Protein 1TU3 (pdb70)

Structure (mmCIF, N/CA/C/O backbone):
data_1TU3
#
_entry.id   1TU3
#
_cell.length_a   112.4
_cell.length_b   83.5
_cell.length_c   144.9
_cell.angle_alpha   90.00
_cell.angle_beta   102.2
_cell.angle_gamma   90.00
#
_symmetry.space_group_name_H-M   'C 1 2 1'
#
loop_
_entity.id
_entity.type
_entity.pdbx_description
1 polymer 'Ras-related protein Rab-5A'
2 polymer 'Rab GTPase binding effector protein 1'
3 non-polymer 'MAGNESIUM ION'
4 non-polymer 'PHOSPHOAMINOPHOSPHONIC ACID-GUANYLATE ESTER'
5 water water
#
loop_
_atom_site.group_PDB
_atom_site.id
_atom_site.type_symbol
_atom_site.label_atom_id
_atom_site.label_alt_id
_atom_site.label_comp_id
_atom_site.label_asym_id
_atom_site.label_entity_id
_atom_site.label_seq_id
_atom_site.pdbx_PDB_ins_code
_atom_site.Cartn_x
_atom_site.Cartn_y
_atom_site.Cartn_z
_atom_site.occupancy
_atom_site.B_iso_or_equiv
_atom_site.auth_seq_id
_atom_site.auth_comp_id
_atom_site.auth_asym_id
_atom_site.auth_atom_id
_atom_site.pdbx_PDB_model_num
ATOM 1 N N . ILE A 1 5 ? 23.288 -39.134 68.524 1.00 86.32 18 ILE A N 1
ATOM 2 C CA . ILE A 1 5 ? 22.345 -40.131 69.119 1.00 87.21 18 ILE A CA 1
ATOM 3 C C . ILE A 1 5 ? 20.917 -39.574 69.102 1.00 85.26 18 ILE A C 1
ATOM 4 O O . ILE A 1 5 ? 19.950 -40.335 69.113 1.00 84.95 18 ILE A O 1
ATOM 9 N N . CYS A 1 6 ? 20.787 -38.248 69.079 1.00 83.13 19 CYS A N 1
ATOM 10 C CA . CYS A 1 6 ? 19.469 -37.603 69.107 1.00 81.34 19 CYS A CA 1
ATOM 11 C C . CYS A 1 6 ? 19.506 -36.189 68.548 1.00 72.16 19 CYS A C 1
ATOM 12 O O . CYS A 1 6 ? 19.993 -35.274 69.203 1.00 69.75 19 CYS A O 1
ATOM 15 N N . GLN A 1 7 ? 18.987 -36.002 67.341 1.00 66.53 20 GLN A N 1
ATOM 16 C CA . GLN A 1 7 ? 18.846 -34.648 66.805 1.00 58.55 20 GLN A CA 1
ATOM 17 C C . GLN A 1 7 ? 17.382 -34.305 66.610 1.00 48.92 20 GLN A C 1
ATOM 18 O O . GLN A 1 7 ? 16.591 -35.133 66.211 1.00 46.00 20 GLN A O 1
ATOM 24 N N . PHE A 1 8 ? 17.007 -33.079 66.904 1.00 47.69 21 PHE A N 1
ATOM 25 C CA . PHE A 1 8 ? 15.607 -32.729 66.725 1.00 52.66 21 PHE A CA 1
ATOM 26 C C . PHE A 1 8 ? 15.418 -31.316 66.166 1.00 48.99 21 PHE A C 1
ATOM 27 O O . PHE A 1 8 ? 16.199 -30.397 66.455 1.00 42.87 21 PHE A O 1
ATOM 35 N N . LYS A 1 9 ? 14.376 -31.163 65.357 1.00 41.19 22 LYS A N 1
ATOM 36 C CA . LYS A 1 9 ? 14.061 -29.889 64.712 1.00 40.62 22 LYS A CA 1
ATOM 37 C C . LYS A 1 9 ? 13.239 -29.007 65.659 1.00 37.10 22 LYS A C 1
ATOM 38 O O . LYS A 1 9 ? 12.212 -29.445 66.173 1.00 31.22 22 LYS A O 1
ATOM 44 N N . LEU A 1 10 ? 13.687 -27.774 65.895 1.00 29.30 23 LEU A N 1
ATOM 45 C CA . LEU A 1 10 ? 12.901 -26.842 66.712 1.00 26.76 23 LEU A CA 1
ATOM 46 C C . LEU A 1 10 ? 12.618 -25.511 65.999 1.00 29.31 23 LEU A C 1
ATOM 47 O O . LEU A 1 10 ? 13.447 -24.996 65.257 1.00 31.02 23 LEU A O 1
ATOM 52 N N . VAL A 1 11 ? 11.458 -24.928 66.255 1.00 28.82 24 VAL A N 1
ATOM 53 C CA . VAL A 1 11 ? 11.069 -23.721 65.528 1.00 29.40 24 VAL A CA 1
ATOM 54 C C . VAL A 1 11 ? 10.743 -22.604 66.489 1.00 23.55 24 VAL A C 1
ATOM 55 O O . VAL A 1 11 ? 10.090 -22.843 67.492 1.00 23.96 24 VAL A O 1
ATOM 59 N N . LEU A 1 12 ? 11.166 -21.379 66.189 1.00 27.38 25 LEU A N 1
ATOM 60 C CA . LEU A 1 12 ? 10.694 -20.237 66.994 1.00 28.44 25 LEU A CA 1
ATOM 61 C C . LEU A 1 12 ? 9.617 -19.455 66.308 1.00 27.04 25 LEU A C 1
ATOM 62 O O . LEU A 1 12 ? 9.693 -19.175 65.120 1.00 25.76 25 LEU A O 1
ATOM 67 N N . LEU A 1 13 ? 8.638 -19.046 67.086 1.00 28.35 26 LEU A N 1
ATOM 68 C CA . LEU A 1 13 ? 7.553 -18.264 66.558 1.00 26.96 26 LEU A CA 1
ATOM 69 C C . LEU A 1 13 ? 7.243 -17.154 67.522 1.00 24.30 26 LEU A C 1
ATOM 70 O O . LEU A 1 13 ? 7.371 -17.304 68.736 1.00 32.23 26 LEU A O 1
ATOM 75 N N . GLY A 1 14 ? 6.795 -16.044 66.965 1.00 31.08 27 GLY A N 1
ATOM 76 C CA . GLY A 1 14 ? 6.424 -14.900 67.768 1.00 32.37 27 GLY A CA 1
ATOM 77 C C . GLY A 1 14 ? 6.215 -13.724 66.836 1.00 28.74 27 GLY A C 1
ATOM 78 O O . GLY A 1 14 ? 6.686 -13.709 65.694 1.00 30.70 27 GLY A O 1
ATOM 79 N N . GLU A 1 15 ? 5.493 -12.737 67.338 1.00 35.42 28 GLU A N 1
ATOM 80 C CA . GLU A 1 15 ? 5.330 -11.444 66.684 1.00 36.54 28 GLU A CA 1
ATOM 81 C C . GLU A 1 15 ? 6.696 -10.791 66.401 1.00 34.09 28 GLU A C 1
ATOM 82 O O . GLU A 1 15 ? 7.657 -10.894 67.179 1.00 33.56 28 GLU A O 1
ATOM 88 N N . SER A 1 16 ? 6.773 -10.083 65.295 1.00 38.28 29 SER A N 1
ATOM 89 C CA . SER A 1 16 ? 8.016 -9.409 64.948 1.00 42.47 29 SER A CA 1
ATOM 90 C C . SER A 1 16 ? 8.570 -8.583 66.122 1.00 37.42 29 SER A C 1
ATOM 91 O O . SER A 1 16 ? 7.833 -7.898 66.832 1.00 29.61 29 SER A O 1
ATOM 94 N N . ALA A 1 17 ? 9.874 -8.677 66.334 1.00 40.35 30 ALA A N 1
ATOM 95 C CA . ALA A 1 17 ? 10.581 -7.800 67.275 1.00 48.15 30 ALA A CA 1
ATOM 96 C C . ALA A 1 17 ? 10.517 -8.234 68.727 1.00 44.42 30 ALA A C 1
ATOM 97 O O . ALA A 1 17 ? 10.916 -7.476 69.597 1.00 50.85 30 ALA A O 1
ATOM 99 N N . VAL A 1 18 ? 10.028 -9.443 68.995 1.00 40.67 31 VAL A N 1
ATOM 100 C CA . VAL A 1 18 ? 9.952 -9.917 70.375 1.00 36.58 31 VAL A CA 1
ATOM 101 C C . VAL A 1 18 ? 11.291 -10.476 70.876 1.00 30.55 31 VAL A C 1
ATOM 102 O O . VAL A 1 18 ? 11.439 -10.717 72.068 1.00 31.58 31 VAL A O 1
ATOM 106 N N . GLY A 1 19 ? 12.242 -10.711 69.974 1.00 26.33 32 GLY A N 1
ATOM 107 C CA . GLY A 1 19 ? 13.522 -11.256 70.394 1.00 29.25 32 GLY A CA 1
ATOM 108 C C . GLY A 1 19 ? 13.973 -12.596 69.841 1.00 38.01 32 GLY A C 1
ATOM 109 O O . GLY A 1 19 ? 14.963 -13.161 70.346 1.00 36.44 32 GLY A O 1
ATOM 110 N N . LYS A 1 20 ? 13.299 -13.106 68.808 1.00 36.06 33 LYS A N 1
ATOM 111 C CA . LYS A 1 20 ? 13.482 -14.512 68.453 1.00 33.64 33 LYS A CA 1
ATOM 112 C C . LYS A 1 20 ? 14.875 -14.728 67.887 1.00 28.34 33 LYS A C 1
ATOM 113 O O . LYS A 1 20 ? 15.592 -15.648 68.296 1.00 28.95 33 LYS A O 1
ATOM 119 N N . SER A 1 21 ? 15.246 -13.901 66.912 1.00 29.32 34 SER A N 1
ATOM 120 C CA . SER A 1 21 ? 16.583 -14.038 66.335 1.00 29.50 34 SER A CA 1
ATOM 121 C C . SER A 1 21 ? 17.698 -13.789 67.417 1.00 37.33 34 SER A C 1
ATOM 122 O O . SER A 1 21 ? 18.707 -14.469 67.437 1.00 28.61 34 SER A O 1
ATOM 125 N N . SER A 1 22 ? 17.481 -12.848 68.327 1.00 29.95 35 SER A N 1
ATOM 126 C CA . SER A 1 22 ? 18.424 -12.603 69.415 1.00 45.59 35 SER A CA 1
ATOM 127 C C . SER A 1 22 ? 18.583 -13.806 70.342 1.00 45.98 35 SER A C 1
ATOM 128 O O . SER A 1 22 ? 19.705 -14.235 70.621 1.00 49.47 35 SER A O 1
ATOM 131 N N . LEU A 1 23 ? 17.458 -14.340 70.811 1.00 38.63 36 LEU A N 1
ATOM 132 C CA . LEU A 1 23 ? 17.438 -15.597 71.544 1.00 35.23 36 LEU A CA 1
ATOM 133 C C . LEU A 1 23 ? 18.314 -16.692 70.925 1.00 35.12 36 LEU A C 1
ATOM 134 O O . LEU A 1 23 ? 19.097 -17.351 71.610 1.00 35.98 36 LEU A O 1
ATOM 139 N N . VAL A 1 24 ? 18.198 -16.881 69.623 1.00 33.57 37 VAL A N 1
ATOM 140 C CA . VAL A 1 24 ? 18.944 -17.929 68.954 1.00 32.58 37 VAL A CA 1
ATOM 141 C C . VAL A 1 24 ? 20.404 -17.537 68.786 1.00 41.60 37 VAL A C 1
ATOM 142 O O . VAL A 1 24 ? 21.283 -18.399 68.793 1.00 31.85 37 VAL A O 1
ATOM 146 N N . LEU A 1 25 ? 20.661 -16.239 68.622 1.00 42.50 38 LEU A N 1
ATOM 147 C CA . LEU A 1 25 ? 22.030 -15.753 68.479 1.00 44.61 38 LEU A CA 1
ATOM 148 C C . LEU A 1 25 ? 22.789 -15.993 69.788 1.00 43.92 38 LEU A C 1
ATOM 149 O O . LEU A 1 25 ? 23.883 -16.522 69.776 1.00 39.15 38 LEU A O 1
ATOM 154 N N . ARG A 1 26 ? 22.176 -15.605 70.904 1.00 40.50 39 ARG A N 1
ATOM 155 C CA . ARG A 1 26 ? 22.660 -15.925 72.240 1.00 38.14 39 ARG A CA 1
ATOM 156 C C . ARG A 1 26 ? 23.004 -17.383 72.379 1.00 50.50 39 ARG A C 1
ATOM 157 O O . ARG A 1 26 ? 24.171 -17.747 72.550 1.00 50.61 39 ARG A O 1
ATOM 165 N N . PHE A 1 27 ? 21.971 -18.218 72.325 1.00 51.67 40 PHE A N 1
ATOM 166 C CA . PHE A 1 27 ? 22.140 -19.649 72.499 1.00 52.99 40 PHE A CA 1
ATOM 167 C C . PHE A 1 27 ? 23.213 -20.242 71.577 1.00 44.29 40 PHE A C 1
ATOM 168 O O . PHE A 1 27 ? 23.895 -21.186 71.959 1.00 50.80 40 PHE A O 1
ATOM 176 N N . VAL A 1 28 ? 23.369 -19.713 70.372 1.00 36.75 41 VAL A N 1
ATOM 177 C CA . VAL A 1 28 ? 24.225 -20.384 69.403 1.00 40.97 41 VAL A CA 1
ATOM 178 C C . VAL A 1 28 ? 25.640 -19.806 69.334 1.00 47.91 41 VAL A C 1
ATOM 179 O O . VAL A 1 28 ? 26.610 -20.529 69.072 1.00 37.52 41 VAL A O 1
ATOM 183 N N . LYS A 1 29 ? 25.745 -18.505 69.574 1.00 47.02 42 LYS A N 1
ATOM 184 C CA . LYS A 1 29 ? 26.990 -17.773 69.362 1.00 51.63 42 LYS A CA 1
ATOM 185 C C . LYS A 1 29 ? 27.274 -16.813 70.515 1.00 50.89 42 LYS A C 1
ATOM 186 O O . LYS A 1 29 ? 28.156 -15.970 70.422 1.00 63.19 42 LYS A O 1
ATOM 192 N N . GLY A 1 30 ? 26.517 -16.938 71.594 1.00 46.98 43 GLY A N 1
ATOM 193 C CA . GLY A 1 30 ? 26.655 -16.010 72.697 1.00 52.82 43 GLY A CA 1
ATOM 194 C C . GLY A 1 30 ? 26.536 -14.541 72.320 1.00 57.03 43 GLY A C 1
ATOM 195 O O . GLY A 1 30 ? 26.795 -13.663 73.147 1.00 53.43 43 GLY A O 1
ATOM 196 N N . GLN A 1 31 ? 26.136 -14.247 71.088 1.00 53.49 44 GLN A N 1
ATOM 197 C CA . GLN A 1 31 ? 26.042 -12.851 70.685 1.00 46.33 44 GLN A CA 1
ATOM 198 C C . GLN A 1 31 ? 24.706 -12.261 71.066 1.00 46.42 44 GLN A C 1
ATOM 199 O O . GLN A 1 31 ? 23.800 -12.968 71.520 1.00 47.57 44 GLN A O 1
ATOM 205 N N . PHE A 1 32 ? 24.612 -10.950 70.869 1.00 47.12 45 PHE A N 1
ATOM 206 C CA . PHE A 1 32 ? 23.411 -10.137 71.095 1.00 45.65 45 PHE A CA 1
ATOM 207 C C . PHE A 1 32 ? 23.666 -8.804 70.418 1.00 49.21 45 PHE A C 1
ATOM 208 O O . PHE A 1 32 ? 24.787 -8.316 70.393 1.00 59.60 45 PHE A O 1
ATOM 216 N N . HIS A 1 33 ? 22.618 -8.218 69.865 1.00 55.06 46 HIS A N 1
ATOM 217 C CA . HIS A 1 33 ? 22.743 -7.013 69.074 1.00 45.86 46 HIS A CA 1
ATOM 218 C C . HIS A 1 33 ? 21.600 -6.100 69.452 1.00 54.04 46 HIS A C 1
ATOM 219 O O . HIS A 1 33 ? 20.431 -6.494 69.366 1.00 58.54 46 HIS A O 1
ATOM 226 N N . GLU A 1 34 ? 21.940 -4.891 69.880 1.00 43.99 47 GLU A N 1
ATOM 227 C CA . GLU A 1 34 ? 20.955 -3.929 70.318 1.00 47.61 47 GLU A CA 1
ATOM 228 C C . GLU A 1 34 ? 20.127 -3.492 69.128 1.00 43.11 47 GLU A C 1
ATOM 229 O O . GLU A 1 34 ? 19.107 -2.842 69.279 1.00 45.61 47 GLU A O 1
ATOM 235 N N . PHE A 1 35 ? 20.590 -3.825 67.937 1.00 47.80 48 PHE A N 1
ATOM 236 C CA . PHE A 1 35 ? 19.921 -3.366 66.733 1.00 56.26 48 PHE A CA 1
ATOM 237 C C . PHE A 1 35 ? 19.755 -4.478 65.728 1.00 57.68 48 PHE A C 1
ATOM 238 O O . PHE A 1 35 ? 19.986 -4.252 64.542 1.00 60.44 48 PHE A O 1
ATOM 246 N N . GLN A 1 36 ? 19.352 -5.668 66.180 1.00 48.80 49 GLN A N 1
ATOM 247 C CA . GLN A 1 36 ? 19.121 -6.776 65.241 1.00 42.56 49 GLN A CA 1
ATOM 248 C C . GLN A 1 36 ? 18.115 -6.419 64.163 1.00 37.21 49 GLN A C 1
ATOM 249 O O . GLN A 1 36 ? 17.002 -5.954 64.448 1.00 45.53 49 GLN A O 1
ATOM 255 N N . GLU A 1 37 ? 18.494 -6.650 62.920 1.00 40.45 50 GLU A N 1
ATOM 256 C CA . GLU A 1 37 ? 17.586 -6.393 61.810 1.00 49.85 50 GLU A CA 1
ATOM 257 C C . GLU A 1 37 ? 16.446 -7.422 61.806 1.00 49.72 50 GLU A C 1
ATOM 258 O O . GLU A 1 37 ? 16.619 -8.563 62.211 1.00 51.35 50 GLU A O 1
ATOM 264 N N . SER A 1 38 ? 15.277 -6.998 61.355 1.00 46.23 51 SER A N 1
ATOM 265 C CA . SER A 1 38 ? 14.133 -7.891 61.185 1.00 50.31 51 SER A CA 1
ATOM 266 C C . SER A 1 38 ? 14.427 -9.025 60.184 1.00 42.63 51 SER A C 1
ATOM 267 O O . SER A 1 38 ? 15.047 -8.810 59.158 1.00 48.51 51 SER A O 1
ATOM 270 N N . THR A 1 39 ? 14.018 -10.245 60.519 1.00 41.86 52 THR A N 1
ATOM 271 C CA . THR A 1 39 ? 14.397 -11.423 59.731 1.00 33.80 52 THR A CA 1
ATOM 272 C C . THR A 1 39 ? 13.594 -11.453 58.439 1.00 32.76 52 THR A C 1
ATOM 273 O O . THR A 1 39 ? 12.426 -11.078 58.431 1.00 33.71 52 THR A O 1
ATOM 277 N N . ILE A 1 40 ? 14.210 -11.900 57.354 1.00 33.94 53 ILE A N 1
ATOM 278 C CA . ILE A 1 40 ? 13.509 -12.002 56.085 1.00 43.24 53 ILE A CA 1
ATOM 279 C C . ILE A 1 40 ? 13.340 -13.462 55.721 1.00 40.58 53 ILE A C 1
ATOM 280 O O . ILE A 1 40 ? 14.312 -14.139 55.399 1.00 33.31 53 ILE A O 1
ATOM 285 N N . GLY A 1 41 ? 12.091 -13.927 55.776 1.00 41.44 54 GLY A N 1
ATOM 286 C CA . GLY A 1 41 ? 11.790 -15.324 55.511 1.00 30.93 54 GLY A CA 1
ATOM 287 C C . GLY A 1 41 ? 12.023 -16.198 56.732 1.00 37.70 54 GLY A C 1
ATOM 288 O O . GLY A 1 41 ? 11.098 -16.504 57.496 1.00 31.24 54 GLY A O 1
ATOM 289 N N . ALA A 1 42 ? 13.275 -16.601 56.920 1.00 29.18 55 ALA A N 1
ATOM 290 C CA . ALA A 1 42 ? 13.626 -17.517 57.998 1.00 35.00 55 ALA A CA 1
ATOM 291 C C . ALA A 1 42 ? 15.125 -17.687 58.010 1.00 35.72 55 ALA A C 1
ATOM 292 O O . ALA A 1 42 ? 15.781 -17.513 56.979 1.00 36.55 55 ALA A O 1
ATOM 294 N N . ALA A 1 43 ? 15.665 -18.009 59.178 1.00 33.95 56 ALA A N 1
ATOM 295 C CA . ALA A 1 43 ? 17.081 -18.339 59.281 1.00 42.82 56 ALA A CA 1
ATOM 296 C C . ALA A 1 43 ? 17.242 -19.675 59.985 1.00 38.77 56 ALA A C 1
ATOM 297 O O . ALA A 1 43 ? 16.372 -20.093 60.751 1.00 43.11 56 ALA A O 1
ATOM 299 N N . PHE A 1 44 ? 18.355 -20.337 59.694 1.00 36.96 57 PHE A N 1
ATOM 300 C CA . PHE A 1 44 ? 18.615 -21.688 60.168 1.00 40.50 57 PHE A CA 1
ATOM 301 C C . PHE A 1 44 ? 19.988 -21.784 60.833 1.00 39.27 57 PHE A C 1
ATOM 302 O O . PHE A 1 44 ? 20.999 -21.423 60.242 1.00 38.29 57 PHE A O 1
ATOM 310 N N . LEU A 1 45 ? 20.006 -22.304 62.048 1.00 41.22 58 LEU A N 1
ATOM 311 C CA . LEU A 1 45 ? 21.252 -22.621 62.732 1.00 44.20 58 LEU A CA 1
ATOM 312 C C . LEU A 1 45 ? 21.092 -23.953 63.442 1.00 40.38 58 LEU A C 1
ATOM 313 O O . LEU A 1 45 ? 19.979 -24.374 63.738 1.00 46.76 58 LEU A O 1
ATOM 318 N N . THR A 1 46 ? 22.216 -24.612 63.708 1.00 49.74 59 THR A N 1
ATOM 319 C CA . THR A 1 46 ? 22.247 -25.781 64.582 1.00 49.44 59 THR A CA 1
ATOM 320 C C . THR A 1 46 ? 23.128 -25.536 65.801 1.00 52.51 59 THR A C 1
ATOM 321 O O . THR A 1 46 ? 23.952 -24.624 65.813 1.00 49.43 59 THR A O 1
ATOM 325 N N . GLN A 1 47 ? 22.939 -26.367 66.818 1.00 53.07 60 GLN A N 1
ATOM 326 C CA . GLN A 1 47 ? 23.785 -26.352 67.993 1.00 52.95 60 GLN A CA 1
ATOM 327 C C . GLN A 1 47 ? 23.809 -27.740 68.601 1.00 56.12 60 GLN A C 1
ATOM 328 O O . GLN A 1 47 ? 22.771 -28.292 68.967 1.00 50.59 60 GLN A O 1
ATOM 334 N N . THR A 1 48 ? 25.005 -28.308 68.699 1.00 66.01 61 THR A N 1
ATOM 335 C CA . THR A 1 48 ? 25.181 -29.594 69.357 1.00 68.05 61 THR A CA 1
ATOM 336 C C . THR A 1 48 ? 25.689 -29.383 70.772 1.00 70.57 61 THR A C 1
ATOM 337 O O . THR A 1 48 ? 26.805 -28.907 70.962 1.00 79.09 61 THR A O 1
ATOM 341 N N . VAL A 1 49 ? 24.856 -29.720 71.757 1.00 73.87 62 VAL A N 1
ATOM 342 C CA . VAL A 1 49 ? 25.267 -29.714 73.165 1.00 83.55 62 VAL A CA 1
ATOM 343 C C . VAL A 1 49 ? 25.075 -31.081 73.849 1.00 88.49 62 VAL A C 1
ATOM 344 O O . VAL A 1 49 ? 24.013 -31.702 73.740 1.00 90.05 62 VAL A O 1
ATOM 348 N N . CYS A 1 50 ? 26.111 -31.540 74.548 1.00 92.28 63 CYS A N 1
ATOM 349 C CA . CYS A 1 50 ? 26.053 -32.814 75.253 1.00 95.37 63 CYS A CA 1
ATOM 350 C C . CYS A 1 50 ? 25.189 -32.678 76.499 1.00 93.41 63 CYS A C 1
ATOM 351 O O . CYS A 1 50 ? 25.527 -31.949 77.429 1.00 92.47 63 CYS A O 1
ATOM 354 N N . LEU A 1 51 ? 24.064 -33.380 76.497 1.00 94.69 64 LEU A N 1
ATOM 355 C CA . LEU A 1 51 ? 23.122 -33.323 77.599 1.00 100.77 64 LEU A CA 1
ATOM 356 C C . LEU A 1 51 ? 23.882 -33.475 78.910 1.00 108.17 64 LEU A C 1
ATOM 357 O O . LEU A 1 51 ? 24.158 -32.490 79.606 1.00 107.21 64 LEU A O 1
ATOM 362 N N . ASP A 1 52 ? 24.212 -34.723 79.235 1.00 113.97 65 ASP A N 1
ATOM 363 C CA . ASP A 1 52 ? 25.044 -35.052 80.390 1.00 114.62 65 ASP A CA 1
ATOM 364 C C . ASP A 1 52 ? 25.831 -36.319 80.076 1.00 113.44 65 ASP A C 1
ATOM 365 O O . ASP A 1 52 ? 26.901 -36.556 80.639 1.00 113.21 65 ASP A O 1
ATOM 370 N N . ASP A 1 53 ? 25.289 -37.123 79.166 1.00 113.19 66 ASP A N 1
ATOM 371 C CA . ASP A 1 53 ? 25.938 -38.350 78.729 1.00 112.21 66 ASP A CA 1
ATOM 372 C C . ASP A 1 53 ? 25.373 -38.769 77.380 1.00 110.69 66 ASP A C 1
ATOM 373 O O . ASP A 1 53 ? 25.153 -39.954 77.117 1.00 107.70 66 ASP A O 1
ATOM 378 N N . THR A 1 54 ? 25.139 -37.776 76.529 1.00 110.80 67 THR A N 1
ATOM 379 C CA . THR A 1 54 ? 24.572 -37.994 75.200 1.00 106.77 67 THR A CA 1
ATOM 380 C C . THR A 1 54 ? 24.454 -36.670 74.447 1.00 101.42 67 THR A C 1
ATOM 381 O O . THR A 1 54 ? 23.981 -35.671 74.996 1.00 97.84 67 THR A O 1
ATOM 385 N N . THR A 1 55 ? 24.892 -36.670 73.192 1.00 96.04 68 THR A N 1
ATOM 386 C CA . THR A 1 55 ? 24.874 -35.465 72.373 1.00 90.69 68 THR A CA 1
ATOM 387 C C . THR A 1 55 ? 23.551 -35.287 71.643 1.00 86.11 68 THR A C 1
ATOM 388 O O . THR A 1 55 ? 23.087 -36.182 70.930 1.00 83.79 68 THR A O 1
ATOM 392 N N . VAL A 1 56 ? 22.950 -34.120 71.833 1.00 78.49 69 VAL A N 1
ATOM 393 C CA . VAL A 1 56 ? 21.701 -33.786 71.167 1.00 73.89 69 VAL A CA 1
ATOM 394 C C . VAL A 1 56 ? 21.934 -32.573 70.261 1.00 60.93 69 VAL A C 1
ATOM 395 O O . VAL A 1 56 ? 22.444 -31.551 70.714 1.00 57.45 69 VAL A O 1
ATOM 399 N N . LYS A 1 57 ? 21.589 -32.710 68.981 1.00 48.81 70 LYS A N 1
ATOM 400 C CA . LYS A 1 57 ? 21.684 -31.605 68.035 1.00 47.50 70 LYS A CA 1
ATOM 401 C C . LYS A 1 57 ? 20.366 -30.810 67.892 1.00 47.14 70 LYS A C 1
ATOM 402 O O . LYS A 1 57 ? 19.298 -31.364 67.608 1.00 49.71 70 LYS A O 1
ATOM 408 N N . PHE A 1 58 ? 20.459 -29.502 68.108 1.00 48.75 71 PHE A N 1
ATOM 409 C CA . PHE A 1 58 ? 19.359 -28.580 67.844 1.00 47.19 71 PHE A CA 1
ATOM 410 C C . PHE A 1 58 ? 19.411 -28.102 66.392 1.00 45.35 71 PHE A C 1
ATOM 411 O O . PHE A 1 58 ? 20.382 -27.462 65.971 1.00 44.78 71 PHE A O 1
ATOM 419 N N . GLU A 1 59 ? 18.376 -28.447 65.629 1.00 37.91 72 GLU A N 1
ATOM 420 C CA . GLU A 1 59 ? 18.162 -27.892 64.291 1.00 30.59 72 GLU A CA 1
ATOM 421 C C . GLU A 1 59 ? 17.068 -26.834 64.460 1.00 35.01 72 GLU A C 1
ATOM 422 O O . GLU A 1 59 ? 15.876 -27.155 64.623 1.00 33.92 72 GLU A O 1
ATOM 428 N N . ILE A 1 60 ? 17.495 -25.575 64.482 1.00 35.42 73 ILE A N 1
ATOM 429 C CA . ILE A 1 60 ? 16.661 -24.480 64.951 1.00 36.56 73 ILE A CA 1
ATOM 430 C C . ILE A 1 60 ? 16.277 -23.580 63.791 1.00 36.61 73 ILE A C 1
ATOM 431 O O . ILE A 1 60 ? 17.146 -23.037 63.102 1.00 35.77 73 ILE A O 1
ATOM 436 N N . TRP A 1 61 ? 14.978 -23.398 63.599 1.00 31.31 74 TRP A N 1
ATOM 437 C CA . TRP A 1 61 ? 14.508 -22.540 62.526 1.00 32.96 74 TRP A CA 1
ATOM 438 C C . TRP A 1 61 ? 13.919 -21.307 63.129 1.00 32.40 74 TRP A C 1
ATOM 439 O O . TRP A 1 61 ? 13.029 -21.368 63.969 1.00 32.25 74 TRP A O 1
ATOM 450 N N . ASP A 1 62 ? 14.436 -20.176 62.704 1.00 35.44 75 ASP A N 1
ATOM 451 C CA . ASP A 1 62 ? 14.077 -18.921 63.311 1.00 36.05 75 ASP A CA 1
ATOM 452 C C . ASP A 1 62 ? 13.220 -18.181 62.293 1.00 37.62 75 ASP A C 1
ATOM 453 O O . ASP A 1 62 ? 13.738 -17.648 61.318 1.00 32.98 75 ASP A O 1
ATOM 458 N N . THR A 1 63 ? 11.911 -18.177 62.489 1.00 30.49 76 THR A N 1
ATOM 459 C CA . THR A 1 63 ? 11.051 -17.636 61.432 1.00 28.89 76 THR A CA 1
ATOM 460 C C . THR A 1 63 ? 10.978 -16.124 61.591 1.00 23.00 76 THR A C 1
ATOM 461 O O . THR A 1 63 ? 11.006 -15.616 62.703 1.00 29.91 76 THR A O 1
ATOM 465 N N . ALA A 1 64 ? 10.866 -15.428 60.473 1.00 29.21 77 ALA A N 1
ATOM 466 C CA . ALA A 1 64 ? 10.368 -14.046 60.451 1.00 29.91 77 ALA A CA 1
ATOM 467 C C . ALA A 1 64 ? 8.965 -13.966 61.025 1.00 29.25 77 ALA A C 1
ATOM 468 O O . ALA A 1 64 ? 8.087 -14.681 60.575 1.00 39.90 77 ALA A O 1
ATOM 470 N N . GLY A 1 65 ? 8.749 -13.081 61.992 1.00 31.69 78 GLY A N 1
ATOM 471 C CA . GLY A 1 65 ? 7.429 -12.948 62.575 1.00 36.46 78 GLY A CA 1
ATOM 472 C C . GLY A 1 65 ? 6.488 -11.875 62.017 1.00 37.31 78 GLY A C 1
ATOM 473 O O . GLY A 1 65 ? 5.389 -11.725 62.528 1.00 40.12 78 GLY A O 1
ATOM 474 N N . GLN A 1 66 ? 6.889 -11.117 60.998 1.00 36.48 79 GLN A N 1
ATOM 475 C CA . GLN A 1 66 ? 5.954 -10.195 60.340 1.00 44.05 79 GLN A CA 1
ATOM 476 C C . GLN A 1 66 ? 4.726 -10.923 59.767 1.00 45.54 79 GLN A C 1
ATOM 477 O O . GLN A 1 66 ? 4.837 -12.056 59.268 1.00 35.32 79 GLN A O 1
ATOM 483 N N . GLU A 1 67 ? 3.567 -10.253 59.822 1.00 50.60 80 GLU A N 1
ATOM 484 C CA . GLU A 1 67 ? 2.286 -10.888 59.491 1.00 48.20 80 GLU A CA 1
ATOM 485 C C . GLU A 1 67 ? 2.216 -11.485 58.086 1.00 40.52 80 GLU A C 1
ATOM 486 O O . GLU A 1 67 ? 1.565 -12.502 57.879 1.00 35.16 80 GLU A O 1
ATOM 492 N N . ARG A 1 68 ? 2.896 -10.867 57.129 1.00 38.46 81 ARG A N 1
ATOM 493 C CA . ARG A 1 68 ? 2.866 -11.358 55.764 1.00 34.47 81 ARG A CA 1
ATOM 494 C C . ARG A 1 68 ? 3.491 -12.762 55.606 1.00 43.96 81 ARG A C 1
ATOM 495 O O . ARG A 1 68 ? 3.351 -13.372 54.553 1.00 37.95 81 ARG A O 1
ATOM 503 N N . TYR A 1 69 ? 4.199 -13.257 56.624 1.00 39.80 82 TYR A N 1
ATOM 504 C CA . TYR A 1 69 ? 4.838 -14.570 56.529 1.00 39.61 82 TYR A CA 1
ATOM 505 C C . TYR A 1 69 ? 4.035 -15.665 57.226 1.00 35.63 82 TYR A C 1
ATOM 506 O O . TYR A 1 69 ? 4.435 -16.830 57.228 1.00 39.17 82 TYR A O 1
ATOM 515 N N . HIS A 1 70 ? 2.912 -15.284 57.820 1.00 34.70 83 HIS A N 1
ATOM 516 C CA . HIS A 1 70 ? 2.115 -16.187 58.656 1.00 37.04 83 HIS A CA 1
ATOM 517 C C . HIS A 1 70 ? 1.672 -17.479 57.945 1.00 39.66 83 HIS A C 1
ATOM 518 O O . HIS A 1 70 ? 1.843 -18.578 58.485 1.00 38.09 83 HIS A O 1
ATOM 525 N N . SER A 1 71 ? 1.123 -17.363 56.740 1.00 34.79 84 SER A N 1
ATOM 526 C CA . SER A 1 71 ? 0.654 -18.555 56.034 1.00 48.12 84 SER A CA 1
ATOM 527 C C . SER A 1 71 ? 1.804 -19.552 55.825 1.00 48.64 84 SER A C 1
ATOM 528 O O . SER A 1 71 ? 1.574 -20.747 55.633 1.00 48.37 84 SER A O 1
ATOM 531 N N . LEU A 1 72 ? 3.037 -19.055 55.866 1.00 42.47 85 LEU A N 1
ATOM 532 C CA . LEU A 1 72 ? 4.216 -19.902 55.670 1.00 29.85 85 LEU A CA 1
ATOM 533 C C . LEU A 1 72 ? 4.691 -20.636 56.922 1.00 20.72 85 LEU A C 1
ATOM 534 O O . LEU A 1 72 ? 5.482 -21.557 56.835 1.00 28.87 85 LEU A O 1
ATOM 539 N N . ALA A 1 73 ? 4.250 -20.236 58.102 1.00 23.68 86 ALA A N 1
ATOM 540 C CA . ALA A 1 73 ? 4.840 -20.878 59.251 1.00 20.66 86 ALA A CA 1
ATOM 541 C C . ALA A 1 73 ? 4.695 -22.417 59.217 1.00 35.66 86 ALA A C 1
ATOM 542 O O . ALA A 1 73 ? 5.637 -23.144 59.548 1.00 31.09 86 ALA A O 1
ATOM 544 N N . PRO A 1 74 ? 3.516 -22.932 58.787 1.00 37.34 87 PRO A N 1
ATOM 545 C CA . PRO A 1 74 ? 3.279 -24.377 58.724 1.00 29.92 87 PRO A CA 1
ATOM 546 C C . PRO A 1 74 ? 4.399 -25.094 58.010 1.00 26.66 87 PRO A C 1
ATOM 547 O O . PRO A 1 74 ? 4.759 -26.205 58.357 1.00 33.94 87 PRO A O 1
ATOM 551 N N . MET A 1 75 ? 4.933 -24.445 56.988 1.00 25.79 88 MET A N 1
ATOM 552 C CA . MET A 1 75 ? 6.004 -25.013 56.221 1.00 23.86 88 MET A CA 1
ATOM 553 C C . MET A 1 75 ? 7.318 -25.170 56.996 1.00 37.81 88 MET A C 1
ATOM 554 O O . MET A 1 75 ? 8.189 -25.918 56.555 1.00 31.88 88 MET A O 1
ATOM 559 N N . TYR A 1 76 ? 7.452 -24.460 58.121 1.00 25.76 89 TYR A N 1
ATOM 560 C CA . TYR A 1 76 ? 8.590 -24.634 59.011 1.00 35.08 89 TYR A CA 1
ATOM 561 C C . TYR A 1 76 ? 8.319 -25.589 60.171 1.00 36.73 89 TYR A C 1
ATOM 562 O O . TYR A 1 76 ? 9.184 -26.421 60.527 1.00 32.17 89 TYR A O 1
ATOM 571 N N . TYR A 1 77 ? 7.136 -25.481 60.786 1.00 29.62 90 TYR A N 1
ATOM 572 C CA . TYR A 1 77 ? 6.884 -26.322 61.962 1.00 29.98 90 TYR A CA 1
ATOM 573 C C . TYR A 1 77 ? 6.291 -27.686 61.716 1.00 35.96 90 TYR A C 1
ATOM 574 O O . TYR A 1 77 ? 6.101 -28.463 62.668 1.00 34.14 90 TYR A O 1
ATOM 583 N N . ARG A 1 78 ? 5.961 -27.991 60.469 1.00 24.86 91 ARG A N 1
ATOM 584 C CA . ARG A 1 78 ? 5.492 -29.339 60.215 1.00 32.84 91 ARG A CA 1
ATOM 585 C C . ARG A 1 78 ? 6.746 -30.241 60.363 1.00 32.81 91 ARG A C 1
ATOM 586 O O . ARG A 1 78 ? 7.838 -29.832 60.004 1.00 31.33 91 ARG A O 1
ATOM 594 N N . GLY A 1 79 ? 6.591 -31.425 60.957 1.00 34.36 92 GLY A N 1
ATOM 595 C CA . GLY A 1 79 ? 7.757 -32.254 61.235 1.00 36.42 92 GLY A CA 1
ATOM 596 C C . GLY A 1 79 ? 8.638 -31.809 62.414 1.00 44.41 92 GLY A C 1
ATOM 597 O O . GLY A 1 79 ? 9.652 -32.438 62.691 1.00 38.94 92 GLY A O 1
ATOM 598 N N . ALA A 1 80 ? 8.258 -30.739 63.114 1.00 44.65 93 ALA A N 1
ATOM 599 C CA . ALA A 1 80 ? 9.042 -30.232 64.250 1.00 38.74 93 ALA A CA 1
ATOM 600 C C . ALA A 1 80 ? 8.675 -30.952 65.534 1.00 30.29 93 ALA A C 1
ATOM 601 O O . ALA A 1 80 ? 7.505 -31.172 65.826 1.00 39.29 93 ALA A O 1
ATOM 603 N N . GLN A 1 81 ? 9.677 -31.329 66.309 1.00 34.34 94 GLN A N 1
ATOM 604 C CA . GLN A 1 81 ? 9.447 -31.981 67.600 1.00 27.99 94 GLN A CA 1
ATOM 605 C C . GLN A 1 81 ? 9.270 -30.953 68.698 1.00 29.28 94 GLN A C 1
ATOM 606 O O . GLN A 1 81 ? 8.723 -31.262 69.756 1.00 34.87 94 GLN A O 1
ATOM 612 N N . ALA A 1 82 ? 9.729 -29.726 68.452 1.00 32.83 95 ALA A N 1
ATOM 613 C CA . ALA A 1 82 ? 9.702 -28.684 69.480 1.00 30.97 95 ALA A CA 1
ATOM 614 C C . ALA A 1 82 ? 9.435 -27.283 68.898 1.00 25.54 95 ALA A C 1
ATOM 615 O O . ALA A 1 82 ? 9.836 -26.977 67.777 1.00 24.63 95 ALA A O 1
ATOM 617 N N . ALA A 1 83 ? 8.753 -26.439 69.660 1.00 26.05 96 ALA A N 1
ATOM 618 C CA . ALA A 1 83 ? 8.609 -25.030 69.284 1.00 31.71 96 ALA A CA 1
ATOM 619 C C . ALA A 1 83 ? 8.897 -24.124 70.472 1.00 31.65 96 ALA A C 1
ATOM 620 O O . ALA A 1 83 ? 8.666 -24.511 71.630 1.00 28.70 96 ALA A O 1
ATOM 622 N N . ILE A 1 84 ? 9.400 -22.922 70.185 1.00 31.10 97 ILE A N 1
ATOM 623 C CA . ILE A 1 84 ? 9.419 -21.868 71.192 1.00 27.54 97 ILE A CA 1
ATOM 624 C C . ILE A 1 84 ? 8.551 -20.716 70.766 1.00 22.99 97 ILE A C 1
ATOM 625 O O . ILE A 1 84 ? 8.739 -20.147 69.699 1.00 33.05 97 ILE A O 1
ATOM 630 N N . VAL A 1 85 ? 7.606 -20.346 71.606 1.00 30.57 98 VAL A N 1
ATOM 631 C CA . VAL A 1 85 ? 6.825 -19.164 71.310 1.00 34.58 98 VAL A CA 1
ATOM 632 C C . VAL A 1 85 ? 7.269 -18.025 72.209 1.00 31.16 98 VAL A C 1
ATOM 633 O O . VAL A 1 85 ? 7.328 -18.167 73.435 1.00 33.84 98 VAL A O 1
ATOM 637 N N . VAL A 1 86 ? 7.591 -16.906 71.576 1.00 30.17 99 VAL A N 1
ATOM 638 C CA . VAL A 1 86 ? 8.269 -15.791 72.233 1.00 33.35 99 VAL A CA 1
ATOM 639 C C . VAL A 1 86 ? 7.363 -14.543 72.219 1.00 36.10 99 VAL A C 1
ATOM 640 O O . VAL A 1 86 ? 6.761 -14.194 71.197 1.00 29.74 99 VAL A O 1
ATOM 644 N N . TYR A 1 87 ? 7.240 -13.892 73.369 1.00 32.89 100 TYR A N 1
ATOM 645 C CA . TYR A 1 87 ? 6.621 -12.564 73.415 1.00 43.52 100 TYR A CA 1
ATOM 646 C C . TYR A 1 87 ? 7.504 -11.629 74.258 1.00 43.46 100 TYR A C 1
ATOM 647 O O . TYR A 1 87 ? 8.423 -12.079 74.970 1.00 46.66 100 TYR A O 1
ATOM 656 N N . ASP A 1 88 ? 7.225 -10.338 74.132 1.00 43.48 101 ASP A N 1
ATOM 657 C CA . ASP A 1 88 ? 7.970 -9.276 74.780 1.00 48.58 101 ASP A CA 1
ATOM 658 C C . ASP A 1 88 ? 7.197 -8.936 76.044 1.00 45.91 101 ASP A C 1
ATOM 659 O O . ASP A 1 88 ? 6.075 -8.410 75.958 1.00 41.33 101 ASP A O 1
ATOM 664 N N . ILE A 1 89 ? 7.788 -9.219 77.206 1.00 46.60 102 ILE A N 1
ATOM 665 C CA . ILE A 1 89 ? 7.110 -8.985 78.491 1.00 54.20 102 ILE A CA 1
ATOM 666 C C . ILE A 1 89 ? 6.716 -7.533 78.708 1.00 55.58 102 ILE A C 1
ATOM 667 O O . ILE A 1 89 ? 6.126 -7.205 79.732 1.00 61.50 102 ILE A O 1
ATOM 672 N N . THR A 1 90 ? 7.064 -6.670 77.755 1.00 56.46 103 THR A N 1
ATOM 673 C CA . THR A 1 90 ? 6.791 -5.235 77.842 1.00 52.09 103 THR A CA 1
ATOM 674 C C . THR A 1 90 ? 5.779 -4.889 76.773 1.00 53.18 103 THR A C 1
ATOM 675 O O . THR A 1 90 ? 5.439 -3.721 76.589 1.00 55.16 103 THR A O 1
ATOM 679 N N . ASN A 1 91 ? 5.323 -5.907 76.048 1.00 53.08 104 ASN A N 1
ATOM 680 C CA . ASN A 1 91 ? 4.360 -5.715 74.967 1.00 48.27 104 ASN A CA 1
ATOM 681 C C . ASN A 1 91 ? 3.166 -6.645 75.177 1.00 55.55 104 ASN A C 1
ATOM 682 O O . ASN A 1 91 ? 3.226 -7.829 74.845 1.00 54.60 104 ASN A O 1
ATOM 687 N N . GLU A 1 92 ? 2.086 -6.102 75.731 1.00 61.34 105 GLU A N 1
ATOM 688 C CA . GLU A 1 92 ? 0.885 -6.882 76.040 1.00 68.14 105 GLU A CA 1
ATOM 689 C C . GLU A 1 92 ? 0.299 -7.490 74.753 1.00 58.61 105 GLU A C 1
ATOM 690 O O . GLU A 1 92 ? -0.171 -8.617 74.737 1.00 61.62 105 GLU A O 1
ATOM 696 N N . GLU A 1 93 ? 0.339 -6.732 73.673 1.00 54.59 106 GLU A N 1
ATOM 697 C CA . GLU A 1 93 ? -0.154 -7.218 72.404 1.00 60.47 106 GLU A CA 1
ATOM 698 C C . GLU A 1 93 ? 0.637 -8.428 71.898 1.00 57.24 106 GLU A C 1
ATOM 699 O O . GLU A 1 93 ? 0.059 -9.341 71.306 1.00 55.91 106 GLU A O 1
ATOM 705 N N . SER A 1 94 ? 1.948 -8.435 72.130 1.00 47.55 107 SER A N 1
ATOM 706 C CA . SER A 1 94 ? 2.770 -9.521 71.637 1.00 44.28 107 SER A CA 1
ATOM 707 C C . SER A 1 94 ? 2.435 -10.813 72.387 1.00 48.69 107 SER A C 1
ATOM 708 O O . SER A 1 94 ? 2.615 -11.911 71.859 1.00 45.33 107 SER A O 1
ATOM 711 N N . PHE A 1 95 ? 1.953 -10.669 73.621 1.00 47.75 108 PHE A N 1
ATOM 712 C CA . PHE A 1 95 ? 1.579 -11.815 74.444 1.00 51.48 108 PHE A CA 1
ATOM 713 C C . PHE A 1 95 ? 0.292 -12.429 73.911 1.00 54.43 108 PHE A C 1
ATOM 714 O O . PHE A 1 95 ? 0.191 -13.639 73.732 1.00 56.92 108 PHE A O 1
ATOM 722 N N . ALA A 1 96 ? -0.684 -11.579 73.637 1.00 44.64 109 ALA A N 1
ATOM 723 C CA . ALA A 1 96 ? -1.891 -12.024 72.982 1.00 46.83 109 ALA A CA 1
ATOM 724 C C . ALA A 1 96 ? -1.561 -12.740 71.679 1.00 48.82 109 ALA A C 1
ATOM 725 O O . ALA A 1 96 ? -2.205 -13.738 71.334 1.00 48.55 109 ALA A O 1
ATOM 727 N N . ARG A 1 97 ? -0.569 -12.228 70.947 1.00 45.47 110 ARG A N 1
ATOM 728 C CA . ARG A 1 97 ? -0.249 -12.800 69.633 1.00 44.05 110 ARG A CA 1
ATOM 729 C C . ARG A 1 97 ? 0.332 -14.194 69.821 1.00 41.96 110 ARG A C 1
ATOM 730 O O . ARG A 1 97 ? 0.116 -15.093 68.990 1.00 39.49 110 ARG A O 1
ATOM 738 N N . ALA A 1 98 ? 1.067 -14.357 70.922 1.00 35.53 111 ALA A N 1
ATOM 739 C CA . ALA A 1 98 ? 1.661 -15.639 71.260 1.00 37.31 111 ALA A CA 1
ATOM 740 C C . ALA A 1 98 ? 0.594 -16.728 71.574 1.00 36.62 111 ALA A C 1
ATOM 741 O O . ALA A 1 98 ? 0.767 -17.888 71.215 1.00 29.69 111 ALA A O 1
ATOM 743 N N . LYS A 1 99 ? -0.488 -16.340 72.247 1.00 37.58 112 LYS A N 1
ATOM 744 C CA . LYS A 1 99 ? -1.593 -17.248 72.569 1.00 43.13 112 LYS A CA 1
ATOM 745 C C . LYS A 1 99 ? -2.161 -17.984 71.347 1.00 33.78 112 LYS A C 1
ATOM 746 O O . LYS A 1 99 ? -2.354 -19.195 71.386 1.00 47.18 112 LYS A O 1
ATOM 752 N N . ASN A 1 100 ? -2.401 -17.236 70.278 1.00 29.58 113 ASN A N 1
ATOM 753 C CA . ASN A 1 100 ? -2.782 -17.758 68.976 1.00 41.06 113 ASN A CA 1
ATOM 754 C C . ASN A 1 100 ? -1.724 -18.571 68.241 1.00 45.45 113 ASN A C 1
ATOM 755 O O . ASN A 1 100 ? -2.070 -19.501 67.520 1.00 52.60 113 ASN A O 1
ATOM 760 N N . TRP A 1 101 ? -0.448 -18.236 68.395 1.00 38.50 114 TRP A N 1
ATOM 761 C CA . TRP A 1 101 ? 0.585 -19.131 67.888 1.00 37.74 114 TRP A CA 1
ATOM 762 C C . TRP A 1 101 ? 0.523 -20.478 68.574 1.00 26.88 114 TRP A C 1
ATOM 763 O O . TRP A 1 101 ? 0.711 -21.506 67.937 1.00 37.06 114 TRP A O 1
ATOM 774 N N . VAL A 1 102 ? 0.263 -20.467 69.876 1.00 32.98 115 VAL A N 1
ATOM 775 C CA . VAL A 1 102 ? 0.177 -21.700 70.671 1.00 33.52 115 VAL A CA 1
ATOM 776 C C . VAL A 1 102 ? -1.037 -22.517 70.222 1.00 39.63 115 VAL A C 1
ATOM 777 O O . VAL A 1 102 ? -0.960 -23.729 69.994 1.00 32.20 115 VAL A O 1
ATOM 781 N N . LYS A 1 103 ? -2.149 -21.810 70.109 1.00 33.99 116 LYS A N 1
ATOM 782 C CA . LYS A 1 103 ? -3.383 -22.366 69.602 1.00 49.94 116 LYS A CA 1
ATOM 783 C C . LYS A 1 103 ? -3.168 -22.977 68.224 1.00 39.33 116 LYS A C 1
ATOM 784 O O . LYS A 1 103 ? -3.565 -24.112 67.982 1.00 42.91 116 LYS A O 1
ATOM 790 N N . GLU A 1 104 ? -2.511 -22.241 67.331 1.00 35.32 117 GLU A N 1
ATOM 791 C CA . GLU A 1 104 ? -2.289 -22.777 65.989 1.00 26.92 117 GLU A CA 1
ATOM 792 C C . GLU A 1 104 ? -1.454 -24.081 66.009 1.00 36.34 117 GLU A C 1
ATOM 793 O O . GLU A 1 104 ? -1.746 -25.011 65.263 1.00 41.75 117 GLU A O 1
ATOM 799 N N . LEU A 1 105 ? -0.431 -24.145 66.858 1.00 26.48 118 LEU A N 1
ATOM 800 C CA . LEU A 1 105 ? 0.392 -25.348 66.990 1.00 27.05 118 LEU A CA 1
ATOM 801 C C . LEU A 1 105 ? -0.378 -26.554 67.588 1.00 25.67 118 LEU A C 1
ATOM 802 O O . LEU A 1 105 ? -0.187 -27.673 67.172 1.00 26.44 118 LEU A O 1
ATOM 807 N N . GLN A 1 106 ? -1.201 -26.301 68.600 1.00 18.79 119 GLN A N 1
ATOM 808 C CA . GLN A 1 106 ? -1.953 -27.330 69.240 1.00 25.95 119 GLN A CA 1
ATOM 809 C C . GLN A 1 106 ? -2.899 -27.996 68.227 1.00 28.61 119 GLN A C 1
ATOM 810 O O . GLN A 1 106 ? -3.118 -29.187 68.288 1.00 28.83 119 GLN A O 1
ATOM 816 N N . ARG A 1 107 ? -3.366 -27.223 67.253 1.00 33.13 120 ARG A N 1
ATOM 817 C CA . ARG A 1 107 ? -4.336 -27.663 66.265 1.00 35.30 120 ARG A CA 1
ATOM 818 C C . ARG A 1 107 ? -3.639 -28.205 65.025 1.00 37.96 120 ARG A C 1
ATOM 819 O O . ARG A 1 107 ? -4.128 -29.129 64.372 1.00 39.10 120 ARG A O 1
ATOM 827 N N . GLN A 1 108 ? -2.498 -27.621 64.673 1.00 33.56 121 GLN A N 1
ATOM 828 C CA . GLN A 1 108 ? -1.890 -27.965 63.410 1.00 24.78 121 GLN A CA 1
ATOM 829 C C . GLN A 1 108 ? -0.545 -28.641 63.460 1.00 30.16 121 GLN A C 1
ATOM 830 O O . GLN A 1 108 ? -0.177 -29.297 62.487 1.00 24.83 121 GLN A O 1
ATOM 836 N N . ALA A 1 109 ? 0.199 -28.487 64.555 1.00 28.38 122 ALA A N 1
ATOM 837 C CA . ALA A 1 109 ? 1.549 -29.084 64.598 1.00 35.68 122 ALA A CA 1
ATOM 838 C C . ALA A 1 109 ? 1.436 -30.554 65.012 1.00 30.28 122 ALA A C 1
ATOM 839 O O . ALA A 1 109 ? 0.352 -31.024 65.359 1.00 25.49 122 ALA A O 1
ATOM 841 N N . SER A 1 110 ? 2.542 -31.276 64.993 1.00 31.56 123 SER A N 1
ATOM 842 C CA . SER A 1 110 ? 2.520 -32.666 65.469 1.00 33.63 123 SER A CA 1
ATOM 843 C C . SER A 1 110 ? 1.955 -32.749 66.870 1.00 31.18 123 SER A C 1
ATOM 844 O O . SER A 1 110 ? 2.290 -31.948 67.744 1.00 29.89 123 SER A O 1
ATOM 847 N N . PRO A 1 111 ? 1.087 -33.736 67.114 1.00 31.22 124 PRO A N 1
ATOM 848 C CA . PRO A 1 111 ? 0.445 -33.924 68.429 1.00 26.98 124 PRO A CA 1
ATOM 849 C C . PRO A 1 111 ? 1.362 -34.071 69.625 1.00 30.19 124 PRO A C 1
ATOM 850 O O . PRO A 1 111 ? 0.957 -33.845 70.762 1.00 29.93 124 PRO A O 1
ATOM 854 N N . ASN A 1 112 ? 2.598 -34.460 69.384 1.00 32.62 125 ASN A N 1
ATOM 855 C CA . ASN A 1 112 ? 3.487 -34.639 70.520 1.00 46.50 125 ASN A CA 1
ATOM 856 C C . ASN A 1 112 ? 4.548 -33.529 70.590 1.00 42.11 125 ASN A C 1
ATOM 857 O O . ASN A 1 112 ? 5.568 -33.701 71.238 1.00 44.64 125 ASN A O 1
ATOM 862 N N . ILE A 1 113 ? 4.307 -32.407 69.913 1.00 29.76 126 ILE A N 1
ATOM 863 C CA . ILE A 1 113 ? 5.268 -31.306 69.914 1.00 38.85 126 ILE A CA 1
ATOM 864 C C . ILE A 1 113 ? 5.460 -30.698 71.328 1.00 36.92 126 ILE A C 1
ATOM 865 O O . ILE A 1 113 ? 4.499 -30.468 72.070 1.00 34.27 126 ILE A O 1
ATOM 870 N N . VAL A 1 114 ? 6.715 -30.459 71.697 1.00 31.67 127 VAL A N 1
ATOM 871 C CA . VAL A 1 114 ? 6.979 -29.750 72.947 1.00 33.35 127 VAL A CA 1
ATOM 872 C C . VAL A 1 114 ? 6.942 -28.246 72.686 1.00 28.67 127 VAL A C 1
ATOM 873 O O . VAL A 1 114 ? 7.737 -27.733 71.895 1.00 30.30 127 VAL A O 1
ATOM 877 N N . ILE A 1 115 ? 6.003 -27.546 73.318 1.00 25.09 128 ILE A N 1
ATOM 878 C CA . ILE A 1 115 ? 5.890 -26.105 73.128 1.00 32.06 128 ILE A CA 1
ATOM 879 C C . ILE A 1 115 ? 6.410 -25.341 74.336 1.00 40.39 128 ILE A C 1
ATOM 880 O O . ILE A 1 115 ? 5.886 -25.513 75.442 1.00 34.48 128 ILE A O 1
ATOM 885 N N . ALA A 1 116 ? 7.422 -24.492 74.130 1.00 34.51 129 ALA A N 1
ATOM 886 C CA . ALA A 1 116 ? 7.876 -23.597 75.209 1.00 34.92 129 ALA A CA 1
ATOM 887 C C . ALA A 1 116 ? 7.353 -22.202 75.014 1.00 36.52 129 ALA A C 1
ATOM 888 O O . ALA A 1 116 ? 7.115 -21.760 73.899 1.00 42.10 129 ALA A O 1
ATOM 890 N N . LEU A 1 117 ? 7.165 -21.514 76.125 1.00 39.91 130 LEU A N 1
ATOM 891 C CA . LEU A 1 117 ? 6.725 -20.133 76.109 1.00 38.37 130 LEU A CA 1
ATOM 892 C C . LEU A 1 117 ? 7.877 -19.286 76.644 1.00 39.78 130 LEU A C 1
ATOM 893 O O . LEU A 1 117 ? 8.370 -19.549 77.736 1.00 38.17 130 LEU A O 1
ATOM 898 N N . SER A 1 118 ? 8.312 -18.296 75.872 1.00 30.87 131 SER A N 1
ATOM 899 C CA . SER A 1 118 ? 9.388 -17.413 76.315 1.00 39.99 131 SER A CA 1
ATOM 900 C C . SER A 1 118 ? 8.907 -15.999 76.592 1.00 38.23 131 SER A C 1
ATOM 901 O O . SER A 1 118 ? 8.455 -15.293 75.689 1.00 43.08 131 SER A O 1
ATOM 904 N N . GLY A 1 119 ? 8.973 -15.590 77.855 1.00 44.11 132 GLY A N 1
ATOM 905 C CA . GLY A 1 119 ? 8.663 -14.208 78.164 1.00 49.07 132 GLY A CA 1
ATOM 906 C C . GLY A 1 119 ? 9.974 -13.478 77.956 1.00 48.05 132 GLY A C 1
ATOM 907 O O . GLY A 1 119 ? 10.805 -13.427 78.870 1.00 50.29 132 GLY A O 1
ATOM 908 N N . ASN A 1 120 ? 10.196 -12.955 76.755 1.00 34.71 133 ASN A N 1
ATOM 909 C CA . ASN A 1 120 ? 11.527 -12.450 76.465 1.00 46.82 133 ASN A CA 1
ATOM 910 C C . ASN A 1 120 ? 11.678 -10.995 76.905 1.00 44.95 133 ASN A C 1
ATOM 911 O O . ASN A 1 120 ? 10.681 -10.297 77.178 1.00 42.67 133 ASN A O 1
ATOM 916 N N . LYS A 1 121 ? 12.937 -10.565 76.974 1.00 49.76 134 LYS A N 1
ATOM 917 C CA . LYS A 1 121 ? 13.302 -9.194 77.322 1.00 50.00 134 LYS A CA 1
ATOM 918 C C . LYS A 1 121 ? 12.959 -8.933 78.771 1.00 48.61 134 LYS A C 1
ATOM 919 O O . LYS A 1 121 ? 12.454 -7.871 79.117 1.00 52.44 134 LYS A O 1
ATOM 925 N N . ALA A 1 122 ? 13.229 -9.927 79.606 1.00 52.29 135 ALA A N 1
ATOM 926 C CA . ALA A 1 122 ? 12.844 -9.876 81.008 1.00 59.26 135 ALA A CA 1
ATOM 927 C C . ALA A 1 122 ? 13.843 -9.002 81.768 1.00 61.16 135 ALA A C 1
ATOM 928 O O . ALA A 1 122 ? 13.592 -8.587 82.906 1.00 57.90 135 ALA A O 1
ATOM 930 N N . ASP A 1 123 ? 14.976 -8.734 81.124 1.00 60.65 136 ASP A N 1
ATOM 931 C CA . ASP A 1 123 ? 15.942 -7.755 81.612 1.00 62.12 136 ASP A CA 1
ATOM 932 C C . ASP A 1 123 ? 15.351 -6.345 81.690 1.00 62.23 136 ASP A C 1
ATOM 933 O O . ASP A 1 123 ? 15.838 -5.520 82.447 1.00 66.26 136 ASP A O 1
ATOM 938 N N . LEU A 1 124 ? 14.294 -6.078 80.929 1.00 59.57 137 LEU A N 1
ATOM 939 C CA . LEU A 1 124 ? 13.612 -4.787 80.997 1.00 55.38 137 LEU A CA 1
ATOM 940 C C . LEU A 1 124 ? 12.416 -4.846 81.928 1.00 61.92 137 LEU A C 1
ATOM 941 O O . LEU A 1 124 ? 11.344 -4.330 81.592 1.00 62.47 137 LEU A O 1
ATOM 946 N N . ALA A 1 125 ? 12.587 -5.474 83.089 1.00 72.65 138 ALA A N 1
ATOM 947 C CA . ALA A 1 125 ? 11.487 -5.633 84.047 1.00 81.57 138 ALA A CA 1
ATOM 948 C C . ALA A 1 125 ? 10.909 -4.273 84.449 1.00 85.13 138 ALA A C 1
ATOM 949 O O . ALA A 1 125 ? 9.785 -4.178 84.962 1.00 85.24 138 ALA A O 1
ATOM 951 N N . ASN A 1 126 ? 11.696 -3.229 84.201 1.00 88.80 139 ASN A N 1
ATOM 952 C CA . ASN A 1 126 ? 11.332 -1.855 84.515 1.00 89.95 139 ASN A CA 1
ATOM 953 C C . ASN A 1 126 ? 10.230 -1.330 83.596 1.00 86.68 139 ASN A C 1
ATOM 954 O O . ASN A 1 126 ? 9.766 -0.204 83.754 1.00 90.99 139 ASN A O 1
ATOM 959 N N . LYS A 1 127 ? 9.810 -2.145 82.636 1.00 80.95 140 LYS A N 1
ATOM 960 C CA . LYS A 1 127 ? 8.655 -1.790 81.816 1.00 84.65 140 LYS A CA 1
ATOM 961 C C . LYS A 1 127 ? 7.695 -2.955 81.577 1.00 76.81 140 LYS A C 1
ATOM 962 O O . LYS A 1 127 ? 6.914 -2.942 80.622 1.00 73.68 140 LYS A O 1
ATOM 968 N N . ARG A 1 128 ? 7.763 -3.945 82.466 1.00 73.73 141 ARG A N 1
ATOM 969 C CA . ARG A 1 128 ? 6.858 -5.094 82.484 1.00 67.45 141 ARG A CA 1
ATOM 970 C C . ARG A 1 128 ? 5.422 -4.695 82.206 1.00 62.31 141 ARG A C 1
ATOM 971 O O . ARG A 1 128 ? 4.812 -3.967 82.970 1.00 64.12 141 ARG A O 1
ATOM 979 N N . ALA A 1 129 ? 4.875 -5.161 81.100 1.00 58.62 142 ALA A N 1
ATOM 980 C CA . ALA A 1 129 ? 3.472 -4.910 80.845 1.00 60.70 142 ALA A CA 1
ATOM 981 C C . ALA A 1 129 ? 2.704 -6.221 80.929 1.00 62.39 142 ALA A C 1
ATOM 982 O O . ALA A 1 129 ? 1.488 -6.250 80.763 1.00 65.09 142 ALA A O 1
ATOM 984 N N . VAL A 1 130 ? 3.422 -7.306 81.201 1.00 61.82 143 VAL A N 1
ATOM 985 C CA . VAL A 1 130 ? 2.811 -8.627 81.254 1.00 62.92 143 VAL A CA 1
ATOM 986 C C . VAL A 1 130 ? 3.136 -9.307 82.559 1.00 61.24 143 VAL A C 1
ATOM 987 O O . VAL A 1 130 ? 4.269 -9.730 82.789 1.00 64.21 143 VAL A O 1
ATOM 991 N N . ASP A 1 131 ? 2.132 -9.420 83.412 1.00 63.93 144 ASP A N 1
ATOM 992 C CA . ASP A 1 131 ? 2.313 -10.067 84.696 1.00 67.64 144 ASP A CA 1
ATOM 993 C C . ASP A 1 131 ? 2.887 -11.474 84.549 1.00 64.13 144 ASP A C 1
ATOM 994 O O . ASP A 1 131 ? 2.336 -12.310 83.829 1.00 63.10 144 ASP A O 1
ATOM 999 N N . PHE A 1 132 ? 3.997 -11.732 85.236 1.00 59.48 145 PHE A N 1
ATOM 1000 C CA . PHE A 1 132 ? 4.617 -13.045 85.189 1.00 59.04 145 PHE A CA 1
ATOM 1001 C C . PHE A 1 132 ? 3.661 -14.163 85.596 1.00 61.56 145 PHE A C 1
ATOM 1002 O O . PHE A 1 132 ? 3.780 -15.287 85.111 1.00 64.53 145 PHE A O 1
ATOM 1010 N N . GLN A 1 133 ? 2.714 -13.861 86.479 1.00 65.75 146 GLN A N 1
ATOM 1011 C CA . GLN A 1 133 ? 1.802 -14.883 86.988 1.00 67.52 146 GLN A CA 1
ATOM 1012 C C . GLN A 1 133 ? 0.588 -15.096 86.074 1.00 65.00 146 GLN A C 1
ATOM 1013 O O . GLN A 1 133 ? 0.149 -16.236 85.897 1.00 69.49 146 GLN A O 1
ATOM 1019 N N . GLU A 1 134 ? 0.063 -14.008 85.502 1.00 53.05 147 GLU A N 1
ATOM 1020 C CA . GLU A 1 134 ? -0.913 -14.066 84.415 1.00 55.84 147 GLU A CA 1
ATOM 1021 C C . GLU A 1 134 ? -0.426 -14.932 83.231 1.00 63.26 147 GLU A C 1
ATOM 1022 O O . GLU A 1 134 ? -1.232 -15.486 82.473 1.00 53.93 147 GLU A O 1
ATOM 1028 N N . ALA A 1 135 ? 0.894 -15.033 83.075 1.00 63.81 148 ALA A N 1
ATOM 1029 C CA . ALA A 1 135 ? 1.490 -15.780 81.979 1.00 62.72 148 ALA A CA 1
ATOM 1030 C C . ALA A 1 135 ? 1.891 -17.174 82.443 1.00 63.96 148 ALA A C 1
ATOM 1031 O O . ALA A 1 135 ? 1.844 -18.130 81.672 1.00 59.89 148 ALA A O 1
ATOM 1033 N N . GLN A 1 136 ? 2.290 -17.293 83.702 1.00 61.27 149 GLN A N 1
ATOM 1034 C CA . GLN A 1 136 ? 2.586 -18.603 84.251 1.00 61.60 149 GLN A CA 1
ATOM 1035 C C . GLN A 1 136 ? 1.301 -19.426 84.335 1.00 62.02 149 GLN A C 1
ATOM 1036 O O . GLN A 1 136 ? 1.339 -20.641 84.217 1.00 56.11 149 GLN A O 1
ATOM 1042 N N . SER A 1 137 ? 0.166 -18.759 84.540 1.00 58.84 150 SER A N 1
ATOM 1043 C CA . SER A 1 137 ? -1.100 -19.475 84.689 1.00 63.67 150 SER A CA 1
ATOM 1044 C C . SER A 1 137 ? -1.565 -20.011 83.354 1.00 63.72 150 SER A C 1
ATOM 1045 O O . SER A 1 137 ? -1.950 -21.180 83.244 1.00 59.52 150 SER A O 1
ATOM 1048 N N . TYR A 1 138 ? -1.539 -19.129 82.355 1.00 63.40 151 TYR A N 1
ATOM 1049 C CA . TYR A 1 138 ? -1.859 -19.486 80.973 1.00 62.18 151 TYR A CA 1
ATOM 1050 C C . TYR A 1 138 ? -1.016 -20.672 80.491 1.00 56.24 151 TYR A C 1
ATOM 1051 O O . TYR A 1 138 ? -1.523 -21.595 79.860 1.00 54.73 151 TYR A O 1
ATOM 1060 N N . ALA A 1 139 ? 0.273 -20.647 80.791 1.00 50.73 152 ALA A N 1
ATOM 1061 C CA . ALA A 1 139 ? 1.122 -21.746 80.387 1.00 51.70 152 ALA A CA 1
ATOM 1062 C C . ALA A 1 139 ? 0.750 -23.070 81.076 1.00 55.16 152 ALA A C 1
ATOM 1063 O O . ALA A 1 139 ? 0.682 -24.115 80.428 1.00 50.13 152 ALA A O 1
ATOM 1065 N N . ASP A 1 140 ? 0.498 -23.042 82.378 1.00 57.58 153 ASP A N 1
ATOM 1066 C CA . ASP A 1 140 ? 0.113 -24.273 83.061 1.00 59.85 153 ASP A CA 1
ATOM 1067 C C . ASP A 1 140 ? -1.183 -24.877 82.531 1.00 54.59 153 ASP A C 1
ATOM 1068 O O . ASP A 1 140 ? -1.267 -26.087 82.343 1.00 50.22 153 ASP A O 1
ATOM 1073 N N . ASP A 1 141 ? -2.181 -24.033 82.282 1.00 49.69 154 ASP A N 1
ATOM 1074 C CA . ASP A 1 141 ? -3.431 -24.477 81.673 1.00 56.08 154 ASP A CA 1
ATOM 1075 C C . ASP A 1 141 ? -3.314 -25.007 80.239 1.00 55.75 154 ASP A C 1
ATOM 1076 O O . ASP A 1 141 ? -4.257 -25.619 79.725 1.00 51.78 154 ASP A O 1
ATOM 1081 N N . ASN A 1 142 ? -2.178 -24.751 79.593 1.00 49.61 155 ASN A N 1
ATOM 1082 C CA . ASN A 1 142 ? -1.933 -25.239 78.238 1.00 44.25 155 ASN A CA 1
ATOM 1083 C C . ASN A 1 142 ? -0.736 -26.192 78.189 1.00 43.48 155 ASN A C 1
ATOM 1084 O O . ASN A 1 142 ? -0.270 -26.554 77.116 1.00 49.97 155 ASN A O 1
ATOM 1089 N N . SER A 1 143 ? -0.245 -26.599 79.359 1.00 48.61 156 SER A N 1
ATOM 1090 C CA . SER A 1 143 ? 0.847 -27.576 79.457 1.00 48.60 156 SER A CA 1
ATOM 1091 C C . SER A 1 143 ? 2.133 -27.136 78.765 1.00 46.22 156 SER A C 1
ATOM 1092 O O . SER A 1 143 ? 2.890 -27.969 78.267 1.00 51.48 156 SER A O 1
ATOM 1095 N N . LEU A 1 144 ? 2.363 -25.826 78.730 1.00 40.61 157 LEU A N 1
ATOM 1096 C CA . LEU A 1 144 ? 3.523 -25.241 78.065 1.00 36.99 157 LEU A CA 1
ATOM 1097 C C . LEU A 1 144 ? 4.712 -25.148 79.043 1.00 41.78 157 LEU A C 1
ATOM 1098 O O . LEU A 1 144 ? 4.533 -25.219 80.254 1.00 41.57 157 LEU A O 1
ATOM 1103 N N . LEU A 1 145 ? 5.923 -25.011 78.518 1.00 42.76 158 LEU A N 1
ATOM 1104 C CA . LEU A 1 145 ? 7.103 -24.740 79.346 1.00 49.27 158 LEU A CA 1
ATOM 1105 C C . LEU A 1 145 ? 7.419 -23.256 79.415 1.00 50.06 158 LEU A C 1
ATOM 1106 O O . LEU A 1 145 ? 8.266 -22.782 78.673 1.00 67.72 158 LEU A O 1
ATOM 1111 N N . PHE A 1 146 ? 6.741 -22.528 80.295 1.00 54.30 159 PHE A N 1
ATOM 1112 C CA . PHE A 1 146 ? 6.958 -21.092 80.444 1.00 53.31 159 PHE A CA 1
ATOM 1113 C C . PHE A 1 146 ? 8.215 -20.742 81.201 1.00 58.35 159 PHE A C 1
ATOM 1114 O O . PHE A 1 146 ? 8.567 -21.398 82.175 1.00 55.89 159 PHE A O 1
ATOM 1122 N N . MET A 1 147 ? 8.878 -19.677 80.765 1.00 61.01 160 MET A N 1
ATOM 1123 C CA . MET A 1 147 ? 10.162 -19.300 81.348 1.00 59.00 160 MET A CA 1
ATOM 1124 C C . MET A 1 147 ? 10.577 -17.949 80.771 1.00 58.52 160 MET A C 1
ATOM 1125 O O . MET A 1 147 ? 10.774 -17.826 79.562 1.00 55.81 160 MET A O 1
ATOM 1130 N N . GLU A 1 148 ? 10.669 -16.926 81.626 1.00 57.42 161 GLU A N 1
ATOM 1131 C CA . GLU A 1 148 ? 11.088 -15.588 81.171 1.00 52.22 161 GLU A CA 1
ATOM 1132 C C . GLU A 1 148 ? 12.590 -15.568 80.911 1.00 43.05 161 GLU A C 1
ATOM 1133 O O . GLU A 1 148 ? 13.369 -16.151 81.655 1.00 52.12 161 GLU A O 1
ATOM 1139 N N . THR A 1 149 ? 12.995 -14.921 79.833 1.00 45.56 162 THR A N 1
ATOM 1140 C CA . THR A 1 149 ? 14.384 -15.015 79.374 1.00 50.03 162 THR A CA 1
ATOM 1141 C C . THR A 1 149 ? 14.909 -13.611 79.052 1.00 45.78 162 THR A C 1
ATOM 1142 O O . THR A 1 149 ? 14.151 -12.643 79.009 1.00 38.02 162 THR A O 1
ATOM 1146 N N . SER A 1 150 ? 16.209 -13.507 78.822 1.00 43.10 163 SER A N 1
ATOM 1147 C CA . SER A 1 150 ? 16.756 -12.283 78.239 1.00 48.50 163 SER A CA 1
ATOM 1148 C C . SER A 1 150 ? 17.871 -12.663 77.307 1.00 44.40 163 SER A C 1
ATOM 1149 O O . SER A 1 150 ? 18.770 -13.430 77.665 1.00 49.66 163 SER A O 1
ATOM 1152 N N . ALA A 1 151 ? 17.805 -12.143 76.095 1.00 44.62 164 ALA A N 1
ATOM 1153 C CA . ALA A 1 151 ? 18.825 -12.472 75.117 1.00 50.57 164 ALA A CA 1
ATOM 1154 C C . ALA A 1 151 ? 20.023 -11.575 75.424 1.00 44.26 164 ALA A C 1
ATOM 1155 O O . ALA A 1 151 ? 21.160 -11.929 75.151 1.00 42.37 164 ALA A O 1
ATOM 1157 N N . LYS A 1 152 ? 19.738 -10.409 75.990 1.00 51.13 165 LYS A N 1
ATOM 1158 C CA . LYS A 1 152 ? 20.787 -9.469 76.339 1.00 60.20 165 LYS A CA 1
ATOM 1159 C C . LYS A 1 152 ? 21.669 -10.023 77.457 1.00 56.41 165 LYS A C 1
ATOM 1160 O O . LYS A 1 152 ? 22.887 -10.034 77.328 1.00 54.06 165 LYS A O 1
ATOM 1166 N N . THR A 1 153 ? 21.051 -10.502 78.537 1.00 58.10 166 THR A N 1
ATOM 1167 C CA . THR A 1 153 ? 21.811 -10.971 79.700 1.00 56.82 166 THR A CA 1
ATOM 1168 C C . THR A 1 153 ? 22.044 -12.470 79.693 1.00 55.80 166 THR A C 1
ATOM 1169 O O . THR A 1 153 ? 22.637 -13.002 80.629 1.00 50.11 166 THR A O 1
ATOM 1173 N N . SER A 1 154 ? 21.539 -13.141 78.655 1.00 57.95 167 SER A N 1
ATOM 1174 C CA . SER A 1 154 ? 21.645 -14.590 78.502 1.00 53.28 167 SER A CA 1
ATOM 1175 C C . SER A 1 154 ? 20.844 -15.376 79.543 1.00 56.13 167 SER A C 1
ATOM 1176 O O . SER A 1 154 ? 21.016 -16.592 79.681 1.00 55.84 167 SER A O 1
ATOM 1179 N N . MET A 1 155 ? 19.963 -14.684 80.262 1.00 53.16 168 MET A N 1
ATOM 1180 C CA . MET A 1 155 ? 19.183 -15.301 81.328 1.00 53.88 168 MET A CA 1
ATOM 1181 C C . MET A 1 155 ? 18.125 -16.321 80.864 1.00 58.19 168 MET A C 1
ATOM 1182 O O . MET A 1 155 ? 17.169 -15.970 80.163 1.00 59.92 168 MET A O 1
ATOM 1187 N N . ASN A 1 156 ? 18.297 -17.568 81.303 1.00 63.15 169 ASN A N 1
ATOM 1188 C CA . ASN A 1 156 ? 17.388 -18.671 80.993 1.00 63.76 169 ASN A CA 1
ATOM 1189 C C . ASN A 1 156 ? 17.418 -19.126 79.536 1.00 62.74 169 ASN A C 1
ATOM 1190 O O . ASN A 1 156 ? 16.504 -19.804 79.081 1.00 65.75 169 ASN A O 1
ATOM 1195 N N . VAL A 1 157 ? 18.458 -18.746 78.808 1.00 53.77 170 VAL A N 1
ATOM 1196 C CA . VAL A 1 157 ? 18.506 -19.037 77.397 1.00 52.44 170 VAL A CA 1
ATOM 1197 C C . VAL A 1 157 ? 18.951 -20.471 77.241 1.00 57.22 170 VAL A C 1
ATOM 1198 O O . VAL A 1 157 ? 18.273 -21.276 76.602 1.00 62.91 170 VAL A O 1
ATOM 1202 N N . ASN A 1 158 ? 20.071 -20.814 77.846 1.00 52.01 171 ASN A N 1
ATOM 1203 C CA . ASN A 1 158 ? 20.443 -22.208 77.852 1.00 58.66 171 ASN A CA 1
ATOM 1204 C C . ASN A 1 158 ? 19.476 -23.113 78.579 1.00 48.32 171 ASN A C 1
ATOM 1205 O O . ASN A 1 158 ? 19.315 -24.260 78.204 1.00 57.62 171 ASN A O 1
ATOM 1210 N N . GLU A 1 159 ? 18.835 -22.598 79.614 1.00 47.04 172 GLU A N 1
ATOM 1211 C CA . GLU A 1 159 ? 17.896 -23.392 80.376 1.00 49.19 172 GLU A CA 1
ATOM 1212 C C . GLU A 1 159 ? 16.726 -23.827 79.489 1.00 51.57 172 GLU A C 1
ATOM 1213 O O . GLU A 1 159 ? 16.531 -25.008 79.254 1.00 52.22 172 GLU A O 1
ATOM 1219 N N . ILE A 1 160 ? 15.951 -22.852 79.020 1.00 50.14 173 ILE A N 1
ATOM 1220 C CA . ILE A 1 160 ? 14.766 -23.103 78.223 1.00 48.02 173 ILE A CA 1
ATOM 1221 C C . ILE A 1 160 ? 15.069 -24.130 77.132 1.00 53.16 173 ILE A C 1
ATOM 1222 O O . ILE A 1 160 ? 14.286 -25.060 76.908 1.00 44.42 173 ILE A O 1
ATOM 1227 N N . PHE A 1 161 ? 16.218 -23.981 76.478 1.00 49.59 174 PHE A N 1
ATOM 1228 C CA . PHE A 1 161 ? 16.595 -24.914 75.435 1.00 43.61 174 PHE A CA 1
ATOM 1229 C C . PHE A 1 161 ? 16.821 -26.269 76.050 1.00 48.33 174 PHE A C 1
ATOM 1230 O O . PHE A 1 161 ? 16.409 -27.295 75.498 1.00 53.49 174 PHE A O 1
ATOM 1238 N N . MET A 1 162 ? 17.466 -26.281 77.208 1.00 43.64 175 MET A N 1
ATOM 1239 C CA . MET A 1 162 ? 17.820 -27.544 77.853 1.00 50.00 175 MET A CA 1
ATOM 1240 C C . MET A 1 162 ? 16.583 -28.209 78.464 1.00 38.94 175 MET A C 1
ATOM 1241 O O . MET A 1 162 ? 16.478 -29.425 78.491 1.00 45.95 175 MET A O 1
ATOM 1246 N N . ALA A 1 163 ? 15.632 -27.402 78.918 1.00 41.57 176 ALA A N 1
ATOM 1247 C CA . ALA A 1 163 ? 14.374 -27.927 79.413 1.00 39.88 176 ALA A CA 1
ATOM 1248 C C . ALA A 1 163 ? 13.637 -28.640 78.284 1.00 47.52 176 ALA A C 1
ATOM 1249 O O . ALA A 1 163 ? 13.129 -29.750 78.460 1.00 51.26 176 ALA A O 1
ATOM 1251 N N . ILE A 1 164 ? 13.598 -27.993 77.124 1.00 47.92 177 ILE A N 1
ATOM 1252 C CA . ILE A 1 164 ? 12.985 -28.577 75.942 1.00 49.24 177 ILE A CA 1
ATOM 1253 C C . ILE A 1 164 ? 13.618 -29.917 75.588 1.00 42.28 177 ILE A C 1
ATOM 1254 O O . ILE A 1 164 ? 12.909 -30.906 75.379 1.00 46.56 177 ILE A O 1
ATOM 1259 N N . ALA A 1 165 ? 14.945 -29.944 75.509 1.00 40.96 178 ALA A N 1
ATOM 1260 C CA . ALA A 1 165 ? 15.659 -31.156 75.121 1.00 43.07 178 ALA A CA 1
ATOM 1261 C C . ALA A 1 165 ? 15.324 -32.247 76.108 1.00 45.42 178 ALA A C 1
ATOM 1262 O O . ALA A 1 165 ? 15.217 -33.422 75.757 1.00 45.36 178 ALA A O 1
ATOM 1264 N N . LYS A 1 166 ? 15.133 -31.832 77.350 1.00 49.56 179 LYS A N 1
ATOM 1265 C CA . LYS A 1 166 ? 14.902 -32.760 78.427 1.00 52.18 179 LYS A CA 1
ATOM 1266 C C . LYS A 1 166 ? 13.537 -33.430 78.283 1.00 51.59 179 LYS A C 1
ATOM 1267 O O . LYS A 1 166 ? 13.440 -34.655 78.335 1.00 48.02 179 LYS A O 1
ATOM 1273 N N . LYS A 1 167 ? 12.506 -32.609 78.085 1.00 48.56 180 LYS A N 1
ATOM 1274 C CA . LYS A 1 167 ? 11.120 -33.048 77.995 1.00 51.39 180 LYS A CA 1
ATOM 1275 C C . LYS A 1 167 ? 10.793 -33.798 76.693 1.00 53.11 180 LYS A C 1
ATOM 1276 O O . LYS A 1 167 ? 9.703 -34.331 76.528 1.00 49.25 180 LYS A O 1
ATOM 1282 N N . LEU A 1 168 ? 11.731 -33.822 75.761 1.00 57.63 181 LEU A N 1
ATOM 1283 C CA . LEU A 1 168 ? 11.516 -34.506 74.503 1.00 60.69 181 LEU A CA 1
ATOM 1284 C C . LEU A 1 168 ? 11.606 -36.012 74.621 1.00 67.28 181 LEU A C 1
ATOM 1285 O O . LEU A 1 168 ? 12.543 -36.542 75.224 1.00 68.51 181 LEU A O 1
ATOM 1290 N N . PRO A 1 169 ? 10.636 -36.727 74.026 1.00 71.98 182 PRO A N 1
ATOM 1291 C CA . PRO A 1 169 ? 10.572 -38.191 74.034 1.00 68.61 182 PRO A CA 1
ATOM 1292 C C . PRO A 1 169 ? 11.610 -38.777 73.090 1.00 67.88 182 PRO A C 1
ATOM 1293 O O . PRO A 1 169 ? 12.806 -38.528 73.240 1.00 75.76 182 PRO A O 1
ATOM 1297 N N . LYS B 1 4 ? 44.011 -7.980 32.743 1.00 100.15 17 LYS B N 1
ATOM 1298 C CA . LYS B 1 4 ? 42.621 -7.515 32.440 1.00 103.85 17 LYS B CA 1
ATOM 1299 C C . LYS B 1 4 ? 41.590 -8.558 32.847 1.00 103.95 17 LYS B C 1
ATOM 1300 O O . LYS B 1 4 ? 41.663 -9.714 32.426 1.00 101.52 17 LYS B O 1
ATOM 1306 N N . ILE B 1 5 ? 40.634 -8.140 33.675 1.00 107.23 18 ILE B N 1
ATOM 1307 C CA . ILE B 1 5 ? 39.594 -9.036 34.182 1.00 108.03 18 ILE B CA 1
ATOM 1308 C C . ILE B 1 5 ? 38.200 -8.568 33.757 1.00 109.43 18 ILE B C 1
ATOM 1309 O O . ILE B 1 5 ? 37.773 -7.460 34.096 1.00 107.94 18 ILE B O 1
ATOM 1314 N N . CYS B 1 6 ? 37.500 -9.425 33.016 1.00 109.83 19 CYS B N 1
ATOM 1315 C CA . CYS B 1 6 ? 36.144 -9.135 32.562 1.00 107.95 19 CYS B CA 1
ATOM 1316 C C . CYS B 1 6 ? 35.188 -10.276 32.917 1.00 102.30 19 CYS B C 1
ATOM 1317 O O . CYS B 1 6 ? 35.094 -11.284 32.206 1.00 99.64 19 CYS B O 1
ATOM 1320 N N . GLN B 1 7 ? 34.487 -10.107 34.032 1.00 95.07 20 GLN B N 1
ATOM 1321 C CA . GLN B 1 7 ? 33.472 -11.060 34.454 1.00 87.66 20 GLN B CA 1
ATOM 1322 C C . GLN B 1 7 ? 32.108 -10.477 34.084 1.00 81.95 20 GLN B C 1
ATOM 1323 O O . GLN B 1 7 ? 31.922 -9.253 34.078 1.00 72.70 20 GLN B O 1
ATOM 1329 N N . PHE B 1 8 ? 31.154 -11.342 33.766 1.00 71.48 21 PHE B N 1
ATOM 1330 C CA . PHE B 1 8 ? 29.812 -10.852 33.521 1.00 63.67 21 PHE B CA 1
ATOM 1331 C C . PHE B 1 8 ? 28.727 -11.881 33.782 1.00 57.57 21 PHE B C 1
ATOM 1332 O O . PHE B 1 8 ? 29.009 -13.070 33.989 1.00 55.64 21 PHE B O 1
ATOM 1340 N N . LYS B 1 9 ? 27.489 -11.388 33.761 1.00 49.29 22 LYS B N 1
ATOM 1341 C CA . LYS B 1 9 ? 26.280 -12.143 34.081 1.00 51.29 22 LYS B CA 1
ATOM 1342 C C . LYS B 1 9 ? 25.630 -12.713 32.811 1.00 47.89 22 LYS B C 1
ATOM 1343 O O . LYS B 1 9 ? 25.356 -11.966 31.876 1.00 43.87 22 LYS B O 1
ATOM 1349 N N . LEU B 1 10 ? 25.374 -14.020 32.789 1.00 45.12 23 LEU B N 1
ATOM 1350 C CA . LEU B 1 10 ? 24.702 -14.666 31.653 1.00 42.89 23 LEU B CA 1
ATOM 1351 C C . LEU B 1 10 ? 23.539 -15.528 32.155 1.00 44.11 23 LEU B C 1
ATOM 1352 O O . LEU B 1 10 ? 23.672 -16.203 33.177 1.00 44.10 23 LEU B O 1
ATOM 1357 N N . VAL B 1 11 ? 22.411 -15.499 31.440 1.00 37.60 24 VAL B N 1
ATOM 1358 C CA . VAL B 1 11 ? 21.182 -16.200 31.855 1.00 40.48 24 VAL B CA 1
ATOM 1359 C C . VAL B 1 11 ? 20.717 -17.217 30.786 1.00 40.47 24 VAL B C 1
ATOM 1360 O O . VAL B 1 11 ? 20.743 -16.951 29.591 1.00 42.95 24 VAL B O 1
ATOM 1364 N N . LEU B 1 12 ? 20.327 -18.403 31.218 1.00 35.83 25 LEU B N 1
ATOM 1365 C CA . LEU B 1 12 ? 19.774 -19.359 30.290 1.00 35.69 25 LEU B CA 1
ATOM 1366 C C . LEU B 1 12 ? 18.262 -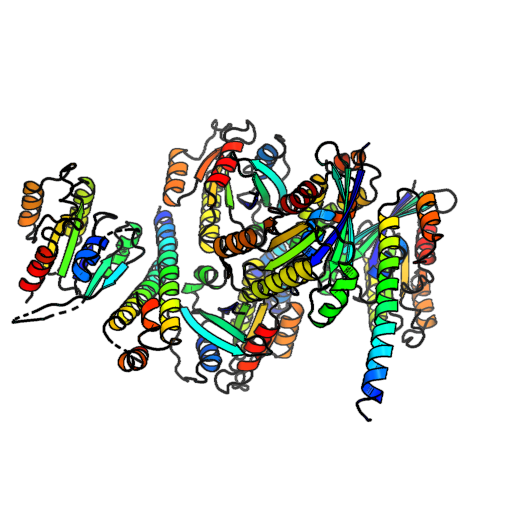19.404 30.429 1.00 34.30 25 LEU B C 1
ATOM 1367 O O . LEU B 1 12 ? 17.734 -19.522 31.529 1.00 34.38 25 LEU B O 1
ATOM 1372 N N . LEU B 1 13 ? 17.580 -19.315 29.296 1.00 35.18 26 LEU B N 1
ATOM 1373 C CA . LEU B 1 13 ? 16.137 -19.326 29.258 1.00 39.21 26 LEU B CA 1
ATOM 1374 C C . LEU B 1 13 ? 15.620 -20.354 28.233 1.00 36.82 26 LEU B C 1
ATOM 1375 O O . LEU B 1 13 ? 16.274 -20.637 27.229 1.00 33.46 26 LEU B O 1
ATOM 1380 N N . GLY B 1 14 ? 14.424 -20.875 28.488 1.00 42.78 27 GLY B N 1
ATOM 1381 C CA . GLY B 1 14 ? 13.860 -21.873 27.618 1.00 36.59 27 GLY B CA 1
ATOM 1382 C C . GLY B 1 14 ? 12.843 -22.766 28.297 1.00 44.64 27 GLY B C 1
ATOM 1383 O O . GLY B 1 14 ? 12.854 -22.934 29.520 1.00 46.12 27 GLY B O 1
ATOM 1384 N N . GLU B 1 15 ? 11.958 -23.353 27.494 1.00 47.02 28 GLU B N 1
ATOM 1385 C CA . GLU B 1 15 ? 10.949 -24.278 27.998 1.00 44.68 28 GLU B CA 1
ATOM 1386 C C . GLU B 1 15 ? 11.581 -25.396 28.819 1.00 38.21 28 GLU B C 1
ATOM 1387 O O . GLU B 1 15 ? 12.723 -25.793 28.578 1.00 41.67 28 GLU B O 1
ATOM 1393 N N . SER B 1 16 ? 10.830 -25.906 29.782 1.00 35.64 29 SER B N 1
ATOM 1394 C CA . SER B 1 16 ? 11.298 -27.014 30.602 1.00 45.45 29 SER B CA 1
ATOM 1395 C C . SER B 1 16 ? 11.743 -28.206 29.770 1.00 56.22 29 SER B C 1
ATOM 1396 O O . SER B 1 16 ? 11.077 -28.583 28.802 1.00 62.45 29 SER B O 1
ATOM 1399 N N . ALA B 1 17 ? 12.881 -28.783 30.146 1.00 59.81 30 ALA B N 1
ATOM 1400 C CA . ALA B 1 17 ? 13.323 -30.094 29.657 1.00 56.20 30 ALA B CA 1
ATOM 1401 C C . ALA B 1 17 ? 13.956 -30.012 28.292 1.00 50.78 30 ALA B C 1
ATOM 1402 O O . ALA B 1 17 ? 14.055 -31.008 27.580 1.00 58.61 30 ALA B O 1
ATOM 1404 N N . VAL B 1 18 ? 14.405 -28.823 27.923 1.00 46.65 31 VAL B N 1
ATOM 1405 C CA . VAL B 1 18 ? 15.139 -28.673 26.676 1.00 40.16 31 VAL B CA 1
ATOM 1406 C C . VAL B 1 18 ? 16.646 -28.801 26.862 1.00 43.33 31 VAL B C 1
ATOM 1407 O O . VAL B 1 18 ? 17.384 -28.866 25.870 1.00 41.20 31 VAL B O 1
ATOM 1411 N N . GLY B 1 19 ? 17.109 -28.836 28.115 1.00 44.10 32 GLY B N 1
ATOM 1412 C CA . GLY B 1 19 ? 18.518 -29.110 28.361 1.00 47.21 32 GLY B CA 1
ATOM 1413 C C . GLY B 1 19 ? 19.408 -27.978 28.851 1.00 55.96 32 GLY B C 1
ATOM 1414 O O . GLY B 1 19 ? 20.647 -28.063 28.732 1.00 54.45 32 GLY B O 1
ATOM 1415 N N . LYS B 1 20 ? 18.796 -26.935 29.417 1.00 54.33 33 LYS B N 1
ATOM 1416 C CA . LYS B 1 20 ? 19.544 -25.805 29.986 1.00 46.53 33 LYS B CA 1
ATOM 1417 C C . LYS B 1 20 ? 20.584 -26.253 31.037 1.00 42.75 33 LYS B C 1
ATOM 1418 O O . LYS B 1 20 ? 21.778 -25.950 30.922 1.00 45.60 33 LYS B O 1
ATOM 1424 N N . SER B 1 21 ? 20.132 -26.956 32.071 1.00 41.32 34 SER B N 1
ATOM 1425 C CA . SER B 1 21 ? 21.018 -27.357 33.176 1.00 39.60 34 SER B CA 1
ATOM 1426 C C . SER B 1 21 ? 22.136 -28.290 32.677 1.00 45.28 34 SER B C 1
ATOM 1427 O O . SER B 1 21 ? 23.321 -28.017 32.884 1.00 39.06 34 SER B O 1
ATOM 1430 N N . SER B 1 22 ? 21.743 -29.366 31.999 1.00 38.03 35 SER B N 1
ATOM 1431 C CA . SER B 1 22 ? 22.671 -30.271 31.340 1.00 44.31 35 SER B CA 1
ATOM 1432 C C . SER B 1 22 ? 23.737 -29.505 30.604 1.00 45.80 35 SER B C 1
ATOM 1433 O O . SER B 1 22 ? 24.929 -29.783 30.746 1.00 53.68 35 SER B O 1
ATOM 1436 N N . LEU B 1 23 ? 23.298 -28.543 29.800 1.00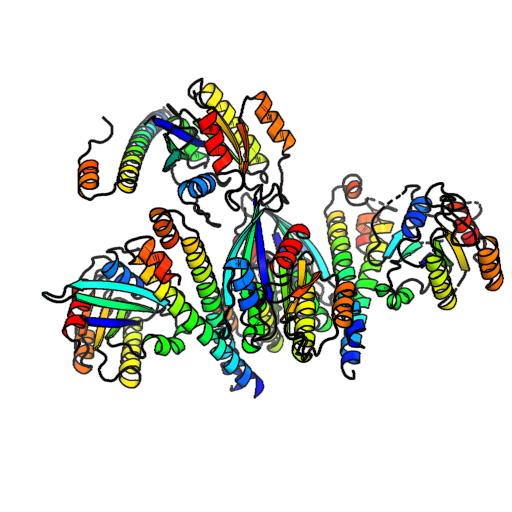 48.15 36 LEU B N 1
ATOM 1437 C CA . LEU B 1 23 ? 24.210 -27.753 29.001 1.00 41.94 36 LEU B CA 1
ATOM 1438 C C . LEU B 1 23 ? 25.218 -27.072 29.915 1.00 45.94 36 LEU B C 1
ATOM 1439 O O . LEU B 1 23 ? 26.407 -26.956 29.578 1.00 41.18 36 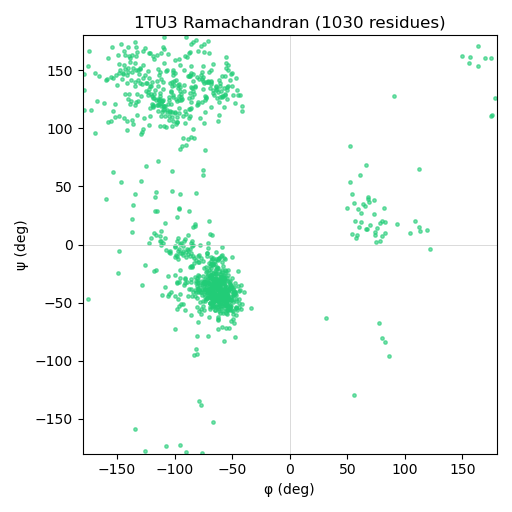LEU B O 1
ATOM 1444 N N . VAL B 1 24 ? 24.733 -26.596 31.060 1.00 42.53 37 VAL B N 1
ATOM 1445 C CA . VAL B 1 24 ? 25.577 -25.836 31.975 1.00 48.98 37 VAL B CA 1
ATOM 1446 C C . VAL B 1 24 ? 26.491 -26.788 32.725 1.00 52.08 37 VAL B C 1
ATOM 1447 O O . VAL B 1 24 ? 27.658 -26.486 32.975 1.00 48.54 37 VAL B O 1
ATOM 1451 N N . LEU B 1 25 ? 25.943 -27.939 33.087 1.00 46.72 38 LEU B N 1
ATOM 1452 C CA . LEU B 1 25 ? 26.711 -28.945 33.786 1.00 54.44 38 LEU B CA 1
ATOM 1453 C C . LEU B 1 25 ? 27.873 -29.304 32.891 1.00 57.26 38 LEU B C 1
ATOM 1454 O O . LEU B 1 25 ? 29.000 -29.452 33.350 1.00 48.50 38 LEU B O 1
ATOM 1459 N N . ARG B 1 26 ? 27.583 -29.440 31.599 1.00 60.62 39 ARG B N 1
ATOM 1460 C CA . ARG B 1 26 ? 28.616 -29.753 30.619 1.00 59.91 39 ARG B CA 1
ATOM 1461 C C . ARG B 1 26 ? 29.706 -28.717 30.637 1.00 60.25 39 ARG B C 1
ATOM 1462 O O . ARG B 1 26 ? 30.878 -29.030 30.832 1.00 71.84 39 ARG B O 1
ATOM 1470 N N . PHE B 1 27 ? 29.324 -27.474 30.420 1.00 50.20 40 PHE B N 1
ATOM 1471 C CA . PHE B 1 27 ? 30.312 -26.437 30.271 1.00 46.21 40 PHE B CA 1
ATOM 1472 C C . PHE B 1 27 ? 31.141 -26.269 31.553 1.00 52.23 40 PHE B C 1
ATOM 1473 O O . PHE B 1 27 ? 32.356 -26.068 31.494 1.00 52.05 40 PHE B O 1
ATOM 1481 N N . VAL B 1 28 ? 30.490 -26.373 32.709 1.00 53.62 41 VAL B N 1
ATOM 1482 C CA . VAL B 1 28 ? 31.100 -25.947 33.965 1.00 57.16 41 VAL B CA 1
ATOM 1483 C C . VAL B 1 28 ? 31.805 -27.109 34.639 1.00 61.33 41 VAL B C 1
ATOM 1484 O O . VAL B 1 28 ? 32.970 -27.007 35.027 1.00 62.66 41 VAL B O 1
ATOM 1488 N N . LYS B 1 29 ? 31.087 -28.212 34.786 1.00 58.01 42 LYS B N 1
ATOM 1489 C CA . LYS B 1 29 ? 31.636 -29.368 35.464 1.00 63.06 42 LYS B CA 1
ATOM 1490 C C . LYS B 1 29 ? 31.936 -30.514 34.492 1.00 65.20 42 LYS B C 1
ATOM 1491 O O . LYS B 1 29 ? 32.307 -31.609 34.918 1.00 69.58 42 LYS B O 1
ATOM 1497 N N . GLY B 1 30 ? 31.779 -30.262 33.196 1.00 60.50 43 GLY B N 1
ATOM 1498 C CA . GLY B 1 30 ? 32.065 -31.283 32.209 1.00 59.64 43 GLY B CA 1
ATOM 1499 C C . GLY B 1 30 ? 31.311 -32.588 32.403 1.00 66.54 43 GLY B C 1
ATOM 1500 O O . GLY B 1 30 ? 31.845 -33.666 32.132 1.00 70.02 43 GLY B O 1
ATOM 1501 N N . GLN B 1 31 ? 30.065 -32.506 32.861 1.00 72.71 44 GLN B N 1
ATOM 1502 C CA . GLN B 1 31 ? 29.276 -33.703 33.141 1.00 74.76 44 GLN B CA 1
ATOM 1503 C C . GLN B 1 31 ? 27.992 -33.726 32.316 1.00 74.74 44 GLN B C 1
ATOM 1504 O O . GLN B 1 31 ? 27.586 -32.712 31.749 1.00 79.89 44 GLN B O 1
ATOM 1510 N N . PHE B 1 32 ? 27.358 -34.891 32.251 1.00 70.01 45 PHE B N 1
ATOM 1511 C CA . PHE B 1 32 ? 26.045 -35.018 31.638 1.00 63.62 45 PHE B CA 1
ATOM 1512 C C . PHE B 1 32 ? 25.242 -36.110 32.330 1.00 70.04 45 PHE B C 1
ATOM 1513 O O . PHE B 1 32 ? 25.546 -37.300 32.207 1.00 72.10 45 PHE B O 1
ATOM 1521 N N . HIS B 1 33 ? 24.211 -35.708 33.058 1.00 72.05 46 HIS B N 1
ATOM 1522 C CA . HIS B 1 33 ? 23.388 -36.659 33.775 1.00 74.48 46 HIS B CA 1
ATOM 1523 C C . HIS B 1 33 ? 22.207 -36.984 32.898 1.00 75.25 46 HIS B C 1
ATOM 1524 O O . HIS B 1 33 ? 21.573 -36.084 32.355 1.00 73.97 46 HIS B O 1
ATOM 1531 N N . GLU B 1 34 ? 21.922 -38.273 32.744 1.00 78.68 47 GLU B N 1
ATOM 1532 C CA . GLU B 1 34 ? 20.897 -38.705 31.808 1.00 82.09 47 GLU B CA 1
ATOM 1533 C C . GLU B 1 34 ? 19.503 -38.446 32.350 1.00 82.45 47 GLU B C 1
ATOM 1534 O O . GLU B 1 34 ? 18.554 -38.253 31.590 1.00 77.86 47 GLU B O 1
ATOM 1540 N N . PHE B 1 35 ? 19.382 -38.426 33.671 1.00 83.42 48 PHE B N 1
ATOM 1541 C CA . PHE B 1 35 ? 18.082 -38.254 34.298 1.00 83.03 48 PHE B CA 1
ATOM 1542 C C . PHE B 1 35 ? 18.030 -36.966 35.117 1.00 77.66 48 PHE B C 1
ATOM 1543 O O . PHE B 1 35 ? 17.489 -36.947 36.220 1.00 77.85 48 PHE B O 1
ATOM 1551 N N . GLN B 1 36 ? 18.603 -35.892 34.582 1.00 75.49 49 GLN B N 1
ATOM 1552 C CA . GLN B 1 36 ? 18.510 -34.577 35.221 1.00 69.88 49 GLN B CA 1
ATOM 1553 C C . GLN B 1 36 ? 17.088 -34.281 35.658 1.00 67.46 49 GLN B C 1
ATOM 1554 O O . GLN B 1 36 ? 16.129 -34.464 34.900 1.00 65.70 49 GLN B O 1
ATOM 1560 N N . GLU B 1 37 ? 16.957 -33.822 36.891 1.00 62.60 50 GLU B N 1
ATOM 1561 C CA . GLU B 1 37 ? 15.647 -33.525 37.428 1.00 64.75 50 GLU B CA 1
ATOM 1562 C C . GLU B 1 37 ? 15.368 -32.056 37.137 1.00 59.19 50 GLU B C 1
ATOM 1563 O O . GLU B 1 37 ? 16.290 -31.255 37.035 1.00 57.10 50 GLU B O 1
ATOM 1569 N N . SER B 1 38 ? 14.096 -31.725 36.967 1.00 55.88 51 SER B N 1
ATOM 1570 C CA . SER B 1 38 ? 13.660 -30.368 36.632 1.00 53.91 51 SER B CA 1
ATOM 1571 C C . SER B 1 38 ? 14.132 -29.339 37.662 1.00 50.53 51 SER B C 1
ATOM 1572 O O . SER B 1 38 ? 14.020 -29.556 38.867 1.00 44.29 51 SER B O 1
ATOM 1575 N N . THR B 1 39 ? 14.658 -28.213 37.192 1.00 50.11 52 THR B N 1
ATOM 1576 C CA . THR B 1 39 ? 15.215 -27.231 38.116 1.00 46.96 52 THR B CA 1
ATOM 1577 C C . THR B 1 39 ? 14.126 -26.562 38.934 1.00 46.54 52 THR B C 1
ATOM 1578 O O . THR B 1 39 ? 13.102 -26.155 38.404 1.00 49.86 52 THR B O 1
ATOM 1582 N N . ILE B 1 40 ? 14.350 -26.448 40.235 1.00 47.24 53 ILE B N 1
ATOM 1583 C CA . ILE B 1 40 ? 13.450 -25.660 41.061 1.00 47.86 53 ILE B CA 1
ATOM 1584 C C . ILE B 1 40 ? 13.925 -24.213 41.204 1.00 48.01 53 ILE B C 1
ATOM 1585 O O . ILE B 1 40 ? 14.955 -23.933 41.834 1.00 39.79 53 ILE B O 1
ATOM 1590 N N . GLY B 1 41 ? 13.172 -23.306 40.589 1.00 43.95 54 GLY B N 1
ATOM 1591 C CA . GLY B 1 41 ? 13.484 -21.896 40.674 1.00 40.18 54 GLY B CA 1
ATOM 1592 C C . GLY B 1 41 ? 14.624 -21.470 39.775 1.00 38.53 54 GLY B C 1
ATOM 1593 O O . GLY B 1 41 ? 14.428 -20.724 38.811 1.00 40.98 54 GLY B O 1
ATOM 1594 N N . ALA B 1 42 ? 15.824 -21.942 40.081 1.00 33.37 55 ALA B N 1
ATOM 1595 C CA . ALA B 1 42 ? 16.988 -21.532 39.328 1.00 36.54 55 ALA B CA 1
ATOM 1596 C C . ALA B 1 42 ? 18.233 -22.122 39.960 1.00 35.92 55 ALA B C 1
ATOM 1597 O O . ALA B 1 42 ? 18.213 -22.537 41.112 1.00 38.95 55 ALA B O 1
ATOM 1599 N N . ALA B 1 43 ? 19.313 -22.174 39.196 1.00 25.97 56 ALA B N 1
ATOM 1600 C CA . ALA B 1 43 ? 20.574 -22.660 39.736 1.00 47.20 56 ALA B CA 1
ATOM 1601 C C . ALA B 1 43 ? 21.657 -21.637 39.387 1.00 44.22 56 ALA B C 1
ATOM 1602 O O . ALA B 1 43 ? 21.553 -20.947 38.376 1.00 43.18 56 ALA B O 1
ATOM 1604 N N . PHE B 1 44 ? 22.686 -21.542 40.226 1.00 45.90 57 PHE B N 1
ATOM 1605 C CA . PHE B 1 44 ? 23.805 -20.647 39.945 1.00 46.48 57 PHE B CA 1
ATOM 1606 C C . PHE B 1 44 ? 25.141 -21.400 39.886 1.00 48.68 57 PHE B C 1
ATOM 1607 O O . PHE B 1 44 ? 25.417 -22.239 40.744 1.00 54.12 57 PHE B O 1
ATOM 1615 N N . LEU B 1 45 ? 25.948 -21.104 38.855 1.00 54.37 58 LEU B N 1
ATOM 1616 C CA . LEU B 1 45 ? 27.340 -21.583 38.732 1.00 52.47 58 LEU B CA 1
ATOM 1617 C C . LEU B 1 45 ? 28.236 -20.519 38.080 1.00 52.51 58 LEU B C 1
ATOM 1618 O O . LEU B 1 45 ? 27.746 -19.679 37.340 1.00 48.26 58 LEU B O 1
ATOM 1623 N N . THR B 1 46 ? 29.541 -20.559 38.369 1.00 52.67 59 THR B N 1
ATOM 1624 C CA . THR B 1 46 ? 30.523 -19.696 37.703 1.00 51.22 59 THR B CA 1
ATOM 1625 C C . THR B 1 46 ? 31.610 -20.521 37.029 1.00 52.93 59 THR B C 1
ATOM 1626 O O . THR B 1 46 ? 31.778 -21.707 37.296 1.00 49.70 59 THR B O 1
ATOM 1630 N N . GLN B 1 47 ? 32.351 -19.861 36.152 1.00 59.25 60 GLN B N 1
ATOM 1631 C CA . GLN B 1 47 ? 33.331 -20.501 35.287 1.00 59.12 60 GLN B CA 1
ATOM 1632 C C . GLN B 1 47 ? 34.189 -19.413 34.648 1.00 67.33 60 GLN B C 1
ATOM 1633 O O . GLN B 1 47 ? 33.682 -18.490 34.003 1.00 63.26 60 GLN B O 1
ATOM 1639 N N . THR B 1 48 ? 35.496 -19.514 34.855 1.00 77.43 61 THR B N 1
ATOM 1640 C CA . THR B 1 48 ? 36.423 -18.547 34.297 1.00 80.29 61 THR B CA 1
ATOM 1641 C C . THR B 1 48 ? 37.115 -19.195 33.122 1.00 85.59 61 THR B C 1
ATOM 1642 O O . THR B 1 48 ? 37.705 -20.269 33.254 1.00 87.98 61 THR B O 1
ATOM 1646 N N . VAL B 1 49 ? 37.028 -18.537 31.973 1.00 86.98 62 VAL B N 1
ATOM 1647 C CA . VAL B 1 49 ? 37.693 -19.005 30.769 1.00 88.64 62 VAL B CA 1
ATOM 1648 C C . VAL B 1 49 ? 38.436 -17.847 30.101 1.00 87.05 62 VAL B C 1
ATOM 1649 O O . VAL B 1 49 ? 37.866 -16.777 29.878 1.00 78.26 62 VAL B O 1
ATOM 1653 N N . CYS B 1 50 ? 39.712 -18.070 29.792 1.00 88.84 63 CYS B N 1
ATOM 1654 C CA . CYS B 1 50 ? 40.543 -17.043 29.177 1.00 89.51 63 CYS B CA 1
ATOM 1655 C C . CYS B 1 50 ? 40.494 -17.153 27.661 1.00 86.45 63 CYS B C 1
ATOM 1656 O O . CYS B 1 50 ? 40.538 -18.256 27.109 1.00 82.94 63 CYS B O 1
ATOM 1659 N N . LEU B 1 51 ? 40.394 -16.001 27.000 1.00 88.44 64 LEU B N 1
ATOM 1660 C CA . LEU B 1 51 ? 40.374 -15.933 25.545 1.00 96.04 64 LEU B CA 1
ATOM 1661 C C . LEU B 1 51 ? 41.777 -16.048 24.943 1.00 103.97 64 LEU B C 1
ATOM 1662 O O . LEU B 1 51 ? 41.984 -16.724 23.928 1.00 105.07 64 LEU B O 1
ATOM 1667 N N . ASP B 1 52 ? 42.739 -15.386 25.574 1.00 110.30 65 ASP B N 1
ATOM 1668 C CA . ASP B 1 52 ? 44.130 -15.473 25.153 1.00 111.56 65 ASP B CA 1
ATOM 1669 C C . ASP B 1 52 ? 44.995 -14.701 26.136 1.00 113.27 65 ASP B C 1
ATOM 1670 O O . ASP B 1 52 ? 46.028 -15.192 26.599 1.00 114.88 65 ASP B O 1
ATOM 1675 N N . ASP B 1 53 ? 44.543 -13.494 26.460 1.00 115.77 66 ASP B N 1
ATOM 1676 C CA . ASP B 1 53 ? 45.299 -12.574 27.305 1.00 116.41 66 ASP B CA 1
ATOM 1677 C C . ASP B 1 53 ? 44.424 -12.073 28.450 1.00 113.12 66 ASP B C 1
ATOM 1678 O O . ASP B 1 53 ? 44.909 -11.845 29.564 1.00 108.05 66 ASP B O 1
ATOM 1683 N N . THR B 1 54 ? 43.135 -11.908 28.159 1.00 108.19 67 THR B N 1
ATOM 1684 C CA . THR B 1 54 ? 42.175 -11.415 29.136 1.00 105.84 67 THR B CA 1
ATOM 1685 C C . THR B 1 54 ? 41.362 -12.566 29.728 1.00 102.30 67 THR B C 1
ATOM 1686 O O . THR B 1 54 ? 40.982 -13.503 29.020 1.00 100.63 67 THR B O 1
ATOM 1690 N N . THR B 1 55 ? 41.111 -12.485 31.034 1.00 99.02 68 THR B N 1
ATOM 1691 C CA . THR B 1 55 ? 40.351 -13.503 31.753 1.00 95.06 68 THR B CA 1
ATOM 1692 C C . THR B 1 55 ? 38.858 -13.167 31.807 1.00 88.03 68 THR B C 1
ATOM 1693 O O . THR B 1 55 ? 38.465 -12.044 32.138 1.00 83.87 68 THR B O 1
ATOM 1697 N N . VAL B 1 56 ? 38.034 -14.155 31.473 1.00 80.99 69 VAL B N 1
ATOM 1698 C CA . VAL B 1 56 ? 36.588 -13.968 31.396 1.00 79.42 69 VAL B CA 1
ATOM 1699 C C . VAL B 1 56 ? 35.874 -14.881 32.397 1.00 74.98 69 VAL B C 1
ATOM 1700 O O . VAL B 1 56 ? 35.972 -16.112 32.319 1.00 69.76 69 VAL B O 1
ATOM 1704 N N . LYS B 1 57 ? 35.161 -14.267 33.338 1.00 71.41 70 LYS B N 1
ATOM 1705 C CA . LYS B 1 57 ? 34.413 -15.017 34.343 1.00 68.81 70 LYS B CA 1
ATOM 1706 C C . LYS B 1 57 ? 32.924 -15.025 34.016 1.00 63.03 70 LYS B C 1
ATOM 1707 O O . LYS B 1 57 ? 32.269 -13.973 33.917 1.00 59.08 70 LYS B O 1
ATOM 1713 N N . PHE B 1 58 ? 32.393 -16.223 33.853 1.00 57.02 71 PHE B N 1
ATOM 1714 C CA . PHE B 1 58 ? 30.975 -16.388 33.587 1.00 60.97 71 PHE B CA 1
ATOM 1715 C C . PHE B 1 58 ? 30.170 -16.523 34.863 1.00 55.67 71 PHE B C 1
ATOM 1716 O O . PHE B 1 58 ? 30.291 -17.525 35.568 1.00 54.25 71 PHE B O 1
ATOM 1724 N N . GLU B 1 59 ? 29.340 -15.524 35.159 1.00 54.80 72 GLU B N 1
ATOM 1725 C CA . GLU B 1 59 ? 28.333 -15.701 36.211 1.00 55.96 72 GLU B CA 1
ATOM 1726 C C . GLU B 1 59 ? 27.023 -16.233 35.628 1.00 48.67 72 GLU B C 1
ATOM 1727 O O . GLU B 1 59 ? 26.275 -15.477 34.999 1.00 42.39 72 GLU B O 1
ATOM 1733 N N . ILE B 1 60 ? 26.757 -17.526 35.846 1.00 41.58 73 ILE B N 1
ATOM 1734 C CA . ILE B 1 60 ? 25.706 -18.238 35.117 1.00 42.42 73 ILE B CA 1
ATOM 1735 C C . ILE B 1 60 ? 24.396 -18.584 35.872 1.00 40.83 73 ILE B C 1
ATOM 1736 O O . ILE B 1 60 ? 24.378 -19.393 36.812 1.00 41.27 73 ILE B O 1
ATOM 1741 N N . TRP B 1 61 ? 23.291 -17.994 35.427 1.00 35.90 74 TRP B N 1
ATOM 1742 C CA . TRP B 1 61 ? 22.004 -18.293 36.015 1.00 36.40 74 TRP B CA 1
ATOM 1743 C C . TRP B 1 61 ? 21.208 -19.215 35.091 1.00 40.41 74 TRP B C 1
ATOM 1744 O O . TRP B 1 61 ? 20.861 -18.857 33.969 1.00 41.46 74 TRP B O 1
ATOM 1755 N N . ASP B 1 62 ? 20.972 -20.431 35.575 1.00 38.13 75 ASP B N 1
ATOM 1756 C CA . ASP B 1 62 ? 20.223 -21.441 34.844 1.00 33.96 75 ASP B CA 1
ATOM 1757 C C . ASP B 1 62 ? 18.817 -21.463 35.446 1.00 31.55 75 ASP B C 1
ATOM 1758 O O . ASP B 1 62 ? 18.617 -21.940 36.570 1.00 35.83 75 ASP B O 1
ATOM 1763 N N . THR B 1 63 ? 17.850 -20.920 34.706 1.00 28.95 76 THR B N 1
ATOM 1764 C CA . THR B 1 63 ? 16.500 -20.696 35.261 1.00 34.73 76 THR B CA 1
ATOM 1765 C C . THR B 1 63 ? 15.619 -21.921 35.096 1.00 30.35 76 THR B C 1
ATOM 1766 O O . THR B 1 63 ? 15.738 -22.641 34.108 1.00 36.98 76 THR B O 1
ATOM 1770 N N . ALA B 1 64 ? 14.754 -22.171 36.070 1.00 34.93 77 ALA B N 1
ATOM 1771 C CA . ALA B 1 64 ? 13.707 -23.173 35.888 1.00 42.32 77 ALA B CA 1
ATOM 1772 C C . ALA B 1 64 ? 12.771 -22.727 34.756 1.00 46.51 77 ALA B C 1
ATOM 1773 O O . ALA B 1 64 ? 12.226 -21.615 34.772 1.00 50.46 77 ALA B O 1
ATOM 1775 N N . GLY B 1 65 ? 12.598 -23.615 33.783 1.00 46.65 78 GLY B N 1
ATOM 1776 C CA . GLY B 1 65 ? 11.878 -23.282 32.571 1.00 49.08 78 GLY B CA 1
ATOM 1777 C C . GLY B 1 65 ? 10.368 -23.425 32.624 1.00 45.84 78 GLY B C 1
ATOM 1778 O O . GLY B 1 65 ? 9.683 -22.861 31.778 1.00 48.40 78 GLY B O 1
ATOM 1779 N N . GLN B 1 66 ? 9.832 -24.168 33.585 1.00 44.56 79 GLN B N 1
ATOM 1780 C CA . GLN B 1 66 ? 8.383 -24.382 33.604 1.00 45.96 79 GLN B CA 1
ATOM 1781 C C . GLN B 1 66 ? 7.655 -23.037 33.610 1.00 47.55 79 GLN B C 1
ATOM 1782 O O . GLN B 1 66 ? 8.175 -22.040 34.122 1.00 52.99 79 GLN B O 1
ATOM 1788 N N . GLU B 1 67 ? 6.443 -23.030 33.064 1.00 47.96 80 GLU B N 1
ATOM 1789 C CA . GLU B 1 67 ? 5.634 -21.821 32.848 1.00 44.12 80 GLU B CA 1
ATOM 1790 C C . GLU B 1 67 ? 5.308 -21.002 34.103 1.00 41.11 80 GLU B C 1
ATOM 1791 O O . GLU B 1 67 ? 5.201 -19.782 34.041 1.00 49.46 80 GLU B O 1
ATOM 1797 N N . ARG B 1 68 ? 5.135 -21.653 35.241 1.00 39.36 81 ARG B N 1
ATOM 1798 C CA . ARG B 1 68 ? 4.824 -20.912 36.452 1.00 43.26 81 ARG B CA 1
ATOM 1799 C C . ARG B 1 68 ? 5.911 -19.895 36.819 1.00 45.64 81 ARG B C 1
ATOM 1800 O O . ARG B 1 68 ? 5.609 -18.862 37.412 1.00 56.26 81 ARG B O 1
ATOM 1808 N N . TYR B 1 69 ? 7.164 -20.169 36.463 1.00 39.14 82 TYR B N 1
ATOM 1809 C CA . TYR B 1 69 ? 8.272 -19.292 36.841 1.00 39.23 82 TYR B CA 1
ATOM 1810 C C . TYR B 1 69 ? 8.470 -18.131 35.871 1.00 44.90 82 TYR B C 1
ATOM 1811 O O . TYR B 1 69 ? 9.390 -17.330 36.045 1.00 52.19 82 TYR B O 1
ATOM 1820 N N . HIS B 1 70 ? 7.603 -18.031 34.868 1.00 48.79 83 HIS B N 1
ATOM 1821 C CA . HIS B 1 70 ? 7.762 -17.044 33.800 1.00 51.82 83 HIS B CA 1
ATOM 1822 C C . HIS B 1 70 ? 7.878 -15.608 34.314 1.00 52.18 83 HIS B C 1
ATOM 1823 O O . HIS B 1 70 ? 8.748 -14.862 33.888 1.00 51.14 83 HIS B O 1
ATOM 1830 N N . SER B 1 71 ? 6.997 -15.224 35.227 1.00 53.08 84 SER B N 1
ATOM 1831 C CA . SER B 1 71 ? 6.967 -13.850 35.695 1.00 53.64 84 SER B CA 1
ATOM 1832 C C . SER B 1 71 ? 8.214 -13.496 36.511 1.00 50.84 84 SER B C 1
ATOM 1833 O O . SER B 1 71 ? 8.507 -12.325 36.723 1.00 52.99 84 SER B O 1
ATOM 1836 N N . LEU B 1 72 ? 8.954 -14.498 36.968 1.00 49.88 85 LEU B N 1
ATOM 1837 C CA . LEU B 1 72 ? 10.130 -14.210 37.781 1.00 44.51 85 LEU B CA 1
ATOM 1838 C C . LEU B 1 72 ? 11.358 -13.926 36.916 1.00 44.18 85 LEU B C 1
ATOM 1839 O O . LEU B 1 72 ? 12.317 -13.311 37.360 1.00 47.49 85 LEU B O 1
ATOM 1844 N N . ALA B 1 73 ? 11.303 -14.365 35.668 1.00 42.64 86 ALA B N 1
ATOM 1845 C CA . ALA B 1 73 ? 12.476 -14.415 34.833 1.00 38.25 86 ALA B CA 1
ATOM 1846 C C . ALA B 1 73 ? 13.290 -13.105 34.867 1.00 47.24 86 ALA B C 1
ATOM 1847 O O . ALA B 1 73 ? 14.525 -13.134 34.927 1.00 44.46 86 ALA B O 1
ATOM 1849 N N . PRO B 1 74 ? 12.608 -11.944 34.824 1.00 45.63 87 PRO B N 1
ATOM 1850 C CA . PRO B 1 74 ? 13.311 -10.650 34.853 1.00 44.43 87 PRO B CA 1
ATOM 1851 C C . PRO B 1 74 ? 14.277 -10.544 36.030 1.00 39.76 87 PRO B C 1
ATOM 1852 O O . PRO B 1 74 ? 15.365 -9.987 35.915 1.00 40.81 87 PRO B O 1
ATOM 1856 N N . MET B 1 75 ? 13.885 -11.079 37.172 1.00 37.86 88 MET B N 1
ATOM 1857 C CA . MET B 1 75 ? 14.760 -11.012 38.316 1.00 42.32 88 MET B CA 1
ATOM 1858 C C . MET B 1 75 ? 16.047 -11.785 38.092 1.00 49.17 88 MET B C 1
ATOM 1859 O O . MET B 1 75 ? 16.943 -11.745 38.909 1.00 47.10 88 MET B O 1
ATOM 1864 N N . TYR B 1 76 ? 16.130 -12.493 36.981 1.00 41.33 89 TYR B N 1
ATOM 1865 C CA . TYR B 1 76 ? 17.353 -13.147 36.634 1.00 38.90 89 TYR B CA 1
ATOM 1866 C C . TYR B 1 76 ? 18.032 -12.479 35.466 1.00 48.24 89 TYR B C 1
ATOM 1867 O O . TYR B 1 76 ? 19.267 -12.413 35.435 1.00 51.13 89 TYR B O 1
ATOM 1876 N N . TYR B 1 77 ? 17.264 -11.979 34.498 1.00 39.56 90 TYR B N 1
ATOM 1877 C CA . TYR B 1 77 ? 17.962 -11.495 33.333 1.00 41.87 90 TYR B CA 1
ATOM 1878 C C . TYR B 1 77 ? 18.186 -10.016 33.369 1.00 46.52 90 TYR B C 1
ATOM 1879 O O . TYR B 1 77 ? 18.954 -9.485 32.567 1.00 46.59 90 TYR B O 1
ATOM 1888 N N . ARG B 1 78 ? 17.522 -9.333 34.293 1.00 42.35 91 ARG B N 1
ATOM 1889 C CA . ARG B 1 78 ? 17.699 -7.892 34.344 1.00 51.95 91 ARG B CA 1
ATOM 1890 C C . ARG B 1 78 ? 19.129 -7.667 34.770 1.00 49.18 91 ARG B C 1
ATOM 1891 O O . ARG B 1 78 ? 19.620 -8.310 35.700 1.00 54.28 91 ARG B O 1
ATOM 1899 N N . GLY B 1 79 ? 19.809 -6.778 34.064 1.00 51.80 92 GLY B N 1
ATOM 1900 C CA . GLY B 1 79 ? 21.206 -6.534 34.355 1.00 55.90 92 GLY B CA 1
ATOM 1901 C C . GLY B 1 79 ? 22.110 -7.661 33.901 1.00 57.99 92 GLY B C 1
ATOM 1902 O O . GLY B 1 79 ? 23.183 -7.860 34.463 1.00 60.60 92 GLY B O 1
ATOM 1903 N N . ALA B 1 80 ? 21.682 -8.408 32.890 1.00 53.91 93 ALA B N 1
ATOM 1904 C CA . ALA B 1 80 ? 22.539 -9.441 32.309 1.00 50.93 93 ALA B CA 1
ATOM 1905 C C . ALA B 1 80 ? 23.075 -8.936 30.983 1.00 49.05 93 ALA B C 1
ATOM 1906 O O . ALA B 1 80 ? 22.337 -8.311 30.207 1.00 44.21 93 ALA B O 1
ATOM 1908 N N . GLN B 1 81 ? 24.354 -9.196 30.720 1.00 48.22 94 GLN B N 1
ATOM 1909 C CA . GLN B 1 81 ? 24.933 -8.759 29.460 1.00 51.67 94 GLN B CA 1
ATOM 1910 C C . GLN B 1 81 ? 24.912 -9.838 28.399 1.00 46.27 94 GLN B C 1
ATOM 1911 O O . GLN B 1 81 ? 25.217 -9.557 27.245 1.00 54.73 94 GLN B O 1
ATOM 1917 N N . ALA B 1 82 ? 24.525 -11.057 28.784 1.00 42.50 95 ALA B N 1
ATOM 1918 C CA . ALA B 1 82 ? 24.414 -12.177 27.840 1.00 34.56 95 ALA B CA 1
ATOM 1919 C C . ALA B 1 82 ? 23.225 -13.082 28.156 1.00 41.59 95 ALA B C 1
ATOM 1920 O O . ALA B 1 82 ? 22.836 -13.226 29.308 1.00 40.29 95 ALA B O 1
ATOM 1922 N N . ALA B 1 83 ? 22.671 -13.724 27.134 1.00 39.08 96 ALA B N 1
ATOM 1923 C CA . ALA B 1 83 ? 21.640 -14.734 27.359 1.00 43.95 96 ALA B CA 1
ATOM 1924 C C . ALA B 1 83 ? 21.720 -15.894 26.371 1.00 40.60 96 ALA B C 1
ATOM 1925 O O . ALA B 1 83 ? 22.077 -15.728 25.214 1.00 40.54 96 ALA B O 1
ATOM 1927 N N . ILE B 1 84 ? 21.371 -17.078 26.837 1.00 40.27 97 ILE B N 1
ATOM 1928 C CA . ILE B 1 84 ? 21.247 -18.185 25.926 1.00 37.67 97 ILE B CA 1
ATOM 1929 C C . ILE B 1 84 ? 19.817 -18.648 25.992 1.00 37.82 97 ILE B C 1
ATOM 1930 O O . ILE B 1 84 ? 19.328 -19.015 27.036 1.00 39.03 97 ILE B O 1
ATOM 1935 N N . VAL B 1 85 ? 19.130 -18.582 24.867 1.00 46.72 98 VAL B N 1
ATOM 1936 C CA . VAL B 1 85 ? 17.811 -19.159 24.800 1.00 48.74 98 VAL B CA 1
ATOM 1937 C C . VAL B 1 85 ? 17.932 -20.521 24.146 1.00 48.96 98 VAL B C 1
ATOM 1938 O O . VAL B 1 85 ? 18.482 -20.634 23.046 1.00 45.43 98 VAL B O 1
ATOM 1942 N N . VAL B 1 86 ? 17.439 -21.549 24.831 1.00 43.62 99 VAL B N 1
ATOM 1943 C CA . VAL B 1 86 ? 17.672 -22.916 24.402 1.00 46.03 99 VAL B CA 1
ATOM 1944 C C . VAL B 1 86 ? 16.352 -23.531 23.974 1.00 55.86 99 VAL B C 1
ATOM 1945 O O . VAL B 1 86 ? 15.300 -23.214 24.544 1.00 54.04 99 VAL B O 1
ATOM 1949 N N . TYR B 1 87 ? 16.404 -24.407 22.973 1.00 57.63 100 TYR B N 1
ATOM 1950 C CA . TYR B 1 87 ? 15.244 -25.219 22.637 1.00 57.94 100 TYR B CA 1
ATOM 1951 C C . TYR B 1 87 ? 15.666 -26.631 22.214 1.00 53.25 100 TYR B C 1
ATOM 1952 O O . TYR B 1 87 ? 16.823 -26.873 21.900 1.00 44.34 100 TYR B O 1
ATOM 1961 N N . ASP B 1 88 ? 14.709 -27.554 22.225 1.00 65.28 101 ASP B N 1
ATOM 1962 C CA . ASP B 1 88 ? 14.933 -28.931 21.798 1.00 70.06 101 ASP B CA 1
ATOM 1963 C C . ASP B 1 88 ? 14.629 -29.045 20.301 1.00 71.35 101 ASP B C 1
ATOM 1964 O O . ASP B 1 88 ? 13.479 -28.867 19.883 1.00 75.73 101 ASP B O 1
ATOM 1969 N N . ILE B 1 89 ? 15.646 -29.340 19.496 1.00 68.16 102 ILE B N 1
ATOM 1970 C CA . ILE B 1 89 ? 15.440 -29.495 18.058 1.00 76.03 102 ILE B CA 1
ATOM 1971 C C . ILE B 1 89 ? 14.425 -30.588 17.677 1.00 74.40 102 ILE B C 1
ATOM 1972 O O . ILE B 1 89 ? 13.952 -30.639 16.542 1.00 76.99 102 ILE B O 1
ATOM 1977 N N . THR B 1 90 ? 14.091 -31.447 18.631 1.00 74.01 103 THR B N 1
ATOM 1978 C CA . THR B 1 90 ? 13.097 -32.490 18.427 1.00 72.74 103 THR B CA 1
ATOM 1979 C C . THR B 1 90 ? 11.739 -32.056 18.979 1.00 78.69 103 THR B C 1
ATOM 1980 O O . THR B 1 90 ? 10.894 -32.899 19.311 1.00 80.83 103 THR B O 1
ATOM 1984 N N . ASN B 1 91 ? 11.536 -30.745 19.088 1.00 76.04 104 ASN B N 1
ATOM 1985 C CA . ASN B 1 91 ? 10.298 -30.202 19.632 1.00 76.70 104 ASN B CA 1
ATOM 1986 C C . ASN B 1 91 ? 10.036 -28.838 19.023 1.00 81.78 104 ASN B C 1
ATOM 1987 O O . ASN B 1 91 ? 10.747 -27.879 19.319 1.00 84.05 104 ASN B O 1
ATOM 1992 N N . GLU B 1 92 ? 9.018 -28.758 18.170 1.00 86.37 105 GLU B N 1
ATOM 1993 C CA . GLU B 1 92 ? 8.720 -27.534 17.433 1.00 83.89 105 GLU B CA 1
ATOM 1994 C C . GLU B 1 92 ? 8.075 -26.535 18.391 1.00 79.09 105 GLU B C 1
ATOM 1995 O O . GLU B 1 92 ? 8.263 -25.326 18.266 1.00 75.19 105 GLU B O 1
ATOM 2001 N N . GLU B 1 93 ? 7.318 -27.055 19.351 1.00 75.93 106 GLU B N 1
ATOM 2002 C CA . GLU B 1 93 ? 6.660 -26.215 20.341 1.00 75.96 106 GLU B CA 1
ATOM 2003 C C . GLU B 1 93 ? 7.662 -25.511 21.249 1.00 71.99 106 GLU B C 1
ATOM 2004 O O . GLU B 1 93 ? 7.384 -24.421 21.752 1.00 68.17 106 GLU B O 1
ATOM 2010 N N . SER B 1 94 ? 8.810 -26.150 21.466 1.00 64.10 107 SER B N 1
ATOM 2011 C CA . SER B 1 94 ? 9.828 -25.614 22.347 1.00 57.59 107 SER B CA 1
ATOM 2012 C C . SER B 1 94 ? 10.656 -24.621 21.556 1.00 57.78 107 SER B C 1
ATOM 2013 O O . SER B 1 94 ? 11.435 -23.859 22.113 1.00 59.93 107 SER B O 1
ATOM 2016 N N . PHE B 1 95 ? 10.471 -24.628 20.242 1.00 59.27 108 PHE B N 1
ATOM 2017 C CA . PHE B 1 95 ? 11.194 -23.702 19.383 1.00 57.21 108 PHE B CA 1
ATOM 2018 C C . PHE B 1 95 ? 10.423 -22.391 19.264 1.00 61.28 108 PHE B C 1
ATOM 2019 O O . PHE B 1 95 ? 11.015 -21.314 19.251 1.00 62.82 108 PHE B O 1
ATOM 2027 N N . ALA B 1 96 ? 9.099 -22.492 19.187 1.00 61.64 109 ALA B N 1
ATOM 2028 C CA . ALA B 1 96 ? 8.241 -21.313 19.216 1.00 60.18 109 ALA B CA 1
ATOM 2029 C C . ALA B 1 96 ? 8.308 -20.626 20.592 1.00 56.94 109 ALA B C 1
ATOM 2030 O O . ALA B 1 96 ? 8.468 -19.416 20.674 1.00 59.74 109 ALA B O 1
ATOM 2032 N N . ARG B 1 97 ? 8.177 -21.402 21.665 1.00 53.98 110 ARG B N 1
ATOM 2033 C CA . ARG B 1 97 ? 8.363 -20.869 23.010 1.00 54.12 110 ARG B CA 1
ATOM 2034 C C . ARG B 1 97 ? 9.702 -20.116 23.071 1.00 54.01 110 ARG B C 1
ATOM 2035 O O . ARG B 1 97 ? 9.787 -19.040 23.658 1.00 64.15 110 ARG B O 1
ATOM 2043 N N . ALA B 1 98 ? 10.733 -20.663 22.435 1.00 46.81 111 ALA B N 1
ATOM 2044 C CA . ALA B 1 98 ? 12.037 -20.026 22.412 1.00 47.77 111 ALA B CA 1
ATOM 2045 C C . ALA B 1 98 ? 11.985 -18.667 21.702 1.00 54.71 111 ALA B C 1
ATOM 2046 O O . ALA B 1 98 ? 12.732 -17.740 22.031 1.00 56.02 111 ALA B O 1
ATOM 2048 N N . LYS B 1 99 ? 11.103 -18.564 20.715 1.00 58.01 112 LYS B N 1
ATOM 2049 C CA . LYS B 1 99 ? 10.924 -17.339 19.950 1.00 57.69 112 LYS B CA 1
ATOM 2050 C C . LYS B 1 99 ? 10.367 -16.230 20.831 1.00 56.59 112 LYS B C 1
ATOM 2051 O O . LYS B 1 99 ? 10.694 -15.051 20.664 1.00 55.75 112 LYS B O 1
ATOM 2057 N N . ASN B 1 100 ? 9.527 -16.613 21.781 1.00 57.03 113 ASN B N 1
ATOM 2058 C CA . ASN B 1 100 ? 8.926 -15.638 22.658 1.00 55.51 113 ASN B CA 1
ATOM 2059 C C . ASN B 1 100 ? 9.907 -15.124 23.685 1.00 54.12 113 ASN B C 1
ATOM 2060 O O . ASN B 1 100 ? 9.827 -13.951 24.081 1.00 51.08 113 ASN B O 1
ATOM 2065 N N . TRP B 1 101 ? 10.844 -15.980 24.101 1.00 45.86 114 TRP B N 1
ATOM 2066 C CA . TRP B 1 101 ? 11.883 -15.532 25.024 1.00 46.24 114 TRP B CA 1
ATOM 2067 C C . TRP B 1 101 ? 12.745 -14.487 24.334 1.00 38.87 114 TRP B C 1
ATOM 2068 O O . TRP B 1 101 ? 13.054 -13.448 24.904 1.00 39.88 114 TRP B O 1
ATOM 2079 N N . VAL B 1 102 ? 13.097 -14.735 23.085 1.00 43.49 115 VAL B N 1
ATOM 2080 C CA . VAL B 1 102 ? 13.867 -13.739 22.357 1.00 50.78 115 VAL B CA 1
ATOM 2081 C C . VAL B 1 102 ? 13.152 -12.396 22.254 1.00 50.76 115 VAL B C 1
ATOM 2082 O O . VAL B 1 102 ? 13.761 -11.351 22.481 1.00 48.16 115 VAL B O 1
ATOM 2086 N N . LYS B 1 103 ? 11.864 -12.424 21.929 1.00 56.92 116 LYS B N 1
ATOM 2087 C CA . LYS B 1 103 ? 11.105 -11.181 21.823 1.00 62.30 116 LYS B CA 1
ATOM 2088 C C . LYS B 1 103 ? 11.046 -10.456 23.176 1.00 56.99 116 LYS B C 1
ATOM 2089 O O . LYS B 1 103 ? 11.237 -9.247 23.246 1.00 60.53 116 LYS B O 1
ATOM 2095 N N . GLU B 1 104 ? 10.786 -11.202 24.246 1.00 54.53 117 GLU B N 1
ATOM 2096 C CA . GLU B 1 104 ? 10.838 -10.631 25.585 1.00 52.84 117 GLU B CA 1
ATOM 2097 C C . GLU B 1 104 ? 12.187 -9.949 25.909 1.00 50.68 117 GLU B C 1
ATOM 2098 O O . GLU B 1 104 ? 12.203 -8.796 26.315 1.00 48.91 117 GLU B O 1
ATOM 2104 N N . LEU B 1 105 ? 13.310 -10.639 25.722 1.00 48.23 118 LEU B N 1
ATOM 2105 C CA . LEU B 1 105 ? 14.606 -10.034 26.018 1.00 47.47 118 LEU B CA 1
ATOM 2106 C C . LEU B 1 105 ? 14.788 -8.743 25.205 1.00 51.54 118 LEU B C 1
ATOM 2107 O O . LEU B 1 105 ? 15.266 -7.732 25.724 1.00 52.69 118 LEU B O 1
ATOM 2112 N N . GLN B 1 106 ? 14.399 -8.781 23.934 1.00 52.56 119 GLN B N 1
ATOM 2113 C CA . GLN B 1 106 ? 14.548 -7.630 23.046 1.00 57.02 119 GLN B CA 1
ATOM 2114 C C . GLN B 1 106 ? 13.737 -6.432 23.516 1.00 56.92 119 GLN B C 1
ATOM 2115 O O . GLN B 1 106 ? 14.139 -5.287 23.325 1.00 58.38 119 GLN B O 1
ATOM 2121 N N . ARG B 1 107 ? 12.601 -6.706 24.143 1.00 60.99 120 ARG B N 1
ATOM 2122 C CA . ARG B 1 107 ? 11.784 -5.664 24.746 1.00 62.94 120 ARG B CA 1
ATOM 2123 C C . ARG B 1 107 ? 12.184 -5.228 26.172 1.00 60.71 120 ARG B C 1
ATOM 2124 O O . ARG B 1 107 ? 12.144 -4.036 26.477 1.00 61.59 120 ARG B O 1
ATOM 2132 N N . GLN B 1 108 ? 12.549 -6.174 27.043 1.00 54.76 121 GLN B N 1
ATOM 2133 C CA . GLN B 1 108 ? 12.786 -5.853 28.458 1.00 55.54 121 GLN B CA 1
ATOM 2134 C C . GLN B 1 108 ? 14.253 -5.573 28.742 1.00 56.27 121 GLN B C 1
ATOM 2135 O O . GLN B 1 108 ? 14.594 -4.556 29.347 1.00 58.30 121 GLN B O 1
ATOM 2141 N N . ALA B 1 109 ? 15.117 -6.486 28.309 1.00 56.97 122 ALA B N 1
ATOM 2142 C CA . ALA B 1 109 ? 16.538 -6.447 28.667 1.00 58.37 122 ALA B CA 1
ATOM 2143 C C . ALA B 1 109 ? 17.302 -5.366 27.912 1.00 62.88 122 ALA B C 1
ATOM 2144 O O . ALA B 1 109 ? 16.826 -4.817 26.908 1.00 68.11 122 ALA B O 1
ATOM 2146 N N . SER B 1 110 ? 18.505 -5.069 28.385 1.00 67.39 123 SER B N 1
ATOM 2147 C CA . SER B 1 110 ? 19.333 -4.088 27.707 1.00 71.42 123 SER B CA 1
ATOM 2148 C C . SER B 1 110 ? 19.461 -4.360 26.218 1.00 76.95 123 SER B C 1
ATOM 2149 O O . SER B 1 110 ? 19.487 -5.512 25.775 1.00 77.12 123 SER B O 1
ATOM 2152 N N . PRO B 1 111 ? 19.557 -3.288 25.421 1.00 80.47 124 PRO B N 1
ATOM 2153 C CA . PRO B 1 111 ? 19.682 -3.443 23.971 1.00 78.34 124 PRO B CA 1
ATOM 2154 C C . PRO B 1 111 ? 21.044 -4.011 23.601 1.00 73.89 124 PRO B C 1
ATOM 2155 O O . PRO B 1 111 ? 21.251 -4.495 22.491 1.00 77.29 124 PRO B O 1
ATOM 2159 N N . ASN B 1 112 ? 21.970 -3.958 24.548 1.00 67.71 125 ASN B N 1
ATOM 2160 C CA . ASN B 1 112 ? 23.333 -4.371 24.286 1.00 64.30 125 ASN B CA 1
ATOM 2161 C C . ASN B 1 112 ? 23.588 -5.850 24.556 1.00 60.52 125 ASN B C 1
ATOM 2162 O O . ASN B 1 112 ? 24.661 -6.360 24.251 1.00 67.46 125 ASN B O 1
ATOM 2167 N N . ILE B 1 113 ? 22.594 -6.542 25.106 1.00 58.93 126 ILE B N 1
ATOM 2168 C CA . ILE B 1 113 ? 22.769 -7.928 25.525 1.00 51.43 126 ILE B CA 1
ATOM 2169 C C . ILE B 1 113 ? 23.065 -8.834 24.340 1.00 52.20 126 ILE B C 1
ATOM 2170 O O . ILE B 1 113 ? 22.449 -8.740 23.279 1.00 55.21 126 ILE B O 1
ATOM 2175 N N . VAL B 1 114 ? 24.023 -9.721 24.517 1.00 46.88 127 VAL B N 1
ATOM 2176 C CA . VAL B 1 114 ? 24.314 -10.677 23.485 1.00 43.36 127 VAL B CA 1
ATOM 2177 C C . VAL B 1 114 ? 23.385 -11.845 23.703 1.00 49.27 127 VAL B C 1
ATOM 2178 O O . VAL B 1 114 ? 23.447 -12.496 24.744 1.00 48.42 127 VAL B O 1
ATOM 2182 N N . ILE B 1 115 ? 22.500 -12.099 22.744 1.00 52.85 128 ILE B N 1
ATOM 2183 C CA . ILE B 1 115 ? 21.625 -13.264 22.837 1.00 50.41 128 ILE B CA 1
ATOM 2184 C C . ILE B 1 115 ? 22.114 -14.412 21.977 1.00 51.77 128 ILE B C 1
ATOM 2185 O O . ILE B 1 115 ? 22.530 -14.219 20.845 1.00 52.19 128 ILE B O 1
ATOM 2190 N N . ALA B 1 116 ? 22.057 -15.617 22.517 1.00 47.46 129 ALA B N 1
ATOM 2191 C CA . ALA B 1 116 ? 22.454 -16.789 21.761 1.00 41.82 129 ALA B CA 1
ATOM 2192 C C . ALA B 1 116 ? 21.278 -17.742 21.717 1.00 41.93 129 ALA B C 1
ATOM 2193 O O . ALA B 1 116 ? 20.521 -17.858 22.688 1.00 40.90 129 ALA B O 1
ATOM 2195 N N . LEU B 1 117 ? 21.113 -18.416 20.582 1.00 53.73 130 LEU B N 1
ATOM 2196 C CA . LEU B 1 117 ? 20.028 -19.377 20.418 1.00 50.66 130 LEU B CA 1
ATOM 2197 C C . LEU B 1 117 ? 20.621 -20.773 20.314 1.00 57.81 130 LEU B C 1
ATOM 2198 O O . LEU B 1 117 ? 21.489 -21.026 19.489 1.00 57.74 130 LEU B O 1
ATOM 2203 N N . SER B 1 118 ? 20.160 -21.679 21.163 1.00 56.18 131 SER B N 1
ATOM 2204 C CA . SER B 1 118 ? 20.704 -23.020 21.166 1.00 53.66 131 SER B CA 1
ATOM 2205 C C . SER B 1 118 ? 19.645 -24.055 20.760 1.00 53.67 131 SER B C 1
ATOM 2206 O O . SER B 1 118 ? 18.586 -24.186 21.404 1.00 47.13 131 SER B O 1
ATOM 2209 N N . GLY B 1 119 ? 19.936 -24.769 19.673 1.00 49.86 132 GLY B N 1
ATOM 2210 C CA . GLY B 1 119 ? 19.154 -25.939 19.313 1.00 54.96 132 GLY B CA 1
ATOM 2211 C C . GLY B 1 119 ? 19.792 -27.178 19.913 1.00 58.16 132 GLY B C 1
ATOM 2212 O O . GLY B 1 119 ? 20.678 -27.790 19.312 1.00 61.82 132 GLY B O 1
ATOM 2213 N N . ASN B 1 120 ? 19.356 -27.546 21.112 1.00 59.00 133 ASN B N 1
ATOM 2214 C CA . ASN B 1 120 ? 20.060 -28.577 21.869 1.00 64.00 133 ASN B CA 1
ATOM 2215 C C . ASN B 1 120 ? 19.506 -29.958 21.588 1.00 59.32 133 ASN B C 1
ATOM 2216 O O . ASN B 1 120 ? 18.390 -30.100 21.099 1.00 49.54 133 ASN B O 1
ATOM 2221 N N . LYS B 1 121 ? 20.305 -30.968 21.924 1.00 67.31 134 LYS B N 1
ATOM 2222 C CA . LYS B 1 121 ? 19.979 -32.367 21.644 1.00 71.23 134 LYS B CA 1
ATOM 2223 C C . LYS B 1 121 ? 20.137 -32.664 20.155 1.00 72.03 134 LYS B C 1
ATOM 2224 O O . LYS B 1 121 ? 19.335 -33.395 19.578 1.00 75.36 134 LYS B O 1
ATOM 2230 N N . ALA B 1 122 ? 21.167 -32.087 19.541 1.00 72.24 135 ALA B N 1
ATOM 2231 C CA . ALA B 1 122 ? 21.472 -32.355 18.144 1.00 78.24 135 ALA B CA 1
ATOM 2232 C C . ALA B 1 122 ? 21.766 -33.848 17.904 1.00 85.25 135 ALA B C 1
ATOM 2233 O O . ALA B 1 122 ? 21.547 -34.361 16.806 1.00 87.88 135 ALA B O 1
ATOM 2235 N N . ASP B 1 123 ? 22.257 -34.532 18.937 1.00 88.08 136 ASP B N 1
ATOM 2236 C CA . ASP B 1 123 ? 22.512 -35.972 18.890 1.00 84.81 136 ASP B CA 1
ATOM 2237 C C . ASP B 1 123 ? 21.241 -36.798 18.656 1.00 82.16 136 ASP B C 1
ATOM 2238 O O . ASP B 1 123 ? 21.303 -37.947 18.224 1.00 84.08 136 ASP B O 1
ATOM 2243 N N . LEU B 1 124 ? 20.090 -36.201 18.936 1.00 78.18 137 LEU B N 1
ATOM 2244 C CA . LEU B 1 124 ? 18.809 -36.870 18.760 1.00 80.22 137 LEU B CA 1
ATOM 2245 C C . LEU B 1 124 ? 18.152 -36.532 17.418 1.00 84.10 137 LEU B C 1
ATOM 2246 O O . LEU B 1 124 ? 16.918 -36.531 17.310 1.00 83.28 137 LEU B O 1
ATOM 2251 N N . ALA B 1 125 ? 18.974 -36.265 16.400 1.00 85.74 138 ALA B N 1
ATOM 2252 C CA . ALA B 1 125 ? 18.482 -35.887 15.066 1.00 92.67 138 ALA B CA 1
ATOM 2253 C C . ALA B 1 125 ? 17.637 -37.003 14.435 1.00 95.26 138 ALA B C 1
ATOM 2254 O O . ALA B 1 125 ? 16.969 -36.802 13.417 1.00 96.00 138 ALA B O 1
ATOM 2256 N N . ASN B 1 126 ? 17.679 -38.177 15.054 1.00 96.58 139 ASN B N 1
ATOM 2257 C CA . ASN B 1 126 ? 16.805 -39.289 14.701 1.00 95.32 139 ASN B CA 1
ATOM 2258 C C . ASN B 1 126 ? 15.343 -38.872 14.627 1.00 93.59 139 ASN B C 1
ATOM 2259 O O . ASN B 1 126 ? 14.558 -39.469 13.892 1.00 93.04 139 ASN B O 1
ATOM 2264 N N . LYS B 1 127 ? 14.977 -37.862 15.410 1.00 90.83 140 LYS B N 1
ATOM 2265 C CA . LYS B 1 127 ? 13.613 -37.350 15.393 1.00 88.83 140 LYS B CA 1
ATOM 2266 C C . LYS B 1 127 ? 13.549 -35.820 15.401 1.00 84.01 140 LYS B C 1
ATOM 2267 O O . LYS B 1 127 ? 12.627 -35.238 15.978 1.00 76.23 140 LYS B O 1
ATOM 2273 N N . ARG B 1 128 ? 14.525 -35.183 14.753 1.00 77.93 141 ARG B N 1
ATOM 2274 C CA . ARG B 1 128 ? 14.507 -33.737 14.554 1.00 79.88 141 ARG B CA 1
ATOM 2275 C C . ARG B 1 128 ? 13.166 -33.204 14.043 1.00 80.58 141 ARG B C 1
ATOM 2276 O O . ARG B 1 128 ? 12.706 -33.598 12.976 1.00 85.16 141 ARG B O 1
ATOM 2284 N N . ALA B 1 129 ? 12.559 -32.291 14.801 1.00 80.73 142 ALA B N 1
ATOM 2285 C CA . ALA B 1 129 ? 11.287 -31.679 14.416 1.00 76.22 142 ALA B CA 1
ATOM 2286 C C . ALA B 1 129 ? 11.460 -30.199 14.087 1.00 72.76 142 ALA B C 1
ATOM 2287 O O . ALA B 1 129 ? 10.475 -29.466 13.949 1.00 74.44 142 ALA B O 1
ATOM 2289 N N . VAL B 1 130 ? 12.709 -29.764 13.962 1.00 69.14 143 VAL B N 1
ATOM 2290 C CA . VAL B 1 130 ? 12.996 -28.374 13.647 1.00 69.41 143 VAL B CA 1
ATOM 2291 C C . VAL B 1 130 ? 14.170 -28.280 12.695 1.00 75.64 143 VAL B C 1
ATOM 2292 O O . VAL B 1 130 ? 15.320 -28.491 13.088 1.00 80.52 143 VAL B O 1
ATOM 2296 N N . ASP B 1 131 ? 13.867 -27.962 11.440 1.00 80.36 144 ASP B N 1
ATOM 2297 C CA . ASP B 1 131 ? 14.878 -27.880 10.388 1.00 85.42 144 ASP B CA 1
ATOM 2298 C C . ASP B 1 131 ? 15.971 -26.874 10.728 1.00 80.27 144 ASP B C 1
ATOM 2299 O O . ASP B 1 131 ? 15.687 -25.722 11.042 1.00 81.93 144 ASP B O 1
ATOM 2304 N N . PHE B 1 132 ? 17.218 -27.324 10.653 1.00 76.94 145 PHE B N 1
ATOM 2305 C CA . PHE B 1 132 ? 18.377 -26.482 10.940 1.00 77.70 145 PHE B CA 1
ATOM 2306 C C . PHE B 1 132 ? 18.320 -25.155 10.200 1.00 80.83 145 PHE B C 1
ATOM 2307 O O . PHE B 1 132 ? 18.626 -24.098 10.760 1.00 81.04 145 PHE B O 1
ATOM 2315 N N . GLN B 1 133 ? 17.949 -25.219 8.928 1.00 81.50 146 GLN B N 1
ATOM 2316 C CA . GLN B 1 133 ? 18.011 -24.054 8.065 1.00 81.68 146 GLN B CA 1
ATOM 2317 C C . GLN B 1 133 ? 16.960 -23.026 8.462 1.00 79.96 146 GLN B C 1
ATOM 2318 O O . GLN B 1 133 ? 17.152 -21.827 8.253 1.00 74.09 146 GLN B O 1
ATOM 2324 N N . GLU B 1 134 ? 15.855 -23.502 9.036 1.00 76.05 147 GLU B N 1
ATOM 2325 C CA . GLU B 1 134 ? 14.784 -22.619 9.476 1.00 75.10 147 GLU B CA 1
ATOM 2326 C C . GLU B 1 134 ? 15.182 -21.929 10.782 1.00 76.58 147 GLU B C 1
ATOM 2327 O O . GLU B 1 134 ? 14.886 -20.748 10.985 1.00 73.60 147 GLU B O 1
ATOM 2333 N N . ALA B 1 135 ? 15.856 -22.674 11.661 1.00 71.66 148 ALA B N 1
ATOM 2334 C CA . ALA B 1 135 ? 16.391 -22.114 12.897 1.00 68.71 148 ALA B CA 1
ATOM 2335 C C . ALA B 1 135 ? 17.533 -21.131 12.621 1.00 65.52 148 ALA B C 1
ATOM 2336 O O . ALA B 1 135 ? 17.651 -20.099 13.278 1.00 59.76 148 ALA B O 1
ATOM 2338 N N . GLN B 1 136 ? 18.380 -21.461 11.655 1.00 63.06 149 GLN B N 1
ATOM 2339 C CA . GLN B 1 136 ? 19.465 -20.572 11.262 1.00 68.05 149 GLN B CA 1
ATOM 2340 C C . GLN B 1 136 ? 18.872 -19.251 10.776 1.00 68.30 149 GLN B C 1
ATOM 2341 O O . GLN B 1 136 ? 19.328 -18.180 11.158 1.00 66.76 149 GLN B O 1
ATOM 2347 N N . SER B 1 137 ? 17.843 -19.345 9.940 1.00 68.95 150 SER B N 1
ATOM 2348 C CA . SER B 1 137 ? 17.253 -18.175 9.299 1.00 73.15 150 SER B CA 1
ATOM 2349 C C . SER B 1 137 ? 16.634 -17.249 10.336 1.00 72.50 150 SER B C 1
ATOM 2350 O O . SER B 1 137 ? 16.933 -16.050 10.365 1.00 68.10 150 SER B O 1
ATOM 2353 N N . TYR B 1 138 ? 15.762 -17.817 11.170 1.00 69.31 151 TYR B N 1
ATOM 2354 C CA . TYR B 1 138 ? 15.177 -17.104 12.300 1.00 64.22 151 TYR B CA 1
ATOM 2355 C C . TYR B 1 138 ? 16.252 -16.307 13.047 1.00 66.43 151 TYR B C 1
ATOM 2356 O O . TYR B 1 138 ? 16.013 -15.181 13.460 1.00 64.61 151 TYR B O 1
ATOM 2365 N N . ALA B 1 139 ? 17.437 -16.895 13.204 1.00 69.47 152 ALA B N 1
ATOM 2366 C CA . ALA B 1 139 ? 18.501 -16.312 14.022 1.00 68.76 152 ALA B CA 1
ATOM 2367 C C . ALA B 1 139 ? 19.136 -15.133 13.323 1.00 70.05 152 ALA B C 1
ATOM 2368 O O . ALA B 1 139 ? 19.367 -14.089 13.925 1.00 75.91 152 ALA B O 1
ATOM 2370 N N . ASP B 1 140 ? 19.426 -15.313 12.042 1.00 80.62 153 ASP B N 1
ATOM 2371 C CA . ASP B 1 140 ? 20.097 -14.289 11.255 1.00 80.89 153 ASP B CA 1
ATOM 2372 C C . ASP B 1 140 ? 19.305 -12.995 11.291 1.00 75.44 153 ASP B C 1
ATOM 2373 O O . ASP B 1 140 ? 19.882 -11.913 11.382 1.00 73.29 153 ASP B O 1
ATOM 2378 N N . ASP B 1 141 ? 17.983 -13.107 11.228 1.00 69.58 154 ASP B N 1
ATOM 2379 C CA . ASP B 1 141 ? 17.147 -11.922 11.166 1.00 72.47 154 ASP B CA 1
ATOM 2380 C C . ASP B 1 141 ? 17.130 -11.184 12.492 1.00 77.11 154 ASP B C 1
ATOM 2381 O O . ASP B 1 141 ? 17.140 -9.947 12.525 1.00 81.61 154 ASP B O 1
ATOM 2386 N N . ASN B 1 142 ? 17.117 -11.943 13.585 1.00 71.43 155 ASN B N 1
ATOM 2387 C CA . ASN B 1 142 ? 17.150 -11.346 14.910 1.00 61.85 155 ASN B CA 1
ATOM 2388 C C . ASN B 1 142 ? 18.574 -11.112 15.422 1.00 63.71 155 ASN B C 1
ATOM 2389 O O . ASN B 1 142 ? 18.757 -10.754 16.585 1.00 55.93 155 ASN B O 1
ATOM 2394 N N . SER B 1 143 ? 19.578 -11.311 14.570 1.00 60.21 156 SER B N 1
ATOM 2395 C CA . SER B 1 143 ? 20.977 -11.145 14.996 1.00 71.62 156 SER B CA 1
ATOM 2396 C C . SER B 1 143 ? 21.307 -11.947 16.275 1.00 70.52 156 SER B C 1
ATOM 2397 O O . SER B 1 143 ? 21.806 -11.405 17.271 1.00 66.66 156 SER B O 1
ATOM 2400 N N . LEU B 1 144 ? 21.015 -13.242 16.224 1.00 62.19 157 LEU B N 1
ATOM 2401 C CA . LEU B 1 144 ? 21.177 -14.141 17.355 1.00 57.98 157 LEU B CA 1
ATOM 2402 C C . LEU B 1 144 ? 22.262 -15.156 16.994 1.00 60.17 157 LEU B C 1
ATOM 2403 O O . LEU B 1 144 ? 22.161 -15.828 15.961 1.00 60.78 157 LEU B O 1
ATOM 2408 N N . LEU B 1 145 ? 23.293 -15.272 17.826 1.00 59.55 158 LEU B N 1
ATOM 2409 C CA . LEU B 1 145 ? 24.269 -16.340 17.658 1.00 59.60 158 LEU B CA 1
ATOM 2410 C C . LEU B 1 145 ? 23.591 -17.693 17.811 1.00 61.29 158 LEU B C 1
ATOM 2411 O O . LEU B 1 145 ? 23.226 -18.099 18.915 1.00 71.99 158 LEU B O 1
ATOM 2416 N N . PHE B 1 146 ? 23.412 -18.384 16.695 1.00 60.51 159 PHE B N 1
ATOM 2417 C CA . PHE B 1 146 ? 22.759 -19.681 16.693 1.00 59.75 159 PHE B CA 1
ATOM 2418 C C . PHE B 1 146 ? 23.855 -20.708 16.640 1.00 62.69 159 PHE B C 1
ATOM 2419 O O . PHE B 1 146 ? 24.975 -20.411 16.208 1.00 58.88 159 PHE B O 1
ATOM 2427 N N . MET B 1 147 ? 23.527 -21.923 17.066 1.00 65.38 160 MET B N 1
ATOM 2428 C CA . MET B 1 147 ? 24.509 -23.000 17.100 1.00 68.56 160 MET B CA 1
ATOM 2429 C C . MET B 1 147 ? 23.828 -24.222 17.664 1.00 69.33 160 MET B C 1
ATOM 2430 O O . MET B 1 147 ? 23.225 -24.155 18.739 1.00 74.37 160 MET B O 1
ATOM 2435 N N . GLU B 1 148 ? 23.891 -25.336 16.939 1.00 68.46 161 GLU B N 1
ATOM 2436 C CA . GLU B 1 148 ? 23.317 -26.567 17.469 1.00 67.18 161 GLU B CA 1
ATOM 2437 C C . GLU B 1 148 ? 24.285 -27.160 18.478 1.00 64.08 161 GLU B C 1
ATOM 2438 O O . GLU B 1 148 ? 25.514 -27.096 18.309 1.00 61.68 161 GLU B O 1
ATOM 2444 N N . THR B 1 149 ? 23.728 -27.728 19.540 1.00 59.43 162 THR B N 1
ATOM 2445 C CA . THR B 1 149 ? 24.558 -28.234 20.625 1.00 54.26 162 THR B CA 1
ATOM 2446 C C . THR B 1 149 ? 24.081 -29.576 21.167 1.00 56.93 162 THR B C 1
ATOM 2447 O O . THR B 1 149 ? 22.923 -30.006 20.974 1.00 49.23 162 THR B O 1
ATOM 2451 N N . SER B 1 150 ? 24.997 -30.249 21.843 1.00 57.62 163 SER B N 1
ATOM 2452 C CA . SER B 1 150 ? 24.653 -31.484 22.518 1.00 63.89 163 SER B CA 1
ATOM 2453 C C . SER B 1 150 ? 25.278 -31.532 23.897 1.00 58.30 163 SER B C 1
ATOM 2454 O O . SER B 1 150 ? 26.480 -31.702 24.030 1.00 58.07 163 SER B O 1
ATOM 2457 N N . ALA B 1 151 ? 24.458 -31.366 24.923 1.00 56.89 164 ALA B N 1
ATOM 2458 C CA . ALA B 1 151 ? 24.953 -31.478 26.280 1.00 61.46 164 ALA B CA 1
ATOM 2459 C C . ALA B 1 151 ? 25.401 -32.931 26.516 1.00 63.10 164 ALA B C 1
ATOM 2460 O O . ALA B 1 151 ? 26.284 -33.197 27.329 1.00 59.60 164 ALA B O 1
ATOM 2462 N N . LYS B 1 152 ? 24.797 -33.860 25.780 1.00 65.32 165 LYS B N 1
ATOM 2463 C CA . LYS B 1 152 ? 25.135 -35.275 25.881 1.00 69.51 165 LYS B CA 1
ATOM 2464 C C . LYS B 1 152 ? 26.542 -35.609 25.368 1.00 70.64 165 LYS B C 1
ATOM 2465 O O . LYS B 1 152 ? 27.285 -36.336 26.037 1.00 71.40 165 LYS B O 1
ATOM 2471 N N . THR B 1 153 ? 26.893 -35.083 24.188 1.00 65.02 166 THR B N 1
ATOM 2472 C CA . THR B 1 153 ? 28.166 -35.397 23.523 1.00 57.63 166 THR B CA 1
ATOM 2473 C C . THR B 1 153 ? 29.152 -34.248 23.668 1.00 57.14 166 THR B C 1
ATOM 2474 O O . THR B 1 153 ? 30.310 -34.373 23.294 1.00 56.50 166 THR B O 1
ATOM 2478 N N . SER B 1 154 ? 28.670 -33.131 24.205 1.00 53.34 167 SER B N 1
ATOM 2479 C CA . SER B 1 154 ? 29.433 -31.888 24.336 1.00 54.31 167 SER B CA 1
ATOM 2480 C C . SER B 1 154 ? 29.642 -31.122 23.019 1.00 57.79 167 SER B C 1
ATOM 2481 O O . SER B 1 154 ? 30.419 -30.162 22.965 1.00 51.59 167 SER B O 1
ATOM 2484 N N . MET B 1 155 ? 28.946 -31.534 21.961 1.00 63.48 168 MET B N 1
ATOM 2485 C CA . MET B 1 155 ? 29.043 -30.834 20.681 1.00 70.55 168 MET B CA 1
ATOM 2486 C C . MET B 1 155 ? 28.675 -29.336 20.753 1.00 72.94 168 MET B C 1
ATOM 2487 O O . MET B 1 155 ? 27.540 -28.970 21.082 1.00 66.01 168 MET B O 1
ATOM 2492 N N . ASN B 1 156 ? 29.644 -28.484 20.427 1.00 72.43 169 ASN B N 1
ATOM 2493 C CA . ASN B 1 156 ? 29.428 -27.044 20.342 1.00 74.49 169 ASN B CA 1
ATOM 2494 C C . ASN B 1 156 ? 29.010 -26.378 21.651 1.00 72.85 169 ASN B C 1
ATOM 2495 O O . ASN B 1 156 ? 28.479 -25.264 21.642 1.00 68.35 169 ASN B O 1
ATOM 2500 N N . VAL B 1 157 ? 29.261 -27.049 22.772 1.00 66.88 170 VAL B N 1
ATOM 2501 C CA . VAL B 1 157 ? 28.899 -26.510 24.078 1.00 58.04 170 VAL B CA 1
ATOM 2502 C C . VAL B 1 157 ? 29.876 -25.403 24.449 1.00 62.06 170 VAL B C 1
ATOM 2503 O O . VAL B 1 157 ? 29.482 -24.261 24.714 1.00 57.73 170 VAL B O 1
ATOM 2507 N N . ASN B 1 158 ? 31.157 -25.740 24.454 1.00 56.65 171 ASN B N 1
ATOM 2508 C CA . ASN B 1 158 ? 32.171 -24.778 24.836 1.00 61.69 171 ASN B CA 1
ATOM 2509 C C . ASN B 1 158 ? 32.272 -23.611 23.859 1.00 58.15 171 ASN B C 1
ATOM 2510 O O . ASN B 1 158 ? 32.584 -22.479 24.252 1.00 56.15 171 ASN B O 1
ATOM 2515 N N . GLU B 1 159 ? 32.000 -23.887 22.586 1.00 64.25 172 GLU B N 1
ATOM 2516 C CA . GLU B 1 159 ? 32.105 -22.872 21.532 1.00 60.14 172 GLU B CA 1
ATOM 2517 C C . GLU B 1 159 ? 31.069 -21.766 21.740 1.00 56.79 172 GLU B C 1
ATOM 2518 O O . GLU B 1 159 ? 31.378 -20.569 21.687 1.00 47.26 172 GLU B O 1
ATOM 2524 N N . ILE B 1 160 ? 29.830 -22.160 21.983 1.00 52.56 173 ILE B N 1
ATOM 2525 C CA . ILE B 1 160 ? 28.783 -21.164 22.044 1.00 56.54 173 ILE B CA 1
ATOM 2526 C C . ILE B 1 160 ? 29.052 -20.232 23.210 1.00 55.15 173 ILE B C 1
ATOM 2527 O O . ILE B 1 160 ? 28.961 -19.006 23.059 1.00 59.79 173 ILE B O 1
ATOM 2532 N N . PHE B 1 161 ? 29.418 -20.794 24.361 1.00 47.35 174 PHE B N 1
ATOM 2533 C CA . PHE B 1 161 ? 29.875 -19.964 25.482 1.00 54.08 174 PHE B CA 1
ATOM 2534 C C . PHE B 1 161 ? 31.060 -19.094 25.080 1.00 59.91 174 PHE B C 1
ATOM 2535 O O . PHE B 1 161 ? 31.070 -17.878 25.304 1.00 55.84 174 PHE B O 1
ATOM 2543 N N . MET B 1 162 ? 32.058 -19.723 24.475 1.00 63.00 175 MET B N 1
ATOM 2544 C CA . MET B 1 162 ? 33.229 -18.988 24.034 1.00 69.10 175 MET B CA 1
ATOM 2545 C C . MET B 1 162 ? 32.867 -17.905 23.018 1.00 65.68 175 MET B C 1
ATOM 2546 O O . MET B 1 162 ? 33.467 -16.820 23.015 1.00 65.48 175 MET B O 1
ATOM 2551 N N . ALA B 1 163 ? 31.885 -18.201 22.165 1.00 56.25 176 ALA B N 1
ATOM 2552 C CA . ALA B 1 163 ? 31.458 -17.244 21.150 1.00 58.49 176 ALA B CA 1
ATOM 2553 C C . ALA B 1 163 ? 30.701 -16.080 21.779 1.00 56.62 176 ALA B C 1
ATOM 2554 O O . ALA B 1 163 ? 30.774 -14.954 21.290 1.00 63.80 176 ALA B O 1
ATOM 2556 N N . ILE B 1 164 ? 29.981 -16.342 22.866 1.00 50.37 177 ILE B N 1
ATOM 2557 C CA . ILE B 1 164 ? 29.357 -15.244 23.602 1.00 55.44 177 ILE B CA 1
ATOM 2558 C C . ILE B 1 164 ? 30.403 -14.269 24.166 1.00 58.54 177 ILE B C 1
ATOM 2559 O O . ILE B 1 164 ? 30.260 -13.044 24.064 1.00 56.99 177 ILE B O 1
ATOM 2564 N N . ALA B 1 165 ? 31.455 -14.819 24.759 1.00 63.44 178 ALA B N 1
ATOM 2565 C CA . ALA B 1 165 ? 32.436 -14.003 25.452 1.00 69.61 178 ALA B CA 1
ATOM 2566 C C . ALA B 1 165 ? 33.081 -13.022 24.478 1.00 74.27 178 ALA B C 1
ATOM 2567 O O . ALA B 1 165 ? 33.282 -11.847 24.802 1.00 70.38 178 ALA B O 1
ATOM 2569 N N . LYS B 1 166 ? 33.386 -13.504 23.277 1.00 75.94 179 LYS B N 1
ATOM 2570 C CA . LYS B 1 166 ? 34.051 -12.678 22.275 1.00 79.63 179 LYS B CA 1
ATOM 2571 C C . LYS B 1 166 ? 33.143 -11.579 21.733 1.00 78.48 179 LYS B C 1
ATOM 2572 O O . LYS B 1 166 ? 33.596 -10.457 21.491 1.00 80.66 179 LYS B O 1
ATOM 2578 N N . LYS B 1 167 ? 31.865 -11.904 21.547 1.00 77.11 180 LYS B N 1
ATOM 2579 C CA . LYS B 1 167 ? 30.898 -10.956 20.983 1.00 76.64 180 LYS B CA 1
ATOM 2580 C C . LYS B 1 167 ? 30.477 -9.953 22.047 1.00 76.18 180 LYS B C 1
ATOM 2581 O O . LYS B 1 167 ? 29.846 -8.940 21.759 1.00 80.80 180 LYS B O 1
ATOM 2587 N N . LEU B 1 168 ? 30.840 -10.247 23.286 1.00 82.43 181 LEU B N 1
ATOM 2588 C CA . LEU B 1 168 ? 30.482 -9.397 24.406 1.00 81.87 181 LEU B CA 1
ATOM 2589 C C . LEU B 1 168 ? 31.325 -8.130 24.342 1.00 83.12 181 LEU B C 1
ATOM 2590 O O . LEU B 1 168 ? 32.548 -8.203 24.269 1.00 82.14 181 LEU B O 1
ATOM 2595 N N . PRO B 1 169 ? 30.679 -6.950 24.366 1.00 85.97 182 PRO B N 1
ATOM 2596 C CA . PRO B 1 169 ? 31.383 -5.664 24.311 1.00 83.49 182 PRO B CA 1
ATOM 2597 C C . PRO B 1 169 ? 32.160 -5.369 25.593 1.00 77.28 182 PRO B C 1
ATOM 2598 O O . PRO B 1 169 ? 33.051 -6.126 25.975 1.00 74.29 182 PRO B O 1
ATOM 2602 N N . CYS C 1 6 ? 24.598 15.129 42.440 1.00 103.85 19 CYS C N 1
ATOM 2603 C CA . CYS C 1 6 ? 24.714 14.122 41.348 1.00 105.27 19 CYS C CA 1
ATOM 2604 C C . CYS C 1 6 ? 23.373 13.935 40.638 1.00 101.98 19 CYS C C 1
ATOM 2605 O O . CYS C 1 6 ? 22.321 13.910 41.280 1.00 100.41 19 CYS C O 1
ATOM 2608 N N . GLN C 1 7 ? 23.424 13.803 39.313 1.00 97.49 20 GLN C N 1
ATOM 2609 C CA . GLN C 1 7 ? 22.226 13.622 38.490 1.00 92.66 20 GLN C CA 1
ATOM 2610 C C . GLN C 1 7 ? 21.711 12.180 38.485 1.00 87.39 20 GLN C C 1
ATOM 2611 O O . GLN C 1 7 ? 22.487 11.229 38.515 1.00 89.40 20 GLN C O 1
ATOM 2617 N N . PHE C 1 8 ? 20.393 12.026 38.439 1.00 81.64 21 PHE C N 1
ATOM 2618 C CA . PHE C 1 8 ? 19.779 10.707 38.371 1.00 75.08 21 PHE C CA 1
ATOM 2619 C C . PHE C 1 8 ? 18.619 10.697 37.354 1.00 69.19 21 PHE C C 1
ATOM 2620 O O . PHE C 1 8 ? 18.124 11.749 36.948 1.00 65.20 21 PHE C O 1
ATOM 2628 N N . LYS C 1 9 ? 18.193 9.510 36.937 1.00 64.35 22 LYS C N 1
ATOM 2629 C CA . LYS C 1 9 ? 17.104 9.412 35.973 1.00 64.80 22 LYS C CA 1
ATOM 2630 C C . LYS C 1 9 ? 15.812 9.051 36.680 1.00 55.28 22 LYS C C 1
ATOM 2631 O O . LYS C 1 9 ? 15.768 8.080 37.453 1.00 48.30 22 LYS C O 1
ATOM 2637 N N . LEU C 1 10 ? 14.774 9.842 36.414 1.00 41.01 23 LEU C N 1
ATOM 2638 C CA . LEU C 1 10 ? 13.464 9.645 37.034 1.00 51.32 23 LEU C CA 1
ATOM 2639 C C . LEU C 1 10 ? 12.398 9.412 35.950 1.00 55.40 23 LEU C C 1
ATOM 2640 O O . LEU C 1 10 ? 12.283 10.210 35.015 1.00 54.91 23 LEU C O 1
ATOM 2645 N N . VAL C 1 11 ? 11.609 8.347 36.098 1.00 44.19 24 VAL C N 1
ATOM 2646 C CA . VAL C 1 11 ? 10.583 8.025 35.121 1.00 47.22 24 VAL C CA 1
ATOM 2647 C C . VAL C 1 11 ? 9.175 8.058 35.734 1.00 51.40 24 VAL C C 1
ATOM 2648 O O . VAL C 1 11 ? 8.918 7.453 36.781 1.00 52.68 24 VAL C O 1
ATOM 2652 N N . LEU C 1 12 ? 8.258 8.776 35.090 1.00 44.82 25 LEU C N 1
ATOM 2653 C CA . LEU C 1 12 ? 6.875 8.736 35.532 1.00 44.57 25 LEU C CA 1
ATOM 2654 C C . LEU C 1 12 ? 6.053 7.758 34.738 1.00 37.02 25 LEU C C 1
ATOM 2655 O O . LEU C 1 12 ? 6.172 7.649 33.512 1.00 29.94 25 LEU C O 1
ATOM 2660 N N . LEU C 1 13 ? 5.236 7.022 35.469 1.00 34.99 26 LEU C N 1
ATOM 2661 C CA . LEU C 1 13 ? 4.388 5.994 34.894 1.00 38.11 26 LEU C CA 1
ATOM 2662 C C . LEU C 1 13 ? 3.028 6.142 35.545 1.00 42.04 26 LEU C C 1
ATOM 2663 O O . LEU C 1 13 ? 2.922 6.582 36.708 1.00 33.40 26 LEU C O 1
ATOM 2668 N N . GLY C 1 14 ? 1.991 5.751 34.808 1.00 43.98 27 GLY C N 1
ATOM 2669 C CA . GLY C 1 14 ? 0.629 5.921 35.287 1.00 40.01 27 GLY C CA 1
ATOM 2670 C C . GLY C 1 14 ? -0.350 5.788 34.140 1.00 43.16 27 GLY C C 1
ATOM 2671 O O . GLY C 1 14 ? 0.003 6.038 32.988 1.00 32.58 27 GLY C O 1
ATOM 2672 N N . GLU C 1 15 ? -1.578 5.380 34.449 1.00 49.20 28 GLU C N 1
ATOM 2673 C CA . GLU C 1 15 ? -2.645 5.342 33.448 1.00 60.50 28 GLU C CA 1
ATOM 2674 C C . GLU C 1 15 ? -2.760 6.712 32.772 1.00 62.15 28 GLU C C 1
ATOM 2675 O O . GLU C 1 15 ? -2.397 7.734 33.356 1.00 63.68 28 GLU C O 1
ATOM 2681 N N . SER C 1 16 ? -3.258 6.736 31.542 1.00 66.44 29 SER C N 1
ATOM 2682 C CA . SER C 1 16 ? -3.418 7.992 30.807 1.00 70.43 29 SER C CA 1
ATOM 2683 C C . SER C 1 16 ? -4.353 8.986 31.511 1.00 71.40 29 SER C C 1
ATOM 2684 O O . SER C 1 16 ? -5.385 8.599 32.054 1.00 72.09 29 SER C O 1
ATOM 2687 N N . ALA C 1 17 ? -3.974 10.264 31.505 1.00 76.93 30 ALA C N 1
ATOM 2688 C CA . ALA C 1 17 ? -4.803 11.338 32.063 1.00 78.62 30 ALA C CA 1
ATOM 2689 C C . ALA C 1 17 ? -4.940 11.296 33.586 1.00 74.24 30 ALA C C 1
ATOM 2690 O O . ALA C 1 17 ? -6.006 11.613 34.129 1.00 71.69 30 ALA C O 1
ATOM 2692 N N . VAL C 1 18 ? -3.873 10.909 34.276 1.00 63.48 31 VAL C N 1
ATOM 2693 C CA . VAL C 1 18 ? -3.893 10.953 35.732 1.00 67.11 31 VAL C CA 1
ATOM 2694 C C . VAL C 1 18 ? -3.087 12.136 36.256 1.00 63.63 31 VAL C C 1
ATOM 2695 O O . VAL C 1 18 ? -3.070 12.401 37.463 1.00 53.60 31 VAL C O 1
ATOM 2699 N N . GLY C 1 19 ? -2.418 12.835 35.343 1.00 54.96 32 GLY C N 1
ATOM 2700 C CA . GLY C 1 19 ? -1.711 14.044 35.710 1.00 57.14 32 GLY C CA 1
ATOM 2701 C C . GLY C 1 19 ? -0.197 13.991 35.642 1.00 56.26 32 GLY C C 1
ATOM 2702 O O . GLY C 1 19 ? 0.467 14.873 36.197 1.00 54.83 32 GLY C O 1
ATOM 2703 N N . LYS C 1 20 ? 0.354 12.979 34.971 1.00 54.83 33 LYS C N 1
ATOM 2704 C CA . LYS C 1 20 ? 1.807 12.876 34.777 1.00 52.77 33 LYS C CA 1
ATOM 2705 C C . LYS C 1 20 ? 2.430 14.145 34.214 1.00 54.43 33 LYS C C 1
ATOM 2706 O O . LYS C 1 20 ? 3.239 14.788 34.869 1.00 48.00 33 LYS C O 1
ATOM 2712 N N . SER C 1 21 ? 2.073 14.483 32.982 1.00 51.44 34 SER C N 1
ATOM 2713 C CA . SER C 1 21 ? 2.602 15.686 32.373 1.00 55.81 34 SER C CA 1
ATOM 2714 C C . SER C 1 21 ? 2.484 16.936 33.274 1.00 53.82 34 SER C C 1
ATOM 2715 O O . SER C 1 21 ? 3.478 17.639 33.470 1.00 44.69 34 SER C O 1
ATOM 2718 N N . SER C 1 22 ? 1.291 17.187 33.822 1.00 44.88 35 SER C N 1
ATOM 2719 C CA . SER C 1 22 ? 1.039 18.355 34.680 1.00 48.95 35 SER C CA 1
ATOM 2720 C C . SER C 1 22 ? 1.966 18.380 35.911 1.00 53.46 35 SER C C 1
ATOM 2721 O O . SER C 1 22 ? 2.492 19.431 36.312 1.00 47.36 35 SER C O 1
ATOM 2724 N N . LEU C 1 23 ? 2.152 17.212 36.512 1.00 56.62 36 LEU C N 1
ATOM 2725 C CA . LEU C 1 23 ? 3.051 17.062 37.651 1.00 53.50 36 LEU C CA 1
ATOM 2726 C C . LEU C 1 23 ? 4.465 17.538 37.335 1.00 51.44 36 LEU C C 1
ATOM 2727 O O . LEU C 1 23 ? 5.053 18.281 38.119 1.00 48.45 36 LEU C O 1
ATOM 2732 N N . VAL C 1 24 ? 5.001 17.131 36.184 1.00 51.95 37 VAL C N 1
ATOM 2733 C CA . VAL C 1 24 ? 6.378 17.474 35.819 1.00 56.98 37 VAL C CA 1
ATOM 2734 C C . VAL C 1 24 ? 6.456 18.941 35.434 1.00 60.30 37 VAL C C 1
ATOM 2735 O O . VAL C 1 24 ? 7.468 19.612 35.671 1.00 54.35 37 VAL C O 1
ATOM 2739 N N . LEU C 1 25 ? 5.380 19.422 34.818 1.00 63.83 38 LEU C N 1
ATOM 2740 C CA . LEU C 1 25 ? 5.299 20.811 34.389 1.00 70.43 38 LEU C CA 1
ATOM 2741 C C . LEU C 1 25 ? 5.237 21.735 35.603 1.00 67.60 38 LEU C C 1
ATOM 2742 O O . LEU C 1 25 ? 5.832 22.810 35.611 1.00 58.53 38 LEU C O 1
ATOM 2747 N N . ARG C 1 26 ? 4.526 21.286 36.631 1.00 60.65 39 ARG C N 1
ATOM 2748 C CA . ARG C 1 26 ? 4.485 21.995 37.894 1.00 60.30 39 ARG C CA 1
ATOM 2749 C C . ARG C 1 26 ? 5.847 22.054 38.593 1.00 62.81 39 ARG C C 1
ATOM 2750 O O . ARG C 1 26 ? 6.284 23.118 39.048 1.00 65.70 39 ARG C O 1
ATOM 2758 N N . PHE C 1 27 ? 6.519 20.913 38.682 1.00 60.34 40 PHE C N 1
ATOM 2759 C CA . PHE C 1 27 ? 7.851 20.866 39.272 1.00 61.32 40 PHE C CA 1
ATOM 2760 C C . PHE C 1 27 ? 8.901 21.638 38.456 1.00 54.52 40 PHE C C 1
ATOM 2761 O O . PHE C 1 27 ? 9.779 22.276 39.022 1.00 59.33 40 PHE C O 1
ATOM 2769 N N . VAL C 1 28 ? 8.805 21.582 37.131 1.00 62.58 41 VAL C N 1
ATOM 2770 C CA . VAL C 1 28 ? 9.804 22.198 36.259 1.00 63.20 41 VAL C CA 1
ATOM 2771 C C . VAL C 1 28 ? 9.479 23.653 35.880 1.00 72.70 41 VAL C C 1
ATOM 2772 O O . VAL C 1 28 ? 10.288 24.558 36.114 1.00 76.10 41 VAL C O 1
ATOM 2776 N N . LYS C 1 29 ? 8.306 23.881 35.295 1.00 74.00 42 LYS C N 1
ATOM 2777 C CA . LYS C 1 29 ? 7.938 25.224 34.846 1.00 76.90 42 LYS C CA 1
ATOM 2778 C C . LYS C 1 29 ? 7.004 25.944 35.830 1.00 75.80 42 LYS C C 1
ATOM 2779 O O . LYS C 1 29 ? 6.635 27.102 35.620 1.00 66.80 42 LYS C O 1
ATOM 2785 N N . GLY C 1 30 ? 6.625 25.256 36.901 1.00 77.51 43 GLY C N 1
ATOM 2786 C CA . GLY C 1 30 ? 5.712 25.843 37.863 1.00 78.41 43 GLY C CA 1
ATOM 2787 C C . GLY C 1 30 ? 4.378 26.225 37.251 1.00 81.62 43 GLY C C 1
ATOM 2788 O O . GLY C 1 30 ? 3.609 26.970 37.850 1.00 82.16 43 GLY C O 1
ATOM 2789 N N . GLN C 1 31 ? 4.091 25.712 36.060 1.00 85.73 44 GLN C N 1
ATOM 2790 C CA . GLN C 1 31 ? 2.850 26.053 35.377 1.00 89.32 44 GLN C CA 1
ATOM 2791 C C . GLN C 1 31 ? 1.862 24.886 35.332 1.00 88.36 44 GLN C C 1
ATOM 2792 O O . GLN C 1 31 ? 2.210 23.748 35.645 1.00 83.98 44 GLN C O 1
ATOM 2798 N N . PHE C 1 32 ? 0.624 25.188 34.949 1.00 90.83 45 PHE C N 1
ATOM 2799 C CA . PHE C 1 32 ? -0.453 24.197 34.904 1.00 92.53 45 PHE C CA 1
ATOM 2800 C C . PHE C 1 32 ? -1.511 24.603 33.878 1.00 93.91 45 PHE C C 1
ATOM 2801 O O . PHE C 1 32 ? -1.811 25.787 33.717 1.00 96.39 45 PHE C O 1
ATOM 2809 N N . HIS C 1 33 ? -2.073 23.613 33.189 1.00 95.76 46 HIS C N 1
ATOM 2810 C CA . HIS C 1 33 ? -3.040 23.866 32.126 1.00 91.41 46 HIS C CA 1
ATOM 2811 C C . HIS C 1 33 ? -4.215 22.927 32.275 1.00 94.47 46 HIS C C 1
ATOM 2812 O O . HIS C 1 33 ? -4.045 21.708 32.234 1.00 94.89 46 HIS C O 1
ATOM 2819 N N . GLU C 1 34 ? -5.401 23.509 32.442 1.00 98.88 47 GLU C N 1
ATOM 2820 C CA . GLU C 1 34 ? -6.642 22.756 32.614 1.00 101.07 47 GLU C CA 1
ATOM 2821 C C . GLU C 1 34 ? -6.898 21.858 31.404 1.00 99.82 47 GLU C C 1
ATOM 2822 O O . GLU C 1 34 ? -7.546 20.812 31.510 1.00 92.40 47 GLU C O 1
ATOM 2828 N N . PHE C 1 35 ? -6.381 22.282 30.254 1.00 101.67 48 PHE C N 1
ATOM 2829 C CA . PHE C 1 35 ? -6.480 21.504 29.028 1.00 104.37 48 PHE C CA 1
ATOM 2830 C C . PHE C 1 35 ? -5.098 21.064 28.586 1.00 103.91 48 PHE C C 1
ATOM 2831 O O . PHE C 1 35 ? -4.553 21.576 27.607 1.00 105.49 48 PHE C O 1
ATOM 2839 N N . GLN C 1 36 ? -4.525 20.118 29.319 1.00 100.80 49 GLN C N 1
ATOM 2840 C CA . GLN C 1 36 ? -3.257 19.532 28.919 1.00 95.76 49 GLN C CA 1
ATOM 2841 C C . GLN C 1 36 ? -3.525 18.444 27.878 1.00 93.40 49 GLN C C 1
ATOM 2842 O O . GLN C 1 36 ? -4.458 17.648 28.021 1.00 90.14 49 GLN C O 1
ATOM 2848 N N . GLU C 1 37 ? -2.715 18.421 26.824 1.00 90.96 50 GLU C N 1
ATOM 2849 C CA . GLU C 1 37 ? -2.891 17.432 25.771 1.00 89.70 50 GLU C CA 1
ATOM 2850 C C . GLU C 1 37 ? -2.158 16.125 26.078 1.00 86.25 50 GLU C C 1
ATOM 2851 O O . GLU C 1 37 ? -0.971 16.135 26.413 1.00 82.49 50 GLU C O 1
ATOM 2857 N N . SER C 1 38 ? -2.872 15.007 25.952 1.00 83.31 51 SER C N 1
ATOM 2858 C CA . SER C 1 38 ? -2.297 13.676 26.164 1.00 79.70 51 SER C CA 1
ATOM 2859 C C . SER C 1 38 ? -0.935 13.522 25.481 1.00 79.43 51 SER C C 1
ATOM 2860 O O . SER C 1 38 ? -0.780 13.807 24.285 1.00 75.97 51 SER C O 1
ATOM 2863 N N . THR C 1 39 ? 0.053 13.072 26.250 1.00 73.80 52 THR C N 1
ATOM 2864 C CA . THR C 1 39 ? 1.402 12.925 25.728 1.00 70.25 52 THR C CA 1
ATOM 2865 C C . THR C 1 39 ? 1.373 11.949 24.556 1.00 74.63 52 THR C C 1
ATOM 2866 O O . THR C 1 39 ? 0.767 10.877 24.650 1.00 73.39 52 THR C O 1
ATOM 2870 N N . ILE C 1 40 ? 2.008 12.327 23.450 1.00 77.20 53 ILE C N 1
ATOM 2871 C CA . ILE C 1 40 ? 2.029 11.476 22.268 1.00 80.12 53 ILE C CA 1
ATOM 2872 C C . ILE C 1 40 ? 2.927 10.284 22.552 1.00 77.36 53 ILE C C 1
ATOM 2873 O O . ILE C 1 40 ? 2.443 9.199 22.856 1.00 84.28 53 ILE C O 1
ATOM 2878 N N . GLY C 1 41 ? 4.235 10.478 22.462 1.00 70.79 54 GLY C N 1
ATOM 2879 C CA . GLY C 1 41 ? 5.128 9.353 22.649 1.00 71.18 54 GLY C CA 1
ATOM 2880 C C . GLY C 1 41 ? 5.702 9.361 24.046 1.00 73.40 54 GLY C C 1
ATOM 2881 O O . GLY C 1 41 ? 5.342 8.548 24.901 1.00 69.37 54 GLY C O 1
ATOM 2882 N N . ALA C 1 42 ? 6.605 10.306 24.273 1.00 74.78 55 ALA C N 1
ATOM 2883 C CA . ALA C 1 42 ? 7.209 10.515 25.580 1.00 71.06 55 ALA C CA 1
ATOM 2884 C C . ALA C 1 42 ? 7.741 11.947 25.648 1.00 68.45 55 ALA C C 1
ATOM 2885 O O . ALA C 1 42 ? 7.938 12.593 24.612 1.00 69.42 55 ALA C O 1
ATOM 2887 N N . ALA C 1 43 ? 7.958 12.443 26.865 1.00 64.90 56 ALA C N 1
ATOM 2888 C CA . ALA C 1 43 ? 8.431 13.817 27.057 1.00 58.72 56 ALA C CA 1
ATOM 2889 C C . ALA C 1 43 ? 9.596 13.854 28.017 1.00 54.15 56 ALA C C 1
ATOM 2890 O O . ALA C 1 43 ? 9.637 13.115 29.008 1.00 55.95 56 ALA C O 1
ATOM 2892 N N . PHE C 1 44 ? 10.557 14.715 27.721 1.00 53.99 57 PHE C N 1
ATOM 2893 C CA . PHE C 1 44 ? 11.769 14.807 28.527 1.00 57.98 57 PHE C CA 1
ATOM 2894 C C . PHE C 1 44 ? 11.957 16.224 29.024 1.00 62.72 57 PHE C C 1
ATOM 2895 O O . PHE C 1 44 ? 11.754 17.198 28.291 1.00 59.69 57 PHE C O 1
ATOM 2903 N N . LEU C 1 45 ? 12.366 16.314 30.281 1.00 66.56 58 LEU C N 1
ATOM 2904 C CA . LEU C 1 45 ? 12.663 17.579 30.925 1.00 67.34 58 LEU C CA 1
ATOM 2905 C C . LEU C 1 45 ? 13.649 17.332 32.060 1.00 69.33 58 LEU C C 1
ATOM 2906 O O . LEU C 1 45 ? 13.600 16.299 32.731 1.00 66.98 58 LEU C O 1
ATOM 2911 N N . THR C 1 46 ? 14.549 18.289 32.259 1.00 74.17 59 THR C N 1
ATOM 2912 C CA . THR C 1 46 ? 15.491 18.246 33.370 1.00 74.29 59 THR C CA 1
ATOM 2913 C C . THR C 1 46 ? 15.134 19.315 34.410 1.00 76.20 59 THR C C 1
ATOM 2914 O O . THR C 1 46 ? 14.167 20.074 34.245 1.00 70.18 59 THR C O 1
ATOM 2918 N N . GLN C 1 47 ? 15.911 19.357 35.488 1.00 79.53 60 GLN C N 1
ATOM 2919 C CA . GLN C 1 47 ? 15.649 20.269 36.594 1.00 80.66 60 GLN C CA 1
ATOM 2920 C C . GLN C 1 47 ? 16.740 20.083 37.633 1.00 77.68 60 GLN C C 1
ATOM 2921 O O . GLN C 1 47 ? 16.878 19.007 38.215 1.00 66.75 60 GLN C O 1
ATOM 2927 N N . THR C 1 48 ? 17.524 21.135 37.844 1.00 83.79 61 THR C N 1
ATOM 2928 C CA . THR C 1 48 ? 18.587 21.119 38.846 1.00 88.28 61 THR C CA 1
ATOM 2929 C C . THR C 1 48 ? 18.111 21.787 40.135 1.00 91.37 61 THR C C 1
ATOM 2930 O O . THR C 1 48 ? 17.676 22.941 40.129 1.00 87.09 61 THR C O 1
ATOM 2934 N N . VAL C 1 49 ? 18.186 21.046 41.236 1.00 99.01 62 VAL C N 1
ATOM 2935 C CA . VAL C 1 49 ? 17.715 21.529 42.531 1.00 106.16 62 VAL C CA 1
ATOM 2936 C C . VAL C 1 49 ? 18.775 21.245 43.591 1.00 109.76 62 VAL C C 1
ATOM 2937 O O . VAL C 1 49 ? 19.028 20.088 43.929 1.00 112.35 62 VAL C O 1
ATOM 2941 N N . CYS C 1 50 ? 19.390 22.305 44.109 1.00 112.28 63 CYS C N 1
ATOM 2942 C CA . CYS C 1 50 ? 20.423 22.174 45.132 1.00 112.79 63 CYS C CA 1
ATOM 2943 C C . CYS C 1 50 ? 19.781 21.900 46.486 1.00 113.11 63 CYS C C 1
ATOM 2944 O O . CYS C 1 50 ? 19.155 22.785 47.068 1.00 113.59 63 CYS C O 1
ATOM 2947 N N . LEU C 1 51 ? 19.931 20.674 46.981 1.00 113.32 64 LEU C N 1
ATOM 2948 C CA . LEU C 1 51 ? 19.393 20.324 48.288 1.00 117.70 64 LEU C CA 1
ATOM 2949 C C . LEU C 1 51 ? 20.354 20.737 49.397 1.00 119.85 64 LEU C C 1
ATOM 2950 O O . LEU C 1 51 ? 20.335 21.886 49.851 1.00 122.14 64 LEU C O 1
ATOM 2955 N N . ASP C 1 52 ? 21.192 19.807 49.843 1.00 118.44 65 ASP C N 1
ATOM 2956 C CA . ASP C 1 52 ? 22.231 20.161 50.798 1.00 115.80 65 ASP C CA 1
ATOM 2957 C C . ASP C 1 52 ? 23.347 20.871 50.047 1.00 114.18 65 ASP C C 1
ATOM 2958 O O . ASP C 1 52 ? 23.088 21.710 49.185 1.00 112.72 65 ASP C O 1
ATOM 2963 N N . ASP C 1 53 ? 24.587 20.533 50.377 1.00 114.70 66 ASP C N 1
ATOM 2964 C CA . ASP C 1 53 ? 25.737 20.998 49.612 1.00 116.78 66 ASP C CA 1
ATOM 2965 C C . ASP C 1 53 ? 25.621 20.503 48.173 1.00 115.37 66 ASP C C 1
ATOM 2966 O O . ASP C 1 53 ? 25.896 21.242 47.221 1.00 113.59 66 ASP C O 1
ATOM 2971 N N . THR C 1 54 ? 25.199 19.245 48.037 1.00 114.35 67 THR C N 1
ATOM 2972 C CA . THR C 1 54 ? 25.107 18.578 46.744 1.00 107.28 67 THR C CA 1
ATOM 2973 C C . THR C 1 54 ? 23.905 19.072 45.942 1.00 102.56 67 THR C C 1
ATOM 2974 O O . THR C 1 54 ? 22.823 19.318 46.480 1.00 97.94 67 THR C O 1
ATOM 2978 N N . THR C 1 55 ? 24.121 19.223 44.644 1.00 100.52 68 THR C N 1
ATOM 2979 C CA . THR C 1 55 ? 23.076 19.650 43.738 1.00 103.00 68 THR C CA 1
ATOM 2980 C C . THR C 1 55 ? 22.695 18.475 42.842 1.00 100.69 68 THR C C 1
ATOM 2981 O O . THR C 1 55 ? 23.559 17.714 42.402 1.00 99.82 68 THR C O 1
ATOM 2985 N N . VAL C 1 56 ? 21.400 18.324 42.584 1.00 97.87 69 VAL C N 1
ATOM 2986 C CA . VAL C 1 56 ? 20.909 17.194 41.805 1.00 93.52 69 VAL C CA 1
ATOM 2987 C C . VAL C 1 56 ? 20.181 17.625 40.534 1.00 89.69 69 VAL C C 1
ATOM 2988 O O . VAL C 1 56 ? 19.418 18.599 40.530 1.00 79.10 69 VAL C O 1
ATOM 2992 N N . LYS C 1 57 ? 20.433 16.887 39.457 1.00 88.22 70 LYS C N 1
ATOM 2993 C CA . LYS C 1 57 ? 19.786 17.133 38.173 1.00 85.41 70 LYS C CA 1
ATOM 2994 C C . LYS C 1 57 ? 18.775 16.020 37.873 1.00 78.58 70 LYS C C 1
ATOM 2995 O O . LYS C 1 57 ? 19.155 14.874 37.637 1.00 75.87 70 LYS C O 1
ATOM 3001 N N . PHE C 1 58 ? 17.492 16.367 37.904 1.00 73.09 71 PHE C N 1
ATOM 3002 C CA . PHE C 1 58 ? 16.422 15.430 37.570 1.00 72.36 71 PHE C CA 1
ATOM 3003 C C . PHE C 1 58 ? 16.329 15.181 36.064 1.00 70.33 71 PHE C C 1
ATOM 3004 O O . PHE C 1 58 ? 15.830 16.024 35.318 1.00 70.10 71 PHE C O 1
ATOM 3012 N N . GLU C 1 59 ? 16.807 14.022 35.622 1.00 71.20 72 GLU C N 1
ATOM 3013 C CA . GLU C 1 59 ? 16.580 13.575 34.250 1.00 69.00 72 GLU C CA 1
ATOM 3014 C C . GLU C 1 59 ? 15.214 12.897 34.228 1.00 65.36 72 GLU C C 1
ATOM 3015 O O . GLU C 1 59 ? 15.075 11.746 34.642 1.00 69.69 72 GLU C O 1
ATOM 3021 N N . ILE C 1 60 ? 14.204 13.623 33.773 1.00 57.05 73 ILE C N 1
ATOM 3022 C CA . ILE C 1 60 ? 12.830 13.189 33.971 1.00 57.20 73 ILE C CA 1
ATOM 3023 C C . ILE C 1 60 ? 12.196 12.727 32.653 1.00 55.50 73 ILE C C 1
ATOM 3024 O O . ILE C 1 60 ? 12.085 13.499 31.700 1.00 56.13 73 ILE C O 1
ATOM 3029 N N . TRP C 1 61 ? 11.778 11.470 32.589 1.00 46.99 74 TRP C N 1
ATOM 3030 C CA . TRP C 1 61 ? 11.062 11.004 31.413 1.00 44.01 74 TRP C CA 1
ATOM 3031 C C . TRP C 1 61 ? 9.572 10.874 31.655 1.00 43.16 74 TRP C C 1
ATOM 3032 O O . TRP C 1 61 ? 9.141 10.077 32.479 1.00 43.28 74 TRP C O 1
ATOM 3043 N N . ASP C 1 62 ? 8.780 11.687 30.967 1.00 43.62 75 ASP C N 1
ATOM 3044 C CA . ASP C 1 62 ? 7.333 11.668 31.181 1.00 49.05 75 ASP C CA 1
ATOM 3045 C C . ASP C 1 62 ? 6.662 10.816 30.085 1.00 52.36 75 ASP C C 1
ATOM 3046 O O . ASP C 1 62 ? 6.521 11.247 28.928 1.00 45.78 75 ASP C O 1
ATOM 3051 N N . THR C 1 63 ? 6.266 9.600 30.451 1.00 44.17 76 THR C N 1
ATOM 3052 C CA . THR C 1 63 ? 5.797 8.651 29.452 1.00 49.52 76 THR C CA 1
ATOM 3053 C C . THR C 1 63 ? 4.303 8.854 29.191 1.00 50.44 76 THR C C 1
ATOM 3054 O O . THR C 1 63 ? 3.537 9.191 30.102 1.00 44.56 76 THR C O 1
ATOM 3058 N N . ALA C 1 64 ? 3.881 8.637 27.952 1.00 45.62 77 ALA C N 1
ATOM 3059 C CA . ALA C 1 64 ? 2.449 8.550 27.679 1.00 47.52 77 ALA C CA 1
ATOM 3060 C C . ALA C 1 64 ? 1.912 7.292 28.366 1.00 47.59 77 ALA C C 1
ATOM 3061 O O . ALA C 1 64 ? 2.486 6.223 28.206 1.00 51.92 77 ALA C O 1
ATOM 3063 N N . GLY C 1 65 ? 0.831 7.418 29.129 1.00 37.65 78 GLY C N 1
ATOM 3064 C CA . GLY C 1 65 ? 0.237 6.256 29.760 1.00 47.75 78 GLY C CA 1
ATOM 3065 C C . GLY C 1 65 ? -0.883 5.458 29.070 1.00 55.25 78 GLY C C 1
ATOM 3066 O O . GLY C 1 65 ? -1.387 4.504 29.674 1.00 58.63 78 GLY C O 1
ATOM 3067 N N . GLN C 1 66 ? -1.282 5.806 27.842 1.00 55.12 79 GLN C N 1
ATOM 3068 C CA . GLN C 1 66 ? -2.241 4.986 27.082 1.00 59.14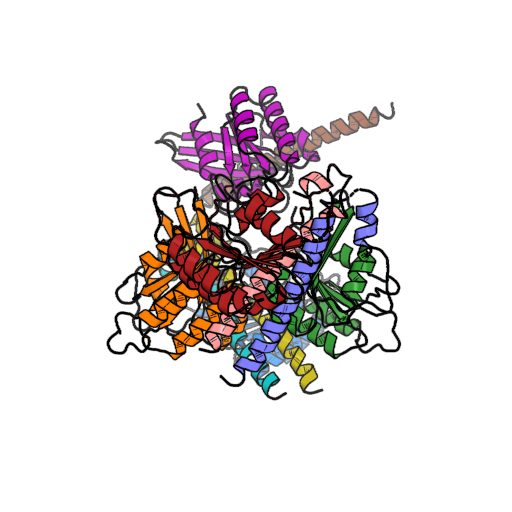 79 GLN C CA 1
ATOM 3069 C C . GLN C 1 66 ? -1.751 3.567 26.796 1.00 60.35 79 GLN C C 1
ATOM 3070 O O . GLN C 1 66 ? -0.578 3.357 26.500 1.00 62.31 79 GLN C O 1
ATOM 3076 N N . GLU C 1 67 ? -2.674 2.607 26.875 1.00 62.18 80 GLU C N 1
ATOM 3077 C CA . GLU C 1 67 ? -2.396 1.175 26.728 1.00 63.12 80 GLU C CA 1
ATOM 3078 C C . GLU C 1 67 ? -1.438 0.812 25.602 1.00 60.92 80 GLU C C 1
ATOM 3079 O O . GLU C 1 67 ? -0.659 -0.131 25.716 1.00 64.02 80 GLU C O 1
ATOM 3085 N N . ARG C 1 68 ? -1.516 1.565 24.516 1.00 60.48 81 ARG C N 1
ATOM 3086 C CA . ARG C 1 68 ? -0.690 1.361 23.333 1.00 60.10 81 ARG C CA 1
ATOM 3087 C C . ARG C 1 68 ? 0.802 1.281 23.622 1.00 55.52 81 ARG C C 1
ATOM 3088 O O . ARG C 1 68 ? 1.517 0.527 22.979 1.00 55.54 81 ARG C O 1
ATOM 3096 N N . TYR C 1 69 ? 1.273 2.071 24.579 1.00 57.30 82 TYR C N 1
ATOM 3097 C CA . TYR C 1 69 ? 2.706 2.272 24.743 1.00 53.80 82 TYR C CA 1
ATOM 3098 C C . TYR C 1 69 ? 3.300 1.347 25.793 1.00 52.48 82 TYR C C 1
ATOM 3099 O O . TYR C 1 69 ? 4.514 1.339 25.987 1.00 48.12 82 TYR C O 1
ATOM 3108 N N . HIS C 1 70 ? 2.445 0.568 26.456 1.00 45.07 83 HIS C N 1
ATOM 3109 C CA . HIS C 1 70 ? 2.875 -0.235 27.591 1.00 50.64 83 HIS C CA 1
ATOM 3110 C C . HIS C 1 70 ? 4.164 -1.000 27.323 1.00 50.18 83 HIS C C 1
ATOM 3111 O O . HIS C 1 70 ? 5.077 -1.002 28.144 1.00 61.47 83 HIS C O 1
ATOM 3118 N N . SER C 1 71 ? 4.232 -1.649 26.170 1.00 49.38 84 SER C N 1
ATOM 3119 C CA . SER C 1 71 ? 5.308 -2.589 25.884 1.00 54.51 84 SER C CA 1
ATOM 3120 C C . SER C 1 71 ? 6.625 -1.846 25.660 1.00 52.11 84 SER C C 1
ATOM 3121 O O . SER C 1 71 ? 7.685 -2.460 25.538 1.00 52.96 84 SER C O 1
ATOM 3124 N N . LEU C 1 72 ? 6.540 -0.521 25.616 1.00 51.67 85 LEU C N 1
ATOM 3125 C CA . LEU C 1 72 ? 7.688 0.310 25.357 1.00 46.31 85 LEU C CA 1
ATOM 3126 C C . LEU C 1 72 ? 8.201 0.994 26.628 1.00 46.89 85 LEU C C 1
ATOM 3127 O O . LEU C 1 72 ? 9.272 1.630 26.618 1.00 44.26 85 LEU C O 1
ATOM 3132 N N . ALA C 1 73 ? 7.466 0.842 27.727 1.00 35.60 86 ALA C N 1
ATOM 3133 C CA . ALA C 1 73 ? 7.889 1.460 28.989 1.00 44.74 86 ALA C CA 1
ATOM 3134 C C . ALA C 1 73 ? 9.314 1.033 29.413 1.00 48.35 86 ALA C C 1
ATOM 3135 O O . ALA C 1 73 ? 10.093 1.848 29.896 1.00 46.80 86 ALA C O 1
ATOM 3137 N N . PRO C 1 74 ? 9.675 -0.245 29.220 1.00 50.33 87 PRO C N 1
ATOM 3138 C CA . PRO C 1 74 ? 11.026 -0.680 29.607 1.00 55.16 87 PRO C CA 1
ATOM 3139 C C . PRO C 1 74 ? 12.107 0.141 28.911 1.00 55.34 87 PRO C C 1
ATOM 3140 O O . PRO C 1 74 ? 13.213 0.272 29.413 1.00 59.80 87 PRO C O 1
ATOM 3144 N N . MET C 1 75 ? 11.782 0.680 27.744 1.00 57.18 88 MET C N 1
ATOM 3145 C CA . MET C 1 75 ? 12.706 1.533 27.004 1.00 58.31 88 MET C CA 1
ATOM 3146 C C . MET C 1 75 ? 13.000 2.787 27.819 1.00 52.72 88 MET C C 1
ATOM 3147 O O . MET C 1 75 ? 13.976 3.475 27.563 1.00 55.92 88 MET C O 1
ATOM 3152 N N . TYR C 1 76 ? 12.124 3.086 28.775 1.00 45.26 89 TYR C N 1
ATOM 3153 C CA . TYR C 1 76 ? 12.237 4.270 29.615 1.00 41.23 89 TYR C CA 1
ATOM 3154 C C . TYR C 1 76 ? 12.693 3.983 31.053 1.00 43.19 89 TYR C C 1
ATOM 3155 O O . TYR C 1 76 ? 13.532 4.693 31.586 1.00 47.50 89 TYR C O 1
ATOM 3164 N N . TYR C 1 77 ? 12.148 2.960 31.699 1.00 44.09 90 TYR C N 1
ATOM 3165 C CA . TYR C 1 77 ? 12.455 2.798 33.104 1.00 44.32 90 TYR C CA 1
ATOM 3166 C C . TYR C 1 77 ? 13.655 1.876 33.321 1.00 55.20 90 TYR C C 1
ATOM 3167 O O . TYR C 1 77 ? 14.157 1.725 34.427 1.00 57.61 90 TYR C O 1
ATOM 3176 N N . ARG C 1 78 ? 14.137 1.287 32.239 1.00 56.16 91 ARG C N 1
ATOM 3177 C CA . ARG C 1 78 ? 15.294 0.421 32.315 1.00 63.47 91 ARG C CA 1
ATOM 3178 C C . ARG C 1 78 ? 16.543 1.301 32.528 1.00 66.49 91 ARG C C 1
ATOM 3179 O O . ARG C 1 78 ? 16.798 2.232 31.748 1.00 67.67 91 ARG C O 1
ATOM 3187 N N . GLY C 1 79 ? 17.294 1.014 33.597 1.00 63.81 92 GLY C N 1
ATOM 3188 C CA . GLY C 1 79 ? 18.438 1.841 33.960 1.00 62.00 92 GLY C CA 1
ATOM 3189 C C . GLY C 1 79 ? 18.090 3.151 34.675 1.00 66.57 92 GLY C C 1
ATOM 3190 O O . GLY C 1 79 ? 18.893 4.075 34.723 1.00 64.94 92 GLY C O 1
ATOM 3191 N N . ALA C 1 80 ? 16.887 3.240 35.228 1.00 67.50 93 ALA C N 1
ATOM 3192 C CA . ALA C 1 80 ? 16.458 4.444 35.924 1.00 68.48 93 ALA C CA 1
ATOM 3193 C C . ALA C 1 80 ? 16.639 4.243 37.434 1.00 69.74 93 ALA C C 1
ATOM 3194 O O . ALA C 1 80 ? 16.403 3.138 37.957 1.00 71.42 93 ALA C O 1
ATOM 3196 N N . GLN C 1 81 ? 17.067 5.304 38.123 1.00 61.78 94 GLN C N 1
ATOM 3197 C CA . GLN C 1 81 ? 17.320 5.232 39.562 1.00 54.91 94 GLN C CA 1
ATOM 3198 C C . GLN C 1 81 ? 16.006 5.367 40.328 1.00 53.48 94 GLN C C 1
ATOM 3199 O O . GLN C 1 81 ? 15.828 4.773 41.398 1.00 56.86 94 GLN C O 1
ATOM 3205 N N . ALA C 1 82 ? 15.087 6.154 39.778 1.00 46.76 95 ALA C N 1
ATOM 3206 C CA . ALA C 1 82 ? 13.820 6.398 40.442 1.00 47.11 95 ALA C CA 1
ATOM 3207 C C . ALA C 1 82 ? 12.635 6.421 39.478 1.00 50.03 95 ALA C C 1
ATOM 3208 O O . ALA C 1 82 ? 12.808 6.567 38.263 1.00 52.84 95 ALA C O 1
ATOM 3210 N N . ALA C 1 83 ? 11.437 6.278 40.034 1.00 38.47 96 ALA C N 1
ATOM 3211 C CA . ALA C 1 83 ? 10.243 6.296 39.233 1.00 49.58 96 ALA C CA 1
ATOM 3212 C C . ALA C 1 83 ? 9.122 6.826 40.082 1.00 49.60 96 ALA C C 1
ATOM 3213 O O . ALA C 1 83 ? 9.104 6.582 41.288 1.00 55.03 96 ALA C O 1
ATOM 3215 N N . ILE C 1 84 ? 8.199 7.552 39.451 1.00 45.32 97 ILE C N 1
ATOM 3216 C CA . ILE C 1 84 ? 6.951 7.964 40.092 1.00 40.24 97 ILE C CA 1
ATOM 3217 C C . ILE C 1 84 ? 5.754 7.309 39.417 1.00 38.24 97 ILE C C 1
ATOM 3218 O O . ILE C 1 84 ? 5.511 7.494 38.223 1.00 39.66 97 ILE C O 1
ATOM 3223 N N . VAL C 1 85 ? 5.005 6.543 40.198 1.00 39.12 98 VAL C N 1
ATOM 3224 C CA . VAL C 1 85 ? 3.791 5.930 39.703 1.00 46.17 98 VAL C CA 1
ATOM 3225 C C . VAL C 1 85 ? 2.610 6.759 40.157 1.00 47.92 98 VAL C C 1
ATOM 3226 O O . VAL C 1 85 ? 2.321 6.866 41.356 1.00 45.26 98 VAL C O 1
ATOM 3230 N N . VAL C 1 86 ? 1.932 7.354 39.187 1.00 48.19 99 VAL C N 1
ATOM 3231 C CA . VAL C 1 86 ? 0.897 8.324 39.488 1.00 51.13 99 VAL C CA 1
ATOM 3232 C C . VAL C 1 86 ? -0.455 7.652 39.300 1.00 57.00 99 VAL C C 1
ATOM 3233 O O . VAL C 1 86 ? -0.676 6.973 38.296 1.00 51.78 99 VAL C O 1
ATOM 3237 N N . TYR C 1 87 ? -1.341 7.811 40.283 1.00 63.72 100 TYR C N 1
ATOM 3238 C CA . TYR C 1 87 ? -2.743 7.420 40.121 1.00 70.22 100 TYR C CA 1
ATOM 3239 C C . TYR C 1 87 ? -3.668 8.584 40.478 1.00 72.63 100 TYR C C 1
ATOM 3240 O O . TYR C 1 87 ? -3.241 9.582 41.071 1.00 68.21 100 TYR C O 1
ATOM 3249 N N . ASP C 1 88 ? -4.937 8.451 40.112 1.00 73.10 101 ASP C N 1
ATOM 3250 C CA . ASP C 1 88 ? -5.929 9.474 40.424 1.00 78.07 101 ASP C CA 1
ATOM 3251 C C . ASP C 1 88 ? -6.703 9.087 41.684 1.00 79.62 101 ASP C C 1
ATOM 3252 O O . ASP C 1 88 ? -7.121 7.930 41.823 1.00 77.14 101 ASP C O 1
ATOM 3257 N N . ILE C 1 89 ? -6.894 10.050 42.592 1.00 81.03 102 ILE C N 1
ATOM 3258 C CA . ILE C 1 89 ? -7.637 9.802 43.834 1.00 79.07 102 ILE C CA 1
ATOM 3259 C C . ILE C 1 89 ? -9.123 9.562 43.548 1.00 77.61 102 ILE C C 1
ATOM 3260 O O . ILE C 1 89 ? -9.799 8.853 44.299 1.00 79.49 102 ILE C O 1
ATOM 3265 N N . THR C 1 90 ? -9.621 10.158 42.464 1.00 71.54 103 THR C N 1
ATOM 3266 C CA . THR C 1 90 ? -11.030 10.047 42.095 1.00 75.58 103 THR C CA 1
ATOM 3267 C C . THR C 1 90 ? -11.303 8.797 41.255 1.00 77.95 103 THR C C 1
ATOM 3268 O O . THR C 1 90 ? -12.456 8.505 40.914 1.00 72.79 103 THR C O 1
ATOM 3272 N N . ASN C 1 91 ? -10.239 8.064 40.933 1.00 83.68 104 ASN C N 1
ATOM 3273 C CA . ASN C 1 91 ? -10.323 6.889 40.059 1.00 89.26 104 ASN C CA 1
ATOM 3274 C C . ASN C 1 91 ? -9.822 5.624 40.758 1.00 91.59 104 ASN C C 1
ATOM 3275 O O . ASN C 1 91 ? -8.620 5.476 41.001 1.00 92.17 104 ASN C O 1
ATOM 3280 N N . GLU C 1 92 ? -10.740 4.708 41.062 1.00 94.45 105 GLU C N 1
ATOM 3281 C CA . GLU C 1 92 ? -10.378 3.455 41.719 1.00 91.35 105 GLU C CA 1
ATOM 3282 C C . GLU C 1 92 ? -9.539 2.580 40.789 1.00 87.66 105 GLU C C 1
ATOM 3283 O O . GLU C 1 92 ? -8.579 1.934 41.225 1.00 80.80 105 GLU C O 1
ATOM 3289 N N . GLU C 1 93 ? -9.914 2.561 39.510 1.00 82.54 106 GLU C N 1
ATOM 3290 C CA . GLU C 1 93 ? -9.222 1.742 38.520 1.00 81.25 106 GLU C CA 1
ATOM 3291 C C . GLU C 1 93 ? -7.741 2.090 38.407 1.00 75.81 106 GLU C C 1
ATOM 3292 O O . GLU C 1 93 ? -6.871 1.203 38.493 1.00 64.67 106 GLU C O 1
ATOM 3298 N N . SER C 1 94 ? -7.468 3.381 38.205 1.00 65.87 107 SER C N 1
ATOM 3299 C CA . SER C 1 94 ? -6.103 3.857 37.988 1.00 60.80 107 SER C CA 1
ATOM 3300 C C . SER C 1 94 ? -5.212 3.473 39.173 1.00 63.14 107 SER C C 1
ATOM 3301 O O . SER C 1 94 ? -3.993 3.296 39.027 1.00 61.44 107 SER C O 1
ATOM 3304 N N . PHE C 1 95 ? -5.831 3.354 40.344 1.00 59.69 108 PHE C N 1
ATOM 3305 C CA . PHE C 1 95 ? -5.120 2.968 41.553 1.00 62.77 108 PHE C CA 1
ATOM 3306 C C . PHE C 1 95 ? -4.625 1.518 41.454 1.00 61.63 108 PHE C C 1
ATOM 3307 O O . PHE C 1 95 ? -3.459 1.238 41.738 1.00 59.14 108 PHE C O 1
ATOM 3315 N N . ALA C 1 96 ? -5.495 0.600 41.034 1.00 56.53 109 ALA C N 1
ATOM 3316 C CA . ALA C 1 96 ? -5.054 -0.769 40.783 1.00 60.62 109 ALA C CA 1
ATOM 3317 C C . ALA C 1 96 ? -4.021 -0.824 39.638 1.00 63.41 109 ALA C C 1
ATOM 3318 O O . ALA C 1 96 ? -3.008 -1.529 39.726 1.00 63.12 109 ALA C O 1
ATOM 3320 N N . ARG C 1 97 ? -4.284 -0.077 38.569 1.00 53.97 110 ARG C N 1
ATOM 3321 C CA . ARG C 1 97 ? -3.285 0.129 37.532 1.00 60.67 110 ARG C CA 1
ATOM 3322 C C . ARG C 1 97 ? -1.910 0.557 38.103 1.00 59.05 110 ARG C C 1
ATOM 3323 O O . ARG C 1 97 ? -0.870 0.083 37.653 1.00 53.18 110 ARG C O 1
ATOM 3331 N N . ALA C 1 98 ? -1.916 1.453 39.087 1.00 55.17 111 ALA C N 1
ATOM 3332 C CA . ALA C 1 98 ? -0.681 1.954 39.672 1.00 56.76 111 ALA C CA 1
ATOM 3333 C C . ALA C 1 98 ? 0.044 0.839 40.421 1.00 58.85 111 ALA C C 1
ATOM 3334 O O . ALA C 1 98 ? 1.276 0.750 40.399 1.00 57.50 111 ALA C O 1
ATOM 3336 N N . LYS C 1 99 ? -0.725 -0.019 41.081 1.00 59.18 112 LYS C N 1
ATOM 3337 C CA . LYS C 1 99 ? -0.135 -1.151 41.781 1.00 61.19 112 LYS C CA 1
ATOM 3338 C C . LYS C 1 99 ? 0.500 -2.127 40.794 1.00 61.20 112 LYS C C 1
ATOM 3339 O O . LYS C 1 99 ? 1.598 -2.633 41.023 1.00 60.83 112 LYS C O 1
ATOM 3345 N N . ASN C 1 100 ? -0.185 -2.385 39.689 1.00 62.09 113 ASN C N 1
ATOM 3346 C CA . ASN C 1 100 ? 0.411 -3.208 38.649 1.00 72.24 113 ASN C CA 1
ATOM 3347 C C . ASN C 1 100 ? 1.728 -2.602 38.171 1.00 68.87 113 ASN C C 1
ATOM 3348 O O . ASN C 1 100 ? 2.729 -3.315 38.046 1.00 72.13 113 ASN C O 1
ATOM 3353 N N . TRP C 1 101 ? 1.726 -1.294 37.916 1.00 58.08 114 TRP C N 1
ATOM 3354 C CA . TRP C 1 101 ? 2.936 -0.589 37.498 1.00 55.65 114 TRP C CA 1
ATOM 3355 C C . TRP C 1 101 ? 4.052 -0.754 38.531 1.00 59.99 114 TRP C C 1
ATOM 3356 O O . TRP C 1 101 ? 5.231 -0.927 38.170 1.00 60.34 114 TRP C O 1
ATOM 3367 N N . VAL C 1 102 ? 3.675 -0.715 39.809 1.00 52.92 115 VAL C N 1
ATOM 3368 C CA . VAL C 1 102 ? 4.637 -0.903 40.889 1.00 57.09 115 VAL C CA 1
ATOM 3369 C C . VAL C 1 102 ? 5.170 -2.343 40.861 1.00 57.68 115 VAL C C 1
ATOM 3370 O O . VAL C 1 102 ? 6.374 -2.579 41.007 1.00 52.89 115 VAL C O 1
ATOM 3374 N N . LYS C 1 103 ? 4.275 -3.303 40.655 1.00 57.39 116 LYS C N 1
ATOM 3375 C CA . LYS C 1 103 ? 4.684 -4.701 40.663 1.00 62.45 116 LYS C CA 1
ATOM 3376 C C . LYS C 1 103 ? 5.629 -4.963 39.485 1.00 55.09 116 LYS C C 1
ATOM 3377 O O . LYS C 1 103 ? 6.659 -5.622 39.631 1.00 54.05 116 LYS C O 1
ATOM 3383 N N . GLU C 1 104 ? 5.280 -4.429 38.316 1.00 51.55 117 GLU C N 1
ATOM 3384 C CA . GLU C 1 104 ? 6.169 -4.504 37.156 1.00 47.21 117 GLU C CA 1
ATOM 3385 C C . GLU C 1 104 ? 7.545 -3.898 37.455 1.00 48.39 117 GLU C C 1
ATOM 3386 O O . GLU C 1 104 ? 8.570 -4.417 37.020 1.00 49.62 117 GLU C O 1
ATOM 3392 N N . LEU C 1 105 ? 7.572 -2.806 38.208 1.00 43.73 118 LEU C N 1
ATOM 3393 C CA . LEU C 1 105 ? 8.833 -2.164 38.526 1.00 52.81 118 LEU C CA 1
ATOM 3394 C C . LEU C 1 105 ? 9.651 -2.976 39.536 1.00 52.35 118 LEU C C 1
ATOM 3395 O O . LEU C 1 105 ? 10.874 -3.055 39.436 1.00 48.22 118 LEU C O 1
ATOM 3400 N N . GLN C 1 106 ? 8.980 -3.579 40.508 1.00 52.32 119 GLN C N 1
ATOM 3401 C CA . GLN C 1 106 ? 9.701 -4.286 41.551 1.00 59.60 119 GLN C CA 1
ATOM 3402 C C . GLN C 1 106 ? 10.460 -5.498 41.010 1.00 67.48 119 GLN C C 1
ATOM 3403 O O . GLN C 1 106 ? 11.501 -5.872 41.547 1.00 68.93 119 GLN C O 1
ATOM 3409 N N . ARG C 1 107 ? 9.960 -6.095 39.930 1.00 73.51 120 ARG C N 1
ATOM 3410 C CA . ARG C 1 107 ? 10.662 -7.218 39.313 1.00 73.12 120 ARG C CA 1
ATOM 3411 C C . ARG C 1 107 ? 11.383 -6.919 38.016 1.00 66.09 120 ARG C C 1
ATOM 3412 O O . ARG C 1 107 ? 12.350 -7.600 37.680 1.00 71.82 120 ARG C O 1
ATOM 3420 N N . GLN C 1 108 ? 10.917 -5.921 37.279 1.00 52.59 121 GLN C N 1
ATOM 3421 C CA . GLN C 1 108 ? 11.466 -5.680 35.964 1.00 51.62 121 GLN C CA 1
ATOM 3422 C C . GLN C 1 108 ? 12.533 -4.613 36.035 1.00 50.26 121 GLN C C 1
ATOM 3423 O O . GLN C 1 108 ? 13.499 -4.615 35.253 1.00 43.58 121 GLN C O 1
ATOM 3429 N N . ALA C 1 109 ? 12.338 -3.675 36.956 1.00 56.19 122 ALA C N 1
ATOM 3430 C CA . ALA C 1 109 ? 13.192 -2.493 37.011 1.00 58.76 122 ALA C CA 1
ATOM 3431 C C . ALA C 1 109 ? 14.488 -2.853 37.737 1.00 65.19 122 ALA C C 1
ATOM 3432 O O . ALA C 1 109 ? 14.646 -3.982 38.228 1.00 58.58 122 ALA C O 1
ATOM 3434 N N . SER C 1 110 ? 15.420 -1.908 37.795 1.00 69.91 123 SER C N 1
ATOM 3435 C CA . SER C 1 110 ? 16.603 -2.093 38.625 1.00 70.86 123 SER C CA 1
ATOM 3436 C C . SER C 1 110 ? 16.161 -2.483 40.034 1.00 66.91 123 SER C C 1
ATOM 3437 O O . SER C 1 110 ? 15.162 -1.979 40.556 1.00 64.63 123 SER C O 1
ATOM 3440 N N . PRO C 1 111 ? 16.898 -3.402 40.662 1.00 63.61 124 PRO C N 1
ATOM 3441 C CA . PRO C 1 111 ? 16.582 -3.866 42.018 1.00 66.05 124 PRO C CA 1
ATOM 3442 C C . PRO C 1 111 ? 16.604 -2.762 43.097 1.00 69.21 124 PRO C C 1
ATOM 3443 O O . PRO C 1 111 ? 15.774 -2.773 44.010 1.00 71.16 124 PRO C O 1
ATOM 3447 N N . ASN C 1 112 ? 17.525 -1.805 42.981 1.00 71.02 125 ASN C N 1
ATOM 3448 C CA . ASN C 1 112 ? 17.630 -0.713 43.960 1.00 81.64 125 ASN C CA 1
ATOM 3449 C C . ASN C 1 112 ? 17.026 0.626 43.491 1.00 80.29 125 ASN C C 1
ATOM 3450 O O . ASN C 1 112 ? 17.630 1.689 43.643 1.00 84.75 125 ASN C O 1
ATOM 3455 N N . ILE C 1 113 ? 15.825 0.565 42.926 1.00 76.45 126 ILE C N 1
ATOM 3456 C CA . ILE C 1 113 ? 15.185 1.740 42.343 1.00 64.32 126 ILE C CA 1
ATOM 3457 C C . ILE C 1 113 ? 14.264 2.309 43.402 1.00 52.91 126 ILE C C 1
ATOM 3458 O O . ILE C 1 113 ? 13.592 1.573 44.098 1.00 45.97 126 ILE C O 1
ATOM 3463 N N . VAL C 1 114 ? 14.242 3.625 43.529 1.00 54.87 127 VAL C N 1
ATOM 3464 C CA . VAL C 1 114 ? 13.328 4.264 44.468 1.00 53.37 127 VAL C CA 1
ATOM 3465 C C . VAL C 1 114 ? 11.959 4.545 43.829 1.00 51.31 127 VAL C C 1
ATOM 3466 O O . VAL C 1 114 ? 11.826 5.424 42.978 1.00 46.73 127 VAL C O 1
ATOM 3470 N N . ILE C 1 115 ? 10.947 3.794 44.238 1.00 50.05 128 ILE C N 1
ATOM 3471 C CA . ILE C 1 115 ? 9.606 3.971 43.684 1.00 54.48 128 ILE C CA 1
ATOM 3472 C C . ILE C 1 115 ? 8.740 4.895 44.527 1.00 57.74 128 ILE C C 1
ATOM 3473 O O . ILE C 1 115 ? 8.543 4.651 45.716 1.00 55.25 128 ILE C O 1
ATOM 3478 N N . ALA C 1 116 ? 8.202 5.941 43.911 1.00 57.42 129 ALA C N 1
ATOM 3479 C CA . ALA C 1 116 ? 7.238 6.783 44.610 1.00 56.16 129 ALA C CA 1
ATOM 3480 C C . ALA C 1 116 ? 5.806 6.568 44.097 1.00 53.84 129 ALA C C 1
ATOM 3481 O O . ALA C 1 116 ? 5.592 6.228 42.932 1.00 54.89 129 ALA C O 1
ATOM 3483 N N . LEU C 1 117 ? 4.830 6.763 44.976 1.00 49.79 130 LEU C N 1
ATOM 3484 C CA . LEU C 1 117 ? 3.423 6.628 44.612 1.00 51.61 130 LEU C CA 1
ATOM 3485 C C . LEU C 1 117 ? 2.699 7.949 44.841 1.00 58.33 130 LEU C C 1
ATOM 3486 O O . LEU C 1 117 ? 2.655 8.468 45.964 1.00 58.61 130 LEU C O 1
ATOM 3491 N N . SER C 1 118 ? 2.121 8.492 43.781 1.00 54.63 131 SER C N 1
ATOM 3492 C CA . SER C 1 118 ? 1.413 9.754 43.904 1.00 53.97 131 SER C CA 1
ATOM 3493 C C . SER C 1 118 ? -0.096 9.613 43.721 1.00 60.40 131 SER C C 1
ATOM 3494 O O . SER C 1 118 ? -0.575 9.135 42.681 1.00 61.74 131 SER C O 1
ATOM 3497 N N . GLY C 1 119 ? -0.838 10.021 44.750 1.00 60.78 132 GLY C N 1
ATOM 3498 C CA . GLY C 1 119 ? -2.276 10.204 44.627 1.00 59.51 132 GLY C CA 1
ATOM 3499 C C . GLY C 1 119 ? -2.611 11.621 44.192 1.00 60.01 132 GLY C C 1
ATOM 3500 O O . GLY C 1 119 ? -2.889 12.500 45.026 1.00 57.76 132 GLY C O 1
ATOM 3501 N N . ASN C 1 120 ? -2.589 11.822 42.874 1.00 61.37 133 ASN C N 1
ATOM 3502 C CA . ASN C 1 120 ? -2.758 13.132 42.246 1.00 61.37 133 ASN C CA 1
ATOM 3503 C C . ASN C 1 120 ? -4.216 13.536 42.172 1.00 64.69 133 ASN C C 1
ATOM 3504 O O . ASN C 1 120 ? -5.118 12.696 42.363 1.00 53.62 133 ASN C O 1
ATOM 3509 N N . LYS C 1 121 ? -4.417 14.826 41.879 1.00 66.79 134 LYS C N 1
ATOM 3510 C CA . LYS C 1 121 ? -5.724 15.480 41.861 1.00 64.69 134 LYS C CA 1
ATOM 3511 C C . LYS C 1 121 ? -6.409 15.516 43.226 1.00 67.83 134 LYS C C 1
ATOM 3512 O O . LYS C 1 121 ? -7.639 15.441 43.310 1.00 64.97 134 LYS C O 1
ATOM 3518 N N . ALA C 1 122 ? -5.610 15.656 44.287 1.00 71.42 135 ALA C N 1
ATOM 3519 C CA . ALA C 1 122 ? -6.118 15.646 45.662 1.00 74.95 135 ALA C CA 1
ATOM 3520 C C . ALA C 1 122 ? -7.086 16.798 45.915 1.00 75.09 135 ALA C C 1
ATOM 3521 O O . ALA C 1 122 ? -8.004 16.685 46.727 1.00 75.20 135 ALA C O 1
ATOM 3523 N N . ASP C 1 123 ? -6.871 17.905 45.216 1.00 77.11 136 ASP C N 1
ATOM 3524 C CA . ASP C 1 123 ? -7.759 19.045 45.323 1.00 79.88 136 ASP C CA 1
ATOM 3525 C C . ASP C 1 123 ? -9.227 18.628 45.193 1.00 81.69 136 ASP C C 1
ATOM 3526 O O . ASP C 1 123 ? -10.079 19.100 45.942 1.00 84.93 136 ASP C O 1
ATOM 3531 N N . LEU C 1 124 ? -9.520 17.734 44.255 1.00 83.70 137 LEU C N 1
ATOM 3532 C CA . LEU C 1 124 ? -10.897 17.320 44.013 1.00 81.79 137 LEU C CA 1
ATOM 3533 C C . LEU C 1 124 ? -11.343 16.381 45.112 1.00 85.32 137 LEU C C 1
ATOM 3534 O O . LEU C 1 124 ? -11.704 15.231 44.848 1.00 85.01 137 LEU C O 1
ATOM 3539 N N . ALA C 1 125 ? -11.317 16.878 46.345 1.00 87.81 138 ALA C N 1
ATOM 3540 C CA . ALA C 1 125 ? -11.645 16.072 47.520 1.00 92.75 138 ALA C CA 1
ATOM 3541 C C . ALA C 1 125 ? -13.084 15.561 47.489 1.00 95.88 138 ALA C C 1
ATOM 3542 O O . ALA C 1 125 ? -13.459 14.684 48.268 1.00 94.34 138 ALA C O 1
ATOM 3544 N N . ASN C 1 126 ? -13.883 16.113 46.582 1.00 101.76 139 ASN C N 1
ATOM 3545 C CA . ASN C 1 126 ? -15.301 15.785 46.491 1.00 105.41 139 ASN C CA 1
ATOM 3546 C C . ASN C 1 126 ? -15.539 14.617 45.535 1.00 106.61 139 ASN C C 1
ATOM 3547 O O . ASN C 1 126 ? -16.493 13.854 45.701 1.00 108.14 139 ASN C O 1
ATOM 3552 N N . LYS C 1 127 ? -14.673 14.478 44.536 1.00 104.23 140 LYS C N 1
ATOM 3553 C CA . LYS C 1 127 ? -14.763 13.353 43.611 1.00 101.12 140 LYS C CA 1
ATOM 3554 C C . LYS C 1 127 ? -13.914 12.182 44.102 1.00 96.36 140 LYS C C 1
ATOM 3555 O O . LYS C 1 127 ? -13.798 11.150 43.428 1.00 94.76 140 LYS C O 1
ATOM 3561 N N . ARG C 1 128 ? -13.340 12.350 45.291 1.00 91.82 141 ARG C N 1
ATOM 3562 C CA . ARG C 1 128 ? -12.419 11.375 45.873 1.00 88.41 141 ARG C CA 1
ATOM 3563 C C . ARG C 1 128 ? -13.006 9.965 45.844 1.00 86.81 141 ARG C C 1
ATOM 3564 O O . ARG C 1 128 ? -14.216 9.791 45.945 1.00 85.32 141 ARG C O 1
ATOM 3572 N N . ALA C 1 129 ? -12.146 8.962 45.693 1.00 84.94 142 ALA C N 1
ATOM 3573 C CA . ALA C 1 129 ? -12.585 7.564 45.649 1.00 82.72 142 ALA C CA 1
ATOM 3574 C C . ALA C 1 129 ? -11.519 6.640 46.243 1.00 84.51 142 ALA C C 1
ATOM 3575 O O . ALA C 1 129 ? -11.742 5.435 46.390 1.00 79.26 142 ALA C O 1
ATOM 3577 N N . VAL C 1 130 ? -10.364 7.215 46.578 1.00 85.17 143 VAL C N 1
ATOM 3578 C CA . VAL C 1 130 ? -9.251 6.450 47.137 1.00 82.72 143 VAL C CA 1
ATOM 3579 C C . VAL C 1 130 ? -8.995 6.847 48.592 1.00 79.67 143 VAL C C 1
ATOM 3580 O O . VAL C 1 130 ? -8.891 8.034 48.927 1.00 61.19 143 VAL C O 1
ATOM 3584 N N . ASP C 1 131 ? -8.899 5.844 49.458 1.00 81.35 144 ASP C N 1
ATOM 3585 C CA . ASP C 1 131 ? -8.660 6.095 50.866 1.00 87.47 144 ASP C CA 1
ATOM 3586 C C . ASP C 1 131 ? -7.173 6.346 51.106 1.00 87.64 144 ASP C C 1
ATOM 3587 O O . ASP C 1 131 ? -6.338 5.484 50.818 1.00 90.05 144 ASP C O 1
ATOM 3592 N N . PHE C 1 132 ? -6.853 7.531 51.625 1.00 86.20 145 PHE C N 1
ATOM 3593 C CA . PHE C 1 132 ? -5.471 7.893 51.931 1.00 87.39 145 PHE C CA 1
ATOM 3594 C C . PHE C 1 132 ? -4.745 6.772 52.683 1.00 85.54 145 PHE C C 1
ATOM 3595 O O . PHE C 1 132 ? -3.737 6.244 52.207 1.00 74.55 145 PHE C O 1
ATOM 3603 N N . GLN C 1 133 ? -5.265 6.422 53.858 1.00 90.68 146 GLN C N 1
ATOM 3604 C CA . GLN C 1 133 ? -4.630 5.432 54.726 1.00 101.81 146 GLN C CA 1
ATOM 3605 C C . GLN C 1 133 ? -4.451 4.063 54.063 1.00 101.61 146 GLN C C 1
ATOM 3606 O O . GLN C 1 133 ? -3.408 3.419 54.224 1.00 100.97 146 GLN C O 1
ATOM 3612 N N . GLU C 1 134 ? -5.466 3.624 53.323 1.00 98.62 147 GLU C N 1
ATOM 3613 C CA . GLU C 1 134 ? -5.316 2.459 52.464 1.00 98.00 147 GLU C CA 1
ATOM 3614 C C . GLU C 1 134 ? -4.088 2.600 51.572 1.00 95.98 147 GLU C C 1
ATOM 3615 O O . GLU C 1 134 ? -3.235 1.714 51.527 1.00 94.57 147 GLU C O 1
ATOM 3621 N N . ALA C 1 135 ? -4.009 3.717 50.857 1.00 93.03 148 ALA C N 1
ATOM 3622 C CA . ALA C 1 135 ? -2.884 3.969 49.969 1.00 90.91 148 ALA C CA 1
ATOM 3623 C C . ALA C 1 135 ? -1.594 4.075 50.767 1.00 87.14 148 ALA C C 1
ATOM 3624 O O . ALA C 1 135 ? -0.536 3.628 50.314 1.00 84.11 148 ALA C O 1
ATOM 3626 N N . GLN C 1 136 ? -1.692 4.666 51.956 1.00 85.17 149 GLN C N 1
ATOM 3627 C CA . GLN C 1 136 ? -0.530 4.844 52.818 1.00 86.97 149 GLN C CA 1
ATOM 3628 C C . GLN C 1 136 ? -0.021 3.506 53.332 1.00 83.49 149 GLN C C 1
ATOM 3629 O O . GLN C 1 136 ? 1.177 3.231 53.289 1.00 78.91 149 GLN C O 1
ATOM 3635 N N . SER C 1 137 ? -0.936 2.677 53.817 1.00 81.51 150 SER C N 1
ATOM 3636 C CA . SER C 1 137 ? -0.573 1.336 54.263 1.00 85.38 150 SER C CA 1
ATOM 3637 C C . SER C 1 137 ? 0.014 0.503 53.114 1.00 81.86 150 SER C C 1
ATOM 3638 O O . SER C 1 137 ? 1.091 -0.093 53.258 1.00 76.80 150 SER C O 1
ATOM 3641 N N . TYR C 1 138 ? -0.694 0.469 51.981 1.00 76.17 151 TYR C N 1
ATOM 3642 C CA . TYR C 1 138 ? -0.165 -0.142 50.764 1.00 69.42 151 TYR C CA 1
ATOM 3643 C C . TYR C 1 138 ? 1.272 0.291 50.451 1.00 69.58 151 TYR C C 1
ATOM 3644 O O . TYR C 1 138 ? 2.126 -0.554 50.153 1.00 74.24 151 TYR C O 1
ATOM 3653 N N . ALA C 1 139 ? 1.531 1.597 50.501 1.00 62.84 152 ALA C N 1
ATOM 3654 C CA . ALA C 1 139 ? 2.882 2.124 50.285 1.00 69.36 152 ALA C CA 1
ATOM 3655 C C . ALA C 1 139 ? 3.896 1.526 51.263 1.00 72.13 152 ALA C C 1
ATOM 3656 O O . ALA C 1 139 ? 4.982 1.096 50.862 1.00 73.16 152 ALA C O 1
ATOM 3658 N N . ASP C 1 140 ? 3.532 1.524 52.547 1.00 78.50 153 ASP C N 1
ATOM 3659 C CA . ASP C 1 140 ? 4.414 1.077 53.627 1.00 76.59 153 ASP C CA 1
ATOM 3660 C C . ASP C 1 140 ? 4.746 -0.382 53.430 1.00 72.86 153 ASP C C 1
ATOM 3661 O O . ASP C 1 140 ? 5.913 -0.784 53.481 1.00 64.03 153 ASP C O 1
ATOM 3666 N N . ASP C 1 141 ? 3.704 -1.173 53.197 1.00 74.51 154 ASP C N 1
ATOM 3667 C CA . ASP C 1 141 ? 3.870 -2.610 53.035 1.00 80.98 154 ASP C CA 1
ATOM 3668 C C . ASP C 1 141 ? 4.735 -2.940 51.819 1.00 80.79 154 ASP C C 1
ATOM 3669 O O . ASP C 1 141 ? 5.184 -4.071 51.666 1.00 83.66 154 ASP C O 1
ATOM 3674 N N . ASN C 1 142 ? 4.968 -1.948 50.962 1.00 78.83 155 ASN C N 1
ATOM 3675 C CA . ASN C 1 142 ? 5.658 -2.161 49.694 1.00 72.39 155 ASN C CA 1
ATOM 3676 C C . ASN C 1 142 ? 6.921 -1.331 49.569 1.00 74.79 155 ASN C C 1
ATOM 3677 O O . ASN C 1 142 ? 7.572 -1.326 48.521 1.00 75.87 155 ASN C O 1
ATOM 3682 N N . SER C 1 143 ? 7.271 -0.636 50.644 1.00 74.43 156 SER C N 1
ATOM 3683 C CA . SER C 1 143 ? 8.481 0.179 50.657 1.00 82.67 156 SER C CA 1
ATOM 3684 C C . SER C 1 143 ? 8.367 1.339 49.672 1.00 80.33 156 SER C C 1
ATOM 3685 O O . SER C 1 143 ? 9.361 1.755 49.071 1.00 78.32 156 SER C O 1
ATOM 3688 N N . LEU C 1 144 ? 7.154 1.856 49.502 1.00 76.65 157 LEU C N 1
ATOM 3689 C CA . LEU C 1 144 ? 6.938 2.940 48.557 1.00 80.01 157 LEU C CA 1
ATOM 3690 C C . LEU C 1 144 ? 7.118 4.273 49.273 1.00 82.46 157 LEU C C 1
ATOM 3691 O O . LEU C 1 144 ? 7.376 4.309 50.475 1.00 87.81 157 LEU C O 1
ATOM 3696 N N . LEU C 1 145 ? 6.980 5.366 48.534 1.00 85.93 158 LEU C N 1
ATOM 3697 C CA . LEU C 1 145 ? 7.064 6.696 49.120 1.00 84.72 158 LEU C CA 1
ATOM 3698 C C . LEU C 1 145 ? 5.808 7.491 48.781 1.00 81.24 158 LEU C C 1
ATOM 3699 O O . LEU C 1 145 ? 5.846 8.469 48.044 1.00 90.51 158 LEU C O 1
ATOM 3704 N N . PHE C 1 146 ? 4.689 7.052 49.335 1.00 79.82 159 PHE C N 1
ATOM 3705 C CA . PHE C 1 146 ? 3.388 7.620 49.027 1.00 79.02 159 PHE C CA 1
ATOM 3706 C C . PHE C 1 146 ? 3.246 9.046 49.499 1.00 79.93 159 PHE C C 1
ATOM 3707 O O . PHE C 1 146 ? 3.907 9.467 50.448 1.00 76.95 159 PHE C O 1
ATOM 3715 N N . MET C 1 147 ? 2.351 9.774 48.836 1.00 80.91 160 MET C N 1
ATOM 3716 C CA . MET C 1 147 ? 2.197 11.208 49.045 1.00 80.67 160 MET C CA 1
ATOM 3717 C C . MET C 1 147 ? 1.161 11.721 48.053 1.00 80.39 160 MET C C 1
ATOM 3718 O O . MET C 1 147 ? 1.409 11.738 46.849 1.00 80.90 160 MET C O 1
ATOM 3723 N N . GLU C 1 148 ? 0.000 12.129 48.556 1.00 79.02 161 GLU C N 1
ATOM 3724 C CA . GLU C 1 148 ? -1.026 12.723 47.707 1.00 79.38 161 GLU C CA 1
ATOM 3725 C C . GLU C 1 148 ? -0.557 14.087 47.206 1.00 77.09 161 GLU C C 1
ATOM 3726 O O . GLU C 1 148 ? 0.227 14.757 47.874 1.00 76.27 161 GLU C O 1
ATOM 3732 N N . THR C 1 149 ? -1.019 14.484 46.023 1.00 73.98 162 THR C N 1
ATOM 3733 C CA . THR C 1 149 ? -0.501 15.683 45.356 1.00 67.29 162 THR C CA 1
ATOM 3734 C C . THR C 1 149 ? -1.585 16.392 44.551 1.00 65.16 162 THR C C 1
ATOM 3735 O O . THR C 1 149 ? -2.693 15.884 44.375 1.00 53.39 162 THR C O 1
ATOM 3739 N N . SER C 1 150 ? -1.249 17.566 44.042 1.00 64.93 163 SER C N 1
ATOM 3740 C CA . SER C 1 150 ? -2.156 18.280 43.164 1.00 63.08 163 SER C CA 1
ATOM 3741 C C . SER C 1 150 ? -1.324 19.186 42.292 1.00 60.06 163 SER C C 1
ATOM 3742 O O . SER C 1 150 ? -0.788 20.187 42.761 1.00 61.46 163 SER C O 1
ATOM 3745 N N . ALA C 1 151 ? -1.201 18.802 41.027 1.00 59.05 164 ALA C N 1
ATOM 3746 C CA . ALA C 1 151 ? -0.452 19.573 40.052 1.00 61.83 164 ALA C CA 1
ATOM 3747 C C . ALA C 1 151 ? -1.163 20.914 39.863 1.00 66.30 164 ALA C C 1
ATOM 3748 O O . ALA C 1 151 ? -0.542 21.916 39.472 1.00 56.52 164 ALA C O 1
ATOM 3750 N N . LYS C 1 152 ? -2.466 20.917 40.150 1.00 64.91 165 LYS C N 1
ATOM 3751 C CA . LYS C 1 152 ? -3.294 22.114 40.025 1.00 66.11 165 LYS C CA 1
ATOM 3752 C C . LYS C 1 152 ? -2.929 23.163 41.086 1.00 66.98 165 LYS C C 1
ATOM 3753 O O . LYS C 1 152 ? -2.597 24.294 40.756 1.00 69.25 165 LYS C O 1
ATOM 3759 N N . THR C 1 153 ? -2.974 22.777 42.358 1.00 69.24 166 THR C N 1
ATOM 3760 C CA . THR C 1 153 ? -2.615 23.677 43.458 1.00 67.81 166 THR C CA 1
ATOM 3761 C C . THR C 1 153 ? -1.129 23.652 43.816 1.00 66.02 166 THR C C 1
ATOM 3762 O O . THR C 1 153 ? -0.683 24.424 44.659 1.00 62.18 166 THR C O 1
ATOM 3766 N N . SER C 1 154 ? -0.367 22.769 43.176 1.00 66.77 167 SER C N 1
ATOM 3767 C CA . SER C 1 154 ? 1.058 22.611 43.477 1.00 61.65 167 SER C CA 1
ATOM 3768 C C . SER C 1 154 ? 1.294 21.887 44.796 1.00 61.48 167 SER C C 1
ATOM 3769 O O . SER C 1 154 ? 2.429 21.805 45.268 1.00 58.15 167 SER C O 1
ATOM 3772 N N . MET C 1 155 ? 0.230 21.353 45.390 1.00 60.62 168 MET C N 1
ATOM 3773 C CA . MET C 1 155 ? 0.354 20.680 46.683 1.00 60.34 168 MET C CA 1
ATOM 3774 C C . MET C 1 155 ? 1.207 19.398 46.625 1.00 64.75 168 MET C C 1
ATOM 3775 O O . MET C 1 155 ? 0.989 18.500 45.792 1.00 58.11 168 MET C O 1
ATOM 3780 N N . ASN C 1 156 ? 2.182 19.335 47.528 1.00 67.84 169 ASN C N 1
ATOM 3781 C CA . ASN C 1 156 ? 3.090 18.196 47.643 1.00 69.49 169 ASN C CA 1
ATOM 3782 C C . ASN C 1 156 ? 3.871 17.867 46.398 1.00 68.24 169 ASN C C 1
ATOM 3783 O O . ASN C 1 156 ? 4.586 16.867 46.361 1.00 73.06 169 ASN C O 1
ATOM 3788 N N . VAL C 1 157 ? 3.742 18.708 45.386 1.00 63.52 170 VAL C N 1
ATOM 3789 C CA . VAL C 1 157 ? 4.394 18.439 44.131 1.00 58.15 170 VAL C CA 1
ATOM 3790 C C . VAL C 1 157 ? 5.903 18.471 44.305 1.00 62.27 170 VAL C C 1
ATOM 3791 O O . VAL C 1 157 ? 6.602 17.560 43.853 1.00 62.20 170 VAL C O 1
ATOM 3795 N N . ASN C 1 158 ? 6.408 19.518 44.953 1.00 62.78 171 ASN C N 1
ATOM 3796 C CA . ASN C 1 158 ? 7.849 19.668 45.122 1.00 66.97 171 ASN C CA 1
ATOM 3797 C C . ASN C 1 158 ? 8.385 18.658 46.111 1.00 66.16 171 ASN C C 1
ATOM 3798 O O . ASN C 1 158 ? 9.457 18.096 45.917 1.00 64.68 171 ASN C O 1
ATOM 3803 N N . GLU C 1 159 ? 7.641 18.432 47.184 1.00 66.44 172 GLU C N 1
ATOM 3804 C CA . GLU C 1 159 ? 8.145 17.569 48.239 1.00 72.97 172 GLU C CA 1
ATOM 3805 C C . GLU C 1 159 ? 8.320 16.118 47.782 1.00 72.89 172 GLU C C 1
ATOM 3806 O O . GLU C 1 159 ? 9.227 15.425 48.247 1.00 67.69 172 GLU C O 1
ATOM 3812 N N . ILE C 1 160 ? 7.471 15.654 46.868 1.00 70.35 173 ILE C N 1
ATOM 3813 C CA . ILE C 1 160 ? 7.559 14.262 46.472 1.00 68.22 173 ILE C CA 1
ATOM 3814 C C . ILE C 1 160 ? 8.813 14.053 45.623 1.00 66.01 173 ILE C C 1
ATOM 3815 O O . ILE C 1 160 ? 9.585 13.119 45.869 1.00 57.03 173 ILE C O 1
ATOM 3820 N N . PHE C 1 161 ? 9.047 14.936 44.654 1.00 62.13 174 PHE C N 1
ATOM 3821 C CA . PHE C 1 161 ? 10.302 14.869 43.911 1.00 61.78 174 PHE C CA 1
ATOM 3822 C C . PHE C 1 161 ? 11.476 14.921 44.886 1.00 64.28 174 PHE C C 1
ATOM 3823 O O . PHE C 1 161 ? 12.355 14.058 44.873 1.00 58.11 174 PHE C O 1
ATOM 3831 N N . MET C 1 162 ? 11.474 15.941 45.736 1.00 68.17 175 MET C N 1
ATOM 3832 C CA . MET C 1 162 ? 12.508 16.102 46.741 1.00 71.73 175 MET C CA 1
ATOM 3833 C C . MET C 1 162 ? 12.670 14.881 47.638 1.00 69.68 175 MET C C 1
ATOM 3834 O O . MET C 1 162 ? 13.802 14.465 47.936 1.00 62.88 175 MET C O 1
ATOM 3839 N N . ALA C 1 163 ? 11.547 14.303 48.060 1.00 59.78 176 ALA C N 1
ATOM 3840 C CA . ALA C 1 163 ? 11.585 13.092 48.868 1.00 52.66 176 ALA C CA 1
ATOM 3841 C C . ALA C 1 163 ? 12.425 12.016 48.180 1.00 56.55 176 ALA C C 1
ATOM 3842 O O . ALA C 1 163 ? 13.167 11.285 48.830 1.00 65.63 176 ALA C O 1
ATOM 3844 N N . ILE C 1 164 ? 12.315 11.928 46.861 1.00 58.69 177 ILE C N 1
ATOM 3845 C CA . ILE C 1 164 ? 13.034 10.908 46.108 1.00 62.87 177 ILE C CA 1
ATOM 3846 C C . ILE C 1 164 ? 14.520 11.238 46.075 1.00 65.03 177 ILE C C 1
ATOM 3847 O O . ILE C 1 164 ? 15.371 10.374 46.298 1.00 62.56 177 ILE C O 1
ATOM 3852 N N . ALA C 1 165 ? 14.827 12.498 45.798 1.00 71.33 178 ALA C N 1
ATOM 3853 C CA . ALA C 1 165 ? 16.210 12.931 45.697 1.00 74.26 178 ALA C CA 1
ATOM 3854 C C . ALA C 1 165 ? 16.989 12.520 46.949 1.00 79.12 178 ALA C C 1
ATOM 3855 O O . ALA C 1 165 ? 18.160 12.120 46.873 1.00 71.74 178 ALA C O 1
ATOM 3857 N N . LYS C 1 166 ? 16.331 12.611 48.100 1.00 80.44 179 LYS C N 1
ATOM 3858 C CA . LYS C 1 166 ? 17.010 12.400 49.367 1.00 82.02 179 LYS C CA 1
ATOM 3859 C C . LYS C 1 166 ? 17.021 10.914 49.700 1.00 82.28 179 LYS C C 1
ATOM 3860 O O . LYS C 1 166 ? 17.829 10.450 50.504 1.00 83.23 179 LYS C O 1
ATOM 3866 N N . LYS C 1 167 ? 16.136 10.160 49.062 1.00 80.78 180 LYS C N 1
ATOM 3867 C CA . LYS C 1 167 ? 16.098 8.721 49.280 1.00 82.49 180 LYS C CA 1
ATOM 3868 C C . LYS C 1 167 ? 17.095 7.997 48.374 1.00 83.85 180 LYS C C 1
ATOM 3869 O O . LYS C 1 167 ? 17.203 6.772 48.409 1.00 83.11 180 LYS C O 1
ATOM 3875 N N . LEU C 1 168 ? 17.829 8.766 47.576 1.00 89.59 181 LEU C N 1
ATOM 3876 C CA . LEU C 1 168 ? 18.804 8.217 46.635 1.00 98.04 181 LEU C CA 1
ATOM 3877 C C . LEU C 1 168 ? 20.207 8.172 47.229 1.00 104.03 181 LEU C C 1
ATOM 3878 O O . LEU C 1 168 ? 20.701 9.170 47.760 1.00 104.14 181 LEU C O 1
ATOM 3883 N N . PRO C 1 169 ? 20.868 7.007 47.147 1.00 110.35 182 PRO C N 1
ATOM 3884 C CA . PRO C 1 169 ? 22.225 6.824 47.676 1.00 114.12 182 PRO C CA 1
ATOM 3885 C C . PRO C 1 169 ? 23.291 7.345 46.711 1.00 116.69 182 PRO C C 1
ATOM 3886 O O . PRO C 1 169 ? 23.677 8.513 46.773 1.00 120.49 182 PRO C O 1
ATOM 3890 N N . LYS C 1 170 ? 23.759 6.470 45.825 1.00 119.04 183 LYS C N 1
ATOM 3891 C CA . LYS C 1 170 ? 24.715 6.837 44.780 1.00 120.67 183 LYS C CA 1
ATOM 3892 C C . LYS C 1 170 ? 25.977 7.477 45.369 1.00 120.77 183 LYS C C 1
ATOM 3893 O O . LYS C 1 170 ? 26.582 6.931 46.293 1.00 122.43 183 LYS C O 1
ATOM 3899 N N . ASN C 1 171 ? 26.365 8.633 44.829 1.00 119.38 184 ASN C N 1
ATOM 3900 C CA . ASN C 1 171 ? 27.541 9.362 45.304 1.00 116.11 184 ASN C CA 1
ATOM 3901 C C . ASN C 1 171 ? 27.194 10.821 45.614 1.00 115.86 184 ASN C C 1
ATOM 3902 O O . ASN C 1 171 ? 26.179 11.114 46.253 1.00 114.80 184 ASN C O 1
ATOM 3907 N N . LYS D 1 9 ? 10.639 20.377 -0.559 1.00 74.78 22 LYS D N 1
ATOM 3908 C CA . LYS D 1 9 ? 10.772 19.076 0.163 1.00 80.28 22 LYS D CA 1
ATOM 3909 C C . LYS D 1 9 ? 11.175 17.938 -0.775 1.00 74.57 22 LYS D C 1
ATOM 3910 O O . LYS D 1 9 ? 10.506 17.661 -1.775 1.00 77.17 22 LYS D O 1
ATOM 3916 N N . LEU D 1 10 ? 12.272 17.274 -0.431 1.00 69.04 23 LEU D N 1
ATOM 3917 C CA . LEU D 1 10 ? 12.852 16.227 -1.269 1.00 59.78 23 LEU D CA 1
ATOM 3918 C C . LEU D 1 10 ? 13.210 15.033 -0.405 1.00 60.65 23 LEU D C 1
ATOM 3919 O O . LEU D 1 10 ? 13.782 15.177 0.679 1.00 68.96 23 LEU D O 1
ATOM 3924 N N . VAL D 1 11 ? 12.885 13.851 -0.892 1.00 53.26 24 VAL D N 1
ATOM 3925 C CA . VAL D 1 11 ? 13.091 12.654 -0.120 1.00 56.00 24 VAL D CA 1
ATOM 3926 C C . VAL D 1 11 ? 13.965 11.681 -0.892 1.00 56.46 24 VAL D C 1
ATOM 3927 O O . VAL D 1 11 ? 13.687 11.383 -2.043 1.00 58.47 24 VAL D O 1
ATOM 3931 N N . LEU D 1 12 ? 15.023 11.185 -0.262 1.00 57.98 25 LEU D N 1
ATOM 3932 C CA . LEU D 1 12 ? 15.856 10.176 -0.891 1.00 53.05 25 LEU D CA 1
ATOM 3933 C C . LEU D 1 12 ? 15.427 8.785 -0.450 1.00 54.54 25 LEU D C 1
ATOM 3934 O O . LEU D 1 12 ? 15.185 8.538 0.732 1.00 56.10 25 LEU D O 1
ATOM 3939 N N . LEU D 1 13 ? 15.342 7.874 -1.408 1.00 49.59 26 LEU D N 1
ATOM 3940 C CA . LEU D 1 13 ? 14.928 6.514 -1.120 1.00 58.01 26 LEU D CA 1
ATOM 3941 C C . LEU D 1 13 ? 15.891 5.604 -1.845 1.00 55.93 26 LEU D C 1
ATOM 3942 O O . LEU D 1 13 ? 16.504 6.014 -2.830 1.00 54.95 26 LEU D O 1
ATOM 3947 N N . GLY D 1 14 ? 16.034 4.375 -1.364 1.00 56.46 27 GLY D N 1
ATOM 3948 C CA . GLY D 1 14 ? 16.918 3.433 -2.032 1.00 57.73 27 GLY D CA 1
ATOM 3949 C C . GLY D 1 14 ? 17.523 2.459 -1.064 1.00 62.29 27 GLY D C 1
ATOM 3950 O O . GLY D 1 14 ? 17.536 2.696 0.147 1.00 61.48 27 GLY D O 1
ATOM 3951 N N . GLU D 1 15 ? 18.029 1.355 -1.593 1.00 69.14 28 GLU D N 1
ATOM 3952 C CA . GLU D 1 15 ? 18.590 0.304 -0.757 1.00 70.97 28 GLU D CA 1
ATOM 3953 C C . GLU D 1 15 ? 19.684 0.842 0.155 1.00 72.36 28 GLU D C 1
ATOM 3954 O O . GLU D 1 15 ? 20.245 1.91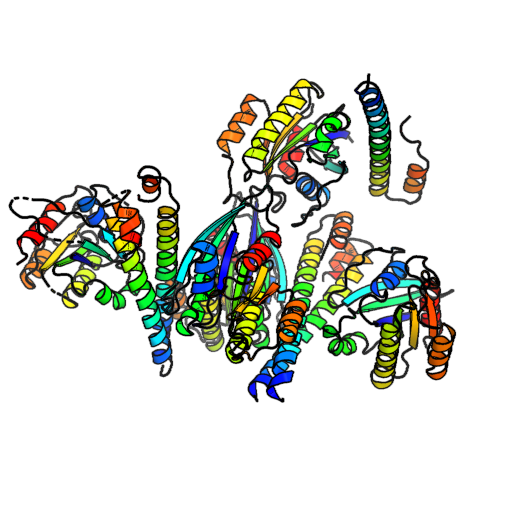6 -0.087 1.00 73.87 28 GLU D O 1
ATOM 3960 N N . SER D 1 16 ? 19.986 0.083 1.204 1.00 67.03 29 SER D N 1
ATOM 3961 C CA . SER D 1 16 ? 20.872 0.547 2.265 1.00 70.12 29 SER D CA 1
ATOM 3962 C C . SER D 1 16 ? 22.310 0.617 1.776 1.00 68.56 29 SER D C 1
ATOM 3963 O O . SER D 1 16 ? 22.767 -0.278 1.052 1.00 59.86 29 SER D O 1
ATOM 3966 N N . ALA D 1 17 ? 23.000 1.685 2.194 1.00 68.86 30 ALA D N 1
ATOM 3967 C CA . ALA D 1 17 ? 24.447 1.863 2.018 1.00 68.69 30 ALA D CA 1
ATOM 3968 C C . ALA D 1 17 ? 24.861 2.242 0.602 1.00 69.58 30 ALA D C 1
ATOM 3969 O O . ALA D 1 17 ? 26.045 2.165 0.257 1.00 67.13 30 ALA D O 1
ATOM 3971 N N . VAL D 1 18 ? 23.881 2.655 -0.204 1.00 69.73 31 VAL D N 1
ATOM 3972 C CA . VAL D 1 18 ? 24.106 2.990 -1.604 1.00 60.78 31 VAL D CA 1
ATOM 3973 C C . VAL D 1 18 ? 24.737 4.351 -1.734 1.00 54.01 31 VAL D C 1
ATOM 3974 O O . VAL D 1 18 ? 25.000 4.814 -2.837 1.00 62.57 31 VAL D O 1
ATOM 3978 N N . GLY D 1 19 ? 24.963 4.998 -0.603 1.00 53.86 32 GLY D N 1
ATOM 3979 C CA . GLY D 1 19 ? 25.652 6.273 -0.613 1.00 55.56 32 GLY D CA 1
ATOM 3980 C C . GLY D 1 19 ? 24.699 7.431 -0.401 1.00 52.71 32 GLY D C 1
ATOM 3981 O O . GLY D 1 19 ? 25.070 8.593 -0.561 1.00 53.91 32 GLY D O 1
ATOM 3982 N N . LYS D 1 20 ? 23.467 7.088 -0.041 1.00 53.95 33 LYS D N 1
ATOM 3983 C CA . LYS D 1 20 ? 22.354 8.021 0.098 1.00 52.74 33 LYS D CA 1
ATOM 3984 C C . LYS D 1 20 ? 22.566 9.109 1.164 1.00 54.33 33 LYS D C 1
ATOM 3985 O O . LYS D 1 20 ? 22.322 10.286 0.903 1.00 58.15 33 LYS D O 1
ATOM 3991 N N . SER D 1 21 ? 23.020 8.734 2.360 1.00 61.97 34 SER D N 1
ATOM 3992 C CA . SER D 1 21 ? 23.266 9.730 3.417 1.00 65.40 34 SER D CA 1
ATOM 3993 C C . SER D 1 21 ? 24.383 10.689 3.029 1.00 64.48 34 SER D C 1
ATOM 3994 O O . SER D 1 21 ? 24.201 11.907 3.017 1.00 65.87 34 SER D O 1
ATOM 3997 N N . SER D 1 22 ? 25.545 10.132 2.725 1.00 64.27 35 SER D N 1
ATOM 3998 C CA . SER D 1 22 ? 26.708 10.942 2.405 1.00 76.00 35 SER D CA 1
ATOM 3999 C C . SER D 1 22 ? 26.400 11.874 1.228 1.00 79.38 35 SER D C 1
ATOM 4000 O O . SER D 1 22 ? 26.901 13.007 1.152 1.00 79.51 35 SER D O 1
ATOM 4003 N N . LEU D 1 23 ? 25.558 11.389 0.324 1.00 76.81 36 LEU D N 1
ATOM 4004 C CA . LEU D 1 23 ? 25.095 12.176 -0.803 1.00 72.34 36 LEU D CA 1
ATOM 4005 C C . LEU D 1 23 ? 24.411 13.442 -0.301 1.00 73.98 36 LEU D C 1
ATOM 4006 O O . LEU D 1 23 ? 24.427 14.481 -0.962 1.00 75.13 36 LEU D O 1
ATOM 4011 N N . VAL D 1 24 ? 23.820 13.359 0.884 1.00 73.03 37 VAL D N 1
ATOM 4012 C CA . VAL D 1 24 ? 23.177 14.519 1.478 1.00 78.07 37 VAL D CA 1
ATOM 4013 C C . VAL D 1 24 ? 24.203 15.417 2.135 1.00 81.51 37 VAL D C 1
ATOM 4014 O O . VAL D 1 24 ? 24.176 16.636 1.972 1.00 80.17 37 VAL D O 1
ATOM 4018 N N . LEU D 1 25 ? 25.103 14.806 2.894 1.00 88.32 38 LEU D N 1
ATOM 4019 C CA . LEU D 1 25 ? 26.163 15.555 3.551 1.00 93.67 38 LEU D CA 1
ATOM 4020 C C . LEU D 1 25 ? 26.949 16.367 2.525 1.00 91.22 38 LEU D C 1
ATOM 4021 O O . LEU D 1 25 ? 27.027 17.602 2.616 1.00 86.87 38 LEU D O 1
ATOM 4026 N N . ARG D 1 26 ? 27.521 15.663 1.550 1.00 86.67 39 ARG D N 1
ATOM 4027 C CA . ARG D 1 26 ? 28.245 16.302 0.458 1.00 88.59 39 ARG D CA 1
ATOM 4028 C C . ARG D 1 26 ? 27.508 17.533 -0.068 1.00 88.73 39 ARG D C 1
ATOM 4029 O O . ARG D 1 26 ? 28.059 18.631 -0.120 1.00 90.10 39 ARG D O 1
ATOM 4037 N N . PHE D 1 27 ? 26.256 17.343 -0.460 1.00 89.40 40 PHE D N 1
ATOM 4038 C CA . PHE D 1 27 ? 25.435 18.447 -0.927 1.00 88.63 40 PHE D CA 1
ATOM 4039 C C . PHE D 1 27 ? 25.230 19.511 0.150 1.00 91.89 40 PHE D C 1
ATOM 4040 O O . PHE D 1 27 ? 25.554 20.678 -0.066 1.00 90.45 40 PHE D O 1
ATOM 4048 N N . VAL D 1 28 ? 24.694 19.109 1.303 1.00 94.55 41 VAL D N 1
ATOM 4049 C CA . VAL D 1 28 ? 24.252 20.063 2.318 1.00 98.50 41 VAL D CA 1
ATOM 4050 C C . VAL D 1 28 ? 25.434 20.782 2.955 1.00 102.13 41 VAL D C 1
ATOM 4051 O O . VAL D 1 28 ? 25.485 22.019 2.993 1.00 102.52 41 VAL D O 1
ATOM 4055 N N . LYS D 1 29 ? 26.385 20.008 3.458 1.00 101.37 42 LYS D N 1
ATOM 4056 C CA . LYS D 1 29 ? 27.529 20.594 4.132 1.00 103.49 42 LYS D CA 1
ATOM 4057 C C . LYS D 1 29 ? 28.704 20.686 3.174 1.00 104.64 42 LYS D C 1
ATOM 4058 O O . LYS D 1 29 ? 29.255 21.764 2.945 1.00 103.75 42 LYS D O 1
ATOM 4064 N N . GLY D 1 30 ? 29.069 19.546 2.603 1.00 105.34 43 GLY D N 1
ATOM 4065 C CA . GLY D 1 30 ? 30.265 19.474 1.787 1.00 103.81 43 GLY D CA 1
ATOM 4066 C C . GLY D 1 30 ? 31.194 18.430 2.363 1.00 102.65 43 GLY D C 1
ATOM 4067 O O . GLY D 1 30 ? 32.241 18.126 1.797 1.00 102.81 43 GLY D O 1
ATOM 4068 N N . GLN D 1 31 ? 30.790 17.872 3.497 1.00 103.11 44 GLN D N 1
ATOM 4069 C CA . GLN D 1 31 ? 31.578 16.865 4.198 1.00 106.51 44 GLN D CA 1
ATOM 4070 C C . GLN D 1 31 ? 31.493 15.493 3.519 1.00 104.59 44 GLN D C 1
ATOM 4071 O O . GLN D 1 31 ? 30.827 15.335 2.497 1.00 103.14 44 GLN D O 1
ATOM 4077 N N . PHE D 1 32 ? 32.177 14.508 4.098 1.00 101.99 45 PHE D N 1
ATOM 4078 C CA . PHE D 1 32 ? 32.075 13.124 3.646 1.00 100.16 45 PHE D CA 1
ATOM 4079 C C . PHE D 1 32 ? 32.534 12.165 4.742 1.00 101.92 45 PHE D C 1
ATOM 4080 O O . PHE D 1 32 ? 33.588 12.356 5.350 1.00 101.42 45 PHE D O 1
ATOM 4088 N N . GLN D 1 36 ? 30.942 6.163 7.392 1.00 103.00 49 GLN D N 1
ATOM 4089 C CA . GLN D 1 36 ? 29.860 6.688 8.216 1.00 103.91 49 GLN D CA 1
ATOM 4090 C C . GLN D 1 36 ? 28.853 5.588 8.553 1.00 104.98 49 GLN D C 1
ATOM 4091 O O . GLN D 1 36 ? 28.797 4.545 7.883 1.00 105.46 49 GLN D O 1
ATOM 4097 N N . GLU D 1 37 ? 28.059 5.836 9.592 1.00 100.29 50 GLU D N 1
ATOM 4098 C CA . GLU D 1 37 ? 27.133 4.838 10.120 1.00 99.12 50 GLU D CA 1
ATOM 4099 C C . GLU D 1 37 ? 25.980 4.601 9.152 1.00 92.30 50 GLU D C 1
ATOM 4100 O O . GLU D 1 37 ? 25.756 5.380 8.234 1.00 92.02 50 GLU D O 1
ATOM 4106 N N . SER D 1 38 ? 25.253 3.514 9.369 1.00 87.42 51 SER D N 1
ATOM 4107 C CA . SER D 1 38 ? 23.982 3.287 8.698 1.00 78.11 51 SER D CA 1
ATOM 4108 C C . SER D 1 38 ? 22.935 4.162 9.369 1.00 74.55 51 SER D C 1
ATOM 4109 O O . SER D 1 38 ? 22.995 4.397 10.570 1.00 78.43 51 SER D O 1
ATOM 4112 N N . THR D 1 39 ? 21.982 4.661 8.596 1.00 69.61 52 THR D N 1
ATOM 4113 C CA . THR D 1 39 ? 21.021 5.597 9.149 1.00 70.10 52 THR D CA 1
ATOM 4114 C C . THR D 1 39 ? 19.888 4.850 9.824 1.00 70.78 52 THR D C 1
ATOM 4115 O O . THR D 1 39 ? 19.328 3.913 9.260 1.00 69.85 52 THR D O 1
ATOM 4119 N N . ILE D 1 40 ? 19.555 5.273 11.037 1.00 71.16 53 ILE D N 1
ATOM 4120 C CA . ILE D 1 40 ? 18.447 4.692 11.778 1.00 69.07 53 ILE D CA 1
ATOM 4121 C C . ILE D 1 40 ? 17.198 5.562 11.630 1.00 63.90 53 ILE D C 1
ATOM 4122 O O . ILE D 1 40 ? 17.138 6.668 12.165 1.00 59.39 53 ILE D O 1
ATOM 4127 N N . GLY D 1 41 ? 16.205 5.059 10.899 1.00 66.86 54 GLY D N 1
ATOM 4128 C CA . GLY D 1 41 ? 14.982 5.815 10.678 1.00 69.52 54 GLY D CA 1
ATOM 4129 C C . GLY D 1 41 ? 15.079 6.758 9.493 1.00 69.80 54 GLY D C 1
ATOM 4130 O O . GLY D 1 41 ? 14.879 6.356 8.348 1.00 72.18 54 GLY D O 1
ATOM 4131 N N . ALA D 1 42 ? 15.395 8.019 9.764 1.00 69.06 55 ALA D N 1
ATOM 4132 C CA . ALA D 1 42 ? 15.561 8.997 8.700 1.00 63.77 55 ALA D CA 1
ATOM 4133 C C . ALA D 1 42 ? 16.164 10.251 9.285 1.00 62.55 55 ALA D C 1
ATOM 4134 O O . ALA D 1 42 ? 15.901 10.575 10.439 1.00 70.41 55 ALA D O 1
ATOM 4136 N N . ALA D 1 43 ? 16.978 10.947 8.492 1.00 64.63 56 ALA D N 1
ATOM 4137 C CA . ALA D 1 43 ? 17.531 12.246 8.880 1.00 63.63 56 ALA D CA 1
ATOM 4138 C C . ALA D 1 43 ? 16.977 13.406 8.036 1.00 67.85 56 ALA D C 1
ATOM 4139 O O . ALA D 1 43 ? 16.376 13.200 6.980 1.00 69.07 56 ALA D O 1
ATOM 4141 N N . PHE D 1 44 ? 17.182 14.629 8.515 1.00 70.50 57 PHE D N 1
ATOM 4142 C CA . PHE D 1 44 ? 16.594 15.813 7.894 1.00 72.06 57 PHE D CA 1
ATOM 4143 C C . PHE D 1 44 ? 17.583 16.967 7.875 1.00 72.61 57 PHE D C 1
ATOM 4144 O O . PHE D 1 44 ? 18.174 17.305 8.897 1.00 68.69 57 PHE D O 1
ATOM 4152 N N . LEU D 1 45 ? 17.750 17.564 6.699 1.00 77.86 58 LEU D N 1
ATOM 4153 C CA . LEU D 1 45 ? 18.619 18.727 6.508 1.00 80.55 58 LEU D CA 1
ATOM 4154 C C . LEU D 1 45 ? 18.021 19.655 5.449 1.00 85.02 58 LEU D C 1
ATOM 4155 O O . LEU D 1 45 ? 17.431 19.196 4.460 1.00 83.36 58 LEU D O 1
ATOM 4160 N N . THR D 1 46 ? 18.164 20.961 5.670 1.00 87.86 59 THR D N 1
ATOM 4161 C CA . THR D 1 46 ? 17.797 21.961 4.672 1.00 88.16 59 THR D CA 1
ATOM 4162 C C . THR D 1 46 ? 19.053 22.674 4.206 1.00 90.88 59 THR D C 1
ATOM 4163 O O . THR D 1 46 ? 20.030 22.797 4.951 1.00 89.92 59 THR D O 1
ATOM 4167 N N . GLN D 1 47 ? 19.017 23.136 2.963 1.00 97.13 60 GLN D N 1
ATOM 4168 C CA . GLN D 1 47 ? 20.167 23.779 2.340 1.00 101.35 60 GLN D CA 1
ATOM 4169 C C . GLN D 1 47 ? 19.717 24.429 1.034 1.00 104.10 60 GLN D C 1
ATOM 4170 O O . GLN D 1 47 ? 19.642 23.763 -0.002 1.00 102.39 60 GLN D O 1
ATOM 4176 N N . THR D 1 48 ? 19.411 25.725 1.092 1.00 106.73 61 THR D N 1
ATOM 4177 C CA . THR D 1 48 ? 18.930 26.450 -0.081 1.00 109.86 61 THR D CA 1
ATOM 4178 C C . THR D 1 48 ? 20.002 27.392 -0.626 1.00 111.59 61 THR D C 1
ATOM 4179 O O . THR D 1 48 ? 20.838 27.905 0.127 1.00 111.16 61 THR D O 1
ATOM 4183 N N . VAL D 1 49 ? 19.974 27.606 -1.940 1.00 113.28 62 VAL D N 1
ATOM 4184 C CA . VAL D 1 49 ? 20.896 28.525 -2.605 1.00 113.40 62 VAL D CA 1
ATOM 4185 C C . VAL D 1 49 ? 20.197 29.262 -3.754 1.00 113.38 62 VAL D C 1
ATOM 4186 O O . VAL D 1 49 ? 19.095 28.882 -4.171 1.00 110.75 62 VAL D O 1
ATOM 4190 N N . CYS D 1 50 ? 20.842 30.317 -4.252 1.00 111.91 63 CYS D N 1
ATOM 4191 C CA . CYS D 1 50 ? 20.265 31.156 -5.297 1.00 109.34 63 CYS D CA 1
ATOM 4192 C C . CYS D 1 50 ? 20.970 30.915 -6.624 1.00 106.64 63 CYS D C 1
ATOM 4193 O O . CYS D 1 50 ? 21.146 29.774 -7.045 1.00 103.73 63 CYS D O 1
ATOM 4196 N N . ASP D 1 53 ? 18.755 34.439 -9.211 1.00 116.83 66 ASP D N 1
ATOM 4197 C CA . ASP D 1 53 ? 17.461 34.866 -9.737 1.00 116.88 66 ASP D CA 1
ATOM 4198 C C . ASP D 1 53 ? 16.301 34.428 -8.840 1.00 115.90 66 ASP D C 1
ATOM 4199 O O . ASP D 1 53 ? 15.588 35.267 -8.279 1.00 114.51 66 ASP D O 1
ATOM 4204 N N . THR D 1 54 ? 16.120 33.116 -8.711 1.00 114.17 67 THR D N 1
ATOM 4205 C CA . THR D 1 54 ? 15.064 32.558 -7.874 1.00 109.64 67 THR D CA 1
ATOM 4206 C C . THR D 1 54 ? 15.665 31.732 -6.743 1.00 108.48 67 THR D C 1
ATOM 4207 O O . THR D 1 54 ? 16.814 31.294 -6.830 1.00 104.59 67 THR D O 1
ATOM 4211 N N . THR D 1 55 ? 14.883 31.524 -5.686 1.00 110.17 68 THR D N 1
ATOM 4212 C CA . THR D 1 55 ? 15.339 30.759 -4.526 1.00 112.91 68 THR D CA 1
ATOM 4213 C C . THR D 1 55 ? 14.164 30.117 -3.773 1.00 112.04 68 THR D C 1
ATOM 4214 O O . THR D 1 55 ? 13.921 30.434 -2.604 1.00 112.35 68 THR D O 1
ATOM 4218 N N . VAL D 1 56 ? 13.439 29.225 -4.450 1.00 110.48 69 VAL D N 1
ATOM 4219 C CA . VAL D 1 56 ? 12.293 28.536 -3.853 1.00 106.94 69 VAL D CA 1
ATOM 4220 C C . VAL D 1 56 ? 12.816 27.432 -2.931 1.00 108.73 69 VAL D C 1
ATOM 4221 O O . VAL D 1 56 ? 13.996 27.427 -2.556 1.00 106.36 69 VAL D O 1
ATOM 4225 N N . GLU D 1 59 ? 14.796 21.168 2.516 1.00 80.91 72 GLU D N 1
ATOM 4226 C CA . GLU D 1 59 ? 13.959 20.163 3.169 1.00 77.73 72 GLU D CA 1
ATOM 4227 C C . GLU D 1 59 ? 14.256 18.756 2.649 1.00 68.04 72 GLU D C 1
ATOM 4228 O O . GLU D 1 59 ? 13.409 18.108 2.037 1.00 62.75 72 GLU D O 1
ATOM 4234 N N . ILE D 1 60 ? 15.465 18.286 2.914 1.00 65.11 73 ILE D N 1
ATOM 4235 C CA . ILE D 1 60 ? 15.886 16.962 2.461 1.00 69.84 73 ILE D CA 1
ATOM 4236 C C . ILE D 1 60 ? 15.714 15.876 3.529 1.00 69.16 73 ILE D C 1
ATOM 4237 O O . ILE D 1 60 ? 16.342 15.932 4.591 1.00 61.00 73 ILE D O 1
ATOM 4242 N N . TRP D 1 61 ? 14.865 14.892 3.240 1.00 63.05 74 TRP D N 1
ATOM 4243 C CA . TRP D 1 61 ? 14.685 13.760 4.133 1.00 59.33 74 TRP D CA 1
ATOM 4244 C C . TRP D 1 61 ? 15.502 12.556 3.695 1.00 58.13 74 TRP D C 1
ATOM 4245 O O . TRP D 1 61 ? 15.144 11.882 2.739 1.00 58.74 74 TRP D O 1
ATOM 4256 N N . ASP D 1 62 ? 16.593 12.288 4.409 1.00 57.42 75 ASP D N 1
ATOM 4257 C CA . ASP D 1 62 ? 17.439 11.115 4.165 1.00 52.96 75 ASP D CA 1
ATOM 4258 C C . ASP D 1 62 ? 16.909 9.833 4.858 1.00 56.70 75 ASP D C 1
ATOM 4259 O O . ASP D 1 62 ? 17.242 9.549 6.022 1.00 57.97 75 ASP D O 1
ATOM 4264 N N . THR D 1 63 ? 16.089 9.050 4.160 1.00 48.71 76 THR D N 1
ATOM 4265 C CA . THR D 1 63 ? 15.505 7.878 4.809 1.00 51.26 76 THR D CA 1
ATOM 4266 C C . THR D 1 63 ? 16.492 6.737 4.979 1.00 53.19 76 THR D C 1
ATOM 4267 O O . THR D 1 63 ? 17.457 6.602 4.221 1.00 46.88 76 THR D O 1
ATOM 4271 N N . ALA D 1 64 ? 16.232 5.914 5.989 1.00 54.19 77 ALA D N 1
ATOM 4272 C CA . ALA D 1 64 ? 16.913 4.635 6.126 1.00 55.46 77 ALA D CA 1
ATOM 4273 C C . ALA D 1 64 ? 16.396 3.633 5.075 1.00 51.85 77 ALA D C 1
ATOM 4274 O O . ALA D 1 64 ? 15.189 3.400 4.950 1.00 46.99 77 ALA D O 1
ATOM 4276 N N . GLY D 1 65 ? 17.323 3.045 4.327 1.00 52.77 78 GLY D N 1
ATOM 4277 C CA . GLY D 1 65 ? 16.949 2.180 3.229 1.00 64.29 78 GLY D CA 1
ATOM 4278 C C . GLY D 1 65 ? 16.638 0.746 3.623 1.00 67.26 78 GLY D C 1
ATOM 4279 O O . GLY D 1 65 ? 16.131 -0.031 2.809 1.00 71.10 78 GLY D O 1
ATOM 4280 N N . GLN D 1 66 ? 16.931 0.388 4.869 1.00 68.36 79 GLN D N 1
ATOM 4281 C CA . GLN D 1 66 ? 16.752 -0.986 5.309 1.00 65.71 79 GLN D CA 1
ATOM 4282 C C . GLN D 1 66 ? 15.293 -1.420 5.248 1.00 61.50 79 GLN D C 1
ATOM 4283 O O . GLN D 1 66 ? 14.404 -0.696 5.685 1.00 61.02 79 GLN D O 1
ATOM 4289 N N . GLU D 1 67 ? 15.071 -2.609 4.690 1.00 62.30 80 GLU D N 1
ATOM 4290 C CA . GLU D 1 67 ? 13.738 -3.127 4.376 1.00 64.12 80 GLU D CA 1
ATOM 4291 C C . GLU D 1 67 ? 12.695 -2.898 5.460 1.00 63.77 80 GLU D C 1
ATOM 4292 O O . GLU D 1 67 ? 11.529 -2.608 5.164 1.00 60.36 80 GLU D O 1
ATOM 4298 N N . ARG D 1 68 ? 13.108 -3.037 6.714 1.00 63.54 81 ARG D N 1
ATOM 4299 C CA . ARG D 1 68 ? 12.174 -2.924 7.830 1.00 59.99 81 ARG D CA 1
ATOM 4300 C C . ARG D 1 68 ? 11.437 -1.593 7.837 1.00 57.95 81 ARG D C 1
ATOM 4301 O O . ARG D 1 68 ? 10.294 -1.509 8.290 1.00 52.28 81 ARG D O 1
ATOM 4309 N N . TYR D 1 69 ? 12.086 -0.557 7.315 1.00 51.69 82 TYR D N 1
ATOM 4310 C CA . TYR D 1 69 ? 11.493 0.782 7.296 1.00 52.88 82 TYR D CA 1
ATOM 4311 C C . TYR D 1 69 ? 10.471 0.993 6.181 1.00 47.08 82 TYR D C 1
ATOM 4312 O O . TYR D 1 69 ? 9.695 1.948 6.217 1.00 47.46 82 TYR D O 1
ATOM 4321 N N . HIS D 1 70 ? 10.466 0.084 5.211 1.00 55.75 83 HIS D N 1
ATOM 4322 C CA . HIS D 1 70 ? 9.719 0.245 3.960 1.00 65.18 83 HIS D CA 1
ATOM 4323 C C . HIS D 1 70 ? 8.285 0.745 4.135 1.00 62.26 83 HIS D C 1
ATOM 4324 O O . HIS D 1 70 ? 7.892 1.764 3.562 1.00 70.80 83 HIS D O 1
ATOM 4331 N N . SER D 1 71 ? 7.504 0.021 4.922 1.00 62.46 84 SER D N 1
ATOM 4332 C CA . SER D 1 71 ? 6.110 0.374 5.163 1.00 61.55 84 SER D CA 1
ATOM 4333 C C . SER D 1 71 ? 5.966 1.764 5.781 1.00 63.55 84 SER D C 1
ATOM 4334 O O . SER D 1 71 ? 4.860 2.283 5.912 1.00 63.18 84 SER D O 1
ATOM 4337 N N . LEU D 1 72 ? 7.083 2.364 6.173 1.00 60.57 85 LEU D N 1
ATOM 4338 C CA . LEU D 1 72 ? 7.035 3.679 6.792 1.00 59.75 85 LEU D CA 1
ATOM 4339 C C . LEU D 1 72 ? 7.268 4.768 5.756 1.00 57.90 85 LEU D C 1
ATOM 4340 O O . LEU D 1 72 ? 6.791 5.887 5.902 1.00 51.96 85 LEU D O 1
ATOM 4345 N N . ALA D 1 73 ? 8.023 4.425 4.717 1.00 57.03 86 ALA D N 1
ATOM 4346 C CA . ALA D 1 73 ? 8.375 5.366 3.657 1.00 56.56 86 ALA D CA 1
ATOM 4347 C C . ALA D 1 73 ? 7.265 6.379 3.378 1.00 57.75 86 ALA D C 1
ATOM 4348 O O . ALA D 1 73 ? 7.490 7.590 3.434 1.00 45.82 86 ALA D O 1
ATOM 4350 N N . PRO D 1 74 ? 6.043 5.889 3.088 1.00 59.19 87 PRO D N 1
ATOM 4351 C CA . PRO D 1 74 ? 4.923 6.790 2.804 1.00 56.81 87 PRO D CA 1
ATOM 4352 C C . PRO D 1 74 ? 4.836 7.944 3.777 1.00 56.96 87 PRO D C 1
ATOM 4353 O O . PRO D 1 74 ? 4.260 8.971 3.474 1.00 57.05 87 PRO D O 1
ATOM 4357 N N . MET D 1 75 ? 5.414 7.769 4.959 1.00 71.65 88 MET D N 1
ATOM 4358 C CA . MET D 1 75 ? 5.393 8.813 5.991 1.00 73.18 88 MET D CA 1
ATOM 4359 C C . MET D 1 75 ? 6.290 9.956 5.564 1.00 71.33 88 MET D C 1
ATOM 4360 O O . MET D 1 75 ? 6.099 11.092 5.977 1.00 73.30 88 MET D O 1
ATOM 4365 N N . TYR D 1 76 ? 7.278 9.647 4.737 1.00 71.17 89 TYR D N 1
ATOM 4366 C CA . TYR D 1 76 ? 8.247 10.651 4.332 1.00 72.03 89 TYR D CA 1
ATOM 4367 C C . TYR D 1 76 ? 7.970 11.255 2.958 1.00 69.94 89 TYR D C 1
ATOM 4368 O O . TYR D 1 76 ? 8.056 12.468 2.791 1.00 69.55 89 TYR D O 1
ATOM 4377 N N . TYR D 1 77 ? 7.640 10.418 1.978 1.00 69.25 90 TYR D N 1
ATOM 4378 C CA . TYR D 1 77 ? 7.405 10.916 0.633 1.00 69.82 90 TYR D CA 1
ATOM 4379 C C . TYR D 1 77 ? 5.968 11.344 0.418 1.00 77.57 90 TYR D C 1
ATOM 4380 O O . TYR D 1 77 ? 5.440 11.285 -0.688 1.00 72.39 90 TYR D O 1
ATOM 4389 N N . ARG D 1 78 ? 5.348 11.774 1.505 1.00 84.07 91 ARG D N 1
ATOM 4390 C CA . ARG D 1 78 ? 4.003 12.308 1.485 1.00 84.99 91 ARG D CA 1
ATOM 4391 C C . ARG D 1 78 ? 4.188 13.817 1.561 1.00 86.98 91 ARG D C 1
ATOM 4392 O O . ARG D 1 78 ? 4.612 14.339 2.588 1.00 87.68 91 ARG D O 1
ATOM 4400 N N . GLY D 1 79 ? 3.896 14.513 0.467 1.00 89.93 92 GLY D N 1
ATOM 4401 C CA . GLY D 1 79 ? 3.952 15.963 0.485 1.00 91.73 92 GLY D CA 1
ATOM 4402 C C . GLY D 1 79 ? 5.291 16.504 0.023 1.00 94.18 92 GLY D C 1
ATOM 4403 O O . GLY D 1 79 ? 5.623 17.668 0.269 1.00 92.90 92 GLY D O 1
ATOM 4404 N N . ALA D 1 80 ? 6.061 15.655 -0.650 1.00 93.10 93 ALA D N 1
ATOM 4405 C CA . ALA D 1 80 ? 7.358 16.054 -1.178 1.00 93.20 93 ALA D CA 1
ATOM 4406 C C . ALA D 1 80 ? 7.300 16.122 -2.702 1.00 91.71 93 ALA D C 1
ATOM 4407 O O . ALA D 1 80 ? 7.103 15.104 -3.373 1.00 91.33 93 ALA D O 1
ATOM 4409 N N . GLN D 1 81 ? 7.475 17.323 -3.243 1.00 90.69 94 GLN D N 1
ATOM 4410 C CA . GLN D 1 81 ? 7.359 17.546 -4.686 1.00 91.54 94 GLN D CA 1
ATOM 4411 C C . GLN D 1 81 ? 8.458 16.852 -5.497 1.00 84.96 94 GLN D C 1
ATOM 4412 O O . GLN D 1 81 ? 8.333 16.681 -6.722 1.00 81.04 94 GLN D O 1
ATOM 4418 N N . ALA D 1 82 ? 9.523 16.448 -4.808 1.00 76.63 95 ALA D N 1
ATOM 4419 C CA . ALA D 1 82 ? 10.673 15.841 -5.466 1.00 69.63 95 ALA D CA 1
ATOM 4420 C C . ALA D 1 82 ? 11.242 14.684 -4.652 1.00 62.25 95 ALA D C 1
ATOM 4421 O O . ALA D 1 82 ? 11.146 14.664 -3.428 1.00 62.18 95 ALA D O 1
ATOM 4423 N N . ALA D 1 83 ? 11.848 13.729 -5.343 1.00 53.39 96 ALA D N 1
ATOM 4424 C CA . ALA D 1 83 ? 12.503 12.612 -4.689 1.00 54.08 96 ALA D CA 1
ATOM 4425 C C . ALA D 1 83 ? 13.679 12.081 -5.511 1.00 58.01 96 ALA D C 1
ATOM 4426 O O . ALA D 1 83 ? 13.579 11.922 -6.732 1.00 59.18 96 ALA D O 1
ATOM 4428 N N . ILE D 1 84 ? 14.786 11.782 -4.838 1.00 50.22 97 ILE D N 1
ATOM 4429 C CA . ILE D 1 84 ? 15.883 11.082 -5.490 1.00 48.84 97 ILE D CA 1
ATOM 4430 C C . ILE D 1 84 ? 15.893 9.596 -5.132 1.00 44.62 97 ILE D C 1
ATOM 4431 O O . ILE D 1 84 ? 15.877 9.231 -3.958 1.00 45.61 97 ILE D O 1
ATOM 4436 N N . VAL D 1 85 ? 15.917 8.734 -6.144 1.00 48.24 98 VAL D N 1
ATOM 4437 C CA . VAL D 1 85 ? 16.134 7.311 -5.888 1.00 48.78 98 VAL D CA 1
ATOM 4438 C C . VAL D 1 85 ? 17.558 6.876 -6.206 1.00 50.77 98 VAL D C 1
ATOM 4439 O O . VAL D 1 85 ? 17.990 6.882 -7.357 1.00 59.73 98 VAL D O 1
ATOM 4443 N N . VAL D 1 86 ? 18.281 6.490 -5.163 1.00 54.42 99 VAL D N 1
ATOM 4444 C CA . VAL D 1 86 ? 19.690 6.170 -5.282 1.00 60.58 99 VAL D CA 1
ATOM 4445 C C . VAL D 1 86 ? 19.974 4.668 -5.293 1.00 67.03 99 VAL D C 1
ATOM 4446 O O . VAL D 1 86 ? 19.420 3.919 -4.491 1.00 75.03 99 VAL D O 1
ATOM 4450 N N . TYR D 1 87 ? 20.852 4.235 -6.195 1.00 75.65 100 TYR D N 1
ATOM 4451 C CA . TYR D 1 87 ? 21.388 2.872 -6.160 1.00 84.22 100 TYR D CA 1
ATOM 4452 C C . TYR D 1 87 ? 22.916 2.941 -6.150 1.00 89.48 100 TYR D C 1
ATOM 4453 O O . TYR D 1 87 ? 23.485 4.029 -6.115 1.00 90.01 100 TYR D O 1
ATOM 4462 N N . ASP D 1 88 ? 23.584 1.794 -6.173 1.00 93.69 101 ASP D N 1
ATOM 4463 C CA . ASP D 1 88 ? 25.036 1.790 -6.039 1.00 96.58 101 ASP D CA 1
ATOM 4464 C C . ASP D 1 88 ? 25.638 1.123 -7.262 1.00 99.81 101 ASP D C 1
ATOM 4465 O O . ASP D 1 88 ? 25.390 -0.053 -7.515 1.00 101.90 101 ASP D O 1
ATOM 4470 N N . ILE D 1 89 ? 26.423 1.888 -8.019 1.00 103.87 102 ILE D N 1
ATOM 4471 C CA . ILE D 1 89 ? 26.976 1.428 -9.291 1.00 107.18 102 ILE D CA 1
ATOM 4472 C C . ILE D 1 89 ? 27.933 0.244 -9.136 1.00 109.64 102 ILE D C 1
ATOM 4473 O O . ILE D 1 89 ? 28.124 -0.541 -10.070 1.00 108.12 102 ILE D O 1
ATOM 4478 N N . THR D 1 90 ? 28.521 0.120 -7.950 1.00 110.59 103 THR D N 1
ATOM 4479 C CA . THR D 1 90 ? 29.374 -1.013 -7.618 1.00 110.51 103 THR D CA 1
ATOM 4480 C C . THR D 1 90 ? 28.528 -2.183 -7.122 1.00 108.32 103 THR D C 1
ATOM 4481 O O . THR D 1 90 ? 29.048 -3.253 -6.808 1.00 110.43 103 THR D O 1
ATOM 4485 N N . ASN D 1 91 ? 27.216 -1.974 -7.062 1.00 106.78 104 ASN D N 1
ATOM 4486 C CA . ASN D 1 91 ? 26.288 -3.004 -6.594 1.00 105.21 104 ASN D CA 1
ATOM 4487 C C . ASN D 1 91 ? 25.148 -3.178 -7.589 1.00 104.42 104 ASN D C 1
ATOM 4488 O O . ASN D 1 91 ? 24.157 -2.448 -7.537 1.00 104.09 104 ASN D O 1
ATOM 4493 N N . GLU D 1 92 ? 25.281 -4.147 -8.486 1.00 103.27 105 GLU D N 1
ATOM 4494 C CA . GLU D 1 92 ? 24.248 -4.375 -9.482 1.00 105.32 105 GLU D CA 1
ATOM 4495 C C . GLU D 1 92 ? 22.898 -4.638 -8.824 1.00 101.82 105 GLU D C 1
ATOM 4496 O O . GLU D 1 92 ? 21.847 -4.348 -9.405 1.00 92.16 105 GLU D O 1
ATOM 4502 N N . GLU D 1 93 ? 22.939 -5.185 -7.610 1.00 100.50 106 GLU D N 1
ATOM 4503 C CA . GLU D 1 93 ? 21.723 -5.557 -6.891 1.00 97.86 106 GLU D CA 1
ATOM 4504 C C . GLU D 1 93 ? 21.064 -4.311 -6.293 1.00 93.61 106 GLU D C 1
ATOM 4505 O O . GLU D 1 93 ? 19.840 -4.166 -6.336 1.00 91.36 106 GLU D O 1
ATOM 4511 N N . SER D 1 94 ? 21.880 -3.412 -5.746 1.00 90.88 107 SER D N 1
ATOM 4512 C CA . SER D 1 94 ? 21.393 -2.104 -5.304 1.00 87.32 107 SER D CA 1
ATOM 4513 C C . SER D 1 94 ? 20.552 -1.447 -6.392 1.00 76.76 107 SER D C 1
ATOM 4514 O O . SER D 1 94 ? 19.572 -0.778 -6.106 1.00 69.54 107 SER D O 1
ATOM 4517 N N . PHE D 1 95 ? 20.958 -1.643 -7.639 1.00 78.76 108 PHE D N 1
ATOM 4518 C CA . PHE D 1 95 ? 20.233 -1.103 -8.777 1.00 85.66 108 PHE D CA 1
ATOM 4519 C C . PHE D 1 95 ? 18.931 -1.881 -8.971 1.00 83.75 108 PHE D C 1
ATOM 4520 O O . PHE D 1 95 ? 17.879 -1.308 -9.284 1.00 69.91 108 PHE D O 1
ATOM 4528 N N . ALA D 1 96 ? 19.025 -3.193 -8.768 1.00 88.35 109 ALA D N 1
ATOM 4529 C CA . ALA D 1 96 ? 17.870 -4.078 -8.818 1.00 87.46 109 ALA D CA 1
ATOM 4530 C C . ALA D 1 96 ? 16.810 -3.538 -7.868 1.00 84.20 109 ALA D C 1
ATOM 4531 O O . ALA D 1 96 ? 15.683 -3.256 -8.278 1.00 84.81 109 ALA D O 1
ATOM 4533 N N . ARG D 1 97 ? 17.183 -3.374 -6.605 1.00 83.97 110 ARG D N 1
ATOM 4534 C CA . ARG D 1 97 ? 16.269 -2.802 -5.623 1.00 92.56 110 ARG D CA 1
ATOM 4535 C C . ARG D 1 97 ? 15.806 -1.411 -6.073 1.00 89.76 110 ARG D C 1
ATOM 4536 O O . ARG D 1 97 ? 14.608 -1.104 -6.054 1.00 83.85 110 ARG D O 1
ATOM 4544 N N . ALA D 1 98 ? 16.773 -0.585 -6.477 1.00 88.22 111 ALA D N 1
ATOM 4545 C CA . ALA D 1 98 ? 16.523 0.782 -6.916 1.00 82.46 111 ALA D CA 1
ATOM 4546 C C . ALA D 1 98 ? 15.271 0.844 -7.781 1.00 82.10 111 ALA D C 1
ATOM 4547 O O . ALA D 1 98 ? 14.365 1.653 -7.541 1.00 71.72 111 ALA D O 1
ATOM 4549 N N . LYS D 1 99 ? 15.242 -0.031 -8.784 1.00 84.46 112 LYS D N 1
ATOM 4550 C CA . LYS D 1 99 ? 14.117 -0.149 -9.706 1.00 85.26 112 LYS D CA 1
ATOM 4551 C C . LYS D 1 99 ? 12.783 -0.329 -8.983 1.00 81.52 112 LYS D C 1
ATOM 4552 O O . LYS D 1 99 ? 11.781 0.339 -9.314 1.00 68.56 112 LYS D O 1
ATOM 4558 N N . ASN D 1 100 ? 12.778 -1.234 -8.004 1.00 77.02 113 ASN D N 1
ATOM 4559 C CA . ASN D 1 100 ? 11.594 -1.450 -7.182 1.00 78.16 113 ASN D CA 1
ATOM 4560 C C . ASN D 1 100 ? 11.067 -0.181 -6.517 1.00 73.06 113 ASN D C 1
ATOM 4561 O O . ASN D 1 100 ? 9.841 0.054 -6.516 1.00 62.60 113 ASN D O 1
ATOM 4566 N N . TRP D 1 101 ? 11.981 0.629 -5.965 1.00 61.93 114 TRP D N 1
ATOM 4567 C CA . TRP D 1 101 ? 11.583 1.897 -5.332 1.00 66.89 114 TRP D CA 1
ATOM 4568 C C . TRP D 1 101 ? 10.834 2.788 -6.317 1.00 62.99 114 TRP D C 1
ATOM 4569 O O . TRP D 1 101 ? 9.775 3.369 -5.990 1.00 45.40 114 TRP D O 1
ATOM 4580 N N . VAL D 1 102 ? 11.400 2.870 -7.527 1.00 65.99 115 VAL D N 1
ATOM 4581 C CA . VAL D 1 102 ? 10.807 3.624 -8.639 1.00 74.45 115 VAL D CA 1
ATOM 4582 C C . VAL D 1 102 ? 9.365 3.192 -8.919 1.00 72.15 115 VAL D C 1
ATOM 4583 O O . VAL D 1 102 ? 8.430 4.011 -8.911 1.00 68.86 115 VAL D O 1
ATOM 4587 N N . LYS D 1 103 ? 9.192 1.900 -9.176 1.00 70.67 116 LYS D N 1
ATOM 4588 C CA . LYS D 1 103 ? 7.859 1.355 -9.376 1.00 80.16 116 LYS D CA 1
ATOM 4589 C C . LYS D 1 103 ? 6.873 1.762 -8.270 1.00 81.80 116 LYS D C 1
ATOM 4590 O O . LYS D 1 103 ? 5.699 2.054 -8.554 1.00 75.26 116 LYS D O 1
ATOM 4596 N N . GLU D 1 104 ? 7.352 1.811 -7.025 1.00 79.25 117 GLU D N 1
ATOM 4597 C CA . GLU D 1 104 ? 6.485 2.145 -5.891 1.00 81.37 117 GLU D CA 1
ATOM 4598 C C . GLU D 1 104 ? 6.062 3.617 -5.961 1.00 79.94 117 GLU D C 1
ATOM 4599 O O . GLU D 1 104 ? 5.086 4.058 -5.331 1.00 65.70 117 GLU D O 1
ATOM 4605 N N . LEU D 1 105 ? 6.821 4.375 -6.735 1.00 84.16 118 LEU D N 1
ATOM 4606 C CA . LEU D 1 105 ? 6.560 5.785 -6.895 1.00 87.15 118 LEU D CA 1
ATOM 4607 C C . LEU D 1 105 ? 5.715 6.019 -8.142 1.00 87.58 118 LEU D C 1
ATOM 4608 O O . LEU D 1 105 ? 4.483 5.943 -8.085 1.00 87.25 118 LEU D O 1
ATOM 4613 N N . ILE D 1 113 ? 5.432 14.734 -9.126 1.00 105.06 126 ILE D N 1
ATOM 4614 C CA . ILE D 1 113 ? 6.651 14.477 -8.368 1.00 102.59 126 ILE D CA 1
ATOM 4615 C C . ILE D 1 113 ? 7.833 14.293 -9.305 1.00 101.52 126 ILE D C 1
ATOM 4616 O O . ILE D 1 113 ? 7.786 13.480 -10.229 1.00 103.82 126 ILE D O 1
ATOM 4621 N N . VAL D 1 114 ? 8.896 15.049 -9.059 1.00 98.09 127 VAL D N 1
ATOM 4622 C CA . VAL D 1 114 ? 10.130 14.878 -9.812 1.00 93.67 127 VAL D CA 1
ATOM 4623 C C . VAL D 1 114 ? 10.901 13.692 -9.246 1.00 87.10 127 VAL D C 1
ATOM 4624 O O . VAL D 1 114 ? 11.223 13.664 -8.065 1.00 90.73 127 VAL D O 1
ATOM 4628 N N . ILE D 1 115 ? 11.191 12.714 -10.090 1.00 80.31 128 ILE D N 1
ATOM 4629 C CA . ILE D 1 115 ? 11.931 11.540 -9.663 1.00 75.46 128 ILE D CA 1
ATOM 4630 C C . ILE D 1 115 ? 13.316 11.488 -10.329 1.00 78.49 128 ILE D C 1
ATOM 4631 O O . ILE D 1 115 ? 13.439 11.112 -11.499 1.00 81.62 128 ILE D O 1
ATOM 4636 N N . ALA D 1 116 ? 14.354 11.854 -9.582 1.00 71.75 129 ALA D N 1
ATOM 4637 C CA . ALA D 1 116 ? 15.715 11.756 -10.085 1.00 63.42 129 ALA D CA 1
ATOM 4638 C C . ALA D 1 116 ? 16.286 10.379 -9.821 1.00 61.27 129 ALA D C 1
ATOM 4639 O O . ALA D 1 116 ? 15.998 9.770 -8.803 1.00 71.52 129 ALA D O 1
ATOM 4641 N N . LEU D 1 117 ? 17.106 9.895 -10.738 1.00 60.55 130 LEU D N 1
ATOM 4642 C CA . LEU D 1 117 ? 17.797 8.635 -10.556 1.00 65.17 130 LEU D CA 1
ATOM 4643 C C . LEU D 1 117 ? 19.289 8.907 -10.323 1.00 69.58 130 LEU D C 1
ATOM 4644 O O . LEU D 1 117 ? 19.793 9.952 -10.714 1.00 73.52 130 LEU D O 1
ATOM 4649 N N . SER D 1 118 ? 19.992 7.980 -9.678 1.00 66.99 131 SER D N 1
ATOM 4650 C CA . SER D 1 118 ? 21.362 8.244 -9.255 1.00 63.26 131 SER D CA 1
ATOM 4651 C C . SER D 1 118 ? 22.241 6.994 -9.134 1.00 67.43 131 SER D C 1
ATOM 4652 O O . SER D 1 118 ? 21.999 6.141 -8.293 1.00 65.75 131 SER D O 1
ATOM 4655 N N . GLY D 1 119 ? 23.269 6.896 -9.969 1.00 65.02 132 GLY D N 1
ATOM 4656 C CA . GLY D 1 119 ? 24.216 5.823 -9.803 1.00 66.85 132 GLY D CA 1
ATOM 4657 C C . GLY D 1 119 ? 25.360 6.315 -8.952 1.00 72.16 132 GLY D C 1
ATOM 4658 O O . GLY D 1 119 ? 26.375 6.754 -9.482 1.00 77.61 132 GLY D O 1
ATOM 4659 N N . ASN D 1 120 ? 25.210 6.263 -7.634 1.00 75.46 133 ASN D N 1
ATOM 4660 C CA . ASN D 1 120 ? 26.213 6.838 -6.736 1.00 83.39 133 ASN D CA 1
ATOM 4661 C C . ASN D 1 120 ? 27.489 5.976 -6.634 1.00 85.66 133 ASN D C 1
ATOM 4662 O O . ASN D 1 120 ? 27.541 4.860 -7.156 1.00 79.66 133 ASN D O 1
ATOM 4667 N N . LYS D 1 121 ? 28.510 6.513 -5.965 1.00 89.11 134 LYS D N 1
ATOM 4668 C CA . LYS D 1 121 ? 29.824 5.874 -5.867 1.00 96.26 134 LYS D CA 1
ATOM 4669 C C . LYS D 1 121 ? 30.441 5.589 -7.241 1.00 103.21 134 LYS D C 1
ATOM 4670 O O . LYS D 1 121 ? 31.337 4.749 -7.368 1.00 104.97 134 LYS D O 1
ATOM 4676 N N . ALA D 1 122 ? 29.961 6.299 -8.260 1.00 105.62 135 ALA D N 1
ATOM 4677 C CA . ALA D 1 122 ? 30.472 6.145 -9.617 1.00 103.49 135 ALA D CA 1
ATOM 4678 C C . ALA D 1 122 ? 31.984 6.342 -9.646 1.00 103.41 135 ALA D C 1
ATOM 4679 O O . ALA D 1 122 ? 32.675 5.771 -10.491 1.00 96.24 135 ALA D O 1
ATOM 4681 N N . ASP D 1 123 ? 32.489 7.149 -8.715 1.00 105.51 136 ASP D N 1
ATOM 4682 C CA . ASP D 1 123 ? 33.924 7.369 -8.580 1.00 110.42 136 ASP D CA 1
ATOM 4683 C C . ASP D 1 123 ? 34.686 6.048 -8.588 1.00 114.08 136 ASP D C 1
ATOM 4684 O O . ASP D 1 123 ? 35.751 5.939 -9.195 1.00 120.06 136 ASP D O 1
ATOM 4689 N N . LEU D 1 124 ? 34.139 5.044 -7.914 1.00 114.62 137 LEU D N 1
ATOM 4690 C CA . LEU D 1 124 ? 34.784 3.740 -7.858 1.00 113.33 137 LEU D CA 1
ATOM 4691 C C . LEU D 1 124 ? 34.643 3.013 -9.197 1.00 114.36 137 LEU D C 1
ATOM 4692 O O . LEU D 1 124 ? 33.766 2.163 -9.355 1.00 118.38 137 LEU D O 1
ATOM 4697 N N . ALA D 1 125 ? 35.503 3.353 -10.157 1.00 111.81 138 ALA D N 1
ATOM 4698 C CA . ALA D 1 125 ? 35.506 2.691 -11.464 1.00 110.69 138 ALA D CA 1
ATOM 4699 C C . ALA D 1 125 ? 35.944 1.238 -11.322 1.00 111.55 138 ALA D C 1
ATOM 4700 O O . ALA D 1 125 ? 35.580 0.380 -12.133 1.00 110.44 138 ALA D O 1
ATOM 4702 N N . ASN D 1 126 ? 36.732 0.974 -10.283 1.00 112.41 139 ASN D N 1
ATOM 4703 C CA . ASN D 1 126 ? 37.240 -0.365 -10.017 1.00 111.02 139 ASN D CA 1
ATOM 4704 C C . ASN D 1 126 ? 36.113 -1.392 -10.097 1.00 109.42 139 ASN D C 1
ATOM 4705 O O . ASN D 1 126 ? 36.326 -2.534 -10.512 1.00 108.24 139 ASN D O 1
ATOM 4710 N N . LYS D 1 127 ? 34.913 -0.967 -9.710 1.00 108.49 140 LYS D N 1
ATOM 4711 C CA . LYS D 1 127 ? 33.719 -1.804 -9.797 1.00 108.73 140 LYS D CA 1
ATOM 4712 C C . LYS D 1 127 ? 32.616 -1.111 -10.596 1.00 107.87 140 LYS D C 1
ATOM 4713 O O . LYS D 1 127 ? 32.307 0.062 -10.374 1.00 105.42 140 LYS D O 1
ATOM 4719 N N . ARG D 1 128 ? 32.023 -1.845 -11.527 1.00 106.26 141 ARG D N 1
ATOM 4720 C CA . ARG D 1 128 ? 30.984 -1.289 -12.374 1.00 108.12 141 ARG D CA 1
ATOM 4721 C C . ARG D 1 128 ? 29.962 -2.367 -12.719 1.00 109.73 141 ARG D C 1
ATOM 4722 O O . ARG D 1 128 ? 29.672 -2.616 -13.888 1.00 111.44 141 ARG D O 1
ATOM 4730 N N . ALA D 1 129 ? 29.419 -3.007 -11.689 1.00 109.59 142 ALA D N 1
ATOM 4731 C CA . ALA D 1 129 ? 28.434 -4.064 -11.885 1.00 109.92 142 ALA D CA 1
ATOM 4732 C C . ALA D 1 129 ? 27.225 -3.544 -12.655 1.00 109.40 142 ALA D C 1
ATOM 4733 O O . ALA D 1 129 ? 26.560 -4.300 -13.363 1.00 110.24 142 ALA D O 1
ATOM 4735 N N . VAL D 1 130 ? 26.941 -2.253 -12.513 1.00 108.47 143 VAL D N 1
ATOM 4736 C CA . VAL D 1 130 ? 25.805 -1.646 -13.196 1.00 109.06 143 VAL D CA 1
ATOM 4737 C C . VAL D 1 130 ? 26.263 -0.989 -14.502 1.00 112.52 143 VAL D C 1
ATOM 4738 O O . VAL D 1 130 ? 27.448 -0.692 -14.679 1.00 110.04 143 VAL D O 1
ATOM 4742 N N . ASP D 1 131 ? 25.321 -0.770 -15.417 1.00 116.73 144 ASP D N 1
ATOM 4743 C CA . ASP D 1 131 ? 25.633 -0.165 -16.711 1.00 117.72 144 ASP D CA 1
ATOM 4744 C C . ASP D 1 131 ? 24.992 1.208 -16.836 1.00 116.06 144 ASP D C 1
ATOM 4745 O O . ASP D 1 131 ? 23.767 1.337 -16.745 1.00 114.48 144 ASP D O 1
ATOM 4750 N N . PHE D 1 132 ? 25.831 2.225 -17.044 1.00 112.72 145 PHE D N 1
ATOM 4751 C CA . PHE D 1 132 ? 25.368 3.595 -17.259 1.00 108.38 145 PHE D CA 1
ATOM 4752 C C . PHE D 1 132 ? 24.316 3.691 -18.360 1.00 103.59 145 PHE D C 1
ATOM 4753 O O . PHE D 1 132 ? 23.237 4.244 -18.164 1.00 94.17 145 PHE D O 1
ATOM 4761 N N . GLN D 1 133 ? 24.651 3.171 -19.532 1.00 106.70 146 GLN D N 1
ATOM 4762 C CA . GLN D 1 133 ? 23.774 3.319 -20.679 1.00 110.04 146 GLN D CA 1
ATOM 4763 C C . GLN D 1 133 ? 22.462 2.556 -20.480 1.00 109.85 146 GLN D C 1
ATOM 4764 O O . GLN D 1 133 ? 21.406 3.012 -20.919 1.00 105.15 146 GLN D O 1
ATOM 4770 N N . GLU D 1 134 ? 22.531 1.403 -19.816 1.00 111.48 147 GLU D N 1
ATOM 4771 C CA . GLU D 1 134 ? 21.326 0.654 -19.477 1.00 114.10 147 GLU D CA 1
ATOM 4772 C C . GLU D 1 134 ? 20.512 1.423 -18.449 1.00 114.46 147 GLU D C 1
ATOM 4773 O O . GLU D 1 134 ? 19.304 1.621 -18.622 1.00 116.50 147 GLU D O 1
ATOM 4779 N N . ALA D 1 135 ? 21.181 1.850 -17.379 1.00 109.80 148 ALA D N 1
ATOM 4780 C CA . ALA D 1 135 ? 20.539 2.675 -16.362 1.00 103.87 148 ALA D CA 1
ATOM 4781 C C . ALA D 1 135 ? 19.932 3.885 -17.054 1.00 100.93 148 ALA D C 1
ATOM 4782 O O . ALA D 1 135 ? 18.813 4.299 -16.747 1.00 92.62 148 ALA D O 1
ATOM 4784 N N . GLN D 1 136 ? 20.685 4.435 -18.003 1.00 104.54 149 GLN D N 1
ATOM 4785 C CA . GLN D 1 136 ? 20.214 5.540 -18.827 1.00 108.15 149 GLN D CA 1
ATOM 4786 C C . GLN D 1 136 ? 18.938 5.118 -19.547 1.00 110.32 149 GLN D C 1
ATOM 4787 O O . GLN D 1 136 ? 17.941 5.848 -19.559 1.00 109.84 149 GLN D O 1
ATOM 4793 N N . SER D 1 137 ? 18.986 3.933 -20.149 1.00 110.55 150 SER D N 1
ATOM 4794 C CA . SER D 1 137 ? 17.825 3.354 -20.805 1.00 110.90 150 SER D CA 1
ATOM 4795 C C . SER D 1 137 ? 16.665 3.346 -19.825 1.00 109.57 150 SER D C 1
ATOM 4796 O O . SER D 1 137 ? 15.716 4.125 -19.967 1.00 111.72 150 SER D O 1
ATOM 4799 N N . TYR D 1 138 ? 16.761 2.466 -18.829 1.00 103.50 151 TYR D N 1
ATOM 4800 C CA . TYR D 1 138 ? 15.757 2.353 -17.775 1.00 97.41 151 TYR D CA 1
ATOM 4801 C C . TYR D 1 138 ? 15.277 3.748 -17.379 1.00 91.22 151 TYR D C 1
ATOM 4802 O O . TYR D 1 138 ? 14.082 3.971 -17.170 1.00 86.30 151 TYR D O 1
ATOM 4811 N N . ALA D 1 139 ? 16.218 4.687 -17.298 1.00 85.23 152 ALA D N 1
ATOM 4812 C CA . ALA D 1 139 ? 15.918 6.044 -16.847 1.00 85.29 152 ALA D CA 1
ATOM 4813 C C . ALA D 1 139 ? 14.934 6.718 -17.792 1.00 85.85 152 ALA D C 1
ATOM 4814 O O . ALA D 1 139 ? 13.808 7.039 -17.414 1.00 71.26 152 ALA D O 1
ATOM 4816 N N . ASP D 1 140 ? 15.387 6.929 -19.025 1.00 95.55 153 ASP D N 1
ATOM 4817 C CA . ASP D 1 140 ? 14.571 7.523 -20.077 1.00 102.26 153 ASP D CA 1
ATOM 4818 C C . ASP D 1 140 ? 13.331 6.675 -20.342 1.00 104.08 153 ASP D C 1
ATOM 4819 O O . ASP D 1 140 ? 12.309 7.181 -20.812 1.00 102.06 153 ASP D O 1
ATOM 4824 N N . ASP D 1 141 ? 13.443 5.385 -20.027 1.00 106.26 154 ASP D N 1
ATOM 4825 C CA . ASP D 1 141 ? 12.330 4.436 -20.087 1.00 107.30 154 ASP D CA 1
ATOM 4826 C C . ASP D 1 141 ? 11.196 4.751 -19.112 1.00 106.25 154 ASP D C 1
ATOM 4827 O O . ASP D 1 141 ? 10.068 4.296 -19.306 1.00 103.49 154 ASP D O 1
ATOM 4832 N N . ASN D 1 142 ? 11.496 5.515 -18.063 1.00 104.68 155 ASN D N 1
ATOM 4833 C CA . ASN D 1 142 ? 10.490 5.839 -17.055 1.00 107.67 155 ASN D CA 1
ATOM 4834 C C . ASN D 1 142 ? 10.303 7.348 -16.898 1.00 108.06 155 ASN D C 1
ATOM 4835 O O . ASN D 1 142 ? 9.509 7.801 -16.065 1.00 104.05 155 ASN D O 1
ATOM 4840 N N . SER D 1 143 ? 11.035 8.119 -17.701 1.00 109.22 156 SER D N 1
ATOM 4841 C CA . SER D 1 143 ? 11.042 9.576 -17.574 1.00 108.66 156 SER D CA 1
ATOM 4842 C C . SER D 1 143 ? 11.672 10.011 -16.244 1.00 109.34 156 SER D C 1
ATOM 4843 O O . SER D 1 143 ? 10.987 10.540 -15.360 1.00 111.74 156 SER D O 1
ATOM 4846 N N . LEU D 1 144 ? 12.978 9.793 -16.105 1.00 104.54 157 LEU D N 1
ATOM 4847 C CA . LEU D 1 144 ? 13.661 10.060 -14.840 1.00 101.08 157 LEU D CA 1
ATOM 4848 C C . LEU D 1 144 ? 14.971 10.816 -15.068 1.00 99.67 157 LEU D C 1
ATOM 4849 O O . LEU D 1 144 ? 15.703 10.517 -16.013 1.00 102.26 157 LEU D O 1
ATOM 4854 N N . LEU D 1 145 ? 15.270 11.779 -14.197 1.00 91.77 158 LEU D N 1
ATOM 4855 C CA . LEU D 1 145 ? 16.467 12.604 -14.344 1.00 85.02 158 LEU D CA 1
ATOM 4856 C C . LEU D 1 145 ? 17.733 11.857 -13.951 1.00 84.82 158 LEU D C 1
ATOM 4857 O O . LEU D 1 145 ? 18.412 12.239 -12.997 1.00 88.50 158 LEU D O 1
ATOM 4862 N N . PHE D 1 146 ? 18.055 10.803 -14.694 1.00 83.65 159 PHE D N 1
ATOM 4863 C CA . PHE D 1 146 ? 19.226 9.981 -14.398 1.00 80.37 159 PHE D CA 1
ATOM 4864 C C . PHE D 1 146 ? 20.496 10.808 -14.346 1.00 79.09 159 PHE D C 1
ATOM 4865 O O . PHE D 1 146 ? 20.569 11.880 -14.948 1.00 83.13 159 PHE D O 1
ATOM 4873 N N . MET D 1 147 ? 21.497 10.301 -13.631 1.00 74.41 160 MET D N 1
ATOM 4874 C CA . MET D 1 147 ? 22.745 11.017 -13.463 1.00 69.59 160 MET D CA 1
ATOM 4875 C C . MET D 1 147 ? 23.665 10.271 -12.505 1.00 72.48 160 MET D C 1
ATOM 4876 O O . MET D 1 147 ? 23.372 10.181 -11.313 1.00 75.83 160 MET D O 1
ATOM 4881 N N . GLU D 1 148 ? 24.761 9.718 -13.021 1.00 67.29 161 GLU D N 1
ATOM 4882 C CA . GLU D 1 148 ? 25.714 9.019 -12.168 1.00 69.31 161 GLU D CA 1
ATOM 4883 C C . GLU D 1 148 ? 26.483 10.013 -11.331 1.00 71.01 161 GLU D C 1
ATOM 4884 O O . GLU D 1 148 ? 26.864 11.071 -11.823 1.00 79.73 161 GLU D O 1
ATOM 4890 N N . THR D 1 149 ? 26.715 9.674 -10.066 1.00 68.84 162 THR D N 1
ATOM 4891 C CA . THR D 1 149 ? 27.313 10.613 -9.126 1.00 66.31 162 THR D CA 1
ATOM 4892 C C . THR D 1 149 ? 28.307 9.925 -8.208 1.00 63.95 162 THR D C 1
ATOM 4893 O O . THR D 1 149 ? 28.399 8.712 -8.173 1.00 65.67 162 THR D O 1
ATOM 4897 N N . SER D 1 150 ? 29.051 10.717 -7.456 1.00 68.63 163 SER D N 1
ATOM 4898 C CA . SER D 1 150 ? 29.972 10.183 -6.464 1.00 78.38 163 SER D CA 1
ATOM 4899 C C . SER D 1 150 ? 30.025 11.091 -5.229 1.00 82.49 163 SER D C 1
ATOM 4900 O O . SER D 1 150 ? 30.575 12.195 -5.285 1.00 81.79 163 SER D O 1
ATOM 4903 N N . ALA D 1 151 ? 29.454 10.633 -4.116 1.00 80.87 164 ALA D N 1
ATOM 4904 C CA . ALA D 1 151 ? 29.527 11.397 -2.876 1.00 80.95 164 ALA D CA 1
ATOM 4905 C C . ALA D 1 151 ? 30.991 11.713 -2.602 1.00 77.86 164 ALA D C 1
ATOM 4906 O O . ALA D 1 151 ? 31.324 12.766 -2.049 1.00 74.26 164 ALA D O 1
ATOM 4908 N N . LYS D 1 152 ? 31.860 10.795 -3.017 1.00 82.36 165 LYS D N 1
ATOM 4909 C CA . LYS D 1 152 ? 33.301 10.942 -2.824 1.00 88.77 165 LYS D CA 1
ATOM 4910 C C . LYS D 1 152 ? 33.805 12.234 -3.468 1.00 90.15 165 LYS D C 1
ATOM 4911 O O . LYS D 1 152 ? 33.948 13.257 -2.792 1.00 84.45 165 LYS D O 1
ATOM 4917 N N . THR D 1 153 ? 34.057 12.167 -4.777 1.00 93.26 166 THR D N 1
ATOM 4918 C CA . THR D 1 153 ? 34.564 13.293 -5.572 1.00 91.96 166 THR D CA 1
ATOM 4919 C C . THR D 1 153 ? 33.564 14.453 -5.694 1.00 89.83 166 THR D C 1
ATOM 4920 O O . THR D 1 153 ? 33.953 15.598 -5.921 1.00 87.43 166 THR D O 1
ATOM 4924 N N . SER D 1 154 ? 32.280 14.137 -5.541 1.00 89.14 167 SER D N 1
ATOM 4925 C CA . SER D 1 154 ? 31.171 15.091 -5.640 1.00 89.73 167 SER D CA 1
ATOM 4926 C C . SER D 1 154 ? 30.760 15.328 -7.093 1.00 87.94 167 SER D C 1
ATOM 4927 O O . SER D 1 154 ? 30.102 16.323 -7.412 1.00 82.44 167 SER D O 1
ATOM 4930 N N . MET D 1 155 ? 31.146 14.403 -7.968 1.00 88.22 168 MET D N 1
ATOM 4931 C CA . MET D 1 155 ? 30.717 14.440 -9.363 1.00 90.82 168 MET D CA 1
ATOM 4932 C C . MET D 1 155 ? 29.192 14.399 -9.473 1.00 86.73 168 MET D C 1
ATOM 4933 O O . MET D 1 155 ? 28.545 13.515 -8.913 1.00 85.45 168 MET D O 1
ATOM 4938 N N . ASN D 1 156 ? 28.635 15.360 -10.202 1.00 79.81 169 ASN D N 1
ATOM 4939 C CA . ASN D 1 156 ? 27.202 15.437 -10.459 1.00 79.74 169 ASN D CA 1
ATOM 4940 C C . ASN D 1 156 ? 26.346 15.532 -9.207 1.00 77.70 169 ASN D C 1
ATOM 4941 O O . ASN D 1 156 ? 25.119 15.463 -9.284 1.00 76.76 169 ASN D O 1
ATOM 4946 N N . VAL D 1 157 ? 26.988 15.700 -8.057 1.00 74.18 170 VAL D N 1
ATOM 4947 C CA . VAL D 1 157 ? 26.255 15.836 -6.814 1.00 70.47 170 VAL D CA 1
ATOM 4948 C C . VAL D 1 157 ? 25.373 17.077 -6.859 1.00 73.61 170 VAL D C 1
ATOM 4949 O O . VAL D 1 157 ? 24.146 16.963 -6.979 1.00 73.48 170 VAL D O 1
ATOM 4953 N N . ASN D 1 158 ? 25.982 18.259 -6.765 1.00 73.76 171 ASN D N 1
ATOM 4954 C CA . ASN D 1 158 ? 25.209 19.500 -6.764 1.00 71.48 171 ASN D CA 1
ATOM 4955 C C . ASN D 1 158 ? 24.352 19.552 -8.035 1.00 72.65 171 ASN D C 1
ATOM 4956 O O . ASN D 1 158 ? 23.270 20.136 -8.053 1.00 59.42 171 ASN D O 1
ATOM 4961 N N . GLU D 1 159 ? 24.841 18.914 -9.093 1.00 72.50 172 GLU D N 1
ATOM 4962 C CA . GLU D 1 159 ? 24.173 18.948 -10.381 1.00 75.10 172 GLU D CA 1
ATOM 4963 C C . GLU D 1 159 ? 22.823 18.243 -10.320 1.00 73.89 172 GLU D C 1
ATOM 4964 O O . GLU D 1 159 ? 21.802 18.821 -10.705 1.00 67.52 172 GLU D O 1
ATOM 4970 N N . ILE D 1 160 ? 22.819 16.999 -9.835 1.00 69.88 173 ILE D N 1
ATOM 4971 C CA . ILE D 1 160 ? 21.579 16.230 -9.735 1.00 63.45 173 ILE D CA 1
ATOM 4972 C C . ILE D 1 160 ? 20.570 17.056 -8.942 1.00 60.67 173 ILE D C 1
ATOM 4973 O O . ILE D 1 160 ? 19.408 17.172 -9.331 1.00 54.13 173 ILE D O 1
ATOM 4978 N N . PHE D 1 161 ? 21.017 17.655 -7.845 1.00 57.09 174 PHE D N 1
ATOM 4979 C CA . PHE D 1 161 ? 20.118 18.488 -7.069 1.00 65.93 174 PHE D CA 1
ATOM 4980 C C . PHE D 1 161 ? 19.594 19.660 -7.889 1.00 68.00 174 PHE D C 1
ATOM 4981 O O . PHE D 1 161 ? 18.383 19.798 -8.071 1.00 62.68 174 PHE D O 1
ATOM 4989 N N . MET D 1 162 ? 20.514 20.484 -8.391 1.00 69.86 175 MET D N 1
ATOM 4990 C CA . MET D 1 162 ? 20.177 21.694 -9.140 1.00 70.24 175 MET D CA 1
ATOM 4991 C C . MET D 1 162 ? 19.200 21.356 -10.250 1.00 66.74 175 MET D C 1
ATOM 4992 O O . MET D 1 162 ? 18.192 22.037 -10.436 1.00 71.52 175 MET D O 1
ATOM 4997 N N . ALA D 1 163 ? 19.527 20.303 -10.988 1.00 57.89 176 ALA D N 1
ATOM 4998 C CA . ALA D 1 163 ? 18.690 19.783 -12.059 1.00 60.33 176 ALA D CA 1
ATOM 4999 C C . ALA D 1 163 ? 17.259 19.482 -11.625 1.00 69.28 176 ALA D C 1
ATOM 5000 O O . ALA D 1 163 ? 16.325 19.594 -12.420 1.00 70.35 176 ALA D O 1
ATOM 5002 N N . ILE D 1 164 ? 17.084 19.091 -10.367 1.00 75.39 177 ILE D N 1
ATOM 5003 C CA . ILE D 1 164 ? 15.754 18.808 -9.848 1.00 75.71 177 ILE D CA 1
ATOM 5004 C C . ILE D 1 164 ? 15.013 20.091 -9.470 1.00 79.16 177 ILE D C 1
ATOM 5005 O O . ILE D 1 164 ? 13.809 20.206 -9.704 1.00 81.95 177 ILE D O 1
ATOM 5010 N N . ALA D 1 165 ? 15.728 21.061 -8.904 1.00 82.57 178 ALA D N 1
ATOM 5011 C CA . ALA D 1 165 ? 15.109 22.330 -8.510 1.00 90.64 178 ALA D CA 1
ATOM 5012 C C . ALA D 1 165 ? 14.607 23.123 -9.718 1.00 97.14 178 ALA D C 1
ATOM 5013 O O . ALA D 1 165 ? 13.587 23.817 -9.642 1.00 100.12 178 ALA D O 1
ATOM 5015 N N . LYS D 1 166 ? 15.331 23.013 -10.830 1.00 100.62 179 LYS D N 1
ATOM 5016 C CA . LYS D 1 166 ? 15.003 23.753 -12.044 1.00 100.83 179 LYS D CA 1
ATOM 5017 C C . LYS D 1 166 ? 13.870 23.084 -12.822 1.00 100.46 179 LYS D C 1
ATOM 5018 O O . LYS D 1 166 ? 13.327 23.659 -13.770 1.00 99.17 179 LYS D O 1
ATOM 5024 N N . LYS D 1 167 ? 13.507 21.874 -12.410 1.00 98.10 180 LYS D N 1
ATOM 5025 C CA . LYS D 1 167 ? 12.439 21.135 -13.074 1.00 94.07 180 LYS D CA 1
ATOM 5026 C C . LYS D 1 167 ? 11.125 21.305 -12.321 1.00 91.98 180 LYS D C 1
ATOM 5027 O O . LYS D 1 167 ? 10.117 20.711 -12.682 1.00 88.81 180 LYS D O 1
ATOM 5033 N N . LEU D 1 168 ? 11.146 22.120 -11.273 1.00 95.93 181 LEU D N 1
ATOM 5034 C CA . LEU D 1 168 ? 9.973 22.315 -10.428 1.00 103.51 181 LEU D CA 1
ATOM 5035 C C . LEU D 1 168 ? 9.060 23.400 -11.013 1.00 108.42 181 LEU D C 1
ATOM 5036 O O . LEU D 1 168 ? 9.527 24.290 -11.733 1.00 114.31 181 LEU D O 1
ATOM 5041 N N . PRO D 1 169 ? 7.746 23.340 -10.713 1.00 108.50 182 PRO D N 1
ATOM 5042 C CA . PRO D 1 169 ? 6.779 24.323 -11.217 1.00 108.63 182 PRO D CA 1
ATOM 5043 C C . PRO D 1 169 ? 6.888 25.695 -10.550 1.00 109.99 182 PRO D C 1
ATOM 5044 O O . PRO D 1 169 ? 7.984 26.173 -10.258 1.00 110.47 182 PRO D O 1
ATOM 5048 N N . ASN E 1 3 ? 61.774 -19.414 53.601 1.00 72.22 16 ASN E N 1
ATOM 5049 C CA . ASN E 1 3 ? 62.565 -19.086 54.822 1.00 75.82 16 ASN E CA 1
ATOM 5050 C C . ASN E 1 3 ? 62.746 -17.574 55.020 1.00 77.33 16 ASN E C 1
ATOM 5051 O O . ASN E 1 3 ? 62.793 -17.100 56.159 1.00 80.65 16 ASN E O 1
ATOM 5056 N N . LYS E 1 4 ? 62.851 -16.830 53.916 1.00 74.45 17 LYS E N 1
ATOM 5057 C CA . LYS E 1 4 ? 63.077 -15.380 53.960 1.00 71.14 17 LYS E CA 1
ATOM 5058 C C . LYS E 1 4 ? 61.769 -14.584 54.178 1.00 69.98 17 LYS E C 1
ATOM 5059 O O . LYS E 1 4 ? 60.741 -14.867 53.558 1.00 59.45 17 LYS E O 1
ATOM 5065 N N . ILE E 1 5 ? 61.817 -13.594 55.069 1.00 65.39 18 ILE E N 1
ATOM 5066 C CA . ILE E 1 5 ? 60.625 -12.833 55.427 1.00 61.48 18 ILE E CA 1
ATOM 5067 C C . ILE E 1 5 ? 60.860 -11.318 55.402 1.00 59.01 18 ILE E C 1
ATOM 5068 O O . ILE E 1 5 ? 61.755 -10.820 56.082 1.00 64.18 18 ILE E O 1
ATOM 5073 N N . CYS E 1 6 ? 60.057 -10.609 54.607 1.00 49.51 19 CYS E N 1
ATOM 5074 C CA . CYS E 1 6 ? 59.901 -9.165 54.681 1.00 46.92 19 CYS E CA 1
ATOM 5075 C C . CYS E 1 6 ? 58.466 -8.799 55.118 1.00 49.09 19 CYS E C 1
ATOM 5076 O O . CYS E 1 6 ? 57.505 -9.081 54.402 1.00 56.73 19 CYS E O 1
ATOM 5079 N N . GLN E 1 7 ? 58.314 -8.186 56.293 1.00 49.18 20 GLN E N 1
ATOM 5080 C CA . GLN E 1 7 ? 57.046 -7.548 56.626 1.00 50.61 20 GLN E CA 1
ATOM 5081 C C . GLN E 1 7 ? 57.144 -6.030 56.690 1.00 48.01 20 GLN E C 1
ATOM 5082 O O . GLN E 1 7 ? 58.139 -5.476 57.120 1.00 47.64 20 GLN E O 1
ATOM 5088 N N . PHE E 1 8 ? 56.107 -5.349 56.237 1.00 41.88 21 PHE E N 1
ATOM 5089 C CA . PHE E 1 8 ? 56.208 -3.920 56.117 1.00 37.37 21 PHE E CA 1
ATOM 5090 C C . PHE E 1 8 ? 54.884 -3.185 56.352 1.00 44.37 21 PHE E C 1
ATOM 5091 O O . PHE E 1 8 ? 53.779 -3.703 56.088 1.00 36.76 21 PHE E O 1
ATOM 5099 N N . LYS E 1 9 ? 55.015 -1.963 56.855 1.00 35.89 22 LYS E N 1
ATOM 5100 C CA . LYS E 1 9 ? 53.859 -1.128 57.110 1.00 34.20 22 LYS E CA 1
ATOM 5101 C C . LYS E 1 9 ? 53.432 -0.409 55.831 1.00 36.76 22 LYS E C 1
ATOM 5102 O O . LYS E 1 9 ? 54.253 0.215 55.118 1.00 26.37 22 LYS E O 1
ATOM 5108 N N . LEU E 1 10 ? 52.140 -0.528 55.537 1.00 34.35 23 LEU E N 1
ATOM 5109 C CA . LEU E 1 10 ? 51.548 0.126 54.366 1.00 37.39 23 LEU E CA 1
ATOM 5110 C C . LEU E 1 10 ? 50.317 0.933 54.796 1.00 33.61 23 LEU E C 1
ATOM 5111 O O . LEU E 1 10 ? 49.534 0.475 55.614 1.00 30.31 23 LEU E O 1
ATOM 5116 N N . VAL E 1 11 ? 50.151 2.138 54.269 1.00 22.83 24 VAL E N 1
ATOM 5117 C CA . VAL E 1 11 ? 49.054 2.962 54.741 1.00 32.45 24 VAL E CA 1
ATOM 5118 C C . VAL E 1 11 ? 48.230 3.450 53.524 1.00 32.55 24 VAL E C 1
ATOM 5119 O O . VAL E 1 11 ? 48.776 3.710 52.461 1.00 32.23 24 VAL E O 1
ATOM 5123 N N . LEU E 1 12 ? 46.914 3.529 53.667 1.00 31.00 25 LEU E N 1
ATOM 5124 C CA . LEU E 1 12 ? 46.095 3.983 52.543 1.00 34.59 25 LEU E CA 1
ATOM 5125 C C . LEU E 1 12 ? 45.509 5.357 52.803 1.00 20.90 25 LEU E C 1
ATOM 5126 O O . LEU E 1 12 ? 44.947 5.631 53.855 1.00 25.09 25 LEU E O 1
ATOM 5131 N N . LEU E 1 13 ? 45.614 6.218 51.818 1.00 20.21 26 LEU E N 1
ATOM 5132 C CA . LEU E 1 13 ? 45.180 7.565 52.032 1.00 27.35 26 LEU E CA 1
ATOM 5133 C C . LEU E 1 13 ? 44.272 7.971 50.887 1.00 30.25 26 LEU E C 1
ATOM 5134 O O . LEU E 1 13 ? 44.453 7.553 49.732 1.00 28.93 26 LEU E O 1
ATOM 5139 N N . GLY E 1 14 ? 43.299 8.807 51.211 1.00 28.14 27 GLY E N 1
ATOM 5140 C CA . GLY E 1 14 ? 42.579 9.481 50.163 1.00 34.34 27 GLY E CA 1
ATOM 5141 C C . GLY E 1 14 ? 41.275 10.059 50.653 1.00 27.60 27 GLY E C 1
ATOM 5142 O O . GLY E 1 14 ? 40.828 9.788 51.762 1.00 21.87 27 GLY E O 1
ATOM 5143 N N . GLU E 1 15 ? 40.666 10.855 49.787 1.00 31.66 28 GLU E N 1
ATOM 5144 C CA . GLU E 1 15 ? 39.357 11.419 50.050 1.00 42.24 28 GLU E CA 1
ATOM 5145 C C . GLU E 1 15 ? 38.363 10.361 50.577 1.00 27.82 28 GLU E C 1
ATOM 5146 O O . GLU E 1 15 ? 38.361 9.203 50.162 1.00 32.68 28 GLU E O 1
ATOM 5152 N N . SER E 1 16 ? 37.510 10.778 51.490 1.00 34.09 29 SER E N 1
ATOM 5153 C CA . SER E 1 16 ? 36.375 9.960 51.864 1.00 37.45 29 SER E CA 1
ATOM 5154 C C . SER E 1 16 ? 35.619 9.467 50.633 1.00 43.56 29 SER E C 1
ATOM 5155 O O . SER E 1 16 ? 35.276 10.260 49.714 1.00 37.75 29 SER E O 1
ATOM 5158 N N . ALA E 1 17 ? 35.407 8.146 50.614 1.00 40.45 30 ALA E N 1
ATOM 5159 C CA . ALA E 1 17 ? 34.486 7.466 49.700 1.00 41.48 30 ALA E CA 1
ATOM 5160 C C . ALA E 1 17 ? 35.074 7.209 48.341 1.00 41.67 30 ALA E C 1
ATOM 5161 O O . ALA E 1 17 ? 34.351 7.202 47.353 1.00 51.21 30 ALA E O 1
ATOM 5163 N N . VAL E 1 18 ? 36.385 6.994 48.282 1.00 43.96 31 VAL E N 1
ATOM 5164 C CA . VAL E 1 18 ? 37.049 6.730 47.015 1.00 38.91 31 VAL E CA 1
ATOM 5165 C C . VAL E 1 18 ? 37.297 5.233 46.805 1.00 36.43 31 VAL E C 1
ATOM 5166 O O . VAL E 1 18 ? 37.675 4.804 45.703 1.00 33.07 31 VAL E O 1
ATOM 5170 N N . GLY E 1 19 ? 37.090 4.436 47.852 1.00 33.01 32 GLY E N 1
ATOM 5171 C CA . GLY E 1 19 ? 37.358 3.003 47.752 1.00 36.32 32 GLY E CA 1
ATOM 5172 C C . GLY E 1 19 ? 38.493 2.381 48.570 1.00 38.44 32 GLY E C 1
ATOM 5173 O O . GLY E 1 19 ? 38.887 1.232 48.323 1.00 46.79 32 GLY E O 1
ATOM 5174 N N . LYS E 1 20 ? 39.041 3.129 49.525 1.00 44.45 33 LYS E N 1
ATOM 5175 C CA . LYS E 1 20 ? 40.144 2.648 50.351 1.00 36.32 33 LYS E CA 1
ATOM 5176 C C . LYS E 1 20 ? 39.790 1.365 51.096 1.00 31.84 33 LYS E C 1
ATOM 5177 O O . LYS E 1 20 ? 40.446 0.342 50.930 1.00 26.73 33 LYS E O 1
ATOM 5183 N N . SER E 1 21 ? 38.746 1.417 51.912 1.00 30.81 34 SER E N 1
ATOM 5184 C CA . SER E 1 21 ? 38.358 0.229 52.652 1.00 39.01 34 SER E CA 1
ATOM 5185 C C . SER E 1 21 ? 38.010 -0.937 51.700 1.00 44.53 34 SER E C 1
ATOM 5186 O O . SER E 1 21 ? 38.463 -2.071 51.887 1.00 41.48 34 SER E O 1
ATOM 5189 N N . SER E 1 22 ? 37.258 -0.652 50.646 1.00 42.47 35 SER E N 1
ATOM 5190 C CA . SER E 1 22 ? 36.949 -1.686 49.675 1.00 41.51 35 SER E CA 1
ATOM 5191 C C . SER E 1 22 ? 38.204 -2.345 49.089 1.00 38.53 35 SER E C 1
ATOM 5192 O O . SER E 1 22 ? 38.274 -3.572 48.993 1.00 48.66 35 SER E O 1
ATOM 5195 N N . LEU E 1 23 ? 39.193 -1.533 48.714 1.00 37.17 36 LEU E N 1
ATOM 5196 C CA . LEU E 1 23 ? 40.426 -2.039 48.140 1.00 38.81 36 LEU E CA 1
ATOM 5197 C C . LEU E 1 23 ? 41.095 -3.046 49.077 1.00 37.46 36 LEU E C 1
ATOM 5198 O O . LEU E 1 23 ? 41.518 -4.121 48.656 1.00 34.66 36 LEU E O 1
ATOM 5203 N N . VAL E 1 24 ? 41.179 -2.682 50.349 1.00 38.59 37 VAL E N 1
ATOM 5204 C CA . VAL E 1 24 ? 41.800 -3.521 51.343 1.00 33.89 37 VAL E CA 1
ATOM 5205 C C . VAL E 1 24 ? 40.966 -4.786 51.510 1.00 42.69 37 VAL E C 1
ATOM 5206 O O . VAL E 1 24 ? 41.507 -5.886 51.381 1.00 45.01 37 VAL E O 1
ATOM 5210 N N . LEU E 1 25 ? 39.659 -4.646 51.758 1.00 40.73 38 LEU E N 1
ATOM 5211 C CA . LEU E 1 25 ? 38.791 -5.832 51.911 1.00 46.63 38 LEU E CA 1
ATOM 5212 C C . LEU E 1 25 ? 38.882 -6.789 50.740 1.00 44.31 38 LEU E C 1
ATOM 5213 O O . LEU E 1 25 ? 38.883 -8.006 50.925 1.00 45.45 38 LEU E O 1
ATOM 5218 N N . ARG E 1 26 ? 38.970 -6.236 49.538 1.00 40.78 39 ARG E N 1
ATOM 5219 C CA . ARG E 1 26 ? 39.191 -7.052 48.356 1.00 41.91 39 ARG E CA 1
ATOM 5220 C C . ARG E 1 26 ? 40.497 -7.837 48.410 1.00 46.50 39 ARG E C 1
ATOM 5221 O O . ARG E 1 26 ? 40.509 -9.050 48.199 1.00 51.25 39 ARG E O 1
ATOM 5229 N N . PHE E 1 27 ? 41.598 -7.145 48.698 1.00 48.99 40 PHE E N 1
ATOM 5230 C CA . PHE E 1 27 ? 42.927 -7.771 48.767 1.00 50.12 40 PHE E CA 1
ATOM 5231 C C . PHE E 1 27 ? 43.056 -8.763 49.927 1.00 49.25 40 PHE E C 1
ATOM 5232 O O . PHE E 1 27 ? 43.790 -9.739 49.835 1.00 53.52 40 PHE E O 1
ATOM 5240 N N . VAL E 1 28 ? 42.358 -8.501 51.025 1.00 40.54 41 VAL E N 1
ATOM 5241 C CA . VAL E 1 28 ? 42.540 -9.294 52.227 1.00 42.25 41 VAL E CA 1
ATOM 5242 C C . VAL E 1 28 ? 41.496 -10.400 52.378 1.00 48.66 41 VAL E C 1
ATOM 5243 O O . VAL E 1 28 ? 41.825 -11.532 52.696 1.00 52.31 41 VAL E O 1
ATOM 5247 N N . LYS E 1 29 ? 40.233 -10.051 52.185 1.00 53.69 42 LYS E N 1
ATOM 5248 C CA . LYS E 1 29 ? 39.139 -10.967 52.451 1.00 58.41 42 LYS E CA 1
ATOM 5249 C C . LYS E 1 29 ? 38.379 -11.297 51.168 1.00 59.81 42 LYS E C 1
ATOM 5250 O O . LYS E 1 29 ? 37.326 -11.935 51.203 1.00 59.40 42 LYS E O 1
ATOM 5256 N N . GLY E 1 30 ? 38.928 -10.853 50.045 1.00 56.92 43 GLY E N 1
ATOM 5257 C CA . GLY E 1 30 ? 38.291 -11.061 48.768 1.00 51.81 43 GLY E CA 1
ATOM 5258 C C . GLY E 1 30 ? 36.830 -10.662 48.759 1.00 55.81 43 GLY E C 1
ATOM 5259 O O . GLY E 1 30 ? 36.050 -11.273 48.042 1.00 58.57 43 GLY E O 1
ATOM 5260 N N . GLN E 1 31 ? 36.448 -9.656 49.544 1.00 51.69 44 GLN E N 1
ATOM 5261 C CA . GLN E 1 31 ? 35.056 -9.225 49.603 1.00 46.65 44 GLN E CA 1
ATOM 5262 C C . GLN E 1 31 ? 34.867 -7.854 48.954 1.00 54.95 44 GLN E C 1
ATOM 5263 O O . GLN E 1 31 ? 35.835 -7.157 48.625 1.00 56.75 44 GLN E O 1
ATOM 5269 N N . PHE E 1 32 ? 33.607 -7.472 48.778 1.00 52.20 45 PHE E N 1
ATOM 5270 C CA . PHE E 1 32 ? 33.255 -6.170 48.249 1.00 57.25 45 PHE E CA 1
ATOM 5271 C C . PHE E 1 32 ? 31.802 -5.863 48.607 1.00 53.13 45 PHE E C 1
ATOM 5272 O O . PHE E 1 32 ? 30.894 -6.606 48.260 1.00 65.67 45 PHE E O 1
ATOM 5280 N N . HIS E 1 33 ? 31.590 -4.769 49.317 1.00 48.24 46 HIS E N 1
ATOM 5281 C CA . HIS E 1 33 ? 30.267 -4.377 49.757 1.00 51.72 46 HIS E CA 1
ATOM 5282 C C . HIS E 1 33 ? 29.874 -3.092 49.036 1.00 62.04 46 HIS E C 1
ATOM 5283 O O . HIS E 1 33 ? 30.625 -2.099 49.033 1.00 64.63 46 HIS E O 1
ATOM 5290 N N . GLU E 1 34 ? 28.702 -3.121 48.414 1.00 60.95 47 GLU E N 1
ATOM 5291 C CA . GLU E 1 34 ? 28.190 -1.994 47.644 1.00 61.65 47 GLU E CA 1
ATOM 5292 C C . GLU E 1 34 ? 27.854 -0.860 48.601 1.00 58.78 47 GLU E C 1
ATOM 5293 O O . GLU E 1 34 ? 27.701 0.282 48.186 1.00 58.64 47 GLU E O 1
ATOM 5299 N N . PHE E 1 35 ? 27.739 -1.168 49.886 1.00 56.18 48 PHE E N 1
ATOM 5300 C CA . PHE E 1 35 ? 27.360 -0.138 50.842 1.00 60.88 48 PHE E CA 1
ATOM 5301 C C . PHE E 1 35 ? 28.280 -0.055 52.057 1.00 56.29 48 PHE E C 1
ATOM 5302 O O . PHE E 1 35 ? 27.831 -0.121 53.197 1.00 56.01 48 PHE E O 1
ATOM 5310 N N . GLN E 1 36 ? 29.572 0.105 51.803 1.00 61.78 49 GLN E N 1
ATOM 5311 C CA . GLN E 1 36 ? 30.571 0.235 52.868 1.00 60.76 49 GLN E CA 1
ATOM 5312 C C . GLN E 1 36 ? 30.328 1.447 53.753 1.00 58.29 49 GLN E C 1
ATOM 5313 O O . GLN E 1 36 ? 30.300 2.583 53.274 1.00 63.55 49 GLN E O 1
ATOM 5319 N N . GLU E 1 37 ? 30.172 1.205 55.047 1.00 47.71 50 GLU E N 1
ATOM 5320 C CA . GLU E 1 37 ? 30.077 2.295 55.995 1.00 46.51 50 GLU E CA 1
ATOM 5321 C C . GLU E 1 37 ? 31.418 3.095 56.008 1.00 58.36 50 GLU E C 1
ATOM 5322 O O . GLU E 1 37 ? 32.523 2.514 56.054 1.00 50.59 50 GLU E O 1
ATOM 5328 N N . SER E 1 38 ? 31.317 4.422 55.947 1.00 53.14 51 SER E N 1
ATOM 5329 C CA . SER E 1 38 ? 32.471 5.311 56.156 1.00 54.62 51 SER E CA 1
ATOM 5330 C C . SER E 1 38 ? 33.345 4.880 57.347 1.00 46.65 51 SER E C 1
ATOM 5331 O O . SER E 1 38 ? 32.841 4.668 58.457 1.00 36.67 51 SER E O 1
ATOM 5334 N N . THR E 1 39 ? 34.654 4.754 57.120 1.00 45.64 52 THR E N 1
ATOM 5335 C CA . THR E 1 39 ? 35.558 4.320 58.191 1.00 40.42 52 THR E CA 1
ATOM 5336 C C . THR E 1 39 ? 35.656 5.399 59.271 1.00 43.86 52 THR E C 1
ATOM 5337 O O . THR E 1 39 ? 35.729 6.614 58.969 1.00 35.71 52 THR E O 1
ATOM 5341 N N . ILE E 1 40 ? 35.636 4.955 60.526 1.00 36.67 53 ILE E N 1
ATOM 5342 C CA . ILE E 1 40 ? 35.820 5.847 61.655 1.00 41.96 53 ILE E CA 1
ATOM 5343 C C . ILE E 1 40 ? 37.217 5.688 62.268 1.00 43.19 53 ILE E C 1
ATOM 5344 O O . ILE E 1 40 ? 37.532 4.659 62.882 1.00 38.39 53 ILE E O 1
ATOM 5349 N N . GLY E 1 41 ? 38.044 6.724 62.097 1.00 45.44 54 GLY E N 1
ATOM 5350 C CA . GLY E 1 41 ? 39.412 6.694 62.622 1.00 40.39 54 GLY E CA 1
ATOM 5351 C C . GLY E 1 41 ? 40.387 5.913 61.754 1.00 34.08 54 GLY E C 1
ATOM 5352 O O . GLY E 1 41 ? 41.110 6.487 60.934 1.00 30.37 54 GLY E O 1
ATOM 5353 N N . ALA E 1 42 ? 40.373 4.593 61.881 1.00 30.93 55 ALA E N 1
ATOM 5354 C CA . ALA E 1 42 ? 41.187 3.773 61.001 1.00 27.03 55 ALA E CA 1
ATOM 5355 C C . ALA E 1 42 ? 40.887 2.326 61.255 1.00 32.40 55 ALA E C 1
ATOM 5356 O O . ALA E 1 42 ? 40.258 1.970 62.263 1.00 39.31 55 ALA E O 1
ATOM 5358 N N . ALA E 1 43 ? 41.353 1.486 60.344 1.00 30.59 56 ALA E N 1
ATOM 5359 C CA . ALA E 1 43 ? 41.198 0.049 60.495 1.00 39.31 56 ALA E CA 1
ATOM 5360 C C . ALA E 1 43 ? 42.526 -0.629 60.229 1.00 34.12 56 ALA E C 1
ATOM 5361 O O . ALA E 1 43 ? 43.336 -0.140 59.455 1.00 36.29 56 ALA E O 1
ATOM 5363 N N . PHE E 1 44 ? 42.752 -1.759 60.877 1.00 38.97 57 PHE E N 1
ATOM 5364 C CA . PHE E 1 44 ? 43.980 -2.495 60.654 1.00 28.88 57 PHE E CA 1
ATOM 5365 C C . PHE E 1 44 ? 43.722 -3.900 60.147 1.00 30.99 57 PHE E C 1
ATOM 5366 O O . PHE E 1 44 ? 42.856 -4.620 60.666 1.00 31.93 57 PHE E O 1
ATOM 5374 N N . LEU E 1 45 ? 44.495 -4.310 59.153 1.00 36.31 58 LEU E N 1
ATOM 5375 C CA . LEU E 1 45 ? 44.473 -5.703 58.698 1.00 33.68 58 LEU E CA 1
ATOM 5376 C C . LEU E 1 45 ? 45.831 -6.110 58.186 1.00 36.94 58 LEU E C 1
ATOM 5377 O O . LEU E 1 45 ? 46.623 -5.262 57.739 1.00 39.12 58 LEU E O 1
ATOM 5382 N N . THR E 1 46 ? 46.099 -7.410 58.223 1.00 38.89 59 THR E N 1
ATOM 5383 C CA . THR E 1 46 ? 47.348 -7.918 57.669 1.00 43.85 59 THR E CA 1
ATOM 5384 C C . THR E 1 46 ? 47.023 -8.954 56.627 1.00 41.00 59 THR E C 1
ATOM 5385 O O . THR E 1 46 ? 46.014 -9.627 56.723 1.00 45.59 59 THR E O 1
ATOM 5389 N N . GLN E 1 47 ? 47.888 -9.048 55.629 1.00 43.30 60 GLN E N 1
ATOM 5390 C CA . GLN E 1 47 ? 47.811 -10.076 54.609 1.00 48.26 60 GLN E CA 1
ATOM 5391 C C . GLN E 1 47 ? 49.215 -10.541 54.276 1.00 45.75 60 GLN E C 1
ATOM 5392 O O . GLN E 1 47 ? 50.146 -9.733 54.162 1.00 45.07 60 GLN E O 1
ATOM 5398 N N . THR E 1 48 ? 49.365 -11.849 54.110 1.00 54.50 61 THR E N 1
ATOM 5399 C CA . THR E 1 48 ? 50.668 -12.423 53.814 1.00 61.33 61 THR E CA 1
ATOM 5400 C C . THR E 1 48 ? 50.642 -13.037 52.420 1.00 59.11 61 THR E C 1
ATOM 5401 O O . THR E 1 48 ? 49.681 -13.702 52.039 1.00 66.00 61 THR E O 1
ATOM 5405 N N . VAL E 1 49 ? 51.699 -12.791 51.660 1.00 60.66 62 VAL E N 1
ATOM 5406 C CA . VAL E 1 49 ? 51.786 -13.260 50.291 1.00 62.52 62 VAL E CA 1
ATOM 5407 C C . VAL E 1 49 ? 53.196 -13.744 49.990 1.00 64.27 62 VAL E C 1
ATOM 5408 O O . VAL E 1 49 ? 54.169 -13.234 50.547 1.00 55.51 62 VAL E O 1
ATOM 5412 N N . CYS E 1 50 ? 53.291 -14.733 49.106 1.00 66.77 63 CYS E N 1
ATOM 5413 C CA . CYS E 1 50 ? 54.571 -15.265 48.686 1.00 63.58 63 CYS E CA 1
ATOM 5414 C C . CYS E 1 50 ? 54.969 -14.591 47.393 1.00 56.51 63 CYS E C 1
ATOM 5415 O O . CYS E 1 50 ? 54.228 -14.627 46.423 1.00 59.26 63 CYS E O 1
ATOM 5418 N N . LEU E 1 51 ? 56.143 -13.977 47.369 1.00 56.08 64 LEU E N 1
ATOM 5419 C CA . LEU E 1 51 ? 56.505 -13.146 46.240 1.00 59.16 64 LEU E CA 1
ATOM 5420 C C . LEU E 1 51 ? 57.969 -13.325 45.922 1.00 64.70 64 LEU E C 1
ATOM 5421 O O . LEU E 1 51 ? 58.814 -12.726 46.562 1.00 69.03 64 LEU E O 1
ATOM 5426 N N . ASP E 1 52 ? 58.269 -14.159 44.934 1.00 73.40 65 ASP E N 1
ATOM 5427 C CA . ASP E 1 52 ? 59.648 -14.377 44.506 1.00 78.49 65 ASP E CA 1
ATOM 5428 C C . ASP E 1 52 ? 60.509 -14.941 45.625 1.00 78.96 65 ASP E C 1
ATOM 5429 O O . ASP E 1 52 ? 61.504 -14.318 46.018 1.00 81.69 65 ASP E O 1
ATOM 5434 N N . ASP E 1 53 ? 60.124 -16.110 46.132 1.00 73.06 66 ASP E N 1
ATOM 5435 C CA . ASP E 1 53 ? 60.903 -16.803 47.150 1.00 73.35 66 ASP E CA 1
ATOM 5436 C C . ASP E 1 53 ? 60.998 -15.964 48.416 1.00 71.18 66 ASP E C 1
ATOM 5437 O O . ASP E 1 53 ? 61.958 -16.075 49.192 1.00 71.59 66 ASP E O 1
ATOM 5442 N N . THR E 1 54 ? 60.006 -15.112 48.629 1.00 68.71 67 THR E N 1
ATOM 5443 C CA . THR E 1 54 ? 60.006 -14.277 49.823 1.00 60.38 67 THR E CA 1
ATOM 5444 C C . THR E 1 54 ? 58.616 -14.168 50.372 1.00 51.15 67 THR E C 1
ATOM 5445 O O . THR E 1 54 ? 57.713 -13.778 49.655 1.00 51.62 67 THR E O 1
ATOM 5449 N N . THR E 1 55 ? 58.454 -14.519 51.642 1.00 44.43 68 THR E N 1
ATOM 5450 C CA . THR E 1 55 ? 57.196 -14.312 52.311 1.00 50.08 68 THR E CA 1
ATOM 5451 C C . THR E 1 55 ? 57.047 -12.830 52.659 1.00 53.42 68 THR E C 1
ATOM 5452 O O . THR E 1 55 ? 57.903 -12.252 53.335 1.00 50.22 68 THR E O 1
ATOM 5456 N N . VAL E 1 56 ? 55.966 -12.219 52.178 1.00 47.80 69 VAL E N 1
ATOM 5457 C CA . VAL E 1 56 ? 55.733 -10.802 52.417 1.00 44.11 69 VAL E CA 1
ATOM 5458 C C . VAL E 1 56 ? 54.515 -10.624 53.300 1.00 42.52 69 VAL E C 1
ATOM 5459 O O . VAL E 1 56 ? 53.440 -11.119 52.973 1.00 49.75 69 VAL E O 1
ATOM 5463 N N . LYS E 1 57 ? 54.698 -9.934 54.427 1.00 32.30 70 LYS E N 1
ATOM 5464 C CA . LYS E 1 57 ? 53.589 -9.603 55.329 1.00 32.39 70 LYS E CA 1
ATOM 5465 C C . LYS E 1 57 ? 53.226 -8.114 55.235 1.00 38.30 70 LYS E C 1
ATOM 5466 O O . LYS E 1 57 ? 54.023 -7.242 55.597 1.00 39.96 70 LYS E O 1
ATOM 5472 N N . PHE E 1 58 ? 52.024 -7.840 54.735 1.00 36.86 71 PHE E N 1
ATOM 5473 C CA . PHE E 1 58 ? 51.498 -6.486 54.636 1.00 36.19 71 PHE E CA 1
ATOM 5474 C C . PHE E 1 58 ? 50.836 -6.145 55.971 1.00 41.19 71 PHE E C 1
ATOM 5475 O O . PHE E 1 58 ? 49.931 -6.866 56.405 1.00 38.77 71 PHE E O 1
ATOM 5483 N N . GLU E 1 59 ? 51.279 -5.068 56.622 1.00 31.89 72 GLU E N 1
ATOM 5484 C CA . GLU E 1 59 ? 50.531 -4.497 57.738 1.00 30.07 72 GLU E CA 1
ATOM 5485 C C . GLU E 1 59 ? 49.842 -3.203 57.238 1.00 38.25 72 GLU E C 1
ATOM 5486 O O . GLU E 1 59 ? 50.494 -2.172 57.010 1.00 33.42 72 GLU E O 1
ATOM 5492 N N . ILE E 1 60 ? 48.527 -3.283 57.061 1.00 37.03 73 ILE E N 1
ATOM 5493 C CA . ILE E 1 60 ? 47.780 -2.346 56.217 1.00 35.12 73 ILE E CA 1
ATOM 5494 C C . ILE E 1 60 ? 46.946 -1.442 57.112 1.00 31.25 73 ILE E C 1
ATOM 5495 O O . ILE E 1 60 ? 46.115 -1.897 57.906 1.00 30.76 73 ILE E O 1
ATOM 5500 N N . TRP E 1 61 ? 47.201 -0.154 57.042 1.00 31.83 74 TRP E N 1
ATOM 5501 C CA . TRP E 1 61 ? 46.422 0.760 57.853 1.00 39.50 74 TRP E CA 1
ATOM 5502 C C . TRP E 1 61 ? 45.540 1.547 56.908 1.00 38.69 74 TRP E C 1
ATOM 5503 O O . TRP E 1 61 ? 46.018 2.223 55.995 1.00 37.30 74 TRP E O 1
ATOM 5514 N N . ASP E 1 62 ? 44.246 1.393 57.111 1.00 36.46 75 ASP E N 1
ATOM 5515 C CA . ASP E 1 62 ? 43.258 1.910 56.183 1.00 38.99 75 ASP E CA 1
ATOM 5516 C C . ASP E 1 62 ? 42.642 3.089 56.887 1.00 35.19 75 ASP E C 1
ATOM 5517 O O . ASP E 1 62 ? 41.818 2.912 57.799 1.00 35.12 75 ASP E O 1
ATOM 5522 N N . THR E 1 63 ? 43.071 4.289 56.520 1.00 27.90 76 THR E N 1
ATOM 5523 C CA . THR E 1 63 ? 42.639 5.437 57.301 1.00 31.05 76 THR E CA 1
ATOM 5524 C C . THR E 1 63 ? 41.300 5.945 56.829 1.00 30.85 76 THR E C 1
ATOM 5525 O O . THR E 1 63 ? 40.969 5.888 55.650 1.00 26.39 76 THR E O 1
ATOM 5529 N N . ALA E 1 64 ? 40.561 6.456 57.796 1.00 29.37 77 ALA E N 1
ATOM 5530 C CA . ALA E 1 64 ? 39.354 7.248 57.585 1.00 27.58 77 ALA E CA 1
ATOM 5531 C C . ALA E 1 64 ? 39.698 8.514 56.800 1.00 33.44 77 ALA E C 1
ATOM 5532 O O . ALA E 1 64 ? 40.363 9.404 57.309 1.00 38.57 77 ALA E O 1
ATOM 5534 N N . GLY E 1 65 ? 39.233 8.595 55.567 1.00 35.24 78 GLY E N 1
ATOM 5535 C CA . GLY E 1 65 ? 39.580 9.731 54.728 1.00 40.97 78 GLY E CA 1
ATOM 5536 C C . GLY E 1 65 ? 38.751 11.006 54.880 1.00 38.56 78 GLY E C 1
ATOM 5537 O O . GLY E 1 65 ? 38.832 11.886 54.039 1.00 40.39 78 GLY E O 1
ATOM 5538 N N . GLN E 1 66 ? 37.969 11.134 55.946 1.00 40.47 79 GLN E N 1
ATOM 5539 C CA . GLN E 1 66 ? 37.215 12.367 56.153 1.00 45.02 79 GLN E CA 1
ATOM 5540 C C . GLN E 1 66 ? 38.107 13.496 56.665 1.00 50.89 79 GLN E C 1
ATOM 5541 O O . GLN E 1 66 ? 39.074 13.274 57.389 1.00 45.19 79 GLN E O 1
ATOM 5547 N N . GLU E 1 67 ? 37.753 14.715 56.285 1.00 53.74 80 GLU E N 1
ATOM 5548 C CA . GLU E 1 67 ? 38.588 15.873 56.523 1.00 54.00 80 GLU E CA 1
ATOM 5549 C C . GLU E 1 67 ? 39.088 15.980 57.964 1.00 46.17 80 GLU E C 1
ATOM 5550 O O . GLU E 1 67 ? 40.248 16.283 58.209 1.00 42.23 80 GLU E O 1
ATOM 5556 N N . ARG E 1 68 ? 38.206 15.748 58.917 1.00 38.20 81 ARG E N 1
ATOM 5557 C CA . ARG E 1 68 ? 38.526 16.036 60.297 1.00 39.10 81 ARG E CA 1
ATOM 5558 C C . ARG E 1 68 ? 39.612 15.091 60.871 1.00 41.99 81 ARG E C 1
ATOM 5559 O O . ARG E 1 68 ? 40.119 15.295 61.979 1.00 35.30 81 ARG E O 1
ATOM 5567 N N . TYR E 1 69 ? 39.922 14.043 60.119 1.00 26.49 82 TYR E N 1
ATOM 5568 C CA . TYR E 1 69 ? 40.967 13.082 60.461 1.00 43.49 82 TYR E CA 1
ATOM 5569 C C . TYR E 1 69 ? 42.322 13.432 59.831 1.00 36.33 82 TYR E C 1
ATOM 5570 O O . TYR E 1 69 ? 43.308 12.780 60.109 1.00 46.02 82 TYR E O 1
ATOM 5579 N N . HIS E 1 70 ? 42.343 14.437 58.962 1.00 39.94 83 HIS E N 1
ATOM 5580 C CA . HIS E 1 70 ? 43.563 14.811 58.246 1.00 44.08 83 HIS E CA 1
ATOM 5581 C C . HIS E 1 70 ? 44.785 14.899 59.163 1.00 45.96 83 HIS E C 1
ATOM 5582 O O . HIS E 1 70 ? 45.799 14.266 58.889 1.00 38.31 83 HIS E O 1
ATOM 5589 N N . SER E 1 71 ? 44.685 15.673 60.244 1.00 35.07 84 SER E N 1
ATOM 5590 C CA . SER E 1 71 ? 45.879 16.033 60.991 1.00 43.02 84 SER E CA 1
ATOM 5591 C C . SER E 1 71 ? 46.462 14.816 61.677 1.00 43.18 84 SER E C 1
ATOM 5592 O O . SER E 1 71 ? 47.599 14.837 62.140 1.00 31.09 84 SER E O 1
ATOM 5595 N N . LEU E 1 72 ? 45.664 13.754 61.722 1.00 39.16 85 LEU E N 1
ATOM 5596 C CA . LEU E 1 72 ? 46.027 12.539 62.416 1.00 26.59 85 LEU E CA 1
ATOM 5597 C C . LEU E 1 72 ? 46.757 11.593 61.497 1.00 25.69 85 LEU E C 1
ATOM 5598 O O . LEU E 1 72 ? 47.332 10.586 61.923 1.00 33.16 85 LEU E O 1
ATOM 5603 N N . ALA E 1 73 ? 46.739 11.915 60.218 1.00 27.32 86 ALA E N 1
ATOM 5604 C CA . ALA E 1 73 ? 47.348 11.021 59.261 1.00 21.15 86 ALA E CA 1
ATOM 5605 C C . ALA E 1 73 ? 48.823 10.687 59.563 1.00 35.30 86 ALA E C 1
ATOM 5606 O O . ALA E 1 73 ? 49.225 9.535 59.460 1.00 23.14 86 ALA E O 1
ATOM 5608 N N . PRO E 1 74 ? 49.632 11.691 59.966 1.00 32.61 87 PRO E N 1
ATOM 5609 C CA . PRO E 1 74 ? 51.047 11.440 60.256 1.00 22.78 87 PRO E CA 1
ATOM 5610 C C . PRO E 1 74 ? 51.264 10.376 61.300 1.00 27.94 87 PRO E C 1
ATOM 5611 O O . PRO E 1 74 ? 52.215 9.598 61.219 1.00 21.79 87 PRO E O 1
ATOM 5615 N N . MET E 1 75 ? 50.366 10.344 62.277 1.00 29.47 88 MET E N 1
ATOM 5616 C CA . MET E 1 75 ? 50.393 9.280 63.246 1.00 30.50 88 MET E CA 1
ATOM 5617 C C . MET E 1 75 ? 50.183 7.898 62.623 1.00 37.36 88 MET E C 1
ATOM 5618 O O . MET E 1 75 ? 50.376 6.901 63.318 1.00 34.54 88 MET E O 1
ATOM 5623 N N . TYR E 1 76 ? 49.772 7.816 61.355 1.00 26.82 89 TYR E N 1
ATOM 5624 C CA . TYR E 1 76 ? 49.614 6.506 60.773 1.00 25.63 89 TYR E CA 1
ATOM 5625 C C . TYR E 1 76 ? 50.723 6.219 59.842 1.00 30.58 89 TYR E C 1
ATOM 5626 O O . TYR E 1 76 ? 51.280 5.102 59.850 1.00 26.95 89 TYR E O 1
ATOM 5635 N N . TYR E 1 77 ? 51.085 7.213 59.040 1.00 23.45 90 TYR E N 1
ATOM 5636 C CA . TYR E 1 77 ? 52.142 6.898 58.105 1.00 33.26 90 TYR E CA 1
ATOM 5637 C C . TYR E 1 77 ? 53.605 7.069 58.591 1.00 33.33 90 TYR E C 1
ATOM 5638 O O . TYR E 1 77 ? 54.525 6.651 57.900 1.00 28.13 90 TYR E O 1
ATOM 5647 N N . ARG E 1 78 ? 53.828 7.678 59.751 1.00 23.37 91 ARG E N 1
ATOM 5648 C CA . ARG E 1 78 ? 55.217 7.703 60.295 1.00 35.48 91 ARG E CA 1
ATOM 5649 C C . ARG E 1 78 ? 55.710 6.248 60.416 1.00 33.72 91 ARG E C 1
ATOM 5650 O O . ARG E 1 78 ? 55.013 5.384 60.983 1.00 41.33 91 ARG E O 1
ATOM 5658 N N . GLY E 1 79 ? 56.896 5.982 59.884 1.00 35.81 92 GLY E N 1
ATOM 5659 C CA . GLY E 1 79 ? 57.435 4.636 59.950 1.00 45.94 92 GLY E CA 1
ATOM 5660 C C . GLY E 1 79 ? 56.895 3.651 58.919 1.00 43.34 92 GLY E C 1
ATOM 5661 O O . GLY E 1 79 ? 57.207 2.475 58.967 1.00 45.79 92 GLY E O 1
ATOM 5662 N N . ALA E 1 80 ? 56.102 4.133 57.972 1.00 43.14 93 ALA E N 1
ATOM 5663 C CA . ALA E 1 80 ? 55.483 3.267 56.976 1.00 38.02 93 ALA E CA 1
ATOM 5664 C C . ALA E 1 80 ? 56.460 3.145 55.824 1.00 29.32 93 ALA E C 1
ATOM 5665 O O . ALA E 1 80 ? 57.167 4.093 55.525 1.00 35.17 93 ALA E O 1
ATOM 5667 N N . GLN E 1 81 ? 56.536 1.991 55.178 1.00 28.00 94 GLN E N 1
ATOM 5668 C CA . GLN E 1 81 ? 57.463 1.898 54.046 1.00 34.35 94 GLN E CA 1
ATOM 5669 C C . GLN E 1 81 ? 56.731 2.078 52.731 1.00 30.03 94 GLN E C 1
ATOM 5670 O O . GLN E 1 81 ? 57.352 2.204 51.677 1.00 32.58 94 GLN E O 1
ATOM 5676 N N . ALA E 1 82 ? 55.403 2.091 52.796 1.00 32.83 95 ALA E N 1
ATOM 5677 C CA . ALA E 1 82 ? 54.610 2.131 51.581 1.00 32.55 95 ALA E CA 1
ATOM 5678 C C . ALA E 1 82 ? 53.309 2.890 51.806 1.00 32.85 95 ALA E C 1
ATOM 5679 O O . ALA E 1 82 ? 52.747 2.867 52.893 1.00 29.01 95 ALA E O 1
ATOM 5681 N N . ALA E 1 83 ? 52.827 3.567 50.773 1.00 27.64 96 ALA E N 1
ATOM 5682 C CA . ALA E 1 83 ? 51.504 4.188 50.860 1.00 35.37 96 ALA E CA 1
ATOM 5683 C C . ALA E 1 83 ? 50.712 3.996 49.570 1.00 37.45 96 ALA E C 1
ATOM 5684 O O . ALA E 1 83 ? 51.256 4.051 48.456 1.00 31.87 96 ALA E O 1
ATOM 5686 N N . ILE E 1 84 ? 49.418 3.765 49.704 1.00 33.17 97 ILE E N 1
ATOM 5687 C CA . ILE E 1 84 ? 48.607 3.796 48.508 1.00 31.33 97 ILE E CA 1
ATOM 5688 C C . ILE E 1 84 ? 47.738 5.028 48.558 1.00 29.85 97 ILE E C 1
ATOM 5689 O O . ILE E 1 84 ? 46.929 5.198 49.468 1.00 37.49 97 ILE E O 1
ATOM 5694 N N . VAL E 1 85 ? 47.934 5.929 47.609 1.00 25.21 98 VAL E N 1
ATOM 5695 C CA . VAL E 1 85 ? 47.033 7.072 47.548 1.00 35.19 98 VAL E CA 1
ATOM 5696 C C . VAL E 1 85 ? 45.931 6.776 46.524 1.00 36.91 98 VAL E C 1
ATOM 5697 O O . VAL E 1 85 ? 46.199 6.375 45.376 1.00 33.55 98 VAL E O 1
ATOM 5701 N N . VAL E 1 86 ? 44.689 6.931 46.957 1.00 36.12 99 VAL E N 1
ATOM 5702 C CA . VAL E 1 86 ? 43.558 6.430 46.164 1.00 41.82 99 VAL E CA 1
ATOM 5703 C C . VAL E 1 86 ? 42.629 7.557 45.776 1.00 44.41 99 VAL E C 1
ATOM 5704 O O . VAL E 1 86 ? 42.195 8.353 46.627 1.00 44.15 99 VAL E O 1
ATOM 5708 N N . TYR E 1 87 ? 42.332 7.644 44.487 1.00 42.43 100 TYR E N 1
ATOM 5709 C CA . TYR E 1 87 ? 41.333 8.618 44.063 1.00 48.89 100 TYR E CA 1
ATOM 5710 C C . TYR E 1 87 ? 40.208 7.957 43.245 1.00 44.32 100 TYR E C 1
ATOM 5711 O O . TYR E 1 87 ? 40.292 6.785 42.862 1.00 40.80 100 TYR E O 1
ATOM 5720 N N . ASP E 1 88 ? 39.143 8.712 43.016 1.00 50.50 101 ASP E N 1
ATOM 5721 C CA . ASP E 1 88 ? 37.964 8.220 42.292 1.00 49.84 101 ASP E CA 1
ATOM 5722 C C . ASP E 1 88 ? 38.051 8.670 40.837 1.00 41.94 101 ASP E C 1
ATOM 5723 O O . ASP E 1 88 ? 37.835 9.837 40.560 1.00 47.05 101 ASP E O 1
ATOM 5728 N N . ILE E 1 89 ? 38.363 7.785 39.902 1.00 43.89 102 ILE E N 1
ATOM 5729 C CA . ILE E 1 89 ? 38.368 8.225 38.498 1.00 59.55 102 ILE E CA 1
ATOM 5730 C C . ILE E 1 89 ? 37.093 8.986 38.040 1.00 59.06 102 ILE E C 1
ATOM 5731 O O . ILE E 1 89 ? 37.082 9.551 36.952 1.00 57.09 102 ILE E O 1
ATOM 5736 N N . THR E 1 90 ? 36.035 8.997 38.853 1.00 54.89 103 THR E N 1
ATOM 5737 C CA . THR E 1 90 ? 34.780 9.620 38.446 1.00 57.60 103 THR E CA 1
ATOM 5738 C C . THR E 1 90 ? 34.555 10.922 39.195 1.00 65.85 103 THR E C 1
ATOM 5739 O O . THR E 1 90 ? 33.595 11.663 38.944 1.00 67.44 103 THR E O 1
ATOM 5743 N N . ASN E 1 91 ? 35.454 11.198 40.125 1.00 67.67 104 ASN E N 1
ATOM 5744 C CA . ASN E 1 91 ? 35.381 12.406 40.925 1.00 61.93 104 ASN E CA 1
ATOM 5745 C C . ASN E 1 91 ? 36.697 13.170 40.715 1.00 60.92 104 ASN E C 1
ATOM 5746 O O . ASN E 1 91 ? 37.739 12.804 41.258 1.00 58.44 104 ASN E O 1
ATOM 5751 N N . GLU E 1 92 ? 36.646 14.212 39.897 1.00 59.02 105 GLU E N 1
ATOM 5752 C CA . GLU E 1 92 ? 37.846 14.957 39.545 1.00 66.09 105 GLU E CA 1
ATOM 5753 C C . GLU E 1 92 ? 38.467 15.675 40.760 1.00 62.02 105 GLU E C 1
ATOM 5754 O O . GLU E 1 92 ? 39.655 15.983 40.785 1.00 55.64 105 GLU E O 1
ATOM 5760 N N . GLU E 1 93 ? 37.661 15.929 41.777 1.00 56.75 106 GLU E N 1
ATOM 5761 C CA . GLU E 1 93 ? 38.160 16.650 42.928 1.00 61.76 106 GLU E CA 1
ATOM 5762 C C . GLU E 1 93 ? 38.931 15.656 43.801 1.00 61.97 106 GLU E C 1
ATOM 5763 O O . GLU E 1 93 ? 39.974 15.975 44.367 1.00 60.40 106 GLU E O 1
ATOM 5769 N N . SER E 1 94 ? 38.430 14.433 43.872 1.00 56.21 107 SER E N 1
ATOM 5770 C CA . SER E 1 94 ? 39.108 13.405 44.626 1.00 49.77 107 SER E CA 1
ATOM 5771 C C . SER E 1 94 ? 40.541 13.255 44.095 1.00 48.32 107 SER E C 1
ATOM 5772 O O . SER E 1 94 ? 41.425 12.806 44.818 1.00 39.44 107 SER E O 1
ATOM 5775 N N . PHE E 1 95 ? 40.752 13.636 42.832 1.00 41.62 108 PHE E N 1
ATOM 5776 C CA . PHE E 1 95 ? 42.069 13.544 42.208 1.00 42.14 108 PHE E CA 1
ATOM 5777 C C . PHE E 1 95 ? 42.999 14.689 42.647 1.00 50.62 108 PHE E C 1
ATOM 5778 O O . PHE E 1 95 ? 44.212 14.514 42.776 1.00 50.81 108 PHE E O 1
ATOM 5786 N N . ALA E 1 96 ? 42.416 15.859 42.862 1.00 45.27 109 ALA E N 1
ATOM 5787 C CA . ALA E 1 96 ? 43.139 17.002 43.357 1.00 43.76 109 ALA E CA 1
ATOM 5788 C C . ALA E 1 96 ? 43.587 16.704 44.788 1.00 48.03 109 ALA E C 1
ATOM 5789 O O . ALA E 1 96 ? 44.611 17.221 45.261 1.00 52.99 109 ALA E O 1
ATOM 5791 N N . ARG E 1 97 ? 42.796 15.888 45.480 1.00 44.11 110 ARG E N 1
ATOM 5792 C CA . ARG E 1 97 ? 43.013 15.630 46.898 1.00 42.55 110 ARG E CA 1
ATOM 5793 C C . ARG E 1 97 ? 44.202 14.663 47.036 1.00 41.20 110 ARG E C 1
ATOM 5794 O O . ARG E 1 97 ? 45.063 14.859 47.876 1.00 45.15 110 ARG E O 1
ATOM 5802 N N . ALA E 1 98 ? 44.216 13.648 46.176 1.00 29.00 111 ALA E N 1
ATOM 5803 C CA . ALA E 1 98 ? 45.255 12.653 46.086 1.00 41.39 111 ALA E CA 1
ATOM 5804 C C . ALA E 1 98 ? 46.635 13.277 45.819 1.00 41.02 111 ALA E C 1
ATOM 5805 O O . ALA E 1 98 ? 47.630 12.894 46.437 1.00 37.96 111 ALA E O 1
ATOM 5807 N N . LYS E 1 99 ? 46.683 14.208 44.874 1.00 38.68 112 LYS E N 1
ATOM 5808 C CA . LYS E 1 99 ? 47.898 14.945 44.590 1.00 42.66 112 LYS E CA 1
ATOM 5809 C C . LYS E 1 99 ? 48.472 15.589 45.855 1.00 40.82 112 LYS E C 1
ATOM 5810 O O . LYS E 1 99 ? 49.672 15.482 46.127 1.00 37.13 112 LYS E O 1
ATOM 5816 N N . ASN E 1 100 ? 47.615 16.249 46.626 1.00 37.18 113 ASN E N 1
ATOM 5817 C CA . ASN E 1 100 ? 48.048 16.786 47.897 1.00 47.64 113 ASN E CA 1
ATOM 5818 C C . ASN E 1 100 ? 48.484 15.757 48.950 1.00 41.02 113 ASN E C 1
ATOM 5819 O O . ASN E 1 100 ? 49.345 16.058 49.758 1.00 42.26 113 ASN E O 1
ATOM 5824 N N . TRP E 1 101 ? 47.887 14.569 48.960 1.00 36.15 114 TRP E N 1
ATOM 5825 C CA . TRP E 1 101 ? 48.359 13.515 49.862 1.00 40.57 114 TRP E CA 1
ATOM 5826 C C . TRP E 1 101 ? 49.782 13.089 49.490 1.00 29.91 114 TRP E C 1
ATOM 5827 O O . TRP E 1 101 ? 50.632 12.964 50.353 1.00 34.42 114 TRP E O 1
ATOM 5838 N N . VAL E 1 102 ? 50.003 12.876 48.196 1.00 28.87 115 VAL E N 1
ATOM 5839 C CA . VAL E 1 102 ? 51.286 12.492 47.650 1.00 33.88 115 VAL E CA 1
ATOM 5840 C C . VAL E 1 102 ? 52.334 13.542 48.052 1.00 46.56 115 VAL E C 1
ATOM 5841 O O . VAL E 1 102 ? 53.461 13.206 48.463 1.00 36.95 115 VAL E O 1
ATOM 5845 N N . LYS E 1 103 ? 51.940 14.807 47.933 1.00 31.02 116 LYS E N 1
ATOM 5846 C CA . LYS E 1 103 ? 52.841 15.910 48.176 1.00 37.72 116 LYS E CA 1
ATOM 5847 C C . LYS E 1 103 ? 53.196 15.907 49.654 1.00 37.78 116 LYS E C 1
ATOM 5848 O O . LYS E 1 103 ? 54.347 16.132 50.026 1.00 37.78 116 LYS E O 1
ATOM 5854 N N . GLU E 1 104 ? 52.189 15.663 50.489 1.00 31.47 117 GLU E N 1
ATOM 5855 C CA . GLU E 1 104 ? 52.403 15.550 51.923 1.00 30.43 117 GLU E CA 1
ATOM 5856 C C . GLU E 1 104 ? 53.368 14.433 52.334 1.00 36.66 117 GLU E C 1
ATOM 5857 O O . GLU E 1 104 ? 54.068 14.578 53.333 1.00 34.05 117 GLU E O 1
ATOM 5863 N N . LEU E 1 105 ? 53.390 13.335 51.579 1.00 25.04 118 LEU E N 1
ATOM 5864 C CA . LEU E 1 105 ? 54.141 12.157 51.961 1.00 31.66 118 LEU E CA 1
ATOM 5865 C C . LEU E 1 105 ? 55.602 12.342 51.592 1.00 22.02 118 LEU E C 1
ATOM 5866 O O . LEU E 1 105 ? 56.507 11.910 52.303 1.00 32.27 118 LEU E O 1
ATOM 5871 N N . GLN E 1 106 ? 55.784 12.926 50.419 1.00 17.11 119 GLN E N 1
ATOM 5872 C CA . GLN E 1 106 ? 57.079 13.216 49.868 1.00 26.89 119 GLN E CA 1
ATOM 5873 C C . GLN E 1 106 ? 57.820 14.211 50.772 1.00 35.07 119 GLN E C 1
ATOM 5874 O O . GLN E 1 106 ? 59.036 14.172 50.875 1.00 40.01 119 GLN E O 1
ATOM 5880 N N . ARG E 1 107 ? 57.064 15.068 51.451 1.00 40.31 120 ARG E N 1
ATOM 5881 C CA . ARG E 1 107 ? 57.622 16.049 52.365 1.00 41.52 120 ARG E CA 1
ATOM 5882 C C . ARG E 1 107 ? 57.744 15.557 53.808 1.00 45.40 120 ARG E C 1
ATOM 5883 O O . ARG E 1 107 ? 58.640 16.009 54.542 1.00 43.69 120 ARG E O 1
ATOM 5891 N N . GLN E 1 108 ? 56.871 14.634 54.222 1.00 33.82 121 GLN E N 1
ATOM 5892 C CA . GLN E 1 108 ? 56.746 14.328 55.649 1.00 23.87 121 GLN E CA 1
ATOM 5893 C C . GLN E 1 108 ? 56.907 12.868 56.016 1.00 33.26 121 GLN E C 1
ATOM 5894 O O . GLN E 1 108 ? 57.123 12.549 57.176 1.00 28.63 121 GLN E O 1
ATOM 5900 N N . ALA E 1 109 ? 56.785 11.967 55.048 1.00 32.66 122 ALA E N 1
ATOM 5901 C CA . ALA E 1 109 ? 56.901 10.546 55.385 1.00 35.52 122 ALA E CA 1
ATOM 5902 C C . ALA E 1 109 ? 58.377 10.162 55.256 1.00 37.54 122 ALA E C 1
ATOM 5903 O O . ALA E 1 109 ? 59.202 11.004 54.927 1.00 38.09 122 ALA E O 1
ATOM 5905 N N . SER E 1 110 ? 58.694 8.898 55.491 1.00 31.04 123 SER E N 1
ATOM 5906 C CA . SER E 1 110 ? 60.051 8.393 55.282 1.00 32.36 123 SER E CA 1
ATOM 5907 C C . SER E 1 110 ? 60.529 8.698 53.858 1.00 38.19 123 SER E C 1
ATOM 5908 O O . SER E 1 110 ? 59.803 8.450 52.895 1.00 38.58 123 SER E O 1
ATOM 5911 N N . PRO E 1 111 ? 61.766 9.234 53.708 1.00 34.43 124 PRO E N 1
ATOM 5912 C CA . PRO E 1 111 ? 62.310 9.574 52.383 1.00 29.33 124 PRO E CA 1
ATOM 5913 C C . PRO E 1 111 ? 62.303 8.477 51.330 1.00 30.73 124 PRO E C 1
ATOM 5914 O O . PRO E 1 111 ? 62.353 8.762 50.110 1.00 35.37 124 PRO E O 1
ATOM 5918 N N . ASN E 1 112 ? 62.238 7.224 51.755 1.00 33.09 125 ASN E N 1
ATOM 5919 C CA . ASN E 1 112 ? 62.234 6.163 50.757 1.00 37.74 125 ASN E CA 1
ATOM 5920 C C . ASN E 1 112 ? 60.935 5.350 50.730 1.00 37.30 125 ASN E C 1
ATOM 5921 O O . ASN E 1 112 ? 60.927 4.173 50.363 1.00 37.78 125 ASN E O 1
ATOM 5926 N N . ILE E 1 113 ? 59.833 5.992 51.110 1.00 32.18 126 ILE E N 1
ATOM 5927 C CA . ILE E 1 113 ? 58.503 5.375 51.083 1.00 29.50 126 ILE E CA 1
ATOM 5928 C C . ILE E 1 113 ? 58.145 5.021 49.655 1.00 30.58 126 ILE E C 1
ATOM 5929 O O . ILE E 1 113 ? 58.278 5.835 48.745 1.00 31.83 126 ILE E O 1
ATOM 5934 N N . VAL E 1 114 ? 57.691 3.800 49.445 1.00 32.74 127 VAL E N 1
ATOM 5935 C CA . VAL E 1 114 ? 57.133 3.480 48.127 1.00 35.05 127 VAL E CA 1
ATOM 5936 C C . VAL E 1 114 ? 55.683 4.039 48.070 1.00 28.66 127 VAL E C 1
ATOM 5937 O O . VAL E 1 114 ? 54.846 3.711 48.919 1.00 28.47 127 VAL E O 1
ATOM 5941 N N . ILE E 1 115 ? 55.415 4.928 47.116 1.00 28.00 128 ILE E N 1
ATOM 5942 C CA . ILE E 1 115 ? 54.071 5.515 46.970 1.00 38.35 128 ILE E CA 1
ATOM 5943 C C . ILE E 1 115 ? 53.365 5.045 45.695 1.00 37.07 128 ILE E C 1
ATOM 5944 O O . ILE E 1 115 ? 53.882 5.183 44.588 1.00 33.64 128 ILE E O 1
ATOM 5949 N N . ALA E 1 116 ? 52.183 4.475 45.873 1.00 34.88 129 ALA E N 1
ATOM 5950 C CA . ALA E 1 116 ? 51.399 3.987 44.758 1.00 34.59 129 ALA E CA 1
ATOM 5951 C C . ALA E 1 116 ? 50.155 4.867 44.646 1.00 31.69 129 ALA E C 1
ATOM 5952 O O . ALA E 1 116 ? 49.645 5.405 45.638 1.00 34.95 129 ALA E O 1
ATOM 5954 N N . LEU E 1 117 ? 49.692 5.020 43.422 1.00 28.03 130 LEU E N 1
ATOM 5955 C CA . LEU E 1 117 ? 48.532 5.847 43.138 1.00 37.75 130 LEU E CA 1
ATOM 5956 C C . LEU E 1 117 ? 47.488 4.898 42.530 1.00 41.06 130 LEU E C 1
ATOM 5957 O O . LEU E 1 117 ? 47.773 4.171 41.578 1.00 31.52 130 LEU E O 1
ATOM 5962 N N . SER E 1 118 ? 46.299 4.891 43.114 1.00 35.72 131 SER E N 1
ATOM 5963 C CA . SER E 1 118 ? 45.207 4.087 42.592 1.00 41.08 131 SER E CA 1
ATOM 5964 C C . SER E 1 118 ? 44.086 4.958 42.012 1.00 35.24 131 SER E C 1
ATOM 5965 O O . SER E 1 118 ? 43.490 5.779 42.710 1.00 27.63 131 SER E O 1
ATOM 5968 N N . GLY E 1 119 ? 43.823 4.775 40.723 1.00 42.91 132 GLY E N 1
ATOM 5969 C CA . GLY E 1 119 ? 42.578 5.265 40.159 1.00 48.54 132 GLY E CA 1
ATOM 5970 C C . GLY E 1 119 ? 41.494 4.204 40.308 1.00 51.50 132 GLY E C 1
ATOM 5971 O O . GLY E 1 119 ? 41.322 3.338 39.435 1.00 51.29 132 GLY E O 1
ATOM 5972 N N . ASN E 1 120 ? 40.766 4.266 41.418 1.00 41.98 133 ASN E N 1
ATOM 5973 C CA . ASN E 1 120 ? 39.790 3.231 41.740 1.00 44.64 133 ASN E CA 1
ATOM 5974 C C . ASN E 1 120 ? 38.410 3.482 41.106 1.00 45.99 133 ASN E C 1
ATOM 5975 O O . ASN E 1 120 ? 38.135 4.572 40.616 1.00 45.28 133 ASN E O 1
ATOM 5980 N N . LYS E 1 121 ? 37.560 2.452 41.113 1.00 53.19 134 LYS E N 1
ATOM 5981 C CA . LYS E 1 121 ? 36.238 2.498 40.473 1.00 53.94 134 LYS E CA 1
ATOM 5982 C C . LYS E 1 121 ? 36.340 2.580 38.939 1.00 54.13 134 LYS E C 1
ATOM 5983 O O . LYS E 1 121 ? 35.584 3.309 38.305 1.00 52.37 134 LYS E O 1
ATOM 5989 N N . ALA E 1 122 ? 37.291 1.853 38.359 1.00 52.60 135 ALA E N 1
ATOM 5990 C CA . ALA E 1 122 ? 37.579 1.976 36.941 1.00 59.01 135 ALA E CA 1
ATOM 5991 C C . ALA E 1 122 ? 36.521 1.196 36.161 1.00 69.20 135 ALA E C 1
ATOM 5992 O O . ALA E 1 122 ? 36.445 1.271 34.926 1.00 68.92 135 ALA E O 1
ATOM 5994 N N . ASP E 1 123 ? 35.715 0.443 36.905 1.00 70.20 136 ASP E N 1
ATOM 5995 C CA . ASP E 1 123 ? 34.636 -0.338 36.332 1.00 71.13 136 ASP E CA 1
ATOM 5996 C C . ASP E 1 123 ? 33.561 0.622 35.839 1.00 73.33 136 ASP E C 1
ATOM 5997 O O . ASP E 1 123 ? 32.905 0.373 34.829 1.00 75.53 136 ASP E O 1
ATOM 6002 N N . LEU E 1 124 ? 33.407 1.734 36.551 1.00 69.33 137 LEU E N 1
ATOM 6003 C CA . LEU E 1 124 ? 32.477 2.783 36.168 1.00 67.57 137 LEU E CA 1
ATOM 6004 C C . LEU E 1 124 ? 33.102 3.676 35.096 1.00 72.84 137 LEU E C 1
ATOM 6005 O O . LEU E 1 124 ? 32.995 4.906 35.157 1.00 65.29 137 LEU E O 1
ATOM 6010 N N . ALA E 1 125 ? 33.733 3.040 34.107 1.00 80.35 138 ALA E N 1
ATOM 6011 C CA . ALA E 1 125 ? 34.528 3.731 33.087 1.00 85.73 138 ALA E CA 1
ATOM 6012 C C . ALA E 1 125 ? 33.676 4.604 32.165 1.00 88.11 138 ALA E C 1
ATOM 6013 O O . ALA E 1 125 ? 34.167 5.136 31.165 1.00 88.38 138 ALA E O 1
ATOM 6015 N N . ASN E 1 126 ? 32.404 4.751 32.522 1.00 89.86 139 ASN E N 1
ATOM 6016 C CA . ASN E 1 126 ? 31.453 5.574 31.779 1.00 87.51 139 ASN E CA 1
ATOM 6017 C C . ASN E 1 126 ? 31.240 6.957 32.422 1.00 84.76 139 ASN E C 1
ATOM 6018 O O . ASN E 1 126 ? 30.894 7.925 31.733 1.00 82.93 139 ASN E O 1
ATOM 6023 N N . LYS E 1 127 ? 31.460 7.048 33.733 1.00 82.97 140 LYS E N 1
ATOM 6024 C CA . LYS E 1 127 ? 31.348 8.321 34.448 1.00 78.39 140 LYS E CA 1
ATOM 6025 C C . LYS E 1 127 ? 32.714 8.995 34.640 1.00 72.83 140 LYS E C 1
ATOM 6026 O O . LYS E 1 127 ? 32.824 10.036 35.313 1.00 59.88 140 LYS E O 1
ATOM 6032 N N . ARG E 1 128 ? 33.739 8.387 34.041 1.00 66.51 141 ARG E N 1
ATOM 6033 C CA . ARG E 1 128 ? 35.107 8.860 34.151 1.00 66.26 141 ARG E CA 1
ATOM 6034 C C . ARG E 1 128 ? 35.215 10.374 34.059 1.00 66.45 141 ARG E C 1
ATOM 6035 O O . ARG E 1 128 ? 34.843 10.976 33.051 1.00 69.89 141 ARG E O 1
ATOM 6043 N N . ALA E 1 129 ? 35.733 10.983 35.118 1.00 56.71 142 ALA E N 1
ATOM 6044 C CA . ALA E 1 129 ? 35.967 12.412 35.133 1.00 53.95 142 ALA E CA 1
ATOM 6045 C C . ALA E 1 129 ? 37.468 12.702 35.145 1.00 60.28 142 ALA E C 1
ATOM 6046 O O . ALA E 1 129 ? 37.873 13.867 35.204 1.00 63.47 142 ALA E O 1
ATOM 6048 N N . VAL E 1 130 ? 38.284 11.645 35.076 1.00 56.47 143 VAL E N 1
ATOM 6049 C CA . VAL E 1 130 ? 39.737 11.793 35.121 1.00 49.83 143 VAL E CA 1
ATOM 6050 C C . VAL E 1 130 ? 40.434 10.971 34.046 1.00 48.38 143 VAL E C 1
ATOM 6051 O O . VAL E 1 130 ? 40.279 9.758 33.970 1.00 49.46 143 VAL E O 1
ATOM 6055 N N . ASP E 1 131 ? 41.217 11.647 33.216 1.00 53.48 144 ASP E N 1
ATOM 6056 C CA . ASP E 1 131 ? 41.815 11.007 32.058 1.00 58.33 144 ASP E CA 1
ATOM 6057 C C . ASP E 1 131 ? 42.955 10.096 32.519 1.00 60.07 144 ASP E C 1
ATOM 6058 O O . ASP E 1 131 ? 43.839 10.527 33.251 1.00 65.20 144 ASP E O 1
ATOM 6063 N N . PHE E 1 132 ? 42.918 8.838 32.094 1.00 56.32 145 PHE E N 1
ATOM 6064 C CA . PHE E 1 132 ? 43.977 7.892 32.408 1.00 55.01 145 PHE E CA 1
ATOM 6065 C C . PHE E 1 132 ? 45.379 8.401 32.089 1.00 63.41 145 PHE E C 1
ATOM 6066 O O . PHE E 1 132 ? 46.349 8.069 32.778 1.00 53.72 145 PHE E O 1
ATOM 6074 N N . GLN E 1 133 ? 45.494 9.173 31.018 1.00 67.62 146 GLN E N 1
ATOM 6075 C CA . GLN E 1 133 ? 46.801 9.571 30.525 1.00 70.23 146 GLN E CA 1
ATOM 6076 C C . GLN E 1 133 ? 47.263 10.816 31.271 1.00 64.40 146 GLN E C 1
ATOM 6077 O O . GLN E 1 133 ? 48.450 11.029 31.449 1.00 64.19 146 GLN E O 1
ATOM 6083 N N . GLU E 1 134 ? 46.311 11.630 31.710 1.00 69.72 147 GLU E N 1
ATOM 6084 C CA . GLU E 1 134 ? 46.602 12.772 32.570 1.00 70.63 147 GLU E CA 1
ATOM 6085 C C . GLU E 1 134 ? 47.091 12.261 33.928 1.00 73.23 147 GLU E C 1
ATOM 6086 O O . GLU E 1 134 ? 47.957 12.866 34.560 1.00 77.76 147 GLU E O 1
ATOM 6092 N N . ALA E 1 135 ? 46.536 11.136 34.366 1.00 67.13 148 ALA E N 1
ATOM 6093 C CA . ALA E 1 135 ? 46.946 10.521 35.618 1.00 60.02 148 ALA E CA 1
ATOM 6094 C C . ALA E 1 135 ? 48.299 9.828 35.499 1.00 57.51 148 ALA E C 1
ATOM 6095 O O . ALA E 1 135 ? 49.121 9.930 36.403 1.00 58.18 148 ALA E O 1
ATOM 6097 N N . GLN E 1 136 ? 48.520 9.115 34.397 1.00 49.00 149 GLN E N 1
ATOM 6098 C CA . GLN E 1 136 ? 49.729 8.335 34.222 1.00 48.85 149 GLN E CA 1
ATOM 6099 C C . GLN E 1 136 ? 50.900 9.271 33.985 1.00 57.42 149 GLN E C 1
ATOM 6100 O O . GLN E 1 136 ? 52.055 8.925 34.214 1.00 59.34 149 GLN E O 1
ATOM 6106 N N . SER E 1 137 ? 50.588 10.468 33.517 1.00 60.55 150 SER E N 1
ATOM 6107 C CA . SER E 1 137 ? 51.597 11.477 33.298 1.00 60.84 150 SER E CA 1
ATOM 6108 C C . SER E 1 137 ? 52.030 12.071 34.639 1.00 60.04 150 SER E C 1
ATOM 6109 O O . SER E 1 137 ? 53.222 12.198 34.907 1.00 61.82 150 SER E O 1
ATOM 6112 N N . TYR E 1 138 ? 51.055 12.443 35.471 1.00 55.01 151 TYR E N 1
ATOM 6113 C CA . TYR E 1 138 ? 51.331 12.924 36.820 1.00 48.07 151 TYR E CA 1
ATOM 6114 C C . TYR E 1 138 ? 52.185 11.938 37.619 1.00 53.38 151 TYR E C 1
ATOM 6115 O O . TYR E 1 138 ? 53.161 12.321 38.263 1.00 57.32 151 TYR E O 1
ATOM 6124 N N . ALA E 1 139 ? 51.804 10.667 37.580 1.00 51.97 152 ALA E N 1
ATOM 6125 C CA . ALA E 1 139 ? 52.519 9.635 38.305 1.00 51.80 152 ALA E CA 1
ATOM 6126 C C . ALA E 1 139 ? 53.965 9.482 37.830 1.00 53.55 152 ALA E C 1
ATOM 6127 O O . ALA E 1 139 ? 54.841 9.124 38.614 1.00 62.39 152 ALA E O 1
ATOM 6129 N N . ASP E 1 140 ? 54.233 9.749 36.560 1.00 50.28 153 ASP E N 1
ATOM 6130 C CA . ASP E 1 140 ? 55.597 9.609 36.062 1.00 53.27 153 ASP E CA 1
ATOM 6131 C C . ASP E 1 140 ? 56.497 10.716 36.543 1.00 49.41 153 ASP E C 1
ATOM 6132 O O . ASP E 1 140 ? 57.664 10.493 36.861 1.00 51.00 153 ASP E O 1
ATOM 6137 N N . ASP E 1 141 ? 55.951 11.918 36.598 1.00 49.40 154 ASP E N 1
ATOM 6138 C CA . ASP E 1 141 ? 56.742 13.062 36.981 1.00 51.62 154 ASP E CA 1
ATOM 6139 C C . ASP E 1 141 ? 56.990 13.066 38.477 1.00 51.12 154 ASP E C 1
ATOM 6140 O O . ASP E 1 141 ? 57.838 13.800 38.965 1.00 56.22 154 ASP E O 1
ATOM 6145 N N . ASN E 1 142 ? 56.242 12.248 39.204 1.00 47.95 155 ASN E N 1
ATOM 6146 C CA . ASN E 1 142 ? 56.372 12.213 40.649 1.00 48.61 155 ASN E CA 1
ATOM 6147 C C . ASN E 1 142 ? 56.945 10.903 41.165 1.00 50.09 155 ASN E C 1
ATOM 6148 O O . ASN E 1 142 ? 56.999 10.677 42.371 1.00 39.62 155 ASN E O 1
ATOM 6153 N N . SER E 1 143 ? 57.375 10.063 40.225 1.00 49.85 156 SER E N 1
ATOM 6154 C CA . SER E 1 143 ? 57.872 8.731 40.519 1.00 55.88 156 SER E CA 1
ATOM 6155 C C . SER E 1 143 ? 56.893 7.885 41.336 1.00 56.60 156 SER E C 1
ATOM 6156 O O . SER E 1 143 ? 57.281 7.192 42.269 1.00 58.99 156 SER E O 1
ATOM 6159 N N . LEU E 1 144 ? 55.619 7.937 40.961 1.00 54.07 157 LEU E N 1
ATOM 6160 C CA . LEU E 1 144 ? 54.598 7.151 41.632 1.00 46.60 157 LEU E CA 1
ATOM 6161 C C . LEU E 1 144 ? 54.270 5.900 40.831 1.00 46.99 157 LEU E C 1
ATOM 6162 O O . LEU E 1 144 ? 54.317 5.890 39.617 1.00 46.60 157 LEU E O 1
ATOM 6167 N N . LEU E 1 145 ? 53.929 4.832 41.527 1.00 52.63 158 LEU E N 1
ATOM 6168 C CA . LEU E 1 145 ? 53.502 3.620 40.861 1.00 48.18 158 LEU E CA 1
ATOM 6169 C C . LEU E 1 145 ? 52.001 3.755 40.610 1.00 52.82 158 LEU E C 1
ATOM 6170 O O . LEU E 1 145 ? 51.206 3.756 41.556 1.00 62.84 158 LEU E O 1
ATOM 6175 N N . PHE E 1 146 ? 51.603 3.896 39.349 1.00 49.05 159 PHE E N 1
ATOM 6176 C CA . PHE E 1 146 ? 50.197 4.155 39.036 1.00 44.71 159 PHE E CA 1
ATOM 6177 C C . PHE E 1 146 ? 49.446 2.918 38.552 1.00 49.58 159 PHE E C 1
ATOM 6178 O O . PHE E 1 146 ? 50.024 2.050 37.913 1.00 39.67 159 PHE E O 1
ATOM 6186 N N . MET E 1 147 ? 48.161 2.839 38.907 1.00 50.69 160 MET E N 1
ATOM 6187 C CA . MET E 1 147 ? 47.235 1.847 38.345 1.00 56.04 160 MET E CA 1
ATOM 6188 C C . MET E 1 147 ? 45.772 2.248 38.495 1.00 56.31 160 MET E C 1
ATOM 6189 O O . MET E 1 147 ? 45.338 2.826 39.519 1.00 46.60 160 MET E O 1
ATOM 6194 N N . GLU E 1 148 ? 45.002 1.922 37.460 1.00 58.59 161 GLU E N 1
ATOM 6195 C CA . GLU E 1 148 ? 43.554 2.015 37.545 1.00 51.86 161 GLU E CA 1
ATOM 6196 C C . GLU E 1 148 ? 43.104 0.710 38.174 1.00 46.88 161 GLU E C 1
ATOM 6197 O O . GLU E 1 148 ? 43.606 -0.363 37.837 1.00 49.21 161 GLU E O 1
ATOM 6203 N N . THR E 1 149 ? 42.210 0.812 39.141 1.00 35.48 162 THR E N 1
ATOM 6204 C CA . THR E 1 149 ? 41.790 -0.365 39.872 1.00 48.74 162 THR E CA 1
ATOM 6205 C C . THR E 1 149 ? 40.282 -0.400 40.007 1.00 46.25 162 THR E C 1
ATOM 6206 O O . THR E 1 149 ? 39.595 0.616 39.840 1.00 43.55 162 THR E O 1
ATOM 6210 N N . SER E 1 150 ? 39.769 -1.580 40.326 1.00 49.20 163 SER E N 1
ATOM 6211 C CA . SER E 1 150 ? 38.370 -1.705 40.715 1.00 50.01 163 SER E CA 1
ATOM 6212 C C . SER E 1 150 ? 38.275 -2.675 41.888 1.00 46.61 163 SER E C 1
ATOM 6213 O O . SER E 1 150 ? 38.701 -3.825 41.789 1.00 51.24 163 SER E O 1
ATOM 6216 N N . ALA E 1 151 ? 37.741 -2.196 43.004 1.00 43.11 164 ALA E N 1
ATOM 6217 C CA . ALA E 1 151 ? 37.502 -3.053 44.153 1.00 47.48 164 ALA E CA 1
ATOM 6218 C C . ALA E 1 151 ? 36.359 -3.997 43.778 1.00 53.58 164 ALA E C 1
ATOM 6219 O O . ALA E 1 151 ? 36.325 -5.146 44.205 1.00 44.31 164 ALA E O 1
ATOM 6221 N N . LYS E 1 152 ? 35.435 -3.489 42.964 1.00 61.53 165 LYS E N 1
ATOM 6222 C CA . LYS E 1 152 ? 34.240 -4.228 42.606 1.00 66.42 165 LYS E CA 1
ATOM 6223 C C . LYS E 1 152 ? 34.533 -5.454 41.735 1.00 65.93 165 LYS E C 1
ATOM 6224 O O . LYS E 1 152 ? 34.018 -6.531 42.005 1.00 68.10 165 LYS E O 1
ATOM 6230 N N . THR E 1 153 ? 35.371 -5.303 40.710 1.00 67.76 166 THR E N 1
ATOM 6231 C CA . THR E 1 153 ? 35.730 -6.430 39.838 1.00 64.57 166 THR E CA 1
ATOM 6232 C C . THR E 1 153 ? 37.072 -7.072 40.232 1.00 66.47 166 THR E C 1
ATOM 6233 O O . THR E 1 153 ? 37.443 -8.127 39.705 1.00 66.97 166 THR E O 1
ATOM 6237 N N . SER E 1 154 ? 37.788 -6.410 41.143 1.00 57.61 167 SER E N 1
ATOM 6238 C CA . SER E 1 154 ? 39.094 -6.838 41.633 1.00 50.59 167 SER E CA 1
ATOM 6239 C C . SER E 1 154 ? 40.251 -6.544 40.691 1.00 54.36 167 SER E C 1
ATOM 6240 O O . SER E 1 154 ? 41.402 -6.907 40.967 1.00 53.94 167 SER E O 1
ATOM 6243 N N . MET E 1 155 ? 39.963 -5.894 39.574 1.00 55.83 168 MET E N 1
ATOM 6244 C CA . MET E 1 155 ? 41.005 -5.629 38.585 1.00 57.79 168 MET E CA 1
ATOM 6245 C C . MET E 1 155 ? 42.169 -4.769 39.125 1.00 52.60 168 MET E C 1
ATOM 6246 O O . MET E 1 155 ? 41.958 -3.674 39.657 1.00 47.21 168 MET E O 1
ATOM 6251 N N . ASN E 1 156 ? 43.389 -5.274 38.957 1.00 52.79 169 ASN E N 1
ATOM 6252 C CA . ASN E 1 156 ? 44.599 -4.575 39.377 1.00 59.70 169 ASN E CA 1
ATOM 6253 C C . ASN E 1 156 ? 44.721 -4.416 40.890 1.00 61.32 169 ASN E C 1
ATOM 6254 O O . ASN E 1 156 ? 45.545 -3.640 41.364 1.00 63.90 169 ASN E O 1
ATOM 6259 N N . VAL E 1 157 ? 43.901 -5.131 41.647 1.00 53.56 170 VAL E N 1
ATOM 6260 C CA . VAL E 1 157 ? 43.955 -4.987 43.083 1.00 54.70 170 VAL E CA 1
ATOM 6261 C C . VAL E 1 157 ? 45.168 -5.729 43.671 1.00 59.24 170 VAL E C 1
ATOM 6262 O O . VAL E 1 157 ? 46.002 -5.127 44.363 1.00 59.34 170 VAL E O 1
ATOM 6266 N N . ASN E 1 158 ? 45.283 -7.020 43.385 1.00 51.70 171 ASN E N 1
ATOM 6267 C CA . ASN E 1 158 ? 46.431 -7.754 43.853 1.00 53.84 171 ASN E CA 1
ATOM 6268 C C . ASN E 1 158 ? 47.654 -7.266 43.112 1.00 54.49 171 ASN E C 1
ATOM 6269 O O . ASN E 1 158 ? 48.776 -7.377 43.598 1.00 61.79 171 ASN E O 1
ATOM 6274 N N . GLU E 1 159 ? 47.443 -6.705 41.933 1.00 51.68 172 GLU E N 1
ATOM 6275 C CA . GLU E 1 159 ? 48.581 -6.349 41.103 1.00 60.75 172 GLU E CA 1
ATOM 6276 C C . GLU E 1 159 ? 49.284 -5.116 41.673 1.00 59.25 172 GLU E C 1
ATOM 6277 O O . GLU E 1 159 ? 50.506 -4.988 41.582 1.00 55.29 172 GLU E O 1
ATOM 6283 N N . ILE E 1 160 ? 48.510 -4.221 42.274 1.00 47.95 173 ILE E N 1
ATOM 6284 C CA . ILE E 1 160 ? 49.083 -3.012 42.807 1.00 48.75 173 ILE E CA 1
ATOM 6285 C C . ILE E 1 160 ? 49.735 -3.265 44.169 1.00 49.39 173 ILE E C 1
ATOM 6286 O O . ILE E 1 160 ? 50.771 -2.679 44.482 1.00 42.51 173 ILE E O 1
ATOM 6291 N N . PHE E 1 161 ? 49.147 -4.149 44.971 1.00 46.99 174 PHE E N 1
ATOM 6292 C CA . PHE E 1 161 ? 49.768 -4.483 46.242 1.00 42.84 174 PHE E CA 1
ATOM 6293 C C . PHE E 1 161 ? 51.055 -5.221 45.990 1.00 47.29 174 PHE E C 1
ATOM 6294 O O . PHE E 1 161 ? 52.065 -4.969 46.651 1.00 46.38 174 PHE E O 1
ATOM 6302 N N . MET E 1 162 ? 51.028 -6.137 45.027 1.00 46.79 175 MET E N 1
ATOM 6303 C CA . MET E 1 162 ? 52.222 -6.915 44.720 1.00 45.95 175 MET E CA 1
ATOM 6304 C C . MET E 1 162 ? 53.306 -6.064 44.090 1.00 42.28 175 MET E C 1
ATOM 6305 O O . MET E 1 162 ? 54.492 -6.295 44.310 1.00 47.71 175 MET E O 1
ATOM 6310 N N . ALA E 1 163 ? 52.892 -5.086 43.289 1.00 38.84 176 ALA E N 1
ATOM 6311 C CA . ALA E 1 163 ? 53.843 -4.217 42.621 1.00 43.76 176 ALA E CA 1
ATOM 6312 C C . ALA E 1 163 ? 54.543 -3.338 43.671 1.00 46.59 176 ALA E C 1
ATOM 6313 O O . ALA E 1 163 ? 55.767 -3.159 43.626 1.00 40.67 176 ALA E O 1
ATOM 6315 N N . ILE E 1 164 ? 53.770 -2.814 44.620 1.00 33.48 177 ILE E N 1
ATOM 6316 C CA . ILE E 1 164 ? 54.354 -2.163 45.789 1.00 41.14 177 ILE E CA 1
ATOM 6317 C C . ILE E 1 164 ? 55.426 -3.030 46.449 1.00 48.93 177 ILE E C 1
ATOM 6318 O O . ILE E 1 164 ? 56.577 -2.602 46.597 1.00 52.27 177 ILE E O 1
ATOM 6323 N N . ALA E 1 165 ? 55.058 -4.247 46.844 1.00 48.12 178 ALA E N 1
ATOM 6324 C CA . ALA E 1 165 ? 56.012 -5.129 47.493 1.00 45.01 178 ALA E CA 1
ATOM 6325 C C . ALA E 1 165 ? 57.259 -5.366 46.647 1.00 52.12 178 ALA E C 1
ATOM 6326 O O . ALA E 1 165 ? 58.371 -5.506 47.182 1.00 58.14 178 ALA E O 1
ATOM 6328 N N . LYS E 1 166 ? 57.094 -5.411 45.330 1.00 49.80 179 LYS E N 1
ATOM 6329 C CA . LYS E 1 166 ? 58.245 -5.618 44.469 1.00 51.18 179 LYS E CA 1
ATOM 6330 C C . LYS E 1 166 ? 59.192 -4.433 44.434 1.00 52.01 179 LYS E C 1
ATOM 6331 O O . LYS E 1 166 ? 60.396 -4.597 44.232 1.00 57.02 179 LYS E O 1
ATOM 6337 N N . LYS E 1 167 ? 58.667 -3.235 44.645 1.00 51.90 180 LYS E N 1
ATOM 6338 C CA . LYS E 1 167 ? 59.488 -2.044 44.528 1.00 53.35 180 LYS E CA 1
ATOM 6339 C C . LYS E 1 167 ? 60.180 -1.697 45.862 1.00 56.08 180 LYS E C 1
ATOM 6340 O O . LYS E 1 167 ? 61.039 -0.830 45.914 1.00 53.90 180 LYS E O 1
ATOM 6346 N N . LEU E 1 168 ? 59.813 -2.389 46.936 1.00 56.72 181 LEU E N 1
ATOM 6347 C CA . LEU E 1 168 ? 60.459 -2.194 48.231 1.00 58.80 181 LEU E CA 1
ATOM 6348 C C . LEU E 1 168 ? 61.876 -2.768 48.202 1.00 64.58 181 LEU E C 1
ATOM 6349 O O . LEU E 1 168 ? 62.101 -3.833 47.631 1.00 64.32 181 LEU E O 1
ATOM 6354 N N . PRO E 1 169 ? 62.849 -2.071 48.827 1.00 70.35 182 PRO E N 1
ATOM 6355 C CA . PRO E 1 169 ? 64.254 -2.501 48.887 1.00 67.50 182 PRO E CA 1
ATOM 6356 C C . PRO E 1 169 ? 64.454 -3.827 49.627 1.00 70.89 182 PRO E C 1
ATOM 6357 O O . PRO E 1 169 ? 63.762 -4.120 50.607 1.00 70.81 182 PRO E O 1
ATOM 6361 N N . ALA F 2 21 ? -11.962 -12.470 39.826 1.00 89.87 804 ALA F N 1
ATOM 6362 C CA . ALA F 2 21 ? -12.638 -13.395 38.871 1.00 96.90 804 ALA F CA 1
ATOM 6363 C C . ALA F 2 21 ? -12.207 -14.849 39.099 1.00 96.40 804 ALA F C 1
ATOM 6364 O O . ALA F 2 21 ? -11.637 -15.187 40.135 1.00 94.44 804 ALA F O 1
ATOM 6366 N N . GLN F 2 22 ? -12.502 -15.702 38.124 1.00 99.55 805 GLN F N 1
ATOM 6367 C CA . GLN F 2 22 ? -12.063 -17.097 38.130 1.00 97.28 805 GLN F CA 1
ATOM 6368 C C . GLN F 2 22 ? -10.553 -17.170 37.915 1.00 95.83 805 GLN F C 1
ATOM 6369 O O . GLN F 2 22 ? -9.870 -18.026 38.484 1.00 93.39 805 GLN F O 1
ATOM 6375 N N . ARG F 2 23 ? -10.041 -16.264 37.087 1.00 94.97 806 ARG F N 1
ATOM 6376 C CA . ARG F 2 23 ? -8.640 -16.290 36.692 1.00 91.51 806 ARG F CA 1
ATOM 6377 C C . ARG F 2 23 ? -7.776 -15.695 37.797 1.00 85.85 806 ARG F C 1
ATOM 6378 O O . ARG F 2 23 ? -6.644 -16.124 38.010 1.00 82.90 806 ARG F O 1
ATOM 6386 N N . LEU F 2 24 ? -8.327 -14.714 38.502 1.00 80.59 807 LEU F N 1
ATOM 6387 C CA . LEU F 2 24 ? -7.612 -14.061 39.582 1.00 78.29 807 LEU F CA 1
ATOM 6388 C C . LEU F 2 24 ? -7.291 -15.090 40.664 1.00 79.58 807 LEU F C 1
ATOM 6389 O O . LEU F 2 24 ? -6.256 -14.998 41.331 1.00 81.52 807 LEU F O 1
ATOM 6394 N N . GLN F 2 25 ? -8.185 -16.067 40.826 1.00 73.26 808 GLN F N 1
ATOM 6395 C CA . GLN F 2 25 ? -8.008 -17.138 41.805 1.00 69.25 808 GLN F CA 1
ATOM 6396 C C . GLN F 2 25 ? -6.912 -18.101 41.377 1.00 67.76 808 GLN F C 1
ATOM 6397 O O . GLN F 2 25 ? -6.122 -18.559 42.205 1.00 56.69 808 GLN F O 1
ATOM 6403 N N . THR F 2 26 ? -6.895 -18.420 40.085 1.00 69.33 809 THR F N 1
ATOM 6404 C CA . THR F 2 26 ? -5.912 -19.340 39.524 1.00 71.45 809 THR F CA 1
ATOM 6405 C C . THR F 2 26 ? -4.560 -18.633 39.459 1.00 71.11 809 THR F C 1
ATOM 6406 O O . THR F 2 26 ? -3.509 -19.259 39.598 1.00 60.51 809 THR F O 1
ATOM 6410 N N . GLU F 2 27 ? -4.602 -17.320 39.243 1.00 72.37 810 GLU F N 1
ATOM 6411 C CA . GLU F 2 27 ? -3.398 -16.502 39.294 1.00 71.20 810 GLU F CA 1
ATOM 6412 C C . GLU F 2 27 ? -2.779 -16.593 40.692 1.00 71.02 810 GLU F C 1
ATOM 6413 O O . GLU F 2 27 ? -1.581 -16.848 40.830 1.00 72.39 810 GLU F O 1
ATOM 6419 N N . LEU F 2 28 ? -3.602 -16.382 41.720 1.00 64.39 811 LEU F N 1
ATOM 6420 C CA . LEU F 2 28 ? -3.160 -16.526 43.105 1.00 58.52 811 LEU F CA 1
ATOM 6421 C C . LEU F 2 28 ? -2.539 -17.901 43.366 1.00 55.23 811 LEU F C 1
ATOM 6422 O O . LEU F 2 28 ? -1.453 -18.002 43.926 1.00 61.91 811 LEU F O 1
ATOM 6427 N N . ASP F 2 29 ? -3.222 -18.958 42.952 1.00 53.45 812 ASP F N 1
ATOM 6428 C CA . ASP F 2 29 ? -2.722 -20.302 43.184 1.00 56.38 812 ASP F CA 1
ATOM 6429 C C . ASP F 2 29 ? -1.320 -20.500 42.619 1.00 52.38 812 ASP F C 1
ATOM 6430 O O . ASP F 2 29 ? -0.427 -20.966 43.326 1.00 56.39 812 ASP F O 1
ATOM 6435 N N . VAL F 2 30 ? -1.126 -20.134 41.357 1.00 48.42 813 VAL F N 1
ATOM 6436 C CA . VAL F 2 30 ? 0.177 -20.237 40.705 1.00 51.85 813 VAL F CA 1
ATOM 6437 C C . VAL F 2 30 ? 1.252 -19.450 41.467 1.00 53.24 813 VAL F C 1
ATOM 6438 O O . VAL F 2 30 ? 2.366 -19.936 41.690 1.00 48.69 813 VAL F O 1
ATOM 6442 N N . SER F 2 31 ? 0.880 -18.239 41.859 1.00 40.77 814 SER F N 1
ATOM 6443 C CA . SER F 2 31 ? 1.702 -17.348 42.643 1.00 45.04 814 SER F CA 1
ATOM 6444 C C . SER F 2 31 ? 2.212 -18.074 43.891 1.00 51.41 814 SER F C 1
ATOM 6445 O O . SER F 2 31 ? 3.415 -18.123 44.163 1.00 46.88 814 SER F O 1
ATOM 6448 N N . GLU F 2 32 ? 1.275 -18.637 44.647 1.00 45.88 815 GLU F N 1
ATOM 6449 C CA . GLU F 2 32 ? 1.586 -19.218 45.936 1.00 36.24 815 GLU F CA 1
ATOM 6450 C C . GLU F 2 32 ? 2.353 -20.530 45.758 1.00 40.94 815 GLU F C 1
ATOM 6451 O O . GLU F 2 32 ? 3.090 -20.949 46.640 1.00 44.88 815 GLU F O 1
ATOM 6457 N N . GLN F 2 33 ? 2.184 -21.158 44.601 1.00 40.69 816 GLN F N 1
ATOM 6458 C CA . GLN F 2 33 ? 2.893 -22.384 44.266 1.00 42.68 816 GLN F CA 1
ATOM 6459 C C . GLN F 2 33 ? 4.391 -22.062 44.070 1.00 42.33 816 GLN F C 1
ATOM 6460 O O . GLN F 2 33 ? 5.242 -22.766 44.596 1.00 33.17 816 GLN F O 1
ATOM 6466 N N . VAL F 2 34 ? 4.684 -20.993 43.324 1.00 37.81 817 VAL F N 1
ATOM 6467 C CA . VAL F 2 34 ? 6.053 -20.538 43.075 1.00 42.17 817 VAL F CA 1
ATOM 6468 C C . VAL F 2 34 ? 6.667 -20.067 44.409 1.00 44.32 817 VAL F C 1
ATOM 6469 O O . VAL F 2 34 ? 7.796 -20.440 44.772 1.00 39.29 817 VAL F O 1
ATOM 6473 N N . GLN F 2 35 ? 5.896 -19.274 45.144 1.00 41.67 818 GLN F N 1
ATOM 6474 C CA . GLN F 2 35 ? 6.302 -18.809 46.455 1.00 39.28 818 GLN F CA 1
ATOM 6475 C C . GLN F 2 35 ? 6.807 -19.975 47.305 1.00 46.47 818 GLN F C 1
ATOM 6476 O O . GLN F 2 35 ? 7.802 -19.848 48.028 1.00 52.86 818 GLN F O 1
ATOM 6482 N N . ARG F 2 36 ? 6.128 -21.115 47.211 1.00 46.23 819 ARG F N 1
ATOM 6483 C CA . ARG F 2 36 ? 6.505 -22.270 48.009 1.00 41.12 819 ARG F CA 1
ATOM 6484 C C . ARG F 2 36 ? 7.694 -23.001 47.401 1.00 38.27 819 ARG F C 1
ATOM 6485 O O . ARG F 2 36 ? 8.506 -23.592 48.121 1.00 35.58 819 ARG F O 1
ATOM 6493 N N . ASP F 2 37 ? 7.814 -22.947 46.079 1.00 35.80 820 ASP F N 1
ATOM 6494 C CA . ASP F 2 37 ? 8.987 -23.525 45.478 1.00 39.00 820 ASP F CA 1
ATOM 6495 C C . ASP F 2 37 ? 10.209 -22.818 46.057 1.00 39.41 820 ASP F C 1
ATOM 6496 O O . ASP F 2 37 ? 11.180 -23.473 46.374 1.00 29.83 820 ASP F O 1
ATOM 6501 N N . PHE F 2 38 ? 10.154 -21.493 46.199 1.00 25.60 821 PHE F N 1
ATOM 6502 C CA . PHE F 2 38 ? 11.360 -20.793 46.569 1.00 26.08 821 PHE F CA 1
ATOM 6503 C C . PHE F 2 38 ? 11.577 -20.874 48.086 1.00 31.10 821 PHE F C 1
ATOM 6504 O O . PHE F 2 38 ? 12.706 -20.948 48.533 1.00 30.77 821 PHE F O 1
ATOM 6512 N N . VAL F 2 39 ? 10.500 -20.923 48.869 1.00 31.41 822 VAL F N 1
ATOM 6513 C CA . VAL F 2 39 ? 10.648 -21.249 50.282 1.00 31.70 822 VAL F CA 1
ATOM 6514 C C . VAL F 2 39 ? 11.381 -22.568 50.491 1.00 40.54 822 VAL F C 1
ATOM 6515 O O . VAL F 2 39 ? 12.351 -22.611 51.228 1.00 43.55 822 VAL F O 1
ATOM 6519 N N . LYS F 2 40 ? 10.922 -23.635 49.843 1.00 40.31 823 LYS F N 1
ATOM 6520 C CA . LYS F 2 40 ? 11.607 -24.920 49.934 1.00 41.48 823 LYS F CA 1
ATOM 6521 C C . LYS F 2 40 ? 13.058 -24.819 49.508 1.00 40.70 823 LYS F C 1
ATOM 6522 O O . LYS F 2 40 ? 13.954 -25.254 50.227 1.00 40.69 823 LYS F O 1
ATOM 6528 N N . LEU F 2 41 ? 13.267 -24.259 48.319 1.00 33.36 824 LEU F N 1
ATOM 6529 C CA . LEU F 2 41 ? 14.599 -24.037 47.810 1.00 35.02 824 LEU F CA 1
ATOM 6530 C C . LEU F 2 41 ? 15.491 -23.295 48.830 1.00 37.56 824 LEU F C 1
ATOM 6531 O O . LEU F 2 41 ? 16.614 -23.698 49.044 1.00 35.34 824 LEU F O 1
ATOM 6536 N N . SER F 2 42 ? 14.985 -22.234 49.460 1.00 38.62 825 SER F N 1
ATOM 6537 C CA . SER F 2 42 ? 15.774 -21.509 50.451 1.00 38.20 825 SER F CA 1
ATOM 6538 C C . SER F 2 42 ? 16.083 -22.378 51.680 1.00 41.51 825 SER F C 1
ATOM 6539 O O . SER F 2 42 ? 17.150 -22.251 52.265 1.00 37.36 825 SER F O 1
ATOM 6542 N N . GLN F 2 43 ? 15.158 -23.265 52.054 1.00 30.50 826 GLN F N 1
ATOM 6543 C CA . GLN F 2 43 ? 15.367 -24.136 53.186 1.00 30.68 826 GLN F CA 1
ATOM 6544 C C . GLN F 2 43 ? 16.515 -25.100 52.949 1.00 31.12 826 GLN F C 1
ATOM 6545 O O . GLN F 2 43 ? 17.308 -25.360 53.854 1.00 31.24 826 GLN F O 1
ATOM 6551 N N . THR F 2 44 ? 16.599 -25.608 51.724 1.00 30.67 827 THR F N 1
ATOM 6552 C CA . THR F 2 44 ? 17.651 -26.538 51.346 1.00 37.78 827 THR F CA 1
ATOM 6553 C C . THR F 2 44 ? 19.019 -25.822 51.356 1.00 38.97 827 THR F C 1
ATOM 6554 O O . THR F 2 44 ? 19.953 -26.280 52.012 1.00 41.48 827 THR F O 1
ATOM 6558 N N . LEU F 2 45 ? 19.113 -24.704 50.634 1.00 31.01 828 LEU F N 1
ATOM 6559 C CA . LEU F 2 45 ? 20.308 -23.863 50.650 1.00 39.11 828 LEU F CA 1
ATOM 6560 C C . LEU F 2 45 ? 20.791 -23.482 52.076 1.00 42.38 828 LEU F C 1
ATOM 6561 O O . LEU F 2 45 ? 21.973 -23.612 52.393 1.00 36.05 828 LEU F O 1
ATOM 6566 N N . GLN F 2 46 ? 19.881 -23.049 52.941 1.00 40.00 829 GLN F N 1
ATOM 6567 C CA . GLN F 2 46 ? 20.264 -22.774 54.315 1.00 37.02 829 GLN F CA 1
ATOM 6568 C C . GLN F 2 46 ? 20.781 -24.005 55.085 1.00 38.19 829 GLN F C 1
ATOM 6569 O O . GLN F 2 46 ? 21.682 -23.870 55.886 1.00 37.50 829 GLN F O 1
ATOM 6575 N N . VAL F 2 47 ? 20.210 -25.189 54.854 1.00 38.17 830 VAL F N 1
ATOM 6576 C CA . VAL F 2 47 ? 20.666 -26.391 55.557 1.00 31.20 830 VAL F CA 1
ATOM 6577 C C . VAL F 2 47 ? 22.070 -26.744 55.058 1.00 35.37 830 VAL F C 1
ATOM 6578 O O . VAL F 2 47 ? 22.963 -27.056 55.830 1.00 40.51 830 VAL F O 1
ATOM 6582 N N . GLN F 2 48 ? 22.257 -26.665 53.758 1.00 30.15 831 GLN F N 1
ATOM 6583 C CA . GLN F 2 48 ? 23.540 -26.886 53.191 1.00 32.75 831 GLN F CA 1
ATOM 6584 C C . GLN F 2 48 ? 24.583 -25.870 53.710 1.00 40.50 831 GLN F C 1
ATOM 6585 O O . GLN F 2 48 ? 25.669 -26.255 54.122 1.00 38.62 831 GLN F O 1
ATOM 6591 N N . LEU F 2 49 ? 24.256 -24.584 53.729 1.00 35.71 832 LEU F N 1
ATOM 6592 C CA . LEU F 2 49 ? 25.165 -23.635 54.330 1.00 42.61 832 LEU F CA 1
ATOM 6593 C C . LEU F 2 49 ? 25.503 -23.990 55.768 1.00 42.75 832 LEU F C 1
ATOM 6594 O O . LEU F 2 49 ? 26.632 -23.790 56.215 1.00 39.45 832 LEU F O 1
ATOM 6599 N N . GLU F 2 50 ? 24.537 -24.520 56.500 1.00 43.53 833 GLU F N 1
ATOM 6600 C CA . GLU F 2 50 ? 24.774 -24.768 57.907 1.00 44.40 833 GLU F CA 1
ATOM 6601 C C . GLU F 2 50 ? 25.730 -25.931 58.085 1.00 44.07 833 GLU F C 1
ATOM 6602 O O . GLU F 2 50 ? 26.541 -25.945 59.002 1.00 51.02 833 GLU F O 1
ATOM 6608 N N . ARG F 2 51 ? 25.637 -26.901 57.192 1.00 42.10 834 ARG F N 1
ATOM 6609 C CA . ARG F 2 51 ? 26.476 -28.071 57.255 1.00 45.06 834 ARG F CA 1
ATOM 6610 C C . ARG F 2 51 ? 27.904 -27.686 56.915 1.00 52.03 834 ARG F C 1
ATOM 6611 O O . ARG F 2 51 ? 28.853 -28.180 57.527 1.00 56.93 834 ARG F O 1
ATOM 6619 N N . ILE F 2 52 ? 28.040 -26.777 55.956 1.00 47.29 835 ILE F N 1
ATOM 6620 C CA . ILE F 2 52 ? 29.313 -26.157 55.646 1.00 50.19 835 ILE F CA 1
ATOM 6621 C C . ILE F 2 52 ? 29.911 -25.388 56.830 1.00 50.40 835 ILE F C 1
ATOM 6622 O O . ILE F 2 52 ? 31.115 -25.415 57.042 1.00 54.12 835 ILE F O 1
ATOM 6627 N N . ARG F 2 53 ? 29.083 -24.710 57.610 1.00 48.23 836 ARG F N 1
ATOM 6628 C CA . ARG F 2 53 ? 29.605 -23.944 58.732 1.00 51.95 836 ARG F CA 1
ATOM 6629 C C . ARG F 2 53 ? 30.089 -24.890 59.850 1.00 56.44 836 ARG F C 1
ATOM 6630 O O . ARG F 2 53 ? 30.980 -24.548 60.625 1.00 45.48 836 ARG F O 1
ATOM 6638 N N . GLN F 2 54 ? 29.502 -26.083 59.909 1.00 57.24 837 GLN F N 1
ATOM 6639 C CA . GLN F 2 54 ? 29.917 -27.117 60.849 1.00 62.74 837 GLN F CA 1
ATOM 6640 C C . GLN F 2 54 ? 31.070 -27.976 60.325 1.00 68.04 837 GLN F C 1
ATOM 6641 O O . GLN F 2 54 ? 31.597 -28.809 61.058 1.00 63.81 837 GLN F O 1
ATOM 6647 N N . ALA F 2 55 ? 31.445 -27.792 59.061 1.00 72.53 838 ALA F N 1
ATOM 6648 C CA . ALA F 2 55 ? 32.480 -28.622 58.446 1.00 75.51 838 ALA F CA 1
ATOM 6649 C C . ALA F 2 55 ? 33.862 -28.352 59.041 1.00 80.32 838 ALA F C 1
ATOM 6650 O O . ALA F 2 55 ? 34.234 -27.209 59.318 1.00 75.94 838 ALA F O 1
ATOM 6652 N N . ASP F 2 56 ? 34.621 -29.425 59.220 1.00 89.34 839 ASP F N 1
ATOM 6653 C CA . ASP F 2 56 ? 35.921 -29.369 59.879 1.00 97.50 839 ASP F CA 1
ATOM 6654 C C . ASP F 2 56 ? 37.082 -29.099 58.918 1.00 96.87 839 ASP F C 1
ATOM 6655 O O . ASP F 2 56 ? 38.071 -28.469 59.302 1.00 94.13 839 ASP F O 1
ATOM 6660 N N . SER F 2 57 ? 36.961 -29.575 57.679 1.00 95.07 840 SER F N 1
ATOM 6661 C CA . SER F 2 57 ? 38.026 -29.414 56.688 1.00 95.41 840 SER F CA 1
ATOM 6662 C C . SER F 2 57 ? 37.491 -29.303 55.264 1.00 90.21 840 SER F C 1
ATOM 6663 O O . SER F 2 57 ? 36.346 -29.659 54.990 1.00 88.77 840 SER F O 1
ATOM 6666 N N . LEU F 2 58 ? 38.339 -28.814 54.360 1.00 86.82 841 LEU F N 1
ATOM 6667 C CA . LEU F 2 58 ? 37.971 -28.644 52.957 1.00 82.87 841 LEU F CA 1
ATOM 6668 C C . LEU F 2 58 ? 37.471 -29.945 52.348 1.00 84.62 841 LEU F C 1
ATOM 6669 O O . LEU F 2 58 ? 36.745 -29.933 51.355 1.00 82.51 841 LEU F O 1
ATOM 6674 N N . GLU F 2 59 ? 37.863 -31.066 52.946 1.00 88.79 842 GLU F N 1
ATOM 6675 C CA . GLU F 2 59 ? 37.368 -32.372 52.522 1.00 90.32 842 GLU F CA 1
ATOM 6676 C C . GLU F 2 59 ? 35.852 -32.410 52.649 1.00 87.19 842 GLU F C 1
ATOM 6677 O O . GLU F 2 59 ? 35.134 -32.405 51.646 1.00 81.90 842 GLU F O 1
ATOM 6683 N N . ARG F 2 60 ? 35.382 -32.446 53.894 1.00 85.79 843 ARG F N 1
ATOM 6684 C CA . ARG F 2 60 ? 33.955 -32.509 54.183 1.00 83.86 843 ARG F CA 1
ATOM 6685 C C . ARG F 2 60 ? 33.219 -31.473 53.344 1.00 74.37 843 ARG F C 1
ATOM 6686 O O . ARG F 2 60 ? 32.154 -31.752 52.801 1.00 72.73 843 ARG F O 1
ATOM 6694 N N . ILE F 2 61 ? 33.808 -30.288 53.224 1.00 64.91 844 ILE F N 1
ATOM 6695 C CA . ILE F 2 61 ? 33.141 -29.180 52.561 1.00 61.13 844 ILE F CA 1
ATOM 6696 C C . ILE F 2 61 ? 32.825 -29.489 51.111 1.00 62.74 844 ILE F C 1
ATOM 6697 O O . ILE F 2 61 ? 31.683 -29.379 50.680 1.00 64.81 844 ILE F O 1
ATOM 6702 N N . ARG F 2 62 ? 33.844 -29.859 50.352 1.00 67.54 845 ARG F N 1
ATOM 6703 C CA . ARG F 2 62 ? 33.648 -30.206 48.953 1.00 72.42 845 ARG F CA 1
ATOM 6704 C C . ARG F 2 62 ? 32.732 -31.430 48.812 1.00 71.83 845 ARG F C 1
ATOM 6705 O O . ARG F 2 62 ? 32.046 -31.593 47.805 1.00 63.09 845 ARG F O 1
ATOM 6713 N N . ALA F 2 63 ? 32.718 -32.287 49.827 1.00 77.97 846 ALA F N 1
ATOM 6714 C CA . ALA F 2 63 ? 31.783 -33.410 49.851 1.00 85.63 846 ALA F CA 1
ATOM 6715 C C . ALA F 2 63 ? 30.332 -32.924 49.952 1.00 86.70 846 ALA F C 1
ATOM 6716 O O . ALA F 2 63 ? 29.445 -33.448 49.278 1.00 87.54 846 ALA F O 1
ATOM 6718 N N . ILE F 2 64 ? 30.105 -31.924 50.800 1.00 87.92 847 ILE F N 1
ATOM 6719 C CA . ILE F 2 64 ? 28.786 -31.314 50.983 1.00 82.87 847 ILE F CA 1
ATOM 6720 C C . ILE F 2 64 ? 28.348 -30.613 49.696 1.00 80.47 847 ILE F C 1
ATOM 6721 O O . ILE F 2 64 ? 27.190 -30.709 49.289 1.00 80.26 847 ILE F O 1
ATOM 6726 N N . LEU F 2 65 ? 29.276 -29.913 49.050 1.00 78.87 848 LEU F N 1
ATOM 6727 C CA . LEU F 2 65 ? 28.943 -29.221 47.813 1.00 78.79 848 LEU F CA 1
ATOM 6728 C C . LEU F 2 65 ? 28.675 -30.204 46.681 1.00 79.98 848 LEU F C 1
ATOM 6729 O O . LEU F 2 65 ? 28.544 -29.805 45.525 1.00 81.53 848 LEU F O 1
ATOM 6734 N N . ASN F 2 66 ? 28.593 -31.487 47.022 1.00 85.03 849 ASN F N 1
ATOM 6735 C CA . ASN F 2 66 ? 28.284 -32.530 46.044 1.00 87.79 849 ASN F CA 1
ATOM 6736 C C . ASN F 2 66 ? 27.076 -33.392 46.457 1.00 87.26 849 ASN F C 1
ATOM 6737 O O . ASN F 2 66 ? 26.474 -33.134 47.525 1.00 87.25 849 ASN F O 1
ATOM 6742 N N . ASN G 2 19 ? -16.081 -7.198 47.213 1.00 111.78 802 ASN G N 1
ATOM 6743 C CA . ASN G 2 19 ? -15.865 -7.968 48.470 1.00 114.45 802 ASN G CA 1
ATOM 6744 C C . ASN G 2 19 ? -15.086 -9.253 48.197 1.00 115.92 802 ASN G C 1
ATOM 6745 O O . ASN G 2 19 ? -14.173 -9.612 48.952 1.00 111.91 802 ASN G O 1
ATOM 6750 N N . LYS G 2 20 ? -15.447 -9.933 47.110 1.00 117.70 803 LYS G N 1
ATOM 6751 C CA . LYS G 2 20 ? -14.796 -11.185 46.730 1.00 117.35 803 LYS G CA 1
ATOM 6752 C C . LYS G 2 20 ? -13.462 -10.906 46.038 1.00 115.70 803 LYS G C 1
ATOM 6753 O O . LYS G 2 20 ? -12.397 -11.226 46.569 1.00 116.62 803 LYS G O 1
ATOM 6759 N N . ALA G 2 21 ? -13.525 -10.300 44.856 1.00 112.46 804 ALA G N 1
ATOM 6760 C CA . ALA G 2 21 ? -12.323 -9.993 44.091 1.00 108.85 804 ALA G CA 1
ATOM 6761 C C . ALA G 2 21 ? -11.519 -8.867 44.735 1.00 108.64 804 ALA G C 1
ATOM 6762 O O . ALA G 2 21 ? -10.491 -8.449 44.202 1.00 106.94 804 ALA G O 1
ATOM 6764 N N . GLN G 2 22 ? -11.995 -8.372 45.874 1.00 108.77 805 GLN G N 1
ATOM 6765 C CA . GLN G 2 22 ? -11.310 -7.294 46.575 1.00 109.28 805 GLN G CA 1
ATOM 6766 C C . GLN G 2 22 ? -10.161 -7.889 47.364 1.00 108.29 805 GLN G C 1
ATOM 6767 O O . GLN G 2 22 ? -9.001 -7.834 46.945 1.00 106.93 805 GLN G O 1
ATOM 6773 N N . ARG G 2 23 ? -10.504 -8.467 48.510 1.00 106.84 806 ARG G N 1
ATOM 6774 C CA . ARG G 2 23 ? -9.523 -9.018 49.430 1.00 106.12 806 ARG G CA 1
ATOM 6775 C C . ARG G 2 23 ? -8.657 -10.073 48.732 1.00 104.99 806 ARG G C 1
ATOM 6776 O O . ARG G 2 23 ? -7.628 -10.502 49.261 1.00 105.06 806 ARG G O 1
ATOM 6784 N N . LEU G 2 24 ? -9.077 -10.475 47.537 1.00 99.14 807 LEU G N 1
ATOM 6785 C CA . LEU G 2 24 ? -8.386 -11.511 46.791 1.00 92.24 807 LEU G CA 1
ATOM 6786 C C . LEU G 2 24 ? -7.252 -10.900 45.971 1.00 93.21 807 LEU G C 1
ATOM 6787 O O . LEU G 2 24 ? -6.216 -11.532 45.762 1.00 93.57 807 LEU G O 1
ATOM 6792 N N . GLN G 2 25 ? -7.444 -9.666 45.512 1.00 92.11 808 GLN G N 1
ATOM 6793 C CA . GLN G 2 25 ? -6.389 -8.961 44.789 1.00 89.87 808 GLN G CA 1
ATOM 6794 C C . GLN G 2 25 ? -5.230 -8.669 45.720 1.00 84.55 808 GLN G C 1
ATOM 6795 O O . GLN G 2 25 ? -4.065 -8.811 45.341 1.00 74.84 808 GLN G O 1
ATOM 6801 N N . THR G 2 26 ? -5.564 -8.256 46.939 1.00 80.27 809 THR G N 1
ATOM 6802 C CA . THR G 2 26 ? -4.559 -7.956 47.947 1.00 81.83 809 THR G CA 1
ATOM 6803 C C . THR G 2 26 ? -3.794 -9.217 48.368 1.00 81.26 809 THR G C 1
ATOM 6804 O O . THR G 2 26 ? -2.562 -9.224 48.414 1.00 82.40 809 THR G O 1
ATOM 6808 N N . GLU G 2 27 ? -4.531 -10.280 48.677 1.00 75.05 810 GLU G N 1
ATOM 6809 C CA . GLU G 2 27 ? -3.925 -11.550 49.036 1.00 67.22 810 GLU G CA 1
ATOM 6810 C C . GLU G 2 27 ? -2.902 -12.006 47.991 1.00 65.95 810 GLU G C 1
ATOM 6811 O O . GLU G 2 27 ? -1.895 -12.629 48.329 1.00 60.64 810 GLU G O 1
ATOM 6817 N N . LEU G 2 28 ? -3.175 -11.700 46.726 1.00 56.25 811 LEU G N 1
ATOM 6818 C CA . LEU G 2 28 ? -2.232 -11.934 45.641 1.00 60.45 811 LEU G CA 1
ATOM 6819 C C . LEU G 2 28 ? -0.980 -11.066 45.767 1.00 63.26 811 LEU G C 1
ATOM 6820 O O . LEU G 2 28 ? 0.137 -11.542 45.607 1.00 62.13 811 LEU G O 1
ATOM 6825 N N . ASP G 2 29 ? -1.176 -9.786 46.038 1.00 64.01 812 ASP G N 1
ATOM 6826 C CA . ASP G 2 29 ? -0.067 -8.849 46.051 1.00 66.30 812 ASP G CA 1
ATOM 6827 C C . ASP G 2 29 ? 0.900 -9.163 47.177 1.00 61.70 812 ASP G C 1
ATOM 6828 O O . ASP G 2 29 ? 2.112 -9.017 47.017 1.00 56.27 812 ASP G O 1
ATOM 6833 N N . VAL G 2 30 ? 0.356 -9.602 48.308 1.00 56.67 813 VAL G N 1
ATOM 6834 C CA . VAL G 2 30 ? 1.163 -9.968 49.462 1.00 56.71 813 VAL G CA 1
ATOM 6835 C C . VAL G 2 30 ? 1.917 -11.251 49.115 1.00 58.87 813 VAL G C 1
ATOM 6836 O O . VAL G 2 30 ? 3.107 -11.398 49.384 1.00 59.77 813 VAL G O 1
ATOM 6840 N N . SER G 2 31 ? 1.205 -12.168 48.490 1.00 50.89 814 SER G N 1
ATOM 6841 C CA . SER G 2 31 ? 1.791 -13.364 47.967 1.00 50.42 814 SER G CA 1
ATOM 6842 C C . SER G 2 31 ? 3.004 -13.028 47.086 1.00 50.05 814 SER G C 1
ATOM 6843 O O . SER G 2 31 ? 4.089 -13.564 47.291 1.00 55.76 814 SER G O 1
ATOM 6846 N N . GLU G 2 32 ? 2.823 -12.136 46.117 1.00 53.29 815 GLU G N 1
ATOM 6847 C CA . GLU G 2 32 ? 3.893 -11.758 45.194 1.00 45.67 815 GLU G CA 1
ATOM 6848 C C . GLU G 2 32 ? 5.043 -11.107 45.951 1.00 45.45 815 GLU G C 1
ATOM 6849 O O . GLU G 2 32 ? 6.213 -11.279 45.615 1.00 47.80 815 GLU G O 1
ATOM 6855 N N . GLN G 2 33 ? 4.709 -10.363 46.988 1.00 40.03 816 GLN G N 1
ATOM 6856 C CA . GLN G 2 33 ? 5.736 -9.714 47.766 1.00 51.79 816 GLN G CA 1
ATOM 6857 C C . GLN G 2 33 ? 6.599 -10.752 48.528 1.00 53.44 816 GLN G C 1
ATOM 6858 O O . GLN G 2 33 ? 7.818 -10.611 48.613 1.00 45.06 816 GLN G O 1
ATOM 6864 N N . VAL G 2 34 ? 5.959 -11.784 49.073 1.00 44.71 817 VAL G N 1
ATOM 6865 C CA . VAL G 2 34 ? 6.670 -12.799 49.831 1.00 48.22 817 VAL G CA 1
ATOM 6866 C C . VAL G 2 34 ? 7.537 -13.588 48.843 1.00 46.99 817 VAL G C 1
ATOM 6867 O O . VAL G 2 34 ? 8.695 -13.902 49.104 1.00 45.41 817 VAL G O 1
ATOM 6871 N N . GLN G 2 35 ? 6.951 -13.869 47.692 1.00 38.57 818 GLN G N 1
ATOM 6872 C CA . GLN G 2 35 ? 7.601 -14.614 46.662 1.00 42.45 818 GLN G CA 1
ATOM 6873 C C . GLN G 2 35 ? 8.956 -14.002 46.324 1.00 47.98 818 GLN G C 1
ATOM 6874 O O . GLN G 2 35 ? 9.967 -14.703 46.251 1.00 40.10 818 GLN G O 1
ATOM 6880 N N . ARG G 2 36 ? 8.953 -12.692 46.100 1.00 47.81 819 ARG G N 1
ATOM 6881 C CA . ARG G 2 36 ? 10.144 -11.961 45.719 1.00 42.54 819 ARG G CA 1
ATOM 6882 C C . ARG G 2 36 ? 11.207 -11.939 46.808 1.00 36.12 819 ARG G C 1
ATOM 6883 O O . ARG G 2 36 ? 12.405 -11.942 46.510 1.00 36.65 819 ARG G O 1
ATOM 6891 N N . ASP G 2 37 ? 10.759 -11.908 48.063 1.00 32.76 820 ASP G N 1
ATOM 6892 C CA . ASP G 2 37 ? 11.650 -11.983 49.209 1.00 31.85 820 ASP G CA 1
ATOM 6893 C C . ASP G 2 37 ? 12.426 -13.291 49.132 1.00 38.50 820 ASP G C 1
ATOM 6894 O O . ASP G 2 37 ? 13.628 -13.329 49.368 1.00 38.91 820 ASP G O 1
ATOM 6899 N N . PHE G 2 38 ? 11.715 -14.369 48.828 1.00 36.85 821 PHE G N 1
ATOM 6900 C CA . PHE G 2 38 ? 12.317 -15.681 48.866 1.00 39.71 821 PHE G CA 1
ATOM 6901 C C . PHE G 2 38 ? 13.147 -15.943 47.614 1.00 34.11 821 PHE G C 1
ATOM 6902 O O . PHE G 2 38 ? 14.077 -16.726 47.651 1.00 38.23 821 PHE G O 1
ATOM 6910 N N . VAL G 2 39 ? 12.803 -15.277 46.517 1.00 30.49 822 VAL G N 1
ATOM 6911 C CA . VAL G 2 39 ? 13.619 -15.313 45.305 1.00 35.21 822 VAL G CA 1
ATOM 6912 C C . VAL G 2 39 ? 14.948 -14.608 45.566 1.00 35.77 822 VAL G C 1
ATOM 6913 O O . VAL G 2 39 ? 16.012 -15.154 45.272 1.00 33.64 822 VAL G O 1
ATOM 6917 N N . LYS G 2 40 ? 14.887 -13.399 46.117 1.00 34.56 823 LYS G N 1
ATOM 6918 C CA . LYS G 2 40 ? 16.109 -12.692 46.472 1.00 41.07 823 LYS G CA 1
ATOM 6919 C C . LYS G 2 40 ? 16.916 -13.466 47.523 1.00 40.90 823 LYS G C 1
ATOM 6920 O O . LYS G 2 40 ? 18.144 -13.543 47.415 1.00 34.89 823 LYS G O 1
ATOM 6926 N N . LEU G 2 41 ? 16.224 -14.068 48.500 1.00 35.23 824 LEU G N 1
ATOM 6927 C CA . LEU G 2 41 ? 16.881 -14.909 49.504 1.00 39.23 824 LEU G CA 1
ATOM 6928 C C . LEU G 2 41 ? 17.645 -16.059 48.860 1.00 39.98 824 LEU G C 1
ATOM 6929 O O . LEU G 2 41 ? 18.794 -16.323 49.213 1.00 39.65 824 LEU G O 1
ATOM 6934 N N . SER G 2 42 ? 17.006 -16.768 47.934 1.00 38.37 825 SER G N 1
ATOM 6935 C CA . SER G 2 42 ? 17.687 -17.911 47.346 1.00 41.32 825 SER G CA 1
ATOM 6936 C C . SER G 2 42 ? 18.860 -17.431 46.478 1.00 36.06 825 SER G C 1
ATOM 6937 O O . SER G 2 42 ? 19.937 -18.007 46.550 1.00 33.54 825 SER G O 1
ATOM 6940 N N . GLN G 2 43 ? 18.656 -16.377 45.678 1.00 33.02 826 GLN G N 1
ATOM 6941 C CA . GLN G 2 43 ? 19.748 -15.858 44.864 1.00 38.46 826 GLN G CA 1
ATOM 6942 C C . GLN G 2 43 ? 20.987 -15.542 45.722 1.00 32.72 826 GLN G C 1
ATOM 6943 O O . GLN G 2 43 ? 22.099 -15.851 45.334 1.00 33.58 826 GLN G O 1
ATOM 6949 N N . THR G 2 44 ? 20.768 -14.920 46.872 1.00 35.80 827 THR G N 1
ATOM 6950 C CA . THR G 2 44 ? 21.856 -14.553 47.742 1.00 42.65 827 THR G CA 1
ATOM 6951 C C . THR G 2 44 ? 22.571 -15.789 48.270 1.00 41.16 827 THR G C 1
ATOM 6952 O O . THR G 2 44 ? 23.798 -15.847 48.284 1.00 36.78 827 THR G O 1
ATOM 6956 N N . LEU G 2 45 ? 21.794 -16.780 48.689 1.00 38.87 828 LEU G N 1
ATOM 6957 C CA . LEU G 2 45 ? 22.363 -18.013 49.204 1.00 35.69 828 LEU G CA 1
ATOM 6958 C C . LEU G 2 45 ? 23.171 -18.757 48.148 1.00 37.91 828 LEU G C 1
ATOM 6959 O O . LEU G 2 45 ? 24.255 -19.273 48.436 1.00 34.80 828 LEU G O 1
ATOM 6964 N N . GLN G 2 46 ? 22.641 -18.828 46.931 1.00 35.32 829 GLN G N 1
ATOM 6965 C CA . GLN G 2 46 ? 23.355 -19.501 45.855 1.00 40.11 829 GLN G CA 1
ATOM 6966 C C . GLN G 2 46 ? 24.690 -18.817 45.483 1.00 41.95 829 GLN G C 1
ATOM 6967 O O . GLN G 2 46 ? 25.700 -19.497 45.299 1.00 37.29 829 GLN G O 1
ATOM 6973 N N . VAL G 2 47 ? 24.688 -17.490 45.367 1.00 35.38 830 VAL G N 1
ATOM 6974 C CA . VAL G 2 47 ? 25.924 -16.753 45.127 1.00 37.35 830 VAL G CA 1
ATOM 6975 C C . VAL G 2 47 ? 26.945 -17.087 46.220 1.00 39.28 830 VAL G C 1
ATOM 6976 O O . VAL G 2 47 ? 28.123 -17.298 45.936 1.00 39.64 830 VAL G O 1
ATOM 6980 N N . GLN G 2 48 ? 26.470 -17.196 47.457 1.00 43.90 831 GLN G N 1
ATOM 6981 C CA . GLN G 2 48 ? 27.339 -17.537 48.576 1.00 37.94 831 GLN G CA 1
ATOM 6982 C C . GLN G 2 48 ? 27.836 -18.989 48.537 1.00 40.89 831 GLN G C 1
ATOM 6983 O O . GLN G 2 48 ? 29.001 -19.249 48.840 1.00 32.58 831 GLN G O 1
ATOM 6989 N N . LEU G 2 49 ? 26.988 -19.941 48.153 1.00 38.80 832 LEU G N 1
ATOM 6990 C CA . LEU G 2 49 ? 27.470 -21.325 48.051 1.00 37.28 832 LEU G CA 1
ATOM 6991 C C . LEU G 2 49 ? 28.512 -21.448 46.946 1.00 38.04 832 LEU G C 1
ATOM 6992 O O . LEU G 2 49 ? 29.408 -22.283 47.006 1.00 37.28 832 LEU G O 1
ATOM 6997 N N . GLU G 2 50 ? 28.369 -20.627 45.921 1.00 41.68 833 GLU G N 1
ATOM 6998 C CA . GLU G 2 50 ? 29.233 -20.725 44.777 1.00 41.74 833 GLU G CA 1
ATOM 6999 C C . GLU G 2 50 ? 30.570 -20.082 45.146 1.00 42.03 833 GLU G C 1
ATOM 7000 O O . GLU G 2 50 ? 31.607 -20.686 44.957 1.00 42.29 833 GLU G O 1
ATOM 7006 N N . ARG G 2 51 ? 30.537 -18.875 45.705 1.00 43.42 834 ARG G N 1
ATOM 7007 C CA . ARG G 2 51 ? 31.742 -18.295 46.286 1.00 43.90 834 ARG G CA 1
ATOM 7008 C C . ARG G 2 51 ? 32.504 -19.333 47.116 1.00 51.35 834 ARG G C 1
ATOM 7009 O O . ARG G 2 51 ? 33.688 -19.556 46.900 1.00 46.05 834 ARG G O 1
ATOM 7017 N N . ILE G 2 52 ? 31.821 -19.971 48.059 1.00 47.73 835 ILE G N 1
ATOM 7018 C CA . ILE G 2 52 ? 32.458 -20.996 48.874 1.00 53.03 835 ILE G CA 1
ATOM 7019 C C . ILE G 2 52 ? 33.077 -22.109 48.027 1.00 53.58 835 ILE G C 1
ATOM 7020 O O . ILE G 2 52 ? 34.168 -22.584 48.320 1.00 51.10 835 ILE G O 1
ATOM 7025 N N . ARG G 2 53 ? 32.380 -22.511 46.974 1.00 50.07 836 ARG G N 1
ATOM 7026 C CA . ARG G 2 53 ? 32.891 -23.513 46.053 1.00 46.15 836 ARG G CA 1
ATOM 7027 C C . ARG G 2 53 ? 34.189 -23.048 45.405 1.00 50.04 836 ARG G C 1
ATOM 7028 O O . ARG G 2 53 ? 35.004 -23.853 44.967 1.00 46.10 836 ARG G O 1
ATOM 7036 N N . GLN G 2 54 ? 34.370 -21.738 45.331 1.00 54.91 837 GLN G N 1
ATOM 7037 C CA . GLN G 2 54 ? 35.541 -21.178 44.688 1.00 58.11 837 GLN G CA 1
ATOM 7038 C C . GLN G 2 54 ? 36.620 -20.822 45.705 1.00 64.13 837 GLN G C 1
ATOM 7039 O O . GLN G 2 54 ? 37.725 -20.434 45.331 1.00 69.37 837 GLN G O 1
ATOM 7045 N N . ALA G 2 55 ? 36.316 -20.945 46.991 1.00 62.24 838 ALA G N 1
ATOM 7046 C CA . ALA G 2 55 ? 37.259 -20.480 47.994 1.00 65.52 838 ALA G CA 1
ATOM 7047 C C . ALA G 2 55 ? 38.500 -21.365 47.995 1.00 72.73 838 ALA G C 1
ATOM 7048 O O . ALA G 2 55 ? 38.410 -22.586 47.865 1.00 69.18 838 ALA G O 1
ATOM 7050 N N . ASP G 2 56 ? 39.658 -20.732 48.136 1.00 80.64 839 ASP G N 1
ATOM 7051 C CA . ASP G 2 56 ? 40.926 -21.442 48.177 1.00 86.67 839 ASP G CA 1
ATOM 7052 C C . ASP G 2 56 ? 41.183 -22.074 49.543 1.00 86.56 839 ASP G C 1
ATOM 7053 O O . ASP G 2 56 ? 41.387 -23.286 49.652 1.00 89.82 839 ASP G O 1
ATOM 7058 N N . SER G 2 57 ? 41.169 -21.248 50.583 1.00 81.72 840 SER G N 1
ATOM 7059 C CA . SER G 2 57 ? 41.502 -21.710 51.919 1.00 79.71 840 SER G CA 1
ATOM 7060 C C . SER G 2 57 ? 40.257 -21.841 52.790 1.00 79.61 840 SER G C 1
ATOM 7061 O O . SER G 2 57 ? 39.200 -21.296 52.460 1.00 77.67 840 SER G O 1
ATOM 7064 N N . LEU G 2 58 ? 40.389 -22.561 53.901 1.00 75.44 841 LEU G N 1
ATOM 7065 C CA . LEU G 2 58 ? 39.294 -22.715 54.849 1.00 74.67 841 LEU G CA 1
ATOM 7066 C C . LEU G 2 58 ? 39.002 -21.385 55.551 1.00 74.99 841 LEU G C 1
ATOM 7067 O O . LEU G 2 58 ? 37.880 -21.126 55.997 1.00 70.15 841 LEU G O 1
ATOM 7072 N N . GLU G 2 59 ? 40.021 -20.539 55.642 1.00 77.34 842 GLU G N 1
ATOM 7073 C CA . GLU G 2 59 ? 39.856 -19.226 56.244 1.00 78.16 842 GLU G CA 1
ATOM 7074 C C . GLU G 2 59 ? 39.069 -18.305 55.310 1.00 74.85 842 GLU G C 1
ATOM 7075 O O . GLU G 2 59 ? 38.351 -17.409 55.765 1.00 72.55 842 GLU G O 1
ATOM 7081 N N . ARG G 2 60 ? 39.209 -18.527 54.005 1.00 66.30 843 ARG G N 1
ATOM 7082 C CA . ARG G 2 60 ? 38.405 -17.810 53.028 1.00 63.53 843 ARG G CA 1
ATOM 7083 C C . ARG G 2 60 ? 36.919 -18.157 53.192 1.00 62.72 843 ARG G C 1
ATOM 7084 O O . ARG G 2 60 ? 36.041 -17.321 52.992 1.00 60.44 843 ARG G O 1
ATOM 7092 N N . ILE G 2 61 ? 36.638 -19.398 53.555 1.00 60.36 844 ILE G N 1
ATOM 7093 C CA . ILE G 2 61 ? 35.263 -19.838 53.637 1.00 63.49 844 ILE G CA 1
ATOM 7094 C C . ILE G 2 61 ? 34.552 -19.195 54.824 1.00 66.24 844 ILE G C 1
ATOM 7095 O O . ILE G 2 61 ? 33.385 -18.790 54.708 1.00 59.55 844 ILE G O 1
ATOM 7100 N N . ARG G 2 62 ? 35.261 -19.072 55.949 1.00 63.71 845 ARG G N 1
ATOM 7101 C CA . ARG G 2 62 ? 34.692 -18.433 57.132 1.00 59.26 845 ARG G CA 1
ATOM 7102 C C . ARG G 2 62 ? 34.311 -16.989 56.850 1.00 59.43 845 ARG G C 1
ATOM 7103 O O . ARG G 2 62 ? 33.313 -16.494 57.376 1.00 63.24 845 ARG G O 1
ATOM 7111 N N . ALA G 2 63 ? 35.105 -16.308 56.032 1.00 51.07 846 ALA G N 1
ATOM 7112 C CA . ALA G 2 63 ? 34.827 -14.908 55.726 1.00 54.04 846 ALA G CA 1
ATOM 7113 C C . ALA G 2 63 ? 33.567 -14.805 54.876 1.00 49.96 846 ALA G C 1
ATOM 7114 O O . ALA G 2 63 ? 32.714 -13.955 55.120 1.00 49.27 846 ALA G O 1
ATOM 7116 N N . ILE G 2 64 ? 33.461 -15.673 53.873 1.00 45.78 847 ILE G N 1
ATOM 7117 C CA . ILE G 2 64 ? 32.267 -15.726 53.041 1.00 51.58 847 ILE G CA 1
ATOM 7118 C C . ILE G 2 64 ? 31.037 -15.993 53.915 1.00 52.80 847 ILE G C 1
ATOM 7119 O O . ILE G 2 64 ? 30.015 -15.333 53.768 1.00 37.69 847 ILE G O 1
ATOM 7124 N N . LEU G 2 65 ? 31.151 -16.955 54.829 1.00 51.98 848 LEU G N 1
ATOM 7125 C CA . LEU G 2 65 ? 30.022 -17.321 55.664 1.00 55.49 848 LEU G CA 1
ATOM 7126 C C . LEU G 2 65 ? 29.654 -16.182 56.598 1.00 57.57 848 LEU G C 1
ATOM 7127 O O . LEU G 2 65 ? 28.599 -16.208 57.231 1.00 56.82 848 LEU G O 1
ATOM 7132 N N . ASN G 2 66 ? 30.522 -15.176 56.674 1.00 59.81 849 ASN G N 1
ATOM 7133 C CA . ASN G 2 66 ? 30.319 -14.083 57.616 1.00 60.78 849 ASN G CA 1
ATOM 7134 C C . ASN G 2 66 ? 29.972 -12.782 56.937 1.00 64.34 849 ASN G C 1
ATOM 7135 O O . ASN G 2 66 ? 29.802 -11.762 57.591 1.00 65.06 849 ASN G O 1
ATOM 7140 N N . ASP G 2 67 ? 29.868 -12.813 55.618 1.00 70.35 850 ASP G N 1
ATOM 7141 C CA . ASP G 2 67 ? 29.549 -11.603 54.888 1.00 83.44 850 ASP G CA 1
ATOM 7142 C C . ASP G 2 67 ? 28.142 -11.103 55.194 1.00 92.48 850 ASP G C 1
ATOM 7143 O O . ASP G 2 67 ? 27.609 -11.343 56.284 1.00 97.43 850 ASP G O 1
ATOM 7148 N N . THR G 2 68 ? 27.545 -10.397 54.237 1.00 97.88 851 THR G N 1
ATOM 7149 C CA . THR G 2 68 ? 26.190 -9.880 54.408 1.00 102.29 851 THR G CA 1
ATOM 7150 C C . THR G 2 68 ? 25.209 -10.517 53.423 1.00 105.68 851 THR G C 1
ATOM 7151 O O . THR G 2 68 ? 25.611 -11.133 52.430 1.00 106.31 851 THR G O 1
ATOM 7155 N N . LYS G 2 69 ? 23.919 -10.374 53.718 1.00 109.61 852 LYS G N 1
ATOM 7156 C CA . LYS G 2 69 ? 22.861 -10.892 52.855 1.00 109.49 852 LYS G CA 1
ATOM 7157 C C . LYS G 2 69 ? 21.711 -9.890 52.754 1.00 111.71 852 LYS G C 1
ATOM 7158 O O . LYS G 2 69 ? 21.825 -8.790 53.344 1.00 111.62 852 LYS G O 1
ATOM 7164 N N . ARG H 2 23 ? 5.622 -16.377 9.978 1.00 97.21 806 ARG H N 1
ATOM 7165 C CA . ARG H 2 23 ? 4.696 -15.840 8.941 1.00 96.48 806 ARG H CA 1
ATOM 7166 C C . ARG H 2 23 ? 4.296 -14.398 9.253 1.00 96.59 806 ARG H C 1
ATOM 7167 O O . ARG H 2 23 ? 5.134 -13.497 9.229 1.00 98.08 806 ARG H O 1
ATOM 7175 N N . LEU H 2 24 ? 3.017 -14.179 9.538 1.00 95.03 807 LEU H N 1
ATOM 7176 C CA . LEU H 2 24 ? 2.531 -12.867 9.964 1.00 91.66 807 LEU H CA 1
ATOM 7177 C C . LEU H 2 24 ? 3.289 -12.461 11.239 1.00 91.17 807 LEU H C 1
ATOM 7178 O O . LEU H 2 24 ? 3.404 -11.275 11.561 1.00 88.41 807 LEU H O 1
ATOM 7183 N N . GLN H 2 25 ? 3.806 -13.462 11.952 1.00 84.88 808 GLN H N 1
ATOM 7184 C CA . GLN H 2 25 ? 4.629 -13.238 13.136 1.00 74.08 808 GLN H CA 1
ATOM 7185 C C . GLN H 2 25 ? 5.923 -12.510 12.778 1.00 72.61 808 GLN H C 1
ATOM 7186 O O . GLN H 2 25 ? 6.305 -11.546 13.437 1.00 68.92 808 GLN H O 1
ATOM 7192 N N . THR H 2 26 ? 6.602 -12.989 11.740 1.00 70.24 809 THR H N 1
ATOM 7193 C CA . THR H 2 26 ? 7.866 -12.398 11.308 1.00 65.55 809 THR H CA 1
ATOM 7194 C C . THR H 2 26 ? 7.713 -10.895 11.115 1.00 68.96 809 THR H C 1
ATOM 7195 O O . THR H 2 26 ? 8.617 -10.123 11.433 1.00 64.13 809 THR H O 1
ATOM 7199 N N . GLU H 2 27 ? 6.563 -10.488 10.589 1.00 69.30 810 GLU H N 1
ATOM 7200 C CA . GLU H 2 27 ? 6.283 -9.074 10.378 1.00 73.37 810 GLU H CA 1
ATOM 7201 C C . GLU H 2 27 ? 6.261 -8.369 11.728 1.00 70.22 810 GLU H C 1
ATOM 7202 O O . GLU H 2 27 ? 6.972 -7.377 11.944 1.00 67.54 810 GLU H O 1
ATOM 7208 N N . LEU H 2 28 ? 5.443 -8.910 12.634 1.00 66.66 811 LEU H N 1
ATOM 7209 C CA . LEU H 2 28 ? 5.200 -8.311 13.943 1.00 59.17 811 LEU H CA 1
ATOM 7210 C C . LEU H 2 28 ? 6.540 -8.065 14.616 1.00 58.06 811 LEU H C 1
ATOM 7211 O O . LEU H 2 28 ? 6.801 -6.972 15.129 1.00 57.03 811 LEU H O 1
ATOM 7216 N N . ASP H 2 29 ? 7.396 -9.081 14.581 1.00 54.16 812 ASP H N 1
ATOM 7217 C CA . ASP H 2 29 ? 8.692 -9.016 15.226 1.00 55.74 812 ASP H CA 1
ATOM 7218 C C . ASP H 2 29 ? 9.500 -7.858 14.674 1.00 61.14 812 ASP H C 1
ATOM 7219 O O . ASP H 2 29 ? 10.160 -7.136 15.432 1.00 66.99 812 ASP H O 1
ATOM 7224 N N . VAL H 2 30 ? 9.442 -7.675 13.358 1.00 57.70 813 VAL H N 1
ATOM 7225 C CA . VAL H 2 30 ? 10.156 -6.583 12.704 1.00 54.14 813 VAL H CA 1
ATOM 7226 C C . VAL H 2 30 ? 9.579 -5.203 13.048 1.00 52.34 813 VAL H C 1
ATOM 7227 O O . VAL H 2 30 ? 10.324 -4.250 13.298 1.00 51.25 813 VAL H O 1
ATOM 7231 N N . SER H 2 31 ? 8.257 -5.095 13.076 1.00 47.27 814 SER H N 1
ATOM 7232 C CA . SER H 2 31 ? 7.639 -3.813 13.340 1.00 48.40 814 SER H CA 1
ATOM 7233 C C . SER H 2 31 ? 7.889 -3.379 14.785 1.00 53.09 814 SER H C 1
ATOM 7234 O O . SER H 2 31 ? 7.772 -2.193 15.118 1.00 50.88 814 SER H O 1
ATOM 7237 N N . GLU H 2 32 ? 8.225 -4.334 15.647 1.00 50.77 815 GLU H N 1
ATOM 7238 C CA . GLU H 2 32 ? 8.541 -3.978 17.016 1.00 51.75 815 GLU H CA 1
ATOM 7239 C C . GLU H 2 32 ? 9.981 -3.515 17.131 1.00 52.00 815 GLU H C 1
ATOM 7240 O O . GLU H 2 32 ? 10.278 -2.541 17.835 1.00 55.06 815 GLU H O 1
ATOM 7246 N N . GLN H 2 33 ? 10.881 -4.174 16.415 1.00 49.32 816 GLN H N 1
ATOM 7247 C CA . GLN H 2 33 ? 12.259 -3.719 16.430 1.00 53.32 816 GLN H CA 1
ATOM 7248 C C . GLN H 2 33 ? 12.353 -2.309 15.813 1.00 59.28 816 GLN H C 1
ATOM 7249 O O . GLN H 2 33 ? 13.265 -1.543 16.126 1.00 58.66 816 GLN H O 1
ATOM 7255 N N . VAL H 2 34 ? 11.404 -1.962 14.946 1.00 56.68 817 VAL H N 1
ATOM 7256 C CA . VAL H 2 34 ? 11.387 -0.633 14.353 1.00 49.58 817 VAL H CA 1
ATOM 7257 C C . VAL H 2 34 ? 10.834 0.391 15.340 1.00 46.21 817 VAL H C 1
ATOM 7258 O O . VAL H 2 34 ? 11.367 1.491 15.451 1.00 47.72 817 VAL H O 1
ATOM 7262 N N . GLN H 2 35 ? 9.782 0.024 16.071 1.00 47.20 818 GLN H N 1
ATOM 7263 C CA . GLN H 2 35 ? 9.334 0.827 17.199 1.00 45.40 818 GLN H CA 1
ATOM 7264 C C . GLN H 2 35 ? 10.529 1.229 18.074 1.00 46.67 818 GLN H C 1
ATOM 7265 O O . GLN H 2 35 ? 10.747 2.413 18.340 1.00 56.76 818 GLN H O 1
ATOM 7271 N N . ARG H 2 36 ? 11.289 0.233 18.516 1.00 39.47 819 ARG H N 1
ATOM 7272 C CA . ARG H 2 36 ? 12.389 0.446 19.422 1.00 44.73 819 ARG H CA 1
ATOM 7273 C C . ARG H 2 36 ? 13.459 1.328 18.786 1.00 47.80 819 ARG H C 1
ATOM 7274 O O . ARG H 2 36 ? 14.129 2.097 19.483 1.00 49.80 819 ARG H O 1
ATOM 7282 N N . ASP H 2 37 ? 13.617 1.227 17.471 1.00 41.72 820 ASP H N 1
ATOM 7283 C CA . ASP H 2 37 ? 14.575 2.076 16.780 1.00 45.28 820 ASP H CA 1
ATOM 7284 C C . ASP H 2 37 ? 14.152 3.538 16.829 1.00 42.01 820 ASP H C 1
ATOM 7285 O O . ASP H 2 37 ? 14.953 4.395 17.161 1.00 40.65 820 ASP H O 1
ATOM 7290 N N . PHE H 2 38 ? 12.895 3.818 16.507 1.00 39.57 821 PHE H N 1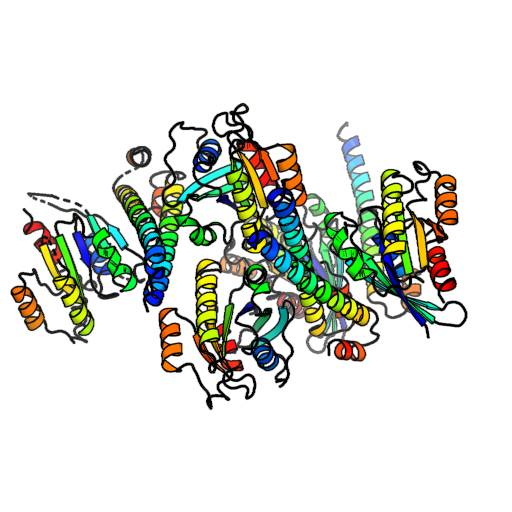
ATOM 7291 C CA . PHE H 2 38 ? 12.388 5.171 16.620 1.00 42.91 821 PHE H CA 1
ATOM 7292 C C . PHE H 2 38 ? 12.245 5.666 18.047 1.00 52.07 821 PHE H C 1
ATOM 7293 O O . PHE H 2 38 ? 12.288 6.878 18.285 1.00 49.57 821 PHE H O 1
ATOM 7301 N N . VAL H 2 39 ? 12.060 4.759 19.004 1.00 50.62 822 VAL H N 1
ATOM 7302 C CA . VAL H 2 39 ? 11.956 5.211 20.388 1.00 46.35 822 VAL H CA 1
ATOM 7303 C C . VAL H 2 39 ? 13.306 5.764 20.829 1.00 48.88 822 VAL H C 1
ATOM 7304 O O . VAL H 2 39 ? 13.393 6.886 21.311 1.00 46.21 822 VAL H O 1
ATOM 7308 N N . LYS H 2 40 ? 14.353 4.964 20.646 1.00 55.58 823 LYS H N 1
ATOM 7309 C CA . LYS H 2 40 ? 15.726 5.388 20.863 1.00 63.13 823 LYS H CA 1
ATOM 7310 C C . LYS H 2 40 ? 16.058 6.710 20.156 1.00 68.77 823 LYS H C 1
ATOM 7311 O O . LYS H 2 40 ? 16.644 7.604 20.760 1.00 66.00 823 LYS H O 1
ATOM 7317 N N . LEU H 2 41 ? 15.696 6.820 18.878 1.00 69.47 824 LEU H N 1
ATOM 7318 C CA . LEU H 2 41 ? 15.857 8.070 18.136 1.00 71.09 824 LEU H CA 1
ATOM 7319 C C . LEU H 2 41 ? 15.107 9.215 18.813 1.00 68.34 824 LEU H C 1
ATOM 7320 O O . LEU H 2 41 ? 15.671 10.277 19.055 1.00 70.94 824 LEU H O 1
ATOM 7325 N N . SER H 2 42 ? 13.832 8.986 19.108 1.00 67.80 825 SER H N 1
ATOM 7326 C CA . SER H 2 42 ? 12.975 9.988 19.732 1.00 67.43 825 SER H CA 1
ATOM 7327 C C . SER H 2 42 ? 13.616 10.490 21.019 1.00 68.94 825 SER H C 1
ATOM 7328 O O . SER H 2 42 ? 13.620 11.686 21.300 1.00 71.05 825 SER H O 1
ATOM 7331 N N . GLN H 2 43 ? 14.162 9.572 21.804 1.00 69.57 826 GLN H N 1
ATOM 7332 C CA . GLN H 2 43 ? 14.750 9.942 23.077 1.00 72.51 826 GLN H CA 1
ATOM 7333 C C . GLN H 2 43 ? 15.956 10.831 22.858 1.00 72.58 826 GLN H C 1
ATOM 7334 O O . GLN H 2 43 ? 16.012 11.945 23.375 1.00 75.80 826 GLN H O 1
ATOM 7340 N N . THR H 2 44 ? 16.911 10.341 22.079 1.00 72.44 827 THR H N 1
ATOM 7341 C CA . THR H 2 44 ? 18.121 11.095 21.758 1.00 75.58 827 THR H CA 1
ATOM 7342 C C . THR H 2 44 ? 17.842 12.529 21.297 1.00 78.58 827 THR H C 1
ATOM 7343 O O . THR H 2 44 ? 18.541 13.462 21.691 1.00 80.87 827 THR H O 1
ATOM 7347 N N . LEU H 2 45 ? 16.819 12.700 20.468 1.00 79.91 828 LEU H N 1
ATOM 7348 C CA . LEU H 2 45 ? 16.474 14.014 19.948 1.00 75.09 828 LEU H CA 1
ATOM 7349 C C . LEU H 2 45 ? 15.807 14.879 21.003 1.00 74.74 828 LEU H C 1
ATOM 7350 O O . LEU H 2 45 ? 15.781 16.098 20.876 1.00 77.10 828 LEU H O 1
ATOM 7355 N N . GLN H 2 46 ? 15.262 14.256 22.042 1.00 71.97 829 GLN H N 1
ATOM 7356 C CA . GLN H 2 46 ? 14.701 15.018 23.151 1.00 70.45 829 GLN H CA 1
ATOM 7357 C C . GLN H 2 46 ? 15.786 15.451 24.146 1.00 71.91 829 GLN H C 1
ATOM 7358 O O . GLN H 2 46 ? 15.799 16.593 24.606 1.00 73.03 829 GLN H O 1
ATOM 7364 N N . VAL H 2 47 ? 16.686 14.535 24.482 1.00 70.03 830 VAL H N 1
ATOM 7365 C CA . VAL H 2 47 ? 17.801 14.859 25.352 1.00 71.56 830 VAL H CA 1
ATOM 7366 C C . VAL H 2 47 ? 18.463 16.108 24.800 1.00 79.21 830 VAL H C 1
ATOM 7367 O O . VAL H 2 47 ? 18.578 17.124 25.489 1.00 83.15 830 VAL H O 1
ATOM 7371 N N . GLN H 2 48 ? 18.866 16.039 23.537 1.00 85.41 831 GLN H N 1
ATOM 7372 C CA . GLN H 2 48 ? 19.536 17.157 22.881 1.00 88.06 831 GLN H CA 1
ATOM 7373 C C . GLN H 2 48 ? 18.675 18.414 22.960 1.00 84.41 831 GLN H C 1
ATOM 7374 O O . GLN H 2 48 ? 19.118 19.453 23.446 1.00 85.33 831 GLN H O 1
ATOM 7380 N N . LEU H 2 49 ? 17.441 18.308 22.488 1.00 82.61 832 LEU H N 1
ATOM 7381 C CA . LEU H 2 49 ? 16.504 19.419 22.531 1.00 89.18 832 LEU H CA 1
ATOM 7382 C C . LEU H 2 49 ? 16.507 20.072 23.913 1.00 94.90 832 LEU H C 1
ATOM 7383 O O . LEU H 2 49 ? 16.711 21.277 24.033 1.00 98.56 832 LEU H O 1
ATOM 7388 N N . GLU H 2 50 ? 16.278 19.271 24.951 1.00 96.00 833 GLU H N 1
ATOM 7389 C CA . GLU H 2 50 ? 16.235 19.774 26.321 1.00 94.87 833 GLU H CA 1
ATOM 7390 C C . GLU H 2 50 ? 17.532 20.497 26.674 1.00 95.54 833 GLU H C 1
ATOM 7391 O O . GLU H 2 50 ? 17.506 21.560 27.299 1.00 90.83 833 GLU H O 1
ATOM 7397 N N . ARG H 2 51 ? 18.659 19.918 26.269 1.00 93.40 834 ARG H N 1
ATOM 7398 C CA . ARG H 2 51 ? 19.956 20.537 26.495 1.00 95.44 834 ARG H CA 1
ATOM 7399 C C . ARG H 2 51 ? 20.023 21.942 25.905 1.00 99.49 834 ARG H C 1
ATOM 7400 O O . ARG H 2 51 ? 20.613 22.846 26.493 1.00 102.23 834 ARG H O 1
ATOM 7408 N N . ILE H 2 52 ? 19.419 22.121 24.739 1.00 99.66 835 ILE H N 1
ATOM 7409 C CA . ILE H 2 52 ? 19.329 23.434 24.126 1.00 100.96 835 ILE H CA 1
ATOM 7410 C C . ILE H 2 52 ? 18.571 24.437 24.997 1.00 103.35 835 ILE H C 1
ATOM 7411 O O . ILE H 2 52 ? 19.048 25.549 25.220 1.00 108.03 835 ILE H O 1
ATOM 7416 N N . ARG H 2 53 ? 17.399 24.055 25.496 1.00 101.96 836 ARG H N 1
ATOM 7417 C CA . ARG H 2 53 ? 16.631 24.960 26.340 1.00 101.34 836 ARG H CA 1
ATOM 7418 C C . ARG H 2 53 ? 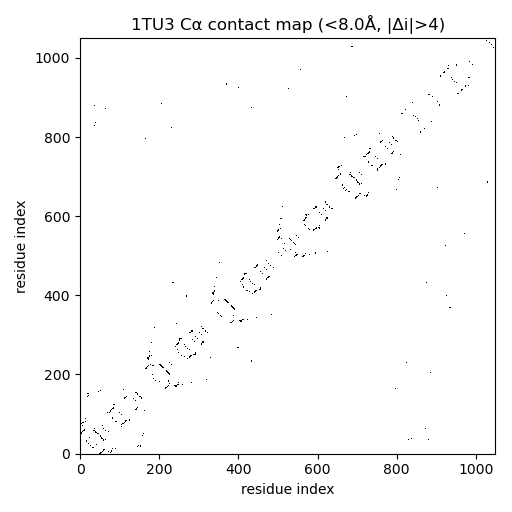17.355 25.224 27.661 1.00 102.99 836 ARG H C 1
ATOM 7419 O O . ARG H 2 53 ? 17.218 26.294 28.256 1.00 104.53 836 ARG H O 1
ATOM 7427 N N . GLN H 2 54 ? 18.133 24.251 28.117 1.00 102.37 837 GLN H N 1
ATOM 7428 C CA . GLN H 2 54 ? 18.999 24.464 29.266 1.00 105.86 837 GLN H CA 1
ATOM 7429 C C . GLN H 2 54 ? 20.440 24.666 28.806 1.00 108.90 837 GLN H C 1
ATOM 7430 O O . GLN H 2 54 ? 21.326 23.865 29.123 1.00 106.28 837 GLN H O 1
ATOM 7436 N N . ALA H 2 55 ? 20.668 25.739 28.052 1.00 112.05 838 ALA H N 1
ATOM 7437 C CA . ALA H 2 55 ? 21.999 26.043 27.531 1.00 116.68 838 ALA H CA 1
ATOM 7438 C C . ALA H 2 55 ? 22.340 27.520 27.722 1.00 120.22 838 ALA H C 1
ATOM 7439 O O . ALA H 2 55 ? 21.494 28.314 28.151 1.00 122.05 838 ALA H O 1
ATOM 7441 N N . ASP H 2 56 ? 23.582 27.876 27.395 1.00 123.40 839 ASP H N 1
ATOM 7442 C CA . ASP H 2 56 ? 24.083 29.242 27.565 1.00 125.67 839 ASP H CA 1
ATOM 7443 C C . ASP H 2 56 ? 23.637 30.169 26.427 1.00 125.34 839 ASP H C 1
ATOM 7444 O O . ASP H 2 56 ? 22.542 30.745 26.469 1.00 125.22 839 ASP H O 1
ATOM 7449 N N . SER H 2 57 ? 24.489 30.306 25.414 1.00 123.84 840 SER H N 1
ATOM 7450 C CA . SER H 2 57 ? 24.188 31.144 24.255 1.00 122.55 840 SER H CA 1
ATOM 7451 C C . SER H 2 57 ? 24.530 30.399 22.967 1.00 120.93 840 SER H C 1
ATOM 7452 O O . SER H 2 57 ? 24.620 29.172 22.960 1.00 120.90 840 SER H O 1
ATOM 7455 N N . LEU H 2 58 ? 24.731 31.147 21.883 1.00 120.57 841 LEU H N 1
ATOM 7456 C CA . LEU H 2 58 ? 25.100 30.561 20.592 1.00 117.53 841 LEU H CA 1
ATOM 7457 C C . LEU H 2 58 ? 26.413 29.767 20.634 1.00 117.67 841 LEU H C 1
ATOM 7458 O O . LEU H 2 58 ? 26.752 29.064 19.680 1.00 116.99 841 LEU H O 1
ATOM 7463 N N . GLU H 2 59 ? 27.143 29.879 21.740 1.00 119.23 842 GLU H N 1
ATOM 7464 C CA . GLU H 2 59 ? 28.401 29.157 21.907 1.00 120.36 842 GLU H CA 1
ATOM 7465 C C . GLU H 2 59 ? 28.150 27.781 22.507 1.00 120.70 842 GLU H C 1
ATOM 7466 O O . GLU H 2 59 ? 28.719 26.782 22.057 1.00 120.74 842 GLU H O 1
ATOM 7472 N N . ARG H 2 60 ? 27.298 27.736 23.528 1.00 120.01 843 ARG H N 1
ATOM 7473 C CA . ARG H 2 60 ? 26.917 26.469 24.141 1.00 118.27 843 ARG H CA 1
ATOM 7474 C C . ARG H 2 60 ? 26.062 25.700 23.145 1.00 115.72 843 ARG H C 1
ATOM 7475 O O . ARG H 2 60 ? 26.320 24.530 22.853 1.00 113.56 843 ARG H O 1
ATOM 7483 N N . ILE H 2 61 ? 25.051 26.376 22.612 1.00 114.01 844 ILE H N 1
ATOM 7484 C CA . ILE H 2 61 ? 24.158 25.768 21.639 1.00 114.95 844 ILE H CA 1
ATOM 7485 C C . ILE H 2 61 ? 24.917 25.564 20.327 1.00 114.84 844 ILE H C 1
ATOM 7486 O O . ILE H 2 61 ? 24.321 25.419 19.258 1.00 115.46 844 ILE H O 1
ATOM 7491 N N . ARG H 2 62 ? 26.242 25.560 20.425 1.00 114.35 845 ARG H N 1
ATOM 7492 C CA . ARG H 2 62 ? 27.101 25.249 19.292 1.00 113.30 845 ARG H CA 1
ATOM 7493 C C . ARG H 2 62 ? 27.488 23.780 19.339 1.00 112.15 845 ARG H C 1
ATOM 7494 O O . ARG H 2 62 ? 27.315 23.051 18.365 1.00 110.42 845 ARG H O 1
ATOM 7502 N N . ALA H 2 63 ? 28.016 23.355 20.482 1.00 112.77 846 ALA H N 1
ATOM 7503 C CA . ALA H 2 63 ? 28.448 21.975 20.655 1.00 114.11 846 ALA H CA 1
ATOM 7504 C C . ALA H 2 63 ? 27.244 21.032 20.670 1.00 115.02 846 ALA H C 1
ATOM 7505 O O . ALA H 2 63 ? 27.317 19.909 20.154 1.00 110.16 846 ALA H O 1
ATOM 7507 N N . ILE H 2 64 ? 26.142 21.496 21.262 1.00 116.42 847 ILE H N 1
ATOM 7508 C CA . ILE H 2 64 ? 24.882 20.748 21.266 1.00 116.96 847 ILE H CA 1
ATOM 7509 C C . ILE H 2 64 ? 24.375 20.591 19.828 1.00 118.43 847 ILE H C 1
ATOM 7510 O O . ILE H 2 64 ? 23.998 19.498 19.398 1.00 118.35 847 ILE H O 1
ATOM 7515 N N . LEU H 2 65 ? 24.378 21.698 19.092 1.00 118.82 848 LEU H N 1
ATOM 7516 C CA . LEU H 2 65 ? 23.817 21.746 17.749 1.00 116.92 848 LEU H CA 1
ATOM 7517 C C . LEU H 2 65 ? 24.439 20.682 16.854 1.00 118.23 848 LEU H C 1
ATOM 7518 O O . LEU H 2 65 ? 23.792 19.694 16.509 1.00 119.31 848 LEU H O 1
ATOM 7523 N N . ASN H 2 66 ? 25.699 20.884 16.481 1.00 119.57 849 ASN H N 1
ATOM 7524 C CA . ASN H 2 66 ? 26.410 19.928 15.637 1.00 121.03 849 ASN H CA 1
ATOM 7525 C C . ASN H 2 66 ? 26.905 18.732 16.456 1.00 123.41 849 ASN H C 1
ATOM 7526 O O . ASN H 2 66 ? 26.867 18.815 17.707 1.00 124.91 849 ASN H O 1
ATOM 7531 N N . ALA I 2 21 ? -3.107 -16.442 13.014 1.00 113.80 804 ALA I N 1
ATOM 7532 C CA . ALA I 2 21 ? -2.878 -15.471 11.905 1.00 115.05 804 ALA I CA 1
ATOM 7533 C C . ALA I 2 21 ? -4.116 -14.603 11.692 1.00 115.01 804 ALA I C 1
ATOM 7534 O O . ALA I 2 21 ? -4.268 -13.962 10.652 1.00 115.85 804 ALA I O 1
ATOM 7536 N N . GLN I 2 22 ? -4.992 -14.585 12.693 1.00 116.17 805 GLN I N 1
ATOM 7537 C CA . GLN I 2 22 ? -6.241 -13.825 12.635 1.00 114.13 805 GLN I CA 1
ATOM 7538 C C . GLN I 2 22 ? -6.202 -12.648 13.614 1.00 112.40 805 GLN I C 1
ATOM 7539 O O . GLN I 2 22 ? -6.600 -11.530 13.279 1.00 108.34 805 GLN I O 1
ATOM 7545 N N . ARG I 2 23 ? -5.711 -12.911 14.823 1.00 111.67 806 ARG I N 1
ATOM 7546 C CA . ARG I 2 23 ? -5.523 -11.869 15.827 1.00 106.82 806 ARG I CA 1
ATOM 7547 C C . ARG I 2 23 ? -4.207 -11.124 15.606 1.00 102.04 806 ARG I C 1
ATOM 7548 O O . ARG I 2 23 ? -4.079 -9.957 15.970 1.00 101.63 806 ARG I O 1
ATOM 7556 N N . LEU I 2 24 ? -3.229 -11.814 15.022 1.00 97.50 807 LEU I N 1
ATOM 7557 C CA . LEU I 2 24 ? -1.911 -11.236 14.763 1.00 89.41 807 LEU I CA 1
ATOM 7558 C C . LEU I 2 24 ? -2.000 -9.915 14.026 1.00 87.59 807 LEU I C 1
ATOM 7559 O O . LEU I 2 24 ? -1.147 -9.046 14.204 1.00 83.89 807 LEU I O 1
ATOM 7564 N N . GLN I 2 25 ? -3.032 -9.776 13.195 1.00 91.15 808 GLN I N 1
ATOM 7565 C CA . GLN I 2 25 ? -3.301 -8.519 12.499 1.00 92.89 808 GLN I CA 1
ATOM 7566 C C . GLN I 2 25 ? -3.685 -7.386 13.455 1.00 93.77 808 GLN I C 1
ATOM 7567 O O . GLN I 2 25 ? -3.140 -6.286 13.362 1.00 94.88 808 GLN I O 1
ATOM 7573 N N . THR I 2 26 ? -4.614 -7.653 14.370 1.00 92.37 809 THR I N 1
ATOM 7574 C CA . THR I 2 26 ? -5.051 -6.648 15.339 1.00 92.54 809 THR I CA 1
ATOM 7575 C C . THR I 2 26 ? -3.861 -6.095 16.126 1.00 90.67 809 THR I C 1
ATOM 7576 O O . THR I 2 26 ? -3.682 -4.879 16.244 1.00 91.06 809 THR I O 1
ATOM 7580 N N . GLU I 2 27 ? -3.043 -6.997 16.651 1.00 86.46 810 GLU I N 1
ATOM 7581 C CA . GLU I 2 27 ? -1.874 -6.609 17.422 1.00 85.19 810 GLU I CA 1
ATOM 7582 C C . GLU I 2 27 ? -0.906 -5.774 16.585 1.00 84.08 810 GLU I C 1
ATOM 7583 O O . GLU I 2 27 ? -0.407 -4.737 17.031 1.00 79.37 810 GLU I O 1
ATOM 7589 N N . LEU I 2 28 ? -0.637 -6.242 15.372 1.00 85.94 811 LEU I N 1
ATOM 7590 C CA . LEU I 2 28 ? 0.269 -5.558 14.459 1.00 84.64 811 LEU I CA 1
ATOM 7591 C C . LEU I 2 28 ? -0.263 -4.176 14.089 1.00 86.11 811 LEU I C 1
ATOM 7592 O O . LEU I 2 28 ? 0.499 -3.309 13.649 1.00 81.82 811 LEU I O 1
ATOM 7597 N N . ASP I 2 29 ? -1.567 -3.974 14.269 1.00 84.24 812 ASP I N 1
ATOM 7598 C CA . ASP I 2 29 ? -2.183 -2.698 13.939 1.00 85.86 812 ASP I CA 1
ATOM 7599 C C . ASP I 2 29 ? -1.734 -1.640 14.921 1.00 83.84 812 ASP I C 1
ATOM 7600 O O . ASP I 2 29 ? -1.089 -0.656 14.535 1.00 81.59 812 ASP I O 1
ATOM 7605 N N . VAL I 2 30 ? -2.072 -1.844 16.194 1.00 79.14 813 VAL I N 1
ATOM 7606 C CA . VAL I 2 30 ? -1.605 -0.942 17.241 1.00 74.49 813 VAL I CA 1
ATOM 7607 C C . VAL I 2 30 ? -0.089 -0.827 17.167 1.00 64.84 813 VAL I C 1
ATOM 7608 O O . VAL I 2 30 ? 0.467 0.254 17.320 1.00 71.38 813 VAL I O 1
ATOM 7612 N N . SER I 2 31 ? 0.582 -1.941 16.902 1.00 56.93 814 SER I N 1
ATOM 7613 C CA . SER I 2 31 ? 2.016 -1.894 16.691 1.00 53.84 814 SER I CA 1
ATOM 7614 C C . SER I 2 31 ? 2.447 -0.817 15.703 1.00 57.97 814 SER I C 1
ATOM 7615 O O . SER I 2 31 ? 3.226 0.071 16.048 1.00 65.99 814 SER I O 1
ATOM 7618 N N . GLU I 2 32 ? 1.965 -0.892 14.468 1.00 65.05 815 GLU I N 1
ATOM 7619 C CA . GLU I 2 32 ? 2.396 0.063 13.452 1.00 64.51 815 GLU I CA 1
ATOM 7620 C C . GLU I 2 32 ? 1.820 1.452 13.724 1.00 61.33 815 GLU I C 1
ATOM 7621 O O . GLU I 2 32 ? 2.459 2.465 13.432 1.00 58.68 815 GLU I O 1
ATOM 7627 N N . GLN I 2 33 ? 0.625 1.497 14.298 1.00 52.64 816 GLN I N 1
ATOM 7628 C CA . GLN I 2 33 ? 0.096 2.733 14.836 1.00 56.11 816 GLN I CA 1
ATOM 7629 C C . GLN I 2 33 ? 1.121 3.436 15.744 1.00 63.22 816 GLN I C 1
ATOM 7630 O O . GLN I 2 33 ? 1.581 4.538 15.441 1.00 62.97 816 GLN I O 1
ATOM 7636 N N . VAL I 2 34 ? 1.472 2.791 16.857 1.00 60.91 817 VAL I N 1
ATOM 7637 C CA . VAL I 2 34 ? 2.436 3.342 17.805 1.00 58.81 817 VAL I CA 1
ATOM 7638 C C . VAL I 2 34 ? 3.715 3.670 17.058 1.00 59.35 817 VAL I C 1
ATOM 7639 O O . VAL I 2 34 ? 4.381 4.675 17.329 1.00 60.25 817 VAL I O 1
ATOM 7643 N N . GLN I 2 35 ? 4.047 2.821 16.097 1.00 55.57 818 GLN I N 1
ATOM 7644 C CA . GLN I 2 35 ? 5.259 3.005 15.324 1.00 60.03 818 GLN I CA 1
ATOM 7645 C C . GLN I 2 35 ? 5.171 4.347 14.588 1.00 63.67 818 GLN I C 1
ATOM 7646 O O . GLN I 2 35 ? 6.168 5.059 14.410 1.00 59.98 818 GLN I O 1
ATOM 7652 N N . ARG I 2 36 ? 3.958 4.695 14.181 1.00 65.52 819 ARG I N 1
ATOM 7653 C CA . ARG I 2 36 ? 3.733 5.917 13.432 1.00 67.69 819 ARG I CA 1
ATOM 7654 C C . ARG I 2 36 ? 3.843 7.145 14.335 1.00 63.01 819 ARG I C 1
ATOM 7655 O O . ARG I 2 36 ? 4.399 8.160 13.936 1.00 61.46 819 ARG I O 1
ATOM 7663 N N . ASP I 2 37 ? 3.333 7.038 15.562 1.00 66.80 820 ASP I N 1
ATOM 7664 C CA . ASP I 2 37 ? 3.471 8.102 16.566 1.00 66.56 820 ASP I CA 1
ATOM 7665 C C . ASP I 2 37 ? 4.923 8.556 16.745 1.00 60.71 820 ASP I C 1
ATOM 7666 O O . ASP I 2 37 ? 5.237 9.735 16.599 1.00 66.41 820 ASP I O 1
ATOM 7671 N N . PHE I 2 38 ? 5.799 7.614 17.068 1.00 53.52 821 PHE I N 1
ATOM 7672 C CA . PHE I 2 38 ? 7.214 7.899 17.251 1.00 55.54 821 PHE I CA 1
ATOM 7673 C C . PHE I 2 38 ? 7.928 8.325 15.972 1.00 61.32 82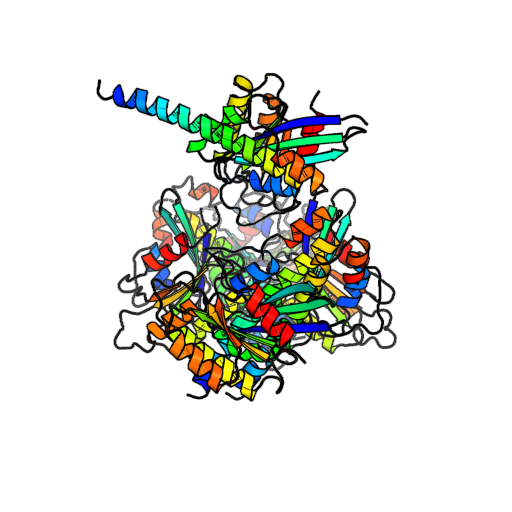1 PHE I C 1
ATOM 7674 O O . PHE I 2 38 ? 9.030 8.875 16.032 1.00 58.06 821 PHE I O 1
ATOM 7682 N N . VAL I 2 39 ? 7.315 8.062 14.817 1.00 65.52 822 VAL I N 1
ATOM 7683 C CA . VAL I 2 39 ? 7.835 8.593 13.556 1.00 64.41 822 VAL I CA 1
ATOM 7684 C C . VAL I 2 39 ? 7.452 10.068 13.456 1.00 63.92 822 VAL I C 1
ATOM 7685 O O . VAL I 2 39 ? 8.317 10.946 13.365 1.00 61.28 822 VAL I O 1
ATOM 7689 N N . LYS I 2 40 ? 6.151 10.335 13.480 1.00 61.64 823 LYS I N 1
ATOM 7690 C CA . LYS I 2 40 ? 5.665 11.705 13.489 1.00 65.43 823 LYS I CA 1
ATOM 7691 C C . LYS I 2 40 ? 6.409 12.510 14.551 1.00 66.03 823 LYS I C 1
ATOM 7692 O O . LYS I 2 40 ? 6.785 13.650 14.321 1.00 62.73 823 LYS I O 1
ATOM 7698 N N . LEU I 2 41 ? 6.628 11.907 15.713 1.00 67.25 824 LEU I N 1
ATOM 7699 C CA . LEU I 2 41 ? 7.328 12.586 16.787 1.00 68.12 824 LEU I CA 1
ATOM 7700 C C . LEU I 2 41 ? 8.774 12.867 16.414 1.00 69.81 824 LEU I C 1
ATOM 7701 O O . LEU I 2 41 ? 9.264 13.984 16.598 1.00 70.08 824 LEU I O 1
ATOM 7706 N N . SER I 2 42 ? 9.453 11.854 15.888 1.00 67.13 825 SER I N 1
ATOM 7707 C CA . SER I 2 42 ? 10.858 11.993 15.533 1.00 73.81 825 SER I CA 1
ATOM 7708 C C . SER I 2 42 ? 11.045 13.061 14.440 1.00 77.79 825 SER I C 1
ATOM 7709 O O . SER I 2 42 ? 12.010 13.833 14.465 1.00 72.59 825 SER I O 1
ATOM 7712 N N . GLN I 2 43 ? 10.121 13.098 13.481 1.00 76.77 826 GLN I N 1
ATOM 7713 C CA . GLN I 2 43 ? 10.157 14.113 12.432 1.00 76.02 826 GLN I CA 1
ATOM 7714 C C . GLN I 2 43 ? 10.011 15.498 13.055 1.00 75.31 826 GLN I C 1
ATOM 7715 O O . GLN I 2 43 ? 10.917 16.332 12.959 1.00 75.17 826 GLN I O 1
ATOM 7721 N N . THR I 2 44 ? 8.868 15.726 13.701 1.00 75.68 827 THR I N 1
ATOM 7722 C CA . THR I 2 44 ? 8.570 17.001 14.348 1.00 76.13 827 THR I CA 1
ATOM 7723 C C . THR I 2 44 ? 9.763 17.505 15.140 1.00 72.54 827 THR I C 1
ATOM 7724 O O . THR I 2 44 ? 10.001 18.705 15.211 1.00 79.81 827 THR I O 1
ATOM 7728 N N . LEU I 2 45 ? 10.509 16.589 15.743 1.00 70.50 828 LEU I N 1
ATOM 7729 C CA . LEU I 2 45 ? 11.659 16.981 16.538 1.00 69.66 828 LEU I CA 1
ATOM 7730 C C . LEU I 2 45 ? 12.822 17.388 15.647 1.00 72.56 828 LEU I C 1
ATOM 7731 O O . LEU I 2 45 ? 13.369 18.478 15.807 1.00 70.30 828 LEU I O 1
ATOM 7736 N N . GLN I 2 46 ? 13.191 16.513 14.712 1.00 74.34 829 GLN I N 1
ATOM 7737 C CA . GLN I 2 46 ? 14.249 16.801 13.747 1.00 76.88 829 GLN I CA 1
ATOM 7738 C C . GLN I 2 46 ? 13.948 18.077 12.946 1.00 81.52 829 GLN I C 1
ATOM 7739 O O . GLN I 2 46 ? 14.860 18.803 12.543 1.00 77.00 829 GLN I O 1
ATOM 7745 N N . VAL I 2 47 ? 12.668 18.346 12.718 1.00 84.63 830 VAL I N 1
ATOM 7746 C CA . VAL I 2 47 ? 12.264 19.593 12.088 1.00 89.24 830 VAL I CA 1
ATOM 7747 C C . VAL I 2 47 ? 12.826 20.792 12.849 1.00 92.05 830 VAL I C 1
ATOM 7748 O O . VAL I 2 47 ? 13.581 21.582 12.295 1.00 92.19 830 VAL I O 1
ATOM 7752 N N . GLN I 2 48 ? 12.467 20.919 14.122 1.00 96.73 831 GLN I N 1
ATOM 7753 C CA . GLN I 2 48 ? 12.870 22.083 14.901 1.00 99.88 831 GLN I CA 1
ATOM 7754 C C . GLN I 2 48 ? 14.346 22.043 15.280 1.00 100.29 831 GLN I C 1
ATOM 7755 O O . GLN I 2 48 ? 14.980 23.086 15.429 1.00 103.85 831 GLN I O 1
ATOM 7761 N N . LEU I 2 49 ? 14.896 20.845 15.433 1.00 99.39 832 LEU I N 1
ATOM 7762 C CA . LEU I 2 49 ? 16.319 20.708 15.724 1.00 101.87 832 LEU I CA 1
ATOM 7763 C C . LEU I 2 49 ? 17.139 21.228 14.549 1.00 104.97 832 LEU I C 1
ATOM 7764 O O . LEU I 2 49 ? 18.337 21.491 14.672 1.00 104.47 832 LEU I O 1
ATOM 7769 N N . GLU I 2 50 ? 16.475 21.369 13.406 1.00 110.60 833 GLU I N 1
ATOM 7770 C CA . GLU I 2 50 ? 17.102 21.878 12.189 1.00 111.32 833 GLU I CA 1
ATOM 7771 C C . GLU I 2 50 ? 17.079 23.398 12.162 1.00 110.36 833 GLU I C 1
ATOM 7772 O O . GLU I 2 50 ? 18.126 24.041 12.114 1.00 113.18 833 GLU I O 1
ATOM 7778 N N . ARG I 2 51 ? 15.881 23.969 12.189 1.00 106.64 834 ARG I N 1
ATOM 7779 C CA . ARG I 2 51 ? 15.739 25.414 12.161 1.00 106.63 834 ARG I CA 1
ATOM 7780 C C . ARG I 2 51 ? 16.507 26.091 13.292 1.00 106.07 834 ARG I C 1
ATOM 7781 O O . ARG I 2 51 ? 16.687 27.306 13.276 1.00 106.05 834 ARG I O 1
ATOM 7789 N N . ILE I 2 52 ? 16.963 25.301 14.264 1.00 106.38 835 ILE I N 1
ATOM 7790 C CA . ILE I 2 52 ? 17.841 25.802 15.318 1.00 106.65 835 ILE I CA 1
ATOM 7791 C C . ILE I 2 52 ? 19.254 26.044 14.802 1.00 107.53 835 ILE I C 1
ATOM 7792 O O . ILE I 2 52 ? 19.881 27.044 15.150 1.00 109.68 835 ILE I O 1
ATOM 7797 N N . ARG I 2 53 ? 19.756 25.135 13.973 1.00 108.60 836 ARG I N 1
ATOM 7798 C CA . ARG I 2 53 ? 21.033 25.368 13.305 1.00 111.30 836 ARG I CA 1
ATOM 7799 C C . ARG I 2 53 ? 20.808 26.247 12.069 1.00 110.84 836 ARG I C 1
ATOM 7800 O O . ARG I 2 53 ? 21.654 26.316 11.176 1.00 109.42 836 ARG I O 1
ATOM 7808 N N . GLN I 2 54 ? 19.655 26.914 12.043 1.00 110.96 837 GLN I N 1
ATOM 7809 C CA . GLN I 2 54 ? 19.257 27.793 10.945 1.00 113.76 837 GLN I CA 1
ATOM 7810 C C . GLN I 2 54 ? 19.085 29.225 11.468 1.00 116.25 837 GLN I C 1
ATOM 7811 O O . GLN I 2 54 ? 19.169 30.194 10.707 1.00 119.39 837 GLN I O 1
ATOM 7817 N N . ALA I 2 55 ? 18.850 29.348 12.773 1.00 115.45 838 ALA I N 1
ATOM 7818 C CA . ALA I 2 55 ? 18.592 30.644 13.393 1.00 113.62 838 ALA I CA 1
ATOM 7819 C C . ALA I 2 55 ? 19.887 31.421 13.620 1.00 112.57 838 ALA I C 1
ATOM 7820 O O . ALA I 2 55 ? 19.880 32.651 13.717 1.00 112.13 838 ALA I O 1
ATOM 7822 N N . LEU I 2 58 ? 19.708 33.701 19.164 1.00 104.02 841 LEU I N 1
ATOM 7823 C CA . LEU I 2 58 ? 19.376 33.365 20.544 1.00 105.88 841 LEU I CA 1
ATOM 7824 C C . LEU I 2 58 ? 17.910 33.700 20.804 1.00 106.27 841 LEU I C 1
ATOM 7825 O O . LEU I 2 58 ? 17.231 33.020 21.580 1.00 105.26 841 LEU I O 1
ATOM 7830 N N . GLU I 2 59 ? 17.431 34.748 20.139 1.00 108.91 842 GLU I N 1
ATOM 7831 C CA . GLU I 2 59 ? 16.067 35.238 20.326 1.00 112.75 842 GLU I CA 1
ATOM 7832 C C . GLU I 2 59 ? 15.047 34.398 19.560 1.00 112.61 842 GLU I C 1
ATOM 7833 O O . GLU I 2 59 ? 13.902 34.246 19.997 1.00 111.11 842 GLU I O 1
ATOM 7839 N N . ARG I 2 60 ? 15.460 33.860 18.415 1.00 111.89 843 ARG I N 1
ATOM 7840 C CA . ARG I 2 60 ? 14.573 33.019 17.618 1.00 110.59 843 ARG I CA 1
ATOM 7841 C C . ARG I 2 60 ? 14.450 31.634 18.256 1.00 107.60 843 ARG I C 1
ATOM 7842 O O . ARG I 2 60 ? 13.387 31.008 18.208 1.00 106.02 843 ARG I O 1
ATOM 7850 N N . ILE I 2 61 ? 15.543 31.169 18.857 1.00 103.31 844 ILE I N 1
ATOM 7851 C CA . ILE I 2 61 ? 15.578 29.871 19.525 1.00 99.23 844 ILE I CA 1
ATOM 7852 C C . ILE I 2 61 ? 14.557 29.778 20.661 1.00 104.28 844 ILE I C 1
ATOM 7853 O O . ILE I 2 61 ? 13.753 28.845 20.709 1.00 106.83 844 ILE I O 1
ATOM 7858 N N . ARG I 2 62 ? 14.594 30.746 21.572 1.00 107.12 845 ARG I N 1
ATOM 7859 C CA . ARG I 2 62 ? 13.665 30.776 22.703 1.00 109.79 845 ARG I CA 1
ATOM 7860 C C . ARG I 2 62 ? 12.198 30.765 22.251 1.00 110.11 845 ARG I C 1
ATOM 7861 O O . ARG I 2 62 ? 11.375 30.017 22.790 1.00 106.43 845 ARG I O 1
ATOM 7869 N N . ALA I 2 63 ? 11.883 31.601 21.262 1.00 113.09 846 ALA I N 1
ATOM 7870 C CA . ALA I 2 63 ? 10.515 31.760 20.766 1.00 113.57 846 ALA I CA 1
ATOM 7871 C C . ALA I 2 63 ? 10.073 30.574 19.911 1.00 111.69 846 ALA I C 1
ATOM 7872 O O . ALA I 2 63 ? 8.911 30.171 19.946 1.00 111.13 846 ALA I O 1
ATOM 7874 N N . ILE I 2 64 ? 11.004 30.015 19.145 1.00 111.54 847 ILE I N 1
ATOM 7875 C CA . ILE I 2 64 ? 10.674 28.927 18.234 1.00 112.32 847 ILE I CA 1
ATOM 7876 C C . ILE I 2 64 ? 10.347 27.640 19.002 1.00 110.77 847 ILE I C 1
ATOM 7877 O O . ILE I 2 64 ? 9.670 26.755 18.484 1.00 107.92 847 ILE I O 1
ATOM 7882 N N . LEU I 2 65 ? 10.832 27.548 20.237 1.00 110.14 848 LEU I N 1
ATOM 7883 C CA . LEU I 2 65 ? 10.565 26.396 21.092 1.00 107.42 848 LEU I CA 1
ATOM 7884 C C . LEU I 2 65 ? 9.232 26.536 21.820 1.00 107.99 848 LEU I C 1
ATOM 7885 O O . LEU I 2 65 ? 8.831 25.654 22.580 1.00 106.15 848 LEU I O 1
ATOM 7890 N N . ASN I 2 66 ? 8.549 27.651 21.585 1.00 110.59 849 ASN I N 1
ATOM 7891 C CA . ASN I 2 66 ? 7.220 27.870 22.146 1.00 114.04 849 ASN I CA 1
ATOM 7892 C C . ASN I 2 66 ? 6.193 27.985 21.029 1.00 117.11 849 ASN I C 1
ATOM 7893 O O . ASN I 2 66 ? 5.175 28.667 21.174 1.00 119.32 849 ASN I O 1
ATOM 7898 N N . ASP I 2 67 ? 6.473 27.318 19.914 1.00 117.97 850 ASP I N 1
ATOM 7899 C CA . ASP I 2 67 ? 5.561 27.292 18.778 1.00 121.34 850 ASP I CA 1
ATOM 7900 C C . ASP I 2 67 ? 4.166 26.770 19.147 1.00 123.70 850 ASP I C 1
ATOM 7901 O O . ASP I 2 67 ? 3.833 25.622 18.771 1.00 127.62 850 ASP I O 1
ATOM 7906 N N . ASN J 2 19 ? 43.418 37.314 75.785 1.00 107.62 802 ASN J N 1
ATOM 7907 C CA . ASN J 2 19 ? 43.489 36.418 76.974 1.00 108.78 802 ASN J CA 1
ATOM 7908 C C . ASN J 2 19 ? 42.371 35.373 76.911 1.00 109.51 802 ASN J C 1
ATOM 7909 O O . ASN J 2 19 ? 42.518 34.260 77.418 1.00 107.22 802 ASN J O 1
ATOM 7914 N N . LYS J 2 20 ? 41.260 35.737 76.278 1.00 110.60 803 LYS J N 1
ATOM 7915 C CA . LYS J 2 20 ? 40.158 34.803 76.054 1.00 112.66 803 LYS J CA 1
ATOM 7916 C C . LYS J 2 20 ? 40.547 33.702 75.062 1.00 113.52 803 LYS J C 1
ATOM 7917 O O . LYS J 2 20 ? 40.187 32.536 75.239 1.00 116.50 803 LYS J O 1
ATOM 7923 N N . ALA J 2 21 ? 41.274 34.082 74.015 1.00 110.31 804 ALA J N 1
ATOM 7924 C CA . ALA J 2 21 ? 41.777 33.126 73.036 1.00 105.58 804 ALA J CA 1
ATOM 7925 C C . ALA J 2 21 ? 43.066 32.474 73.535 1.00 104.36 804 ALA J C 1
ATOM 7926 O O . ALA J 2 21 ? 43.811 31.874 72.760 1.00 103.01 804 ALA J O 1
ATOM 7928 N N . GLN J 2 22 ? 43.324 32.606 74.832 1.00 103.09 805 GLN J N 1
ATOM 7929 C CA . GLN J 2 22 ? 44.457 31.945 75.469 1.00 102.46 805 GLN J CA 1
ATOM 7930 C C . GLN J 2 22 ? 43.970 30.728 76.245 1.00 102.45 805 GLN J C 1
ATOM 7931 O O . GLN J 2 22 ? 44.602 29.670 76.234 1.00 101.56 805 GLN J O 1
ATOM 7937 N N . ARG J 2 23 ? 42.841 30.896 76.924 1.00 98.28 806 ARG J N 1
ATOM 7938 C CA . ARG J 2 23 ? 42.193 29.797 77.615 1.00 95.15 806 ARG J CA 1
ATOM 7939 C C . ARG J 2 23 ? 41.565 28.862 76.579 1.00 92.64 806 ARG J C 1
ATOM 7940 O O . ARG J 2 23 ? 41.110 27.765 76.908 1.00 97.72 806 ARG J O 1
ATOM 7948 N N . LEU J 2 24 ? 41.544 29.298 75.324 1.00 82.06 807 LEU J N 1
ATOM 7949 C CA . LEU J 2 24 ? 40.937 28.501 74.275 1.00 79.51 807 LEU J CA 1
ATOM 7950 C C . LEU J 2 24 ? 42.031 27.693 73.596 1.00 79.39 807 LEU J C 1
ATOM 7951 O O . LEU J 2 24 ? 41.777 26.659 72.968 1.00 72.23 807 LEU J O 1
ATOM 7956 N N . GLN J 2 25 ? 43.259 28.178 73.741 1.00 77.26 808 GLN J N 1
ATOM 7957 C CA . GLN J 2 25 ? 44.405 27.599 73.061 1.00 66.84 808 GLN J CA 1
ATOM 7958 C C . GLN J 2 25 ? 44.927 26.443 73.906 1.00 68.70 808 GLN J C 1
ATOM 7959 O O . GLN J 2 25 ? 45.226 25.362 73.388 1.00 64.38 808 GLN J O 1
ATOM 7965 N N . THR J 2 26 ? 45.018 26.668 75.213 1.00 71.13 809 THR J N 1
ATOM 7966 C CA . THR J 2 26 ? 45.582 25.665 76.109 1.00 76.84 809 THR J CA 1
ATOM 7967 C C . THR J 2 26 ? 44.573 24.534 76.241 1.00 75.55 809 THR J C 1
ATOM 7968 O O . THR J 2 26 ? 44.913 23.420 76.643 1.00 74.18 809 THR J O 1
ATOM 7972 N N . GLU J 2 27 ? 43.328 24.843 75.895 1.00 67.99 810 GLU J N 1
ATOM 7973 C CA . GLU J 2 27 ? 42.248 23.873 75.928 1.00 64.50 810 GLU J CA 1
ATOM 7974 C C . GLU J 2 27 ? 42.341 22.973 74.693 1.00 61.11 810 GLU J C 1
ATOM 7975 O O . GLU J 2 27 ? 42.106 21.772 74.762 1.00 57.94 810 GLU J O 1
ATOM 7981 N N . LEU J 2 28 ? 42.678 23.578 73.564 1.00 58.16 811 LEU J N 1
ATOM 7982 C CA . LEU J 2 28 ? 42.897 22.851 72.331 1.00 55.92 811 LEU J CA 1
ATOM 7983 C C . LEU J 2 28 ? 44.069 21.893 72.485 1.00 58.33 811 LEU J C 1
ATOM 7984 O O . LEU J 2 28 ? 44.049 20.787 71.950 1.00 53.90 811 LEU J O 1
ATOM 7989 N N . ASP J 2 29 ? 45.086 22.312 73.227 1.00 55.99 812 ASP J N 1
ATOM 7990 C CA . ASP J 2 29 ? 46.275 21.492 73.363 1.00 55.91 812 ASP J CA 1
ATOM 7991 C C . ASP J 2 29 ? 46.073 20.364 74.367 1.00 52.22 812 ASP J C 1
ATOM 7992 O O . ASP J 2 29 ? 46.714 19.315 74.260 1.00 56.06 812 ASP J O 1
ATOM 7997 N N . VAL J 2 30 ? 45.183 20.558 75.337 1.00 45.49 813 VAL J N 1
ATOM 7998 C CA . VAL J 2 30 ? 44.816 19.459 76.237 1.00 48.89 813 VAL J CA 1
ATOM 7999 C C . VAL J 2 30 ? 44.053 18.417 75.448 1.00 45.57 813 VAL J C 1
ATOM 8000 O O . VAL J 2 30 ? 44.299 17.225 75.575 1.00 43.18 813 VAL J O 1
ATOM 8004 N N . SER J 2 31 ? 43.160 18.908 74.601 1.00 39.90 814 SER J N 1
ATOM 8005 C CA . SER J 2 31 ? 42.341 18.080 73.749 1.00 39.80 814 SER J CA 1
ATOM 8006 C C . SER J 2 31 ? 43.203 17.232 72.808 1.00 36.81 814 SER J C 1
ATOM 8007 O O . SER J 2 31 ? 42.953 16.040 72.624 1.00 33.08 814 SER J O 1
ATOM 8010 N N . GLU J 2 32 ? 44.193 17.873 72.195 1.00 40.56 815 GLU J N 1
ATOM 8011 C CA . GLU J 2 32 ? 45.053 17.255 71.188 1.00 35.58 815 GLU J CA 1
ATOM 8012 C C . GLU J 2 32 ? 45.772 16.098 71.861 1.00 39.14 815 GLU J C 1
ATOM 8013 O O . GLU J 2 32 ? 45.789 14.978 71.349 1.00 35.26 815 GLU J O 1
ATOM 8019 N N . GLN J 2 33 ? 46.312 16.390 73.041 1.00 24.06 816 GLN J N 1
ATOM 8020 C CA . GLN J 2 33 ? 47.060 15.435 73.814 1.00 36.48 816 GLN J CA 1
ATOM 8021 C C . GLN J 2 33 ? 46.203 14.204 74.159 1.00 37.11 816 GLN J C 1
ATOM 8022 O O . GLN J 2 33 ? 46.688 13.076 74.109 1.00 35.33 816 GLN J O 1
ATOM 8028 N N . VAL J 2 34 ? 44.946 14.445 74.527 1.00 31.55 817 VAL J N 1
ATOM 8029 C CA . VAL J 2 34 ? 44.048 13.397 74.947 1.00 29.02 817 VAL J CA 1
ATOM 8030 C C . VAL J 2 34 ? 43.703 12.573 73.692 1.00 41.43 817 VAL J C 1
ATOM 8031 O O . VAL J 2 34 ? 43.681 11.329 73.705 1.00 39.27 817 VAL J O 1
ATOM 8035 N N . GLN J 2 35 ? 43.496 13.288 72.593 1.00 39.68 818 GLN J N 1
ATOM 8036 C CA . GLN J 2 35 ? 43.212 12.684 71.298 1.00 36.57 818 GLN J CA 1
ATOM 8037 C C . GLN J 2 35 ? 44.281 11.644 70.964 1.00 39.22 818 GLN J C 1
ATOM 8038 O O . GLN J 2 35 ? 43.970 10.491 70.667 1.00 35.19 818 GLN J O 1
ATOM 8044 N N . ARG J 2 36 ? 45.540 12.077 71.005 1.00 35.58 819 ARG J N 1
ATOM 8045 C CA . ARG J 2 36 ? 46.686 11.239 70.686 1.00 37.13 819 ARG J CA 1
ATOM 8046 C C . ARG J 2 36 ? 46.770 10.028 71.591 1.00 28.84 819 ARG J C 1
ATOM 8047 O O . ARG J 2 36 ? 47.113 8.943 71.137 1.00 29.85 819 ARG J O 1
ATOM 8055 N N . ASP J 2 37 ? 46.443 10.204 72.868 1.00 30.16 820 ASP J N 1
ATOM 8056 C CA . ASP J 2 37 ? 46.367 9.056 73.760 1.00 38.81 820 ASP J CA 1
ATOM 8057 C C . ASP J 2 37 ? 45.415 7.981 73.205 1.00 38.47 820 ASP J C 1
ATOM 8058 O O . ASP J 2 37 ? 45.792 6.826 73.085 1.00 33.65 820 ASP J O 1
ATOM 8063 N N . PHE J 2 38 ? 44.192 8.356 72.848 1.00 37.69 821 PHE J N 1
ATOM 8064 C CA . PHE J 2 38 ? 43.231 7.340 72.416 1.00 33.35 821 PHE J CA 1
ATOM 8065 C C . PHE J 2 38 ? 43.537 6.852 71.007 1.00 27.14 821 PHE J C 1
ATOM 8066 O O . PHE J 2 38 ? 43.379 5.674 70.711 1.00 31.21 821 PHE J O 1
ATOM 8074 N N . VAL J 2 39 ? 44.069 7.730 70.161 1.00 21.85 822 VAL J N 1
ATOM 8075 C CA . VAL J 2 39 ? 44.612 7.218 68.905 1.00 28.44 822 VAL J CA 1
ATOM 8076 C C . VAL J 2 39 ? 45.603 6.089 69.169 1.00 33.21 822 VAL J C 1
ATOM 8077 O O . VAL J 2 39 ? 45.403 4.997 68.673 1.00 43.67 822 VAL J O 1
ATOM 8081 N N . LYS J 2 40 ? 46.637 6.306 69.977 1.00 28.52 823 LYS J N 1
ATOM 8082 C CA . LYS J 2 40 ? 47.656 5.248 70.141 1.00 33.89 823 LYS J CA 1
ATOM 8083 C C . LYS J 2 40 ? 47.050 4.030 70.806 1.00 27.83 823 LYS J C 1
ATOM 8084 O O . LYS J 2 40 ? 47.377 2.897 70.468 1.00 24.40 823 LYS J O 1
ATOM 8090 N N . LEU J 2 41 ? 46.144 4.289 71.743 1.00 26.14 824 LEU J N 1
ATOM 8091 C CA . LEU J 2 41 ? 45.501 3.232 72.475 1.00 26.27 824 LEU J CA 1
ATOM 8092 C C . LEU J 2 41 ? 44.739 2.385 71.458 1.00 31.94 824 LEU J C 1
ATOM 8093 O O . LEU J 2 41 ? 44.777 1.158 71.497 1.00 26.76 824 LEU J O 1
ATOM 8098 N N . SER J 2 42 ? 44.046 3.055 70.549 1.00 27.55 825 SER J N 1
ATOM 8099 C CA . SER J 2 42 ? 43.140 2.345 69.705 1.00 27.38 825 SER J CA 1
ATOM 8100 C C . SER J 2 42 ? 44.006 1.548 68.724 1.00 27.44 825 SER J C 1
ATOM 8101 O O . SER J 2 42 ? 43.658 0.411 68.368 1.00 27.63 825 SER J O 1
ATOM 8104 N N . GLN J 2 43 ? 45.136 2.135 68.304 1.00 22.89 826 GLN J N 1
ATOM 8105 C CA . GLN J 2 43 ? 46.084 1.448 67.410 1.00 27.17 826 GLN J CA 1
ATOM 8106 C C . GLN J 2 43 ? 46.601 0.129 68.020 1.00 33.07 826 GLN J C 1
ATOM 8107 O O . GLN J 2 43 ? 46.692 -0.889 67.340 1.00 28.64 826 GLN J O 1
ATOM 8113 N N . THR J 2 44 ? 46.903 0.156 69.309 1.00 31.84 827 THR J N 1
ATOM 8114 C CA . THR J 2 44 ? 47.413 -1.003 70.016 1.00 37.62 827 THR J CA 1
ATOM 8115 C C . THR J 2 44 ? 46.323 -2.088 70.155 1.00 30.01 827 THR J C 1
ATOM 8116 O O . THR J 2 44 ? 46.575 -3.245 69.896 1.00 28.75 827 THR J O 1
ATOM 8120 N N . LEU J 2 45 ? 45.110 -1.700 70.526 1.00 29.33 828 LEU J N 1
ATOM 8121 C CA . LEU J 2 45 ? 43.980 -2.632 70.593 1.00 27.79 828 LEU J CA 1
ATOM 8122 C C . LEU J 2 45 ? 43.713 -3.337 69.257 1.00 27.34 828 LEU J C 1
ATOM 8123 O O . LEU J 2 45 ? 43.469 -4.541 69.231 1.00 29.92 828 LEU J O 1
ATOM 8128 N N . GLN J 2 46 ? 43.809 -2.596 68.152 1.00 23.40 829 GLN J N 1
ATOM 8129 C CA . GLN J 2 46 ? 43.677 -3.193 66.837 1.00 25.64 829 GLN J CA 1
ATOM 8130 C C . GLN J 2 46 ? 44.809 -4.132 66.437 1.00 35.57 829 GLN J C 1
ATOM 8131 O O . GLN J 2 46 ? 44.554 -5.150 65.793 1.00 35.48 829 GLN J O 1
ATOM 8137 N N . VAL J 2 47 ? 46.054 -3.810 66.783 1.00 34.86 830 VAL J N 1
ATOM 8138 C CA . VAL J 2 47 ? 47.146 -4.754 66.508 1.00 35.37 830 VAL J CA 1
ATOM 8139 C C . VAL J 2 47 ? 46.927 -6.057 67.310 1.00 22.83 830 VAL J C 1
ATOM 8140 O O . VAL J 2 47 ? 47.056 -7.145 66.787 1.00 35.18 830 VAL J O 1
ATOM 8144 N N . GLN J 2 48 ? 46.558 -5.916 68.569 1.00 22.28 831 GLN J N 1
ATOM 8145 C CA . GLN J 2 48 ? 46.184 -7.044 69.385 1.00 31.37 831 GLN J CA 1
ATOM 8146 C C . GLN J 2 48 ? 45.013 -7.864 68.799 1.00 41.38 831 GLN J C 1
ATOM 8147 O O . GLN J 2 48 ? 45.067 -9.087 68.830 1.00 35.93 831 GLN J O 1
ATOM 8153 N N . LEU J 2 49 ? 43.961 -7.207 68.286 1.00 35.38 832 LEU J N 1
ATOM 8154 C CA . LEU J 2 49 ? 42.837 -7.959 67.715 1.00 36.67 832 LEU J CA 1
ATOM 8155 C C . LEU J 2 49 ? 43.246 -8.733 66.491 1.00 30.71 832 LEU J C 1
ATOM 8156 O O . LEU J 2 49 ? 42.876 -9.886 66.322 1.00 32.78 832 LEU J O 1
ATOM 8161 N N . GLU J 2 50 ? 44.021 -8.092 65.635 1.00 30.39 833 GLU J N 1
ATOM 8162 C CA . GLU J 2 50 ? 44.534 -8.763 64.468 1.00 34.59 833 GLU J CA 1
ATOM 8163 C C . GLU J 2 50 ? 45.498 -9.922 64.787 1.00 40.51 833 GLU J C 1
ATOM 8164 O O . GLU J 2 50 ? 45.510 -10.922 64.082 1.00 40.79 833 GLU J O 1
ATOM 8170 N N . ARG J 2 51 ? 46.310 -9.803 65.827 1.00 38.12 834 ARG J N 1
ATOM 8171 C CA . ARG J 2 51 ? 47.213 -10.905 66.145 1.00 43.68 834 ARG J CA 1
ATOM 8172 C C . ARG J 2 51 ? 46.350 -12.094 66.535 1.00 46.83 834 ARG J C 1
ATOM 8173 O O . ARG J 2 51 ? 46.651 -13.235 66.195 1.00 47.47 834 ARG J O 1
ATOM 8181 N N . ILE J 2 52 ? 45.276 -11.806 67.262 1.00 43.88 835 ILE J N 1
ATOM 8182 C CA . ILE J 2 52 ? 44.368 -12.829 67.723 1.00 39.56 835 ILE J CA 1
ATOM 8183 C C . ILE J 2 52 ? 43.713 -13.504 66.518 1.00 45.81 835 ILE J C 1
ATOM 8184 O O . ILE J 2 52 ? 43.648 -14.734 66.450 1.00 47.41 835 ILE J O 1
ATOM 8189 N N . ARG J 2 53 ? 43.298 -12.695 65.544 1.00 45.29 836 ARG J N 1
ATOM 8190 C CA . ARG J 2 53 ? 42.692 -13.181 64.308 1.00 47.89 836 ARG J CA 1
ATOM 8191 C C . ARG J 2 53 ? 43.613 -14.126 63.532 1.00 48.18 836 ARG J C 1
ATOM 8192 O O . ARG J 2 53 ? 43.161 -15.018 62.826 1.00 54.56 836 ARG J O 1
ATOM 8200 N N . GLN J 2 54 ? 44.914 -13.920 63.660 1.00 51.52 837 GLN J N 1
ATOM 8201 C CA . GLN J 2 54 ? 45.887 -14.742 62.961 1.00 51.37 837 GLN J CA 1
ATOM 8202 C C . GLN J 2 54 ? 46.350 -15.931 63.814 1.00 56.42 837 GLN J C 1
ATOM 8203 O O . GLN J 2 54 ? 47.147 -16.747 63.360 1.00 54.68 837 GLN J O 1
ATOM 8209 N N . ALA J 2 55 ? 45.849 -16.035 65.043 1.00 56.69 838 ALA J N 1
ATOM 8210 C CA . ALA J 2 55 ? 46.267 -17.125 65.927 1.00 60.23 838 ALA J CA 1
ATOM 8211 C C . ALA J 2 55 ? 45.463 -18.412 65.682 1.00 63.01 838 ALA J C 1
ATOM 8212 O O . ALA J 2 55 ? 44.244 -18.367 65.449 1.00 53.70 838 ALA J O 1
ATOM 8214 N N . ASP J 2 56 ? 46.168 -19.548 65.745 1.00 73.74 839 ASP J N 1
ATOM 8215 C CA . ASP J 2 56 ? 45.584 -20.878 65.515 1.00 83.65 839 ASP J CA 1
ATOM 8216 C C . ASP J 2 56 ? 45.647 -21.772 66.762 1.00 83.04 839 ASP J C 1
ATOM 8217 O O . ASP J 2 56 ? 46.015 -22.944 66.667 1.00 86.19 839 ASP J O 1
ATOM 8222 N N . SER J 2 57 ? 45.300 -21.217 67.923 1.00 81.89 840 SER J N 1
ATOM 8223 C CA . SER J 2 57 ? 45.208 -21.990 69.164 1.00 78.00 840 SER J CA 1
ATOM 8224 C C . SER J 2 57 ? 44.765 -21.097 70.319 1.00 75.48 840 SER J C 1
ATOM 8225 O O . SER J 2 57 ? 45.111 -19.916 70.362 1.00 70.42 840 SER J O 1
ATOM 8228 N N . LEU J 2 58 ? 44.015 -21.660 71.262 1.00 70.63 841 LEU J N 1
ATOM 8229 C CA . LEU J 2 58 ? 43.654 -20.916 72.457 1.00 71.45 841 LEU J CA 1
ATOM 8230 C C . LEU J 2 58 ? 44.884 -20.550 73.261 1.00 76.59 841 LEU J C 1
ATOM 8231 O O . LEU J 2 58 ? 44.917 -19.507 73.916 1.00 80.05 841 LEU J O 1
ATOM 8236 N N . GLU J 2 59 ? 45.894 -21.414 73.214 1.00 79.40 842 GLU J N 1
ATOM 8237 C CA . GLU J 2 59 ? 47.151 -21.149 73.904 1.00 75.70 842 GLU J CA 1
ATOM 8238 C C . GLU J 2 59 ? 47.774 -19.861 73.375 1.00 70.64 842 GLU J C 1
ATOM 8239 O O . GLU J 2 59 ? 48.068 -18.948 74.145 1.00 71.84 842 GLU J O 1
ATOM 8245 N N . ARG J 2 60 ? 47.960 -19.783 72.060 1.00 63.85 843 ARG J N 1
ATOM 8246 C CA . ARG J 2 60 ? 48.514 -18.582 71.451 1.00 62.68 843 ARG J CA 1
ATOM 8247 C C . ARG J 2 60 ? 47.657 -17.347 71.758 1.00 59.91 843 ARG J C 1
ATOM 8248 O O . ARG J 2 60 ? 48.185 -16.257 71.993 1.00 60.45 843 ARG J O 1
ATOM 8256 N N . ILE J 2 61 ? 46.340 -17.518 71.759 1.00 50.63 844 ILE J N 1
ATOM 8257 C CA . ILE J 2 61 ? 45.448 -16.391 71.952 1.00 48.60 844 ILE J CA 1
ATOM 8258 C C . ILE J 2 61 ? 45.548 -15.929 73.389 1.00 49.77 844 ILE J C 1
ATOM 8259 O O . ILE J 2 61 ? 45.616 -14.731 73.661 1.00 37.62 844 ILE J O 1
ATOM 8264 N N . ARG J 2 62 ? 45.567 -16.881 74.311 1.00 52.72 845 ARG J N 1
ATOM 8265 C CA . ARG J 2 62 ? 45.696 -16.521 75.709 1.00 53.82 845 ARG J CA 1
ATOM 8266 C C . ARG J 2 62 ? 47.038 -15.859 75.976 1.00 55.64 845 ARG J C 1
ATOM 8267 O O . ARG J 2 62 ? 47.134 -15.006 76.848 1.00 66.72 845 ARG J O 1
ATOM 8275 N N . ALA J 2 63 ? 48.063 -16.218 75.211 1.00 47.64 846 ALA J N 1
ATOM 8276 C CA . ALA J 2 63 ? 49.351 -15.548 75.329 1.00 51.68 846 ALA J CA 1
ATOM 8277 C C . ALA J 2 63 ? 49.248 -14.095 74.880 1.00 59.85 846 ALA J C 1
ATOM 8278 O O . ALA J 2 63 ? 49.658 -13.177 75.600 1.00 61.85 846 ALA J O 1
ATOM 8280 N N . ILE J 2 64 ? 48.714 -13.899 73.676 1.00 55.31 847 ILE J N 1
ATOM 8281 C CA . ILE J 2 64 ? 48.542 -12.563 73.127 1.00 50.35 847 ILE J CA 1
ATOM 8282 C C . ILE J 2 64 ? 47.819 -11.654 74.119 1.00 46.27 847 ILE J C 1
ATOM 8283 O O . ILE J 2 64 ? 48.128 -10.473 74.232 1.00 51.62 847 ILE J O 1
ATOM 8288 N N . LEU J 2 65 ? 46.861 -12.219 74.839 1.00 46.61 848 LEU J N 1
ATOM 8289 C CA . LEU J 2 65 ? 46.029 -11.448 75.740 1.00 53.96 848 LEU J CA 1
ATOM 8290 C C . LEU J 2 65 ? 46.839 -10.963 76.912 1.00 59.29 848 LEU J C 1
ATOM 8291 O O . LEU J 2 65 ? 46.549 -9.912 77.477 1.00 63.42 848 LEU J O 1
ATOM 8296 N N . ASN J 2 66 ? 47.841 -11.751 77.284 1.00 64.53 849 ASN J N 1
ATOM 8297 C CA . ASN J 2 66 ? 48.714 -11.400 78.393 1.00 70.32 849 ASN J CA 1
ATOM 8298 C C . ASN J 2 66 ? 49.986 -10.727 77.876 1.00 69.78 849 ASN J C 1
ATOM 8299 O O . ASN J 2 66 ? 51.047 -10.871 78.458 1.00 79.43 849 ASN J O 1
ATOM 8304 N N . ASP J 2 67 ? 49.878 -10.009 76.768 1.00 76.04 850 ASP J N 1
ATOM 8305 C CA . ASP J 2 67 ? 50.977 -9.178 76.299 1.00 87.73 850 ASP J CA 1
ATOM 8306 C C . ASP J 2 67 ? 50.789 -7.745 76.793 1.00 96.82 850 ASP J C 1
ATOM 8307 O O . ASP J 2 67 ? 49.666 -7.319 77.063 1.00 101.17 850 ASP J O 1
ATOM 8312 N N . THR J 2 68 ? 51.895 -7.011 76.912 1.00 106.25 851 THR J N 1
ATOM 8313 C CA . THR J 2 68 ? 51.872 -5.611 77.346 1.00 107.26 851 THR J CA 1
ATOM 8314 C C . THR J 2 68 ? 51.267 -4.759 76.234 1.00 109.83 851 THR J C 1
ATOM 8315 O O . THR J 2 68 ? 50.972 -5.265 75.147 1.00 109.52 851 THR J O 1
ATOM 8319 N N . LYS J 2 69 ? 51.085 -3.470 76.510 1.00 112.82 852 LYS J N 1
ATOM 8320 C CA . LYS J 2 69 ? 50.397 -2.577 75.581 1.00 112.73 852 LYS J CA 1
ATOM 8321 C C . LYS J 2 69 ? 51.140 -1.247 75.451 1.00 111.90 852 LYS J C 1
ATOM 8322 O O . LYS J 2 69 ? 51.052 -0.396 76.337 1.00 111.59 852 LYS J O 1
ATOM 8328 N N . LEU J 2 70 ? 51.861 -1.074 74.344 1.00 113.23 853 LEU J N 1
ATOM 8329 C CA . LEU J 2 70 ? 52.519 0.197 74.032 1.00 115.10 853 LEU J CA 1
ATOM 8330 C C . LEU J 2 70 ? 53.393 0.693 75.191 1.00 120.55 853 LEU J C 1
ATOM 8331 O O . LEU J 2 70 ? 52.949 1.505 76.017 1.00 122.51 853 LEU J O 1
ATOM 8336 N N . THR J 2 71 ? 54.633 0.205 75.244 1.00 121.74 854 THR J N 1
ATOM 8337 C CA . THR J 2 71 ? 55.606 0.654 76.240 1.00 119.10 854 THR J CA 1
ATOM 8338 C C . THR J 2 71 ? 55.026 0.648 77.666 1.00 121.63 854 THR J C 1
ATOM 8339 O O . THR J 2 71 ? 53.991 -0.023 77.891 1.00 121.43 854 THR J O 1
#

GO terms:
  GO:0031901 early endosome membrane (C, IDA)
  GO:0003925 G protein activity (F, IDA)
  GO:0016197 endosomal transport (P, IDA)
  GO:1902946 protein localization to early endosome (P, IDA)
  GO:0003925 G protein activity (F, IMP)
  GO:0048227 plasma membrane to endosome transport (P, IMP)
  GO:0150093 amyloid-beta clearance by transcytosis (P, IGI)
  GO:0005515 protein binding (F, IPI)
  GO:0036477 somatodendritic compartment (C, IDA)
  GO:0043195 terminal bouton (C, IDA)
  GO:0036465 synaptic vesicle recycling (P, IDA)
  GO:2000785 regulation of autophagosome assembly (P, TAS)
  GO:0044788 host-mediated perturbation of viral process (P, IMP)
  GO:2000300 regulation of synaptic vesicle exocytosis (P, IMP)
  GO:0005737 cytoplasm (C, IDA)
  GO:0005769 early endosome (C, IDA)
  GO:0005525 GTP binding (F, IDA)
  GO:0010008 endosome membrane (C, IDA)
  GO:0003924 GTPase activity (F, IDA)
  GO:0051489 regulation of filopodium assembly (P, IDA)

CATH classification: 3.40.50.300

Solvent-accessible surface area: 50072 Å² total; per-residue (Å²): 184,56,109,7,46,0,0,0,0,0,40,39,79,2,11,12,21,11,5,2,26,59,12,16,87,43,75,61,81,106,186,70,152,70,28,104,3,4,40,19,24,6,43,73,37,80,64,118,128,41,63,9,48,0,33,0,18,7,8,7,14,61,116,72,8,60,87,6,5,42,16,4,3,134,61,1,70,0,0,2,0,0,0,11,0,38,60,85,98,0,6,48,26,0,79,78,10,0,112,16,1,93,158,82,10,36,140,97,20,10,15,0,0,0,0,2,55,10,46,53,56,116,118,92,45,0,77,86,96,80,0,45,50,34,0,92,120,43,89,12,30,19,49,14,0,0,4,89,69,47,87,37,2,73,84,5,0,50,28,0,14,135,107,27,140,187,64,54,50,6,40,0,0,0,1,1,42,34,83,2,14,12,29,12,0,5,18,56,11,21,90,52,80,60,90,115,182,70,156,62,29,94,3,4,36,21,31,10,46,87,32,68,65,130,116,32,62,6,64,0,52,0,19,4,9,8,12,58,122,58,8,54,54,4,5,3,6,4,2,35,68,3,68,0,0,0,0,0,0,12,0,35,49,119,129,0,4,48,35,0,54,71,11,0,45,22,0,42,81,22,4,43,106,108,18,5,14,0,0,0,0,3,57,13,48,65,54,128,137,88,48,4,95,82,142,82,0,67,50,30,0,86,102,34,92,12,30,22,46,18,0,0,2,98,74,41,102,50,1,61,90,0,0,60,30,0,9,154,104,22,134,65,106,6,43,0,0,0,1,1,36,32,85,3,13,11,18,12,1,2,28,46,12,31,86,45,64,64,77,128,199,77,129,50,26,76,2,6,33,21,26,8,40,86,33,80,65,120,136,76,59,12,69,0,41,0,18,6,9,9,14,53,126,80,11,66,30,5,5,3,22,7,2,58,49,2,53,0,0,1,0,0,0,9,0,40,48,136,104,0,12,56,43,0,34,78,10,0,21,26,0,42,37,37,0,34,91,107,20,12,11,0,0,0,0,3,65,14,41,49,72,126,128,82,61,4,86,81,110,90,0,47,52,24,0,91,84,23,90,17,42,14,39,27,0,0,3,94,76,38,86,46,0,63,79,1,0,30,11,0,9,147,86,33,81,119,108,58,20,0,0,0,0,31,34,84,1,9,10,26,18,1,3,35,55,21,5,102,36,96,138,162,157,73,34,84,3,3,38,23,37,29,59,88,77,114,170,82,74,160,107,9,17,7,10,6,6,56,109,78,11,67,76,8,6,44,31,7,53,162,64,10,86,3,0,0,0,0,0,10,0,36,48,112,100,1,12,46,26,1,61,75,8,14,149,66,62,117,16,25,0,2,0,0,0,63,15,39,50,76,121,91,92,52,5,75,84,107,80,0,50,35,36,0,100,106,59,93,18,32,20,60,24,0,0,3,104,87,34,104,42,0,57,81,1,12,69,30,2,63,159,121,57,171,184,114,110,42,99,6,42,0,0,0,1,0,30,39,72,2,14,10,24,12,1,5,24,42,11,5,58,39,14,57,47,100,148,64,144,60,29,133,25,10,38,23,26,10,41,78,37,102,24,109,124,31,51,6,61,0,42,0,16,8,10,5,19,61,130,161,33,69,90,28,5,44,12,13,3,138,58,1,66,0,0,1,0,0,0,2,0,33,43,112,104,0,10,53,41,0,62,81,12,0,129,19,1,92,167,84,14,33,142,105,20,12,13,0,0,0,0,2,46,13,47,55,61,119,96,91,44,1,79,79,108,92,0,49,53,34,0,93,121,42,96,15,46,21,43,22,0,0,4,83,31,31,38,38,0,77,74,2,0,22,20,0,12,119,118,25,157,79,149,143,6,73,67,71,5,75,66,6,57,69,3,8,93,13,1,0,80,22,0,28,83,14,17,39,44,17,8,112,3,84,90,17,106,40,66,133,103,10,170,61,27,27,148,145,174,48,113,178,28,63,66,90,4,24,63,6,16,27,2,4,17,21,1,0,99,25,0,31,45,11,17,56,3,20,8,75,4,78,100,21,128,48,55,78,60,6,127,16,10,36,116,20,96,140,175,26,55,67,84,2,24,46,8,31,53,0,8,38,28,2,0,124,26,0,28,67,15,13,54,57,34,10,103,8,86,96,33,115,41,90,110,72,12,134,62,4,54,138,71,170,180,33,95,86,69,18,79,61,10,53,61,2,4,104,23,1,0,96,18,0,25,59,14,19,52,24,36,9,110,7,71,124,53,63,126,135,14,142,64,35,26,108,135,171,128,76,96,143,107,86,76,102,92,71,85,58,56,108,72,74,95,73,129,16,69,74,45,28,25,79,46,57,12,118,9,86,41,90,75,21,142,51,124,148,157,42,148,58,13,96,133,66,115,87,96,163

Sequence (1050 aa):
ICQFKLVLLGESAVGKSSLVLRFVKGQFHEFQESTIGAAFLTQTVCLDDTTVKFEIWDTAGQERYHSLAPMYYRGAQAAIVVYDITNEESFARAKNWVKELQRQASPNIVIALSGNKADLANKRAVDFQEAQSYADDNSLLFMETSAKTSMNVNEIFMAIAKKLPKICQFKLVLLGESAVGKSSLVLRFVKGQFHEFQESTIGAAFLTQTVCLDDTTVKFEIWDTAGQERYHSLAPMYYRGAQAAIVVYDITNEESFARAKNWVKELQRQASPNIVIALSGNKADLANKRAVDFQEAQSYADDNSLLFMETSAKTSMNVNEIFMAIAKKLPCQFKLVLLGESAVGKSSLVLRFVKGQFHEFQESTIGAAFLTQTVCLDDTTVKFEIWDTAGQERYHSLAPMYYRGAQAAIVVYDITNEESFARAKNWVKELQRQASPNIVIALSGNKADLANKRAVDFQEAQSYADDNSLLFMETSAKTSMNVNEIFMAIAKKLPKNKLVLLGESAVGKSSLVLRFVKGQFQESTIGAAFLTQTVCDTTVEIWDTAGQERYHSLAPMYYRGAQAAIVVYDITNEESFARAKNWVKELIVIALSGNKADLANKRAVDFQEAQSYADDNSLLFMETSAKTSMNVNEIFMAIAKKLPNKICQFKLVLLGESAVGKSSLVLRFVKGQFHEFQESTIGAAFLTQTVCLDDTTVKFEIWDTAGQERYHSLAPMYYRGAQAAIVVYDITNEESFARAKNWVKELQRQASPNIVIALSGNKADLANKRAVDFQEAQSYADDNSLLFMETSAKTSMNVNEIFMAIAKKLPAQRLQTELDVSEQVQRDFVKLSQTLQVQLERIRQADSLERIRAILNNKAQRLQTELDVSEQVQRDFVKLSQTLQVQLERIRQADSLERIRAILNDTKRLQTELDVSEQVQRDFVKLSQTLQVQLERIRQADSLERIRAILNAQRLQTELDVSEQVQRDFVKLSQTLQVQLERIRQALERIRAILNDNKAQRLQTELDVSEQVQRDFVKLSQTLQVQLERIRQADSLERIRAILNDTKLT

Organism: Homo sapiens (NCBI:txid9606)

Secondary structure (DSSP, 8-state):
-EEEEEEEE-STTSSHHHHHHHHHHS---TTPPPPSSEEEEEEEEE-SSSEEEEEEEEE--SGGGGGGHHHHHTT-SEEEEEEETT-HHHHHHHHHHHHHHHHHS-TT-EEEEEEE-GGGGGG--S-HHHHHHHHHHTT-EEEE--TTT-TTHHHHHHHHHHH--/-EEEEEEEEE-STTSSHHHHHHHHHH----TTPPPPSSEEEEEEEEE-SSSEEEEEEEEE--SGGGGGGTHHHHTT-SEEEEEEETT-SHHHHHHHHHHHHHHHHS-TTPEEEEEEE-GGGGGG--S-HHHHHHHHHHTT-EEEEE-TTT-TTHHHHHHHHHHH--/--EEEEEE-STTSSHHHHHHHHHT----TT----SSEEEE--EEE-SSSEEEEEEEEE--SGGGGGGTHHHHTT-SEEEEEEETT-HHHHHHHHHHHHHHHHHS-TT-EEEEEEE-TT-TTS--S-HHHHHHHHHHTT---EE-BTTTTBTHHHHHHHHHHH----/-EEEE-STTSSHHHHHHHHHTS---PPPSSEEEE----------EEEE--SGGGGGGGGGTSSS-SEEEEEEETTBHHHHHHHHHHHHH--EEEEEEETTT-TT---S-HHHHHHHHHHHT----B--TTT-TTHHHHHHHHHTT--/--EEEEEEEEE-STTSSHHHHHHHHHH----TT-----SEEEEEEEEE-SS-EEEEEEEEE--SGGGGGGTHHHHTT-SEEEEEEETT-HHHHHHHHHHHHHHHHHS-TT-EEEEEEE-GGGTTS--S-HHHHHHHHHHTT-EEEE--TTT-TTHHHHHHHHHHH--/-HHHHHHHHHHHHHHHHHHHHHHHHHHHHHHHHT--SHHHHHHHT-/-HHHHHHHHHHHHHHHHHHHHHHHHHHHHHHHHHHH-SSHHHHHHHTTS--/-HHHHHHHHHHHHHHHHHHHHHHHHHHHHHHT--STTHHHHTT-/--SHHHHHHHHHHHHHHHHHHHHHHHHHHHHHTT--HHHHHHTT-/-TTTTTHHHHHHHHHHHHHHHHHHHHHHHHHHHHHT--SHHHHHHHHTS----

Foldseek 3Di:
DAEFEEEEEFAWPLQQVLLVCCVAVVDHDPDDDQDDAKDWDKDWDALPPRIYIYTYIYGRRYPVCVVVVLVRQARGQEYEYGGAQLDPVRLVVSLVVLVCCCVRHPVNHAYAYEHEPCVPVVRGPHDPVNNVVVCVVSVHHYDYAYSVVRRCSVVSVSVRVVPGD/DEAEFEEEEEFAWPLQQVLLVCCQAVVDHDPCDDFDDAWDWDKDWDDPDPYIYIYTYIYGRHHPVCVVVCCVRCARGQEYEYEAAQLDVPRVVVSVVVLVVCCPPHDVRHAYAYEHEPVVVCVRGPHDPVNSVVSCVVSVHHYDYAYSPVGRCSNVRVVVRVVSRD/DEFEEEEEFAAPLQQVLLVCCQAVVDHDPDDDQDDAKDWDWDWDDDDVDIYIYGYIRGRRYPVCVVVCCVRQARGQEYEYEAEQLDPVRVVVSVVVLVCCCPVHPVNHAYEYEHEPVVPVVSGDHDPVVVVVVCVVSVYHYDYAYSPVRRCSNVRVVVRVVVGDDD/DEEEEFAWPQCQVLLCCCQAPNDGDDQDDAWDKDDHWDDVDTDMYIRGGHDPVCVVVVCVPPPPALPYEQGAEQLDQVSVVRSVVVVVVHHAYAYEHEQVVPVVGGSDDPVVVVVVQVVSVHNYDYAYSVVGRCSNVSVVVRVVVGD/DAEDEFEEEEEFAWPQQQVLLVCCQAVVDHDPDDDQDDAWDWDWDWDQADNYIYIYTYIRGRHYPVCVVVVCVRQARGQEYEYGAEQLDVVRVVGSVVVLVCCCVRHPVRRQYAYEHEPCVPVVSGPHDPVNVVVVCVVSVHHYDYAYSPVGPCSNVRVNVNVVVGD/DVVVVVVVVVVVVVVVVVVVVVVVVVVLVVVCVVDDDPVVNVVSVD/DVVVVVVVVVVVVVVVVVVVVVVVVLVVVLVVQCVVDDDPVSNVVSVVDDD/DVVVVVVVVVVVVVVVVVVVVVVVVLVVVVVVADDCVRNVVSVD/DVCVVVVVVVVVVVVVVVVVVVVVVVVLVVCVVVDVVCNVVVVVD/DVVVVVVVVVVVVVVVVVVVVLQVVQVVVLVVVLVVDDDPVSNVVSVPDDTDD

Nearest PDB structures (foldseek):
  1tu3-assembly2_D  TM=1.007E+00  e=2.846E-31  Homo sapiens
  7bl1-assembly1_DDD  TM=9.840E-01  e=3.660E-23  Homo sapiens
  5c4g-assembly1_B  TM=8.784E-01  e=3.624E-13  Homo sapiens
  6y7g-assembly1_A  TM=8.344E-01  e=9.270E-12  Homo sapiens
  5o74-assembly2_D  TM=8.097E-01  e=3.617E-11  Homo sapiens

Radius of gyration: 34.53 Å; Cα contacts (8 Å, |Δi|>4): 1841; chains: 10; bounding box: 80×76×108 Å

InterPro domains:
  IPR001806 Small GTPase [PF00071] (22-181)
  IPR001806 Small GTPase [PS51421] (13-215)
  IPR001806 Small GTPase [SM00174] (23-183)
  IPR005225 Small GTP-binding domain [TIGR00231] (21-176)
  IPR027417 P-loop containing nucleoside triphosphate hydrolase [G3DSA:3.40.50.300] (13-202)
  IPR027417 P-loop containing nucleoside triphosphate hydrolase [SSF52540] (20-188)

B-factor: mean 65.63, std 24.56, range [14.82, 130.06]